Protein AF-A0A4R3L377-F1 (afdb_monomer)

Foldseek 3Di:
DWDDPVVVLVVVLVVPVPDDPDPDPAWDKDWFFWWQLLFFEAELNHTFDADGWTDGNSFIKGFVCRVCVVLVWDWDADPVVLEIEIELVCLLVDDPPDLLVVLLVLVVLLLVLVVLLVVLVVVLCVLQVHPPPPPPPPSPTDGDTFIKIQHQRFYHYNRHTDDFPDGWIDGPNTTIDGCVRCCVVQSWDWDDIRSYTYIYSSCRSHHNPPDPDSVSSSVVSVVSSVVSVVSSVVSVLSVVLSVVAVFHDDADDDPVSLLVRCCVGLQDLVPFGKHWDWDDDPPQEIEIEIEGAPVCLVVLLVAAPLSVLQSVLNSVSSCCSRPNVRHWYWYFYADNVDPPDTQKTWTDDPNDIDIDGDPSNHHHLDDDDQVVLQVQCCVPPCADPNWGWGWGWDDNNQAIEIEIETPPLCCQPPVDDLQRNLVSVLVSLVSVCVRPVQHWYFYWYDHPPDDIWTWIAGNSFIDTPVSLVVLQVVCQVPVQWDDDDPDIWGKHWDWDDPDSAEIEIEIETAADCPPPVHDPVVLVSVVVSVVVVVVVVCSRGVHWYWYWYAYPVRDTSDTDTDHPFEFAFKQKVVFADEAEAFAWIDIDGPRPPKWKWKAWAQDADDPVGIDTDDDIDTDHAWTKIWMWIDDPRGHIHPIDIGTYHYDYCVQAFVFWPAKDKDQWAWVVHDDRRRAETETEHEQPCQKMWMFTADPAAWKDKPNHTDDGRDIDIDGDDAAWDKIKMWGDHPRHHIRIHIYIYHYHDDDPWDKDWDPPWDFDPPFWTKTKTFIDTPPDQFQPQKKKWKAQPVRHTFDIDGAGRRRIDMDTGGPVSDDPVSVVRAMFMWMAHNVRDTDDAPPVGRGDD

pLDDT: mean 80.42, std 14.22, range [25.61, 97.69]

Structure (mmCIF, N/CA/C/O backbone):
data_AF-A0A4R3L377-F1
#
_entry.id   AF-A0A4R3L377-F1
#
loop_
_atom_site.group_PDB
_atom_site.id
_atom_site.type_symbol
_atom_site.label_atom_id
_atom_site.label_alt_id
_atom_site.label_comp_id
_atom_site.label_asym_id
_atom_site.label_entity_id
_atom_site.label_seq_id
_atom_site.pdbx_PDB_ins_code
_atom_site.Cartn_x
_atom_site.Cartn_y
_atom_site.Cartn_z
_atom_site.occupancy
_atom_site.B_iso_or_equiv
_atom_site.auth_seq_id
_atom_site.auth_comp_id
_atom_site.auth_asym_id
_atom_site.auth_atom_id
_atom_site.pdbx_PDB_model_num
ATOM 1 N N . MET A 1 1 ? 21.805 -15.409 21.775 1.00 34.31 1 MET A N 1
ATOM 2 C CA . MET A 1 1 ? 20.847 -16.115 22.653 1.00 34.31 1 MET A CA 1
ATOM 3 C C . MET A 1 1 ? 19.976 -15.086 23.378 1.00 34.31 1 MET A C 1
ATOM 5 O O . MET A 1 1 ? 20.041 -15.026 24.587 1.00 34.31 1 MET A O 1
ATOM 9 N N . LYS A 1 2 ? 19.281 -14.191 22.654 1.00 30.16 2 LYS A N 1
ATOM 10 C CA . LYS A 1 2 ? 18.578 -13.050 23.283 1.00 30.16 2 LYS A CA 1
ATOM 11 C C . LYS A 1 2 ? 17.230 -12.658 22.640 1.00 30.16 2 LYS A C 1
ATOM 13 O O . LYS A 1 2 ? 16.372 -12.173 23.355 1.00 30.16 2 LYS A O 1
ATOM 18 N N . ASN A 1 3 ? 16.984 -12.921 21.347 1.00 37.56 3 ASN A N 1
ATOM 19 C CA . ASN A 1 3 ? 15.858 -12.284 20.628 1.00 37.56 3 ASN A CA 1
ATOM 20 C C . ASN A 1 3 ? 14.903 -13.273 19.934 1.00 37.56 3 ASN A C 1
ATOM 22 O O . ASN A 1 3 ? 14.795 -13.251 18.716 1.00 37.56 3 ASN A O 1
ATOM 26 N N . LYS A 1 4 ? 14.243 -14.200 20.645 1.00 43.56 4 LYS A N 1
ATOM 27 C CA . LYS A 1 4 ? 13.316 -15.150 19.970 1.00 43.56 4 LYS A CA 1
ATOM 28 C C . LYS A 1 4 ? 11.894 -15.218 20.491 1.00 43.56 4 LYS A C 1
ATOM 30 O O . LYS A 1 4 ? 11.032 -15.732 19.792 1.00 43.56 4 LYS A O 1
ATOM 35 N N . PHE A 1 5 ? 11.632 -14.668 21.667 1.00 34.19 5 PHE A N 1
ATOM 36 C CA . PHE A 1 5 ? 10.281 -14.663 22.218 1.00 34.19 5 PHE A CA 1
ATOM 37 C C . PHE A 1 5 ? 9.438 -13.501 21.665 1.00 34.19 5 PHE A C 1
ATOM 39 O O . PHE A 1 5 ? 8.266 -13.673 21.353 1.00 34.19 5 PHE A O 1
ATOM 46 N N . VAL A 1 6 ? 10.076 -12.352 21.412 1.00 40.50 6 VAL A N 1
ATOM 47 C CA . VAL A 1 6 ? 9.438 -11.159 20.825 1.00 40.50 6 VAL A CA 1
ATOM 48 C C . VAL A 1 6 ? 9.024 -11.397 19.363 1.00 40.50 6 VAL A C 1
ATOM 50 O O . VAL A 1 6 ? 7.925 -11.022 18.965 1.00 40.50 6 VAL A O 1
ATOM 53 N N . LEU A 1 7 ? 9.844 -12.117 18.584 1.00 30.36 7 LEU A N 1
ATOM 54 C CA . LEU A 1 7 ? 9.544 -12.444 17.183 1.00 30.36 7 LEU A CA 1
ATOM 55 C C . LEU A 1 7 ? 8.398 -13.466 17.041 1.00 30.36 7 LEU A C 1
ATOM 57 O O . LEU A 1 7 ? 7.647 -13.415 16.072 1.00 30.36 7 LEU A O 1
ATOM 61 N N . PHE A 1 8 ? 8.234 -14.374 18.013 1.00 34.34 8 PHE A N 1
ATOM 62 C CA . PHE A 1 8 ? 7.133 -15.342 18.022 1.00 34.34 8 PHE A CA 1
ATOM 63 C C . PHE A 1 8 ? 5.783 -14.652 18.260 1.00 34.34 8 PHE A C 1
ATOM 65 O O . PHE A 1 8 ? 4.823 -14.980 17.576 1.00 34.34 8 PHE A O 1
ATOM 72 N N . ILE A 1 9 ? 5.729 -13.635 19.132 1.00 37.41 9 ILE A N 1
ATOM 73 C CA . ILE A 1 9 ? 4.530 -12.804 19.352 1.00 37.41 9 ILE A CA 1
ATOM 74 C C . ILE A 1 9 ? 4.201 -11.971 18.099 1.00 37.41 9 ILE A C 1
ATOM 76 O O . ILE A 1 9 ? 3.040 -11.894 17.714 1.00 37.41 9 ILE A O 1
ATOM 80 N N . MET A 1 10 ? 5.208 -11.438 17.395 1.00 34.41 10 MET A N 1
ATOM 81 C CA . MET A 1 10 ? 5.013 -10.686 16.143 1.00 34.41 10 MET A CA 1
ATOM 82 C C . MET A 1 10 ? 4.534 -11.549 14.964 1.00 34.41 10 MET A C 1
ATOM 84 O O . MET A 1 10 ? 3.689 -11.113 14.190 1.00 34.41 10 MET A O 1
ATOM 88 N N . ILE A 1 11 ? 5.041 -12.777 14.821 1.00 32.34 11 ILE A N 1
ATOM 89 C CA . ILE A 1 11 ? 4.587 -13.707 13.772 1.00 32.34 11 ILE A CA 1
ATOM 90 C C . ILE A 1 11 ? 3.177 -14.240 14.093 1.00 32.34 11 ILE A C 1
ATOM 92 O O . ILE A 1 11 ? 2.378 -14.429 13.179 1.00 32.34 11 ILE A O 1
ATOM 96 N N . PHE A 1 12 ? 2.827 -14.398 15.376 1.00 34.78 12 PHE A N 1
ATOM 97 C CA . PHE A 1 12 ? 1.461 -14.734 15.801 1.00 34.78 12 PHE A CA 1
ATOM 98 C C . PHE A 1 12 ? 0.473 -13.566 15.607 1.00 34.78 12 PHE A C 1
ATOM 100 O O . PHE A 1 12 ? -0.662 -13.800 15.202 1.00 34.78 12 PHE A O 1
ATOM 107 N N . LEU A 1 13 ? 0.913 -12.314 15.805 1.00 35.00 13 LEU A N 1
ATOM 108 C CA . LEU A 1 13 ? 0.140 -11.086 15.535 1.00 35.00 13 LEU A CA 1
ATOM 109 C C . LEU A 1 13 ? -0.246 -10.933 14.052 1.00 35.00 13 LEU A C 1
ATOM 111 O O . LEU A 1 13 ? -1.295 -10.373 13.748 1.00 35.00 13 LEU A O 1
ATOM 115 N N . ILE A 1 14 ? 0.567 -11.460 13.131 1.00 35.56 14 ILE A N 1
ATOM 116 C CA . ILE A 1 14 ? 0.280 -11.450 11.685 1.00 35.56 14 ILE A CA 1
ATOM 117 C C . ILE A 1 14 ? -0.669 -12.595 11.288 1.00 35.56 14 ILE A C 1
ATOM 119 O O . ILE A 1 14 ? -1.403 -12.470 10.314 1.00 35.56 14 ILE A O 1
ATOM 123 N N . LEU A 1 15 ? -0.690 -13.700 12.042 1.00 27.75 15 LEU A N 1
ATOM 124 C CA . LEU A 1 15 ? -1.516 -14.876 11.740 1.00 27.75 15 LEU A CA 1
ATOM 125 C C . LEU A 1 15 ? -2.922 -14.840 12.367 1.00 27.75 15 LEU A C 1
ATOM 127 O O . LEU A 1 15 ? -3.783 -15.589 11.916 1.00 27.75 15 LEU A O 1
ATOM 131 N N . PHE A 1 16 ? -3.178 -13.980 13.362 1.00 30.84 16 PHE A N 1
ATOM 132 C CA . PHE A 1 16 ? -4.489 -13.866 14.028 1.00 30.84 16 PHE A CA 1
ATOM 133 C C . PHE A 1 16 ? -5.204 -12.515 13.851 1.00 30.84 16 PHE A C 1
ATOM 135 O O . PHE A 1 16 ? -6.369 -12.409 14.224 1.00 30.84 16 PHE A O 1
ATOM 142 N N . SER A 1 17 ? -4.599 -11.521 13.187 1.00 29.53 17 SER A N 1
ATOM 143 C CA . SER A 1 17 ? -5.305 -10.284 12.792 1.00 29.53 17 SER A CA 1
ATOM 144 C C . SER A 1 17 ? -6.374 -10.502 11.706 1.00 29.53 17 SER A C 1
ATOM 146 O O . SER A 1 17 ? -7.085 -9.573 11.336 1.00 29.53 17 SER A O 1
ATOM 148 N N . SER A 1 18 ? -6.506 -11.736 11.205 1.00 27.94 18 SER A N 1
ATOM 149 C CA . SER A 1 18 ? -7.521 -12.167 10.235 1.00 27.94 18 SER A CA 1
ATOM 150 C C . SER A 1 18 ? -8.746 -12.834 10.873 1.00 27.94 18 SER A C 1
ATOM 152 O O . SER A 1 18 ? -9.586 -13.363 10.145 1.00 27.94 18 SER A O 1
ATOM 154 N N . ILE A 1 19 ? -8.860 -12.853 12.207 1.00 28.53 19 ILE A N 1
ATOM 155 C CA . ILE A 1 19 ? -10.053 -13.380 12.879 1.00 28.53 19 ILE A CA 1
ATOM 156 C C . ILE A 1 19 ? -10.951 -12.207 13.284 1.00 28.53 19 ILE A C 1
ATOM 158 O O . ILE A 1 19 ? -10.479 -11.292 13.957 1.00 28.53 19 ILE A O 1
ATOM 162 N N . PRO A 1 20 ? -12.236 -12.203 12.887 1.00 25.61 20 PRO A N 1
ATOM 163 C CA . PRO A 1 20 ? -13.165 -11.148 13.269 1.00 25.61 20 PRO A CA 1
ATOM 164 C C . PRO A 1 20 ? -13.212 -10.975 14.793 1.00 25.61 20 PRO A C 1
ATOM 166 O O . PRO A 1 20 ? -13.378 -11.948 15.536 1.00 25.61 20 PRO A O 1
ATOM 169 N N . ILE A 1 21 ? -13.112 -9.722 15.250 1.00 30.50 21 ILE A N 1
ATOM 170 C CA . ILE A 1 21 ? -13.462 -9.332 16.618 1.00 30.50 21 ILE A CA 1
ATOM 171 C C . ILE A 1 21 ? -14.961 -9.581 16.748 1.00 30.50 21 ILE A C 1
ATOM 173 O O . ILE A 1 21 ? -15.787 -8.849 16.208 1.00 30.50 21 ILE A O 1
ATOM 177 N N . HIS A 1 22 ? -15.325 -10.657 17.422 1.00 33.00 22 HIS A N 1
ATOM 178 C CA . HIS A 1 22 ? -16.712 -10.892 17.766 1.00 33.00 22 HIS A CA 1
ATOM 179 C C . HIS A 1 22 ? -17.037 -10.005 18.975 1.00 33.00 22 HIS A C 1
ATOM 181 O O . HIS A 1 22 ? -16.387 -10.110 20.016 1.00 33.00 22 HIS A O 1
ATOM 187 N N . SER A 1 23 ? -18.058 -9.152 18.869 1.00 32.84 23 SER A N 1
ATOM 188 C CA . SER A 1 23 ? -18.710 -8.613 20.063 1.00 32.84 23 SER A CA 1
ATOM 189 C C . SER A 1 23 ? -19.502 -9.759 20.692 1.00 32.84 23 SER A C 1
ATOM 191 O O . SER A 1 23 ? -20.538 -10.174 20.161 1.00 32.84 23 SER A O 1
ATOM 193 N N . TYR A 1 24 ? -18.992 -10.335 21.773 1.00 43.00 24 TYR A N 1
ATOM 194 C CA . TYR A 1 24 ? -19.659 -11.450 22.434 1.00 43.00 24 TYR A CA 1
ATOM 195 C C . TYR 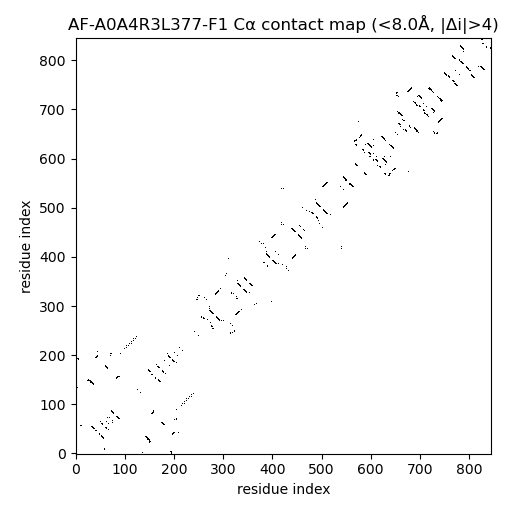A 1 24 ? -20.805 -10.947 23.311 1.00 43.00 24 TYR A C 1
ATOM 197 O O . TYR A 1 24 ? -20.729 -9.897 23.945 1.00 43.00 24 TYR A O 1
ATOM 205 N N . ALA A 1 25 ? -21.906 -11.694 23.330 1.00 35.88 25 ALA A N 1
ATOM 206 C CA . ALA A 1 25 ? -23.054 -11.354 24.156 1.00 35.88 25 ALA A CA 1
ATOM 207 C C . ALA A 1 25 ? -22.721 -11.540 25.650 1.00 35.88 25 ALA A C 1
ATOM 209 O O . ALA A 1 25 ? -22.010 -12.472 26.030 1.00 35.88 25 ALA A O 1
ATOM 210 N N . LYS A 1 26 ? -23.294 -10.678 26.501 1.00 40.53 26 LYS A N 1
ATOM 211 C CA . LYS A 1 26 ? -23.156 -10.659 27.970 1.00 40.53 26 LYS A CA 1
ATOM 212 C C . LYS A 1 26 ? -23.023 -12.045 28.615 1.00 40.53 26 LYS A C 1
ATOM 214 O O . LYS A 1 26 ? -23.984 -12.812 28.655 1.00 40.53 26 LYS A O 1
ATOM 219 N N . GLY A 1 27 ? -21.873 -12.316 29.242 1.00 51.69 27 GLY A N 1
ATOM 220 C CA . GLY A 1 27 ? -21.666 -13.507 30.074 1.00 51.69 27 GLY A CA 1
ATOM 221 C C . GLY A 1 27 ? -21.440 -14.814 29.313 1.00 51.69 27 GLY A C 1
ATOM 222 O O . GLY A 1 27 ? -21.687 -15.879 29.882 1.00 51.69 27 GLY A O 1
ATOM 223 N N . GLN A 1 28 ? -20.996 -14.757 28.057 1.00 58.72 28 GLN A N 1
ATOM 224 C CA . GLN A 1 28 ? -20.641 -15.953 27.302 1.00 58.72 28 GLN A CA 1
ATOM 225 C C . GLN A 1 28 ? -19.390 -16.632 27.876 1.00 58.72 28 GLN A C 1
ATOM 227 O O . GLN A 1 28 ? -18.379 -16.003 28.195 1.00 58.72 28 GLN A O 1
ATOM 232 N N . VAL A 1 29 ? -19.489 -17.954 28.017 1.00 70.31 29 VAL A N 1
ATOM 233 C CA . VAL A 1 29 ? -18.341 -18.841 28.212 1.00 70.31 29 VAL A CA 1
ATOM 234 C C . VAL A 1 29 ? -17.875 -19.267 26.831 1.00 70.31 29 VAL A C 1
ATOM 236 O O . VAL A 1 29 ? -18.676 -19.709 26.009 1.00 70.31 29 VAL A O 1
ATOM 239 N N . MET A 1 30 ? -16.585 -19.123 26.590 1.00 73.62 30 MET A N 1
ATOM 240 C CA . MET A 1 30 ? -15.953 -19.277 25.298 1.00 73.62 30 MET A CA 1
ATOM 241 C C . MET A 1 30 ? -14.773 -20.218 25.379 1.00 73.62 30 MET A C 1
ATOM 243 O O . MET A 1 30 ? -13.983 -20.146 26.314 1.00 73.62 30 MET A O 1
ATOM 247 N N . GLU A 1 31 ? -14.641 -21.062 24.367 1.00 83.81 31 GLU A N 1
ATOM 248 C CA . GLU A 1 31 ? -13.422 -21.818 24.117 1.00 83.81 31 GLU A CA 1
ATOM 249 C C . GLU A 1 31 ? -12.469 -20.938 23.301 1.00 83.81 31 GLU A C 1
ATOM 251 O O . GLU A 1 31 ? -12.797 -20.543 22.184 1.00 83.81 31 GLU A O 1
ATOM 256 N N . ILE A 1 32 ? -11.319 -20.590 23.879 1.00 83.69 32 ILE A N 1
ATOM 257 C CA . ILE A 1 32 ? -10.259 -19.832 23.209 1.00 83.69 32 ILE A CA 1
ATOM 258 C C . ILE A 1 32 ? -9.003 -20.684 23.087 1.00 83.69 32 ILE A C 1
ATOM 260 O O . ILE A 1 32 ? -8.664 -21.445 23.996 1.00 83.69 32 ILE A O 1
ATOM 264 N N . ASP A 1 33 ? -8.276 -20.508 21.990 1.00 82.38 33 ASP A N 1
ATOM 265 C CA . ASP A 1 33 ? -6.942 -21.077 21.846 1.00 82.38 33 ASP A CA 1
ATOM 266 C C . ASP A 1 33 ? -5.933 -20.131 22.495 1.00 82.38 33 ASP A C 1
ATOM 268 O O . ASP A 1 33 ? -5.616 -19.058 21.979 1.00 82.38 33 ASP A O 1
ATOM 272 N N . ALA A 1 34 ? -5.450 -20.528 23.669 1.00 83.94 34 ALA A N 1
ATOM 273 C CA . ALA A 1 34 ? -4.474 -19.774 24.432 1.00 83.94 34 ALA A CA 1
ATOM 274 C C . ALA A 1 34 ? -3.113 -20.468 24.386 1.00 83.94 34 ALA A C 1
ATOM 276 O O . ALA A 1 34 ? -2.986 -21.692 24.506 1.00 83.94 34 ALA A O 1
ATOM 277 N N . LEU A 1 35 ? -2.070 -19.662 24.222 1.00 82.50 35 LEU A N 1
ATOM 278 C CA . LEU A 1 35 ? -0.696 -20.130 24.203 1.00 82.50 35 LEU A CA 1
ATOM 279 C C . LEU A 1 35 ? -0.131 -20.112 25.625 1.00 82.50 35 LEU A C 1
ATOM 281 O O . LEU A 1 35 ? -0.106 -19.063 26.269 1.00 82.50 35 LEU A O 1
ATOM 285 N N . PHE A 1 36 ? 0.387 -21.253 26.085 1.00 85.19 36 PHE A N 1
ATOM 286 C CA . PHE A 1 36 ? 0.997 -21.410 27.408 1.00 85.19 36 PHE A CA 1
ATOM 287 C C . PHE A 1 36 ? 2.518 -21.605 27.304 1.00 85.19 36 PHE A C 1
ATOM 289 O O . PHE A 1 36 ? 3.001 -22.738 27.256 1.00 85.19 36 PHE A O 1
ATOM 296 N N . PRO A 1 37 ? 3.299 -20.513 27.262 1.00 74.25 37 PRO A N 1
ATOM 297 C CA . PRO A 1 37 ? 4.752 -20.557 27.077 1.00 74.25 37 PRO A CA 1
ATOM 298 C C . PRO A 1 37 ? 5.573 -20.813 28.359 1.00 74.25 37 PRO A C 1
ATOM 300 O O . PRO A 1 37 ? 6.787 -20.643 28.329 1.00 74.25 37 PRO A O 1
ATOM 303 N N . ASP A 1 38 ? 4.945 -21.180 29.485 1.00 83.75 38 ASP A N 1
ATOM 304 C CA . ASP A 1 38 ? 5.582 -21.287 30.816 1.00 83.75 38 ASP A CA 1
ATOM 305 C C . ASP A 1 38 ? 6.341 -20.010 31.235 1.00 83.75 38 ASP A C 1
ATOM 307 O O . ASP A 1 38 ? 7.494 -20.039 31.675 1.00 83.75 38 ASP A O 1
ATOM 311 N N . ILE A 1 39 ? 5.688 -18.852 31.075 1.00 86.81 39 ILE A N 1
ATOM 312 C CA . ILE A 1 39 ? 6.248 -17.570 31.513 1.00 86.81 39 ILE A CA 1
ATOM 313 C C . ILE A 1 39 ? 6.309 -17.514 33.044 1.00 86.81 39 ILE A C 1
ATOM 315 O O . ILE A 1 39 ? 5.340 -17.834 33.731 1.00 86.81 39 ILE A O 1
ATOM 319 N N . LYS A 1 40 ? 7.436 -17.035 33.576 1.00 92.00 40 LYS A N 1
ATOM 320 C CA . LYS A 1 40 ? 7.630 -16.679 34.984 1.00 92.00 40 LYS A CA 1
ATOM 321 C C . LYS A 1 40 ? 7.556 -15.169 35.168 1.00 92.00 40 LYS A C 1
ATOM 323 O O . LYS A 1 40 ? 8.241 -14.420 34.471 1.00 92.00 40 LYS A O 1
ATOM 328 N N . LEU A 1 41 ? 6.783 -14.719 36.149 1.00 93.12 41 LEU A N 1
ATOM 329 C CA . LEU A 1 41 ? 6.708 -13.307 36.505 1.00 93.12 41 LEU A CA 1
ATOM 330 C C . LEU A 1 41 ? 7.768 -12.946 37.553 1.00 93.12 41 LEU A C 1
ATOM 332 O O . LEU A 1 41 ? 7.993 -13.669 38.531 1.00 93.12 41 LEU A O 1
ATOM 336 N N . LYS A 1 42 ? 8.401 -11.792 37.360 1.00 93.69 42 LYS A N 1
ATOM 337 C CA . LYS A 1 42 ? 9.246 -11.124 38.347 1.00 93.69 42 LYS A CA 1
ATOM 338 C C . LYS A 1 42 ? 8.695 -9.739 38.642 1.00 93.69 42 LYS A C 1
ATOM 340 O O . LYS A 1 42 ? 8.104 -9.113 37.775 1.00 93.69 42 LYS A O 1
ATOM 345 N N . LEU A 1 43 ? 8.935 -9.252 39.848 1.00 92.00 43 LEU A N 1
ATOM 346 C CA . LEU A 1 43 ? 8.714 -7.872 40.247 1.00 92.00 43 LEU A CA 1
ATOM 347 C C . LEU A 1 43 ? 10.042 -7.315 40.745 1.00 92.00 43 LEU A C 1
ATOM 349 O O . LEU A 1 43 ? 10.626 -7.849 41.693 1.00 92.00 43 LEU A O 1
ATOM 353 N N . GLU A 1 44 ? 10.526 -6.262 40.092 1.00 88.44 44 GLU A N 1
ATOM 354 C CA . GLU A 1 44 ? 11.810 -5.630 40.416 1.00 88.44 44 GLU A CA 1
ATOM 355 C C . GLU A 1 44 ? 12.968 -6.644 40.525 1.00 88.44 44 GLU A C 1
ATOM 357 O O . GLU A 1 44 ? 13.771 -6.621 41.461 1.00 88.44 44 GLU A O 1
ATOM 362 N N . GLY A 1 45 ? 13.016 -7.596 39.590 1.00 86.25 45 GLY A N 1
ATOM 363 C CA . GLY A 1 45 ? 14.035 -8.644 39.507 1.00 86.25 45 GLY A CA 1
ATOM 364 C C . GLY A 1 45 ? 13.784 -9.889 40.367 1.00 86.25 45 GLY A C 1
ATOM 365 O O . GLY A 1 45 ? 14.479 -10.892 40.182 1.00 86.25 45 GLY A O 1
ATOM 366 N N . ASN A 1 46 ? 12.783 -9.882 41.252 1.00 90.19 46 ASN A N 1
ATOM 367 C CA . ASN A 1 46 ? 12.477 -11.002 42.150 1.00 90.19 46 ASN A CA 1
ATOM 368 C C . ASN A 1 46 ? 11.287 -11.815 41.641 1.00 90.19 46 ASN A C 1
ATOM 370 O O . ASN A 1 46 ? 10.270 -11.236 41.283 1.00 90.19 46 ASN A O 1
ATOM 374 N N . TYR A 1 47 ? 11.382 -13.147 41.637 1.00 92.75 47 TYR A N 1
ATOM 375 C CA . TYR A 1 47 ? 10.259 -14.001 41.231 1.00 92.75 47 TYR A CA 1
ATOM 376 C C . TYR A 1 47 ? 9.057 -13.815 42.152 1.00 92.75 47 TYR A C 1
ATOM 378 O O . TYR A 1 47 ? 9.203 -13.773 43.375 1.00 92.75 47 TYR A O 1
ATOM 386 N N . ILE A 1 48 ? 7.873 -13.748 41.551 1.00 93.69 48 ILE A N 1
ATOM 387 C CA . ILE A 1 48 ? 6.608 -13.698 42.281 1.00 93.69 48 ILE A CA 1
ATOM 388 C C . ILE A 1 48 ? 5.864 -15.017 42.104 1.00 93.69 48 ILE A C 1
ATOM 390 O O . ILE A 1 48 ? 5.992 -15.684 41.080 1.00 93.69 48 ILE A O 1
ATOM 394 N N . SER A 1 49 ? 5.095 -15.409 43.116 1.00 92.56 49 SER A N 1
ATOM 395 C CA . SER A 1 49 ? 4.191 -16.549 42.990 1.00 92.56 49 SER A CA 1
ATOM 396 C C . SER A 1 49 ? 2.989 -16.127 42.156 1.00 92.56 49 SER A C 1
ATOM 398 O O . SER A 1 49 ? 2.337 -15.142 42.495 1.00 92.56 49 SER A O 1
ATOM 400 N N . HIS A 1 50 ? 2.686 -16.873 41.099 1.00 93.62 50 HIS A N 1
ATOM 401 C CA . HIS A 1 50 ? 1.541 -16.607 40.237 1.00 93.62 50 HIS A CA 1
ATOM 402 C C . HIS A 1 50 ? 0.962 -17.909 39.676 1.00 93.62 50 HIS A C 1
ATOM 404 O O . HIS A 1 50 ? 1.679 -18.900 39.510 1.00 93.62 50 HIS A O 1
ATOM 410 N N . LYS A 1 51 ? -0.336 -17.899 39.373 1.00 93.25 51 LYS A N 1
ATOM 411 C CA . LYS A 1 51 ? -0.996 -18.934 38.569 1.00 93.25 51 LYS A CA 1
ATOM 412 C C . LYS A 1 51 ? -0.531 -18.869 37.113 1.00 93.25 51 LYS A C 1
ATOM 414 O O . LYS A 1 51 ? 0.111 -17.908 36.690 1.00 93.25 51 LYS A O 1
ATOM 419 N N . GLU A 1 52 ? -0.807 -19.928 36.359 1.00 90.62 52 GLU A N 1
ATOM 420 C CA . GLU A 1 52 ? -0.344 -20.076 34.978 1.00 90.62 52 GLU A CA 1
ATOM 421 C C . GLU A 1 52 ? -0.829 -18.904 34.107 1.00 90.62 52 GLU A C 1
ATOM 423 O O . GLU A 1 52 ? -2.022 -18.632 34.025 1.00 90.62 52 GLU A O 1
ATOM 428 N N . VAL A 1 53 ? 0.109 -18.192 33.483 1.00 92.44 53 VAL A N 1
ATOM 429 C CA . VAL A 1 53 ? -0.181 -17.078 32.571 1.00 92.44 53 VAL A CA 1
ATOM 430 C C . VAL A 1 53 ? -0.239 -17.589 31.138 1.00 92.44 53 VAL A C 1
ATOM 432 O O . VAL A 1 53 ? 0.394 -18.596 30.806 1.00 92.44 53 VAL A O 1
ATOM 435 N N . PHE A 1 54 ? -0.952 -16.879 30.273 1.00 90.25 54 PHE A N 1
ATOM 436 C CA . PHE A 1 54 ? -1.093 -17.276 28.878 1.00 90.25 54 PHE A CA 1
ATOM 437 C C . PHE A 1 54 ? -1.130 -16.077 27.946 1.00 90.25 54 PHE A C 1
ATOM 439 O O . PHE A 1 54 ? -1.401 -14.950 28.358 1.00 90.25 54 PHE A O 1
ATOM 446 N N . ILE A 1 55 ? -0.836 -16.335 26.677 1.00 82.69 55 ILE A N 1
ATOM 447 C CA . ILE A 1 55 ? -0.954 -15.352 25.611 1.00 82.69 55 ILE A CA 1
ATOM 448 C C . ILE A 1 55 ? -2.242 -15.640 24.851 1.00 82.69 55 ILE A C 1
ATOM 450 O O . ILE A 1 55 ? -2.463 -16.761 24.390 1.00 82.69 55 ILE A O 1
ATOM 454 N N . TYR A 1 56 ? -3.082 -14.620 24.734 1.00 84.25 56 TYR A N 1
ATOM 455 C CA . TYR A 1 56 ? -4.310 -14.649 23.954 1.00 84.25 56 TYR A CA 1
ATOM 456 C C . TYR A 1 56 ? -4.470 -13.299 23.263 1.00 84.25 56 TYR A C 1
ATOM 458 O O . TYR A 1 56 ? -4.259 -12.253 23.884 1.00 84.25 56 TYR A O 1
ATOM 466 N N . ASP A 1 57 ? -4.795 -13.344 21.971 1.00 77.69 57 ASP A N 1
ATOM 467 C CA . ASP A 1 57 ? -4.941 -12.159 21.123 1.00 77.69 57 ASP A CA 1
ATOM 468 C C . ASP A 1 57 ? -3.718 -11.218 21.193 1.00 77.69 57 ASP A C 1
ATOM 470 O O . ASP A 1 57 ? -3.811 -10.020 21.458 1.00 77.69 57 ASP A O 1
ATOM 474 N N . GLY A 1 58 ? -2.525 -11.811 21.070 1.00 69.06 58 GLY A N 1
ATOM 475 C CA . GLY A 1 58 ? -1.249 -11.090 21.065 1.00 69.06 58 GLY A CA 1
ATOM 476 C C . GLY A 1 58 ? -0.789 -10.527 22.417 1.00 69.06 58 GLY A C 1
ATOM 477 O O . GLY A 1 58 ? 0.323 -10.009 22.493 1.00 69.06 58 GLY A O 1
ATOM 478 N N . GLU A 1 59 ? -1.576 -10.657 23.489 1.00 81.25 59 GLU A N 1
ATOM 479 C CA . GLU A 1 59 ? -1.264 -10.062 24.793 1.00 81.25 59 GLU A CA 1
ATOM 480 C C . GLU A 1 59 ? -1.086 -11.097 25.898 1.00 81.25 59 GLU A C 1
ATOM 482 O O . GLU A 1 59 ? -1.674 -12.177 25.870 1.00 81.25 59 GLU A O 1
ATOM 487 N N . LEU A 1 60 ? -0.261 -10.753 26.890 1.00 88.94 60 LEU A N 1
ATOM 488 C CA . LEU A 1 60 ? -0.042 -11.581 28.069 1.00 88.94 60 LEU A CA 1
ATOM 489 C C . LEU A 1 60 ? -1.127 -11.321 29.115 1.00 88.94 60 LEU A C 1
ATOM 491 O O . LEU A 1 60 ? -1.209 -10.230 29.687 1.00 88.94 60 LEU A O 1
ATOM 495 N N . TRP A 1 61 ? -1.892 -12.362 29.412 1.00 93.38 61 TRP A N 1
ATOM 496 C CA . TRP A 1 61 ? -2.939 -12.359 30.419 1.00 93.38 61 TRP A CA 1
ATOM 497 C C . TRP A 1 61 ? -2.393 -12.870 31.744 1.00 93.38 61 TRP A C 1
ATOM 499 O O . TRP A 1 61 ? -1.831 -13.967 31.828 1.00 93.38 61 TRP A O 1
ATOM 509 N N . VAL A 1 62 ? -2.568 -12.066 32.790 1.00 94.69 62 VAL A N 1
ATOM 510 C CA . VAL A 1 62 ? -2.043 -12.342 34.129 1.00 94.69 62 VAL A CA 1
ATOM 511 C C . VAL A 1 62 ? -3.164 -12.400 35.171 1.00 94.69 62 VAL A C 1
ATOM 513 O O . VAL A 1 62 ? -4.093 -11.590 35.104 1.00 94.69 62 VAL A O 1
ATOM 516 N N . PRO A 1 63 ? -3.087 -13.310 36.162 1.00 95.44 63 PRO A N 1
ATOM 517 C CA . PRO A 1 63 ? -4.055 -13.365 37.249 1.00 95.44 63 PRO A CA 1
ATOM 518 C C . PRO A 1 63 ? -3.976 -12.083 38.083 1.00 95.44 63 PRO A C 1
ATOM 520 O O . PRO A 1 63 ? -2.969 -11.808 38.745 1.00 95.44 63 PRO A O 1
ATOM 523 N N . MET A 1 64 ? -5.051 -11.295 38.088 1.00 94.81 64 MET A N 1
ATOM 524 C CA . MET A 1 64 ? -5.056 -9.966 38.704 1.00 94.81 64 MET A CA 1
ATOM 525 C C . MET A 1 64 ? -4.798 -10.024 40.212 1.00 94.81 64 MET A C 1
ATOM 527 O O . MET A 1 64 ? -4.135 -9.153 40.769 1.00 94.81 64 MET A O 1
ATOM 531 N N . LYS A 1 65 ? -5.290 -11.063 40.894 1.00 94.25 65 LYS A N 1
ATOM 532 C CA . LYS A 1 65 ? -5.064 -11.253 42.334 1.00 94.25 65 LYS A CA 1
ATOM 533 C C . LYS A 1 65 ? -3.580 -11.427 42.663 1.00 94.25 65 LYS A C 1
ATOM 535 O O . LYS A 1 65 ? -3.093 -10.831 43.622 1.00 94.25 65 LYS A O 1
ATOM 540 N N . ASP A 1 66 ? -2.863 -12.208 41.861 1.00 95.00 66 ASP A N 1
ATOM 541 C CA . ASP A 1 66 ? -1.442 -12.487 42.075 1.00 95.00 66 ASP A CA 1
ATOM 542 C C . ASP A 1 66 ? -0.592 -11.251 41.765 1.00 95.00 66 ASP A C 1
ATOM 544 O O . ASP A 1 66 ? 0.287 -10.885 42.550 1.00 95.00 66 ASP A O 1
ATOM 548 N N . LEU A 1 67 ? -0.921 -10.548 40.675 1.00 94.81 67 LEU A N 1
ATOM 549 C CA . LEU A 1 67 ? -0.293 -9.276 40.321 1.00 94.81 67 LEU A CA 1
ATOM 550 C C . LEU A 1 67 ? -0.508 -8.213 41.412 1.00 94.81 67 LEU A C 1
ATOM 552 O O . LEU A 1 67 ? 0.449 -7.573 41.847 1.00 94.81 67 LEU A O 1
ATOM 556 N N . ALA A 1 68 ? -1.742 -8.042 41.893 1.00 94.25 68 ALA A N 1
ATOM 557 C CA . ALA A 1 68 ? -2.067 -7.072 42.938 1.00 94.25 68 ALA A CA 1
ATOM 558 C C . ALA A 1 68 ? -1.336 -7.380 44.254 1.00 94.25 68 ALA A C 1
ATOM 560 O O . ALA A 1 68 ? -0.743 -6.481 44.853 1.00 94.25 68 ALA A O 1
ATOM 561 N N . ASN A 1 69 ? -1.292 -8.655 44.659 1.00 94.00 69 ASN A N 1
ATOM 562 C CA . ASN A 1 69 ? -0.538 -9.096 45.833 1.00 94.00 69 ASN A CA 1
ATOM 563 C C . ASN A 1 69 ? 0.949 -8.733 45.719 1.00 94.00 69 ASN A C 1
ATOM 565 O O . ASN A 1 69 ? 1.527 -8.190 46.664 1.00 94.00 69 ASN A O 1
ATOM 569 N N . ALA A 1 70 ? 1.560 -8.989 44.559 1.00 93.38 70 ALA A N 1
ATOM 570 C CA . ALA A 1 70 ? 2.952 -8.635 44.301 1.00 93.38 70 ALA A CA 1
ATOM 571 C C . ALA A 1 70 ? 3.179 -7.114 44.386 1.00 93.38 70 ALA A C 1
ATOM 573 O O . ALA A 1 70 ? 4.111 -6.657 45.051 1.00 93.38 70 ALA A O 1
ATOM 574 N N . LEU A 1 71 ? 2.283 -6.326 43.787 1.00 94.12 71 LEU A N 1
ATOM 575 C CA . LEU A 1 71 ? 2.323 -4.860 43.792 1.00 94.12 71 LEU A CA 1
ATOM 576 C C . LEU A 1 71 ? 1.902 -4.223 45.128 1.00 94.12 71 LEU A C 1
ATOM 578 O O . LEU A 1 71 ? 1.981 -3.003 45.283 1.00 94.12 71 LEU A O 1
ATOM 582 N N . LYS A 1 72 ? 1.499 -5.027 46.121 1.00 93.25 72 LYS A N 1
ATOM 583 C CA . LYS A 1 72 ? 0.974 -4.567 47.418 1.00 93.25 72 LYS A CA 1
ATOM 584 C C . LYS A 1 72 ? -0.251 -3.654 47.259 1.00 93.25 72 LYS A C 1
ATOM 586 O O . LYS A 1 72 ? -0.321 -2.607 47.912 1.00 93.25 72 LYS A O 1
ATOM 591 N N . ILE A 1 73 ? -1.164 -4.063 46.379 1.00 94.50 73 ILE A N 1
ATOM 592 C CA . ILE A 1 73 ? -2.492 -3.489 46.126 1.00 94.50 73 ILE A CA 1
ATOM 593 C C . ILE A 1 73 ? -3.530 -4.489 46.649 1.00 94.50 73 ILE A C 1
ATOM 595 O O . ILE A 1 73 ? -3.404 -5.690 46.409 1.00 94.50 73 ILE A O 1
ATOM 599 N N . ASP A 1 74 ? -4.559 -4.014 47.350 1.00 94.25 74 ASP A N 1
ATOM 600 C CA . ASP A 1 74 ? -5.658 -4.887 47.768 1.00 94.25 74 ASP A CA 1
ATOM 601 C C . ASP A 1 74 ? -6.558 -5.196 46.562 1.00 94.25 74 ASP A C 1
ATOM 603 O O . ASP A 1 74 ? -6.923 -4.292 45.813 1.00 94.25 74 ASP A O 1
ATOM 607 N N . CYS A 1 75 ? -6.927 -6.464 46.376 1.00 94.88 75 CYS A N 1
ATOM 608 C CA . CYS A 1 75 ? -7.741 -6.926 45.251 1.00 94.88 75 CYS A CA 1
ATOM 609 C C . CYS A 1 75 ? -8.921 -7.765 45.749 1.00 94.88 75 CYS A C 1
ATOM 611 O O . CYS A 1 75 ? -8.742 -8.731 46.496 1.00 94.88 75 CYS A O 1
ATOM 613 N N . SER A 1 76 ? -10.133 -7.401 45.329 1.00 94.25 76 SER A N 1
ATOM 614 C CA . SER A 1 76 ? -11.355 -8.148 45.635 1.00 94.25 76 SER A CA 1
ATOM 615 C C . SER A 1 76 ? -12.270 -8.215 44.418 1.00 94.25 76 SER A C 1
ATOM 617 O O . SER A 1 76 ? -12.531 -7.205 43.772 1.00 94.25 76 SER A O 1
ATOM 619 N N . PHE A 1 77 ? -12.776 -9.407 44.110 1.00 93.12 77 PHE A N 1
ATOM 620 C CA . PHE A 1 77 ? -13.718 -9.628 43.016 1.00 93.12 77 PHE A CA 1
ATOM 621 C C . PHE A 1 77 ? -15.063 -10.090 43.575 1.00 93.12 77 PHE A C 1
ATOM 623 O O . PHE A 1 77 ? -15.123 -11.033 44.364 1.00 93.12 77 PHE A O 1
ATOM 630 N N . ASN A 1 78 ? -16.143 -9.418 43.178 1.00 89.62 78 ASN A N 1
ATOM 631 C CA . ASN A 1 78 ? -17.508 -9.827 43.478 1.00 89.62 78 ASN A CA 1
ATOM 632 C C . ASN A 1 78 ? -18.103 -10.532 42.247 1.00 89.62 78 ASN A C 1
ATOM 634 O O . ASN A 1 78 ? -18.502 -9.838 41.311 1.00 89.62 78 ASN A O 1
ATOM 638 N N . PRO A 1 79 ? -18.217 -11.872 42.238 1.00 82.62 79 PRO A N 1
ATOM 639 C CA . PRO A 1 79 ? -18.683 -12.614 41.067 1.00 82.62 79 PRO A CA 1
ATOM 640 C C . PRO A 1 79 ? -20.161 -12.362 40.740 1.00 82.62 79 PRO A C 1
ATOM 642 O O . PRO A 1 79 ? -20.526 -12.328 39.570 1.00 82.62 79 PRO A O 1
ATOM 645 N N . SER A 1 80 ? -21.016 -12.119 41.744 1.00 81.88 80 SER A N 1
ATOM 646 C CA . SER A 1 80 ? -22.445 -11.835 41.525 1.00 81.88 80 SER A CA 1
ATOM 647 C C . SER A 1 80 ? -22.680 -10.481 40.863 1.00 81.88 80 SER A C 1
ATOM 649 O O . SER A 1 80 ? -23.595 -10.342 40.059 1.00 81.88 80 SER A O 1
ATOM 651 N N . LYS A 1 81 ? -21.872 -9.477 41.223 1.00 83.94 81 LYS A N 1
ATOM 652 C CA . LYS A 1 81 ? -21.962 -8.123 40.659 1.00 83.94 81 LYS A CA 1
ATOM 653 C C . LYS A 1 81 ? -21.017 -7.894 39.482 1.00 83.94 81 LYS A C 1
ATOM 655 O O . LYS A 1 81 ? -21.149 -6.875 38.822 1.00 83.94 81 LYS A O 1
ATOM 660 N N . ARG A 1 82 ? -20.081 -8.819 39.249 1.00 85.19 82 ARG A N 1
ATOM 661 C CA . ARG A 1 82 ? -18.999 -8.726 38.258 1.00 85.19 82 ARG A CA 1
ATOM 662 C C . ARG A 1 82 ? -18.148 -7.466 38.424 1.00 85.19 82 ARG A C 1
ATOM 664 O O . ARG A 1 82 ? -17.770 -6.823 37.458 1.00 85.19 82 ARG A O 1
ATOM 671 N N . ILE A 1 83 ? -17.850 -7.129 39.678 1.00 91.19 83 ILE A N 1
ATOM 672 C CA . ILE A 1 83 ? -17.052 -5.951 40.036 1.00 91.19 83 ILE A CA 1
ATOM 673 C C . ILE A 1 83 ? -15.702 -6.408 40.579 1.00 91.19 83 ILE A C 1
ATOM 675 O O . ILE A 1 83 ? -15.651 -7.131 41.579 1.00 91.19 83 ILE A O 1
ATOM 679 N N . LEU A 1 84 ? -14.622 -5.952 39.953 1.00 94.25 84 LEU A N 1
ATOM 680 C CA . LEU A 1 84 ? -13.253 -6.073 40.440 1.00 94.25 84 LEU A CA 1
ATOM 681 C C . LEU A 1 84 ? -12.837 -4.751 41.098 1.00 94.25 84 LEU A C 1
ATOM 683 O O . LEU A 1 84 ? -12.713 -3.736 40.424 1.00 94.25 84 LEU A O 1
ATOM 687 N N . ASN A 1 85 ? -12.592 -4.763 42.407 1.00 95.19 85 ASN A N 1
ATOM 688 C CA . ASN A 1 85 ? -12.087 -3.606 43.143 1.00 95.19 85 ASN A CA 1
ATOM 689 C C . ASN A 1 85 ? -10.601 -3.773 43.459 1.00 95.19 85 ASN A C 1
ATOM 691 O O . ASN A 1 85 ? -10.201 -4.748 44.106 1.00 95.19 85 ASN A O 1
ATOM 695 N N . LEU A 1 86 ? -9.821 -2.775 43.062 1.00 96.00 86 LEU A N 1
ATOM 696 C CA . LEU A 1 86 ? -8.410 -2.595 43.366 1.00 96.00 86 LEU A CA 1
ATOM 697 C C . LEU A 1 86 ? -8.242 -1.382 44.290 1.00 96.00 86 LEU A C 1
ATOM 699 O O . LEU A 1 86 ? -8.881 -0.350 44.095 1.00 96.00 86 LEU A O 1
ATOM 703 N N . ASN A 1 87 ? -7.380 -1.486 45.299 1.00 94.06 87 ASN A N 1
ATOM 704 C CA . ASN A 1 87 ? -7.094 -0.380 46.213 1.00 94.06 87 ASN A CA 1
ATOM 705 C C . ASN A 1 87 ? -5.585 -0.261 46.453 1.00 94.06 87 ASN A C 1
ATOM 707 O O . ASN A 1 87 ? -4.952 -1.137 47.049 1.00 94.06 87 ASN A O 1
ATOM 711 N N . SER A 1 88 ? -5.004 0.832 45.965 1.00 91.94 88 SER A N 1
ATOM 712 C CA . SER A 1 88 ? -3.583 1.158 46.091 1.00 91.94 88 SER A CA 1
ATOM 713 C C . SER A 1 88 ? -3.214 1.724 47.466 1.00 91.94 88 SER A C 1
ATOM 715 O O . SER A 1 88 ? -2.032 1.911 47.766 1.00 91.94 88 SER A O 1
ATOM 717 N N . ARG A 1 89 ? -4.218 1.998 48.309 1.00 89.12 89 ARG A N 1
ATOM 718 C CA . ARG A 1 89 ? -4.135 2.718 49.588 1.00 89.12 89 ARG A CA 1
ATOM 719 C C . ARG A 1 89 ? -3.588 4.135 49.419 1.00 89.12 89 ARG A C 1
ATOM 721 O O . ARG A 1 89 ? -2.816 4.613 50.248 1.00 89.12 89 ARG A O 1
ATOM 728 N N . GLY A 1 90 ? -3.968 4.783 48.318 1.00 82.62 90 GLY A N 1
ATOM 729 C CA . GLY A 1 90 ? -3.568 6.149 47.981 1.00 82.62 90 GLY A CA 1
ATOM 730 C C . GLY A 1 90 ? -2.163 6.277 47.386 1.00 82.62 90 GLY A C 1
ATOM 731 O O . GLY A 1 90 ? -1.735 7.395 47.121 1.00 82.62 90 GLY A O 1
ATOM 732 N N . LYS A 1 91 ? -1.447 5.170 47.136 1.00 85.38 91 LYS A N 1
ATOM 733 C CA . LYS A 1 91 ? -0.131 5.201 46.469 1.00 85.38 91 LYS A CA 1
ATOM 734 C C . LYS A 1 91 ? -0.201 5.683 45.019 1.00 85.38 91 LYS A C 1
ATOM 736 O O . LYS A 1 91 ? 0.803 6.160 44.507 1.00 85.38 91 LYS A O 1
ATOM 741 N N . LEU A 1 92 ? -1.360 5.542 44.373 1.00 85.62 92 LEU A N 1
ATOM 742 C CA . LEU A 1 92 ? -1.609 6.000 43.003 1.00 85.62 92 LEU A CA 1
ATOM 743 C C . LEU A 1 92 ? -2.335 7.354 42.936 1.00 85.62 92 LEU A C 1
ATOM 745 O O . LEU A 1 92 ? -2.634 7.827 41.845 1.00 85.62 92 LEU A O 1
ATOM 749 N N . ASN A 1 93 ? -2.556 8.025 44.075 1.00 83.31 93 ASN A N 1
ATOM 750 C CA . ASN A 1 93 ? -3.057 9.403 44.112 1.00 83.31 93 ASN A CA 1
ATOM 751 C C . ASN A 1 93 ? -1.919 10.396 43.806 1.00 83.31 93 ASN A C 1
ATOM 753 O O . ASN A 1 93 ? -1.422 11.117 44.676 1.00 83.31 93 ASN A O 1
ATOM 757 N N . ILE A 1 94 ? -1.450 10.343 42.564 1.00 77.56 94 ILE A N 1
ATOM 758 C CA . ILE A 1 94 ? -0.268 11.033 42.062 1.00 77.56 94 ILE A CA 1
ATOM 759 C C . ILE A 1 94 ? -0.726 12.301 41.337 1.00 77.56 94 ILE A C 1
ATOM 761 O O . ILE A 1 94 ? -1.617 12.256 40.496 1.00 77.56 94 ILE A O 1
ATOM 765 N N . LYS A 1 95 ? -0.121 13.449 41.659 1.00 73.50 95 LYS A N 1
ATOM 766 C CA . LYS A 1 95 ? -0.374 14.700 40.925 1.00 73.50 95 LYS A CA 1
ATOM 767 C C . LYS A 1 95 ? 0.405 14.699 39.614 1.00 73.50 95 LYS A C 1
ATOM 769 O O . LYS A 1 95 ? 1.571 14.308 39.618 1.00 73.50 95 LYS A O 1
ATOM 774 N N . ASP A 1 96 ? -0.155 15.278 38.558 1.00 61.09 96 ASP A N 1
ATOM 775 C CA . ASP A 1 96 ? 0.518 15.402 37.252 1.00 61.09 96 ASP A CA 1
ATOM 776 C C . ASP A 1 96 ? 1.883 16.115 37.323 1.00 61.09 96 ASP A C 1
ATOM 778 O O . ASP A 1 96 ? 2.761 15.880 36.501 1.00 61.09 96 ASP A O 1
ATOM 782 N N . THR A 1 97 ? 2.099 16.966 38.334 1.00 67.06 97 THR A N 1
ATOM 783 C CA . THR A 1 97 ? 3.353 17.714 38.547 1.00 67.06 97 THR A CA 1
ATOM 784 C C . THR A 1 97 ? 4.421 16.952 39.343 1.00 67.06 97 THR A C 1
ATOM 786 O O . THR A 1 97 ? 5.420 17.547 39.745 1.00 67.06 97 THR A O 1
ATOM 789 N N . SER A 1 98 ? 4.183 15.690 39.689 1.00 75.56 98 SER A N 1
ATOM 790 C CA . SER A 1 98 ? 5.098 14.877 40.499 1.00 75.56 98 SER A CA 1
ATOM 791 C C . SER A 1 98 ? 6.174 14.188 39.641 1.00 75.56 98 SER A C 1
ATOM 793 O O . SER A 1 98 ? 6.133 14.231 38.412 1.00 75.56 98 SER A O 1
ATOM 795 N N . LEU A 1 99 ? 7.190 13.599 40.276 1.00 76.44 99 LEU A N 1
ATOM 796 C CA . LEU A 1 99 ? 8.332 12.989 39.575 1.00 76.44 99 LEU A CA 1
ATOM 797 C C . LEU A 1 99 ? 8.036 11.548 39.121 1.00 76.44 99 LEU A C 1
ATOM 799 O O . LEU A 1 99 ? 8.699 11.007 38.238 1.00 76.44 99 LEU A O 1
ATOM 803 N N . GLU A 1 100 ? 7.022 10.930 39.709 1.00 77.50 100 GLU A N 1
ATOM 804 C CA . GLU A 1 100 ? 6.596 9.555 39.504 1.00 77.50 100 GLU A CA 1
ATOM 805 C C . GLU A 1 100 ? 6.119 9.284 38.057 1.00 77.50 100 GLU A C 1
ATOM 807 O O . GLU A 1 100 ? 6.627 8.334 37.447 1.00 77.50 100 GLU A O 1
ATOM 812 N N . PRO A 1 101 ? 5.266 10.127 37.429 1.00 75.25 101 PRO A N 1
ATOM 813 C CA . PRO A 1 101 ? 4.913 9.989 36.014 1.00 75.25 101 PRO A CA 1
ATOM 814 C C . PRO A 1 101 ? 6.118 10.138 35.078 1.00 75.25 101 PRO A C 1
ATOM 816 O O . PRO A 1 101 ? 6.228 9.410 34.093 1.00 75.25 101 PRO A O 1
ATOM 819 N N . ILE A 1 102 ? 7.067 11.026 35.408 1.00 77.25 102 ILE A N 1
ATOM 820 C CA . ILE A 1 102 ? 8.295 11.228 34.621 1.00 77.25 102 ILE A CA 1
ATOM 821 C C . ILE A 1 102 ? 9.161 9.968 34.662 1.00 77.25 102 ILE A C 1
ATOM 823 O O . ILE A 1 102 ? 9.684 9.538 33.632 1.00 77.25 102 ILE A O 1
ATOM 827 N N . ALA A 1 103 ? 9.300 9.345 35.836 1.00 75.50 103 ALA A N 1
ATOM 828 C CA . ALA A 1 103 ? 10.009 8.081 35.957 1.00 75.50 103 ALA A CA 1
ATOM 829 C C . ALA A 1 103 ? 9.353 7.014 35.069 1.00 75.50 103 ALA A C 1
ATOM 831 O O . ALA A 1 103 ? 10.054 6.442 34.232 1.00 75.50 103 ALA A O 1
ATOM 832 N N . TYR A 1 104 ? 8.040 6.788 35.197 1.00 80.06 104 TYR A N 1
ATOM 833 C CA . TYR A 1 104 ? 7.278 5.846 34.362 1.00 80.06 104 TYR A CA 1
ATOM 834 C C . TYR A 1 104 ? 7.489 6.093 32.861 1.00 80.06 104 TYR A C 1
ATOM 836 O O . TYR A 1 104 ? 7.901 5.182 32.138 1.00 80.06 104 TYR A O 1
ATOM 844 N N . GLN A 1 105 ? 7.321 7.340 32.411 1.00 76.56 105 GLN A N 1
ATOM 845 C CA . GLN A 1 105 ? 7.504 7.729 31.014 1.00 76.56 105 GLN A CA 1
ATOM 846 C C . GLN A 1 105 ? 8.913 7.395 30.508 1.00 76.56 105 GLN A C 1
ATOM 848 O O . GLN A 1 105 ? 9.068 6.777 29.456 1.00 76.56 105 GLN A O 1
ATOM 853 N N . ARG A 1 106 ? 9.958 7.732 31.275 1.00 75.25 106 ARG A N 1
ATOM 854 C CA . ARG A 1 106 ? 11.348 7.424 30.898 1.00 75.25 106 ARG A CA 1
ATOM 855 C C . ARG A 1 106 ? 11.621 5.922 30.845 1.00 75.25 106 ARG A C 1
ATOM 857 O O . ARG A 1 106 ? 12.379 5.482 29.987 1.00 75.25 106 ARG A O 1
ATOM 864 N N . GLY A 1 107 ? 11.015 5.138 31.739 1.00 71.81 107 GLY A N 1
ATOM 865 C CA . GLY A 1 107 ? 11.102 3.675 31.707 1.00 71.81 107 GLY A CA 1
ATOM 866 C C . GLY A 1 107 ? 10.511 3.094 30.421 1.00 71.81 107 GLY A C 1
ATOM 867 O O . GLY A 1 107 ? 11.141 2.263 29.771 1.00 71.81 107 GLY A O 1
ATOM 868 N N . TYR A 1 108 ? 9.348 3.601 30.008 1.00 71.75 108 TYR A N 1
ATOM 869 C CA . TYR A 1 108 ? 8.705 3.204 28.756 1.00 71.75 108 TYR A CA 1
ATOM 870 C C . TYR A 1 108 ? 9.526 3.600 27.515 1.00 71.75 108 TYR A C 1
ATOM 872 O O . TYR A 1 108 ? 9.705 2.791 26.605 1.00 71.75 108 TYR A O 1
ATOM 880 N N . GLU A 1 109 ? 10.086 4.815 27.491 1.00 73.12 109 GLU A N 1
ATOM 881 C CA . GLU A 1 109 ? 10.951 5.292 26.399 1.00 73.12 109 GLU A CA 1
ATOM 882 C C . GLU A 1 109 ? 12.199 4.425 26.212 1.00 73.12 109 GLU A C 1
ATOM 884 O O . GLU A 1 109 ? 12.538 4.064 25.086 1.00 73.12 109 GLU A O 1
ATOM 889 N N . ILE A 1 110 ? 12.868 4.066 27.310 1.00 76.56 110 ILE A N 1
ATOM 890 C CA . ILE A 1 110 ? 14.019 3.157 27.290 1.00 76.56 110 ILE A CA 1
ATOM 891 C C . ILE A 1 110 ? 13.628 1.831 26.644 1.00 76.56 110 ILE A C 1
ATOM 893 O O . ILE A 1 110 ? 14.301 1.381 25.720 1.00 76.56 110 ILE A O 1
ATOM 897 N N . GLN A 1 111 ? 12.519 1.235 27.086 1.00 72.31 111 GLN A N 1
ATOM 898 C CA . GLN A 1 111 ? 12.066 -0.050 26.566 1.00 72.31 111 GLN A CA 1
ATOM 899 C C . GLN A 1 111 ? 11.744 0.027 25.066 1.00 72.31 111 GLN A C 1
ATOM 901 O O . GLN A 1 111 ? 12.070 -0.884 24.303 1.00 72.31 111 GLN A O 1
ATOM 906 N N . ALA A 1 112 ? 11.118 1.121 24.625 1.00 67.00 112 ALA A N 1
ATOM 907 C CA . ALA A 1 112 ? 10.845 1.358 23.214 1.00 67.00 112 ALA A CA 1
ATOM 908 C C . ALA A 1 112 ? 12.143 1.456 22.395 1.00 67.00 112 ALA A C 1
ATOM 910 O O . ALA A 1 112 ? 12.242 0.833 21.339 1.00 67.00 112 ALA A O 1
ATOM 911 N N . LYS A 1 113 ? 13.159 2.167 22.900 1.00 77.19 113 LYS A N 1
ATOM 912 C CA . LYS A 1 113 ? 14.462 2.292 22.230 1.00 77.19 113 LYS A CA 1
ATOM 913 C C . LYS A 1 113 ? 15.231 0.976 22.191 1.00 77.19 113 LYS A C 1
ATOM 915 O O . LYS A 1 113 ? 15.786 0.640 21.151 1.00 77.19 113 LYS A O 1
ATOM 920 N N . GLU A 1 114 ? 15.228 0.197 23.270 1.00 76.62 114 GLU A N 1
ATOM 921 C CA . GLU A 1 114 ? 15.846 -1.135 23.295 1.00 76.62 114 GLU A CA 1
ATOM 922 C C . GLU A 1 114 ? 15.201 -2.084 22.276 1.00 76.62 114 GLU A C 1
ATOM 924 O O . GLU A 1 114 ? 15.916 -2.771 21.541 1.00 76.62 114 GLU A O 1
ATOM 929 N N . ARG A 1 115 ? 13.862 -2.076 22.168 1.00 68.50 115 ARG A N 1
ATOM 930 C CA . ARG A 1 115 ? 13.140 -2.817 21.119 1.00 68.50 115 ARG A CA 1
ATOM 931 C C . ARG A 1 115 ? 13.534 -2.338 19.727 1.00 68.50 115 ARG A C 1
ATOM 933 O O . ARG A 1 115 ? 13.891 -3.157 18.883 1.00 68.50 115 ARG A O 1
ATOM 940 N N . ARG A 1 116 ? 13.556 -1.022 19.507 1.00 76.81 116 ARG A N 1
ATOM 941 C CA . ARG A 1 116 ? 13.882 -0.447 18.200 1.00 76.81 116 ARG A CA 1
ATOM 942 C C . ARG A 1 116 ? 15.309 -0.762 17.753 1.00 76.81 116 ARG A C 1
ATOM 944 O O . ARG A 1 116 ? 15.527 -1.050 16.583 1.00 76.81 116 ARG A O 1
ATOM 951 N N . ILE A 1 117 ? 16.271 -0.754 18.675 1.00 74.44 117 ILE A N 1
ATOM 952 C CA . ILE A 1 117 ? 17.661 -1.157 18.412 1.00 74.44 117 ILE A CA 1
ATOM 953 C C . ILE A 1 117 ? 17.727 -2.618 17.958 1.00 74.44 117 ILE A C 1
ATOM 955 O O . ILE A 1 117 ? 18.434 -2.935 17.003 1.00 74.44 117 ILE A O 1
ATOM 959 N N . VAL A 1 118 ? 16.979 -3.507 18.618 1.00 71.88 118 VAL A N 1
ATOM 960 C CA . VAL A 1 118 ? 16.892 -4.923 18.239 1.00 71.88 118 VAL A CA 1
ATOM 961 C C . VAL A 1 118 ? 16.280 -5.094 16.847 1.00 71.88 118 VAL A C 1
ATOM 963 O O . VAL A 1 118 ? 16.841 -5.820 16.029 1.00 71.88 118 VAL A O 1
ATOM 966 N N . GLU A 1 119 ? 15.173 -4.410 16.566 1.00 70.50 119 GLU A N 1
ATOM 967 C CA . GLU A 1 119 ? 14.510 -4.436 15.258 1.00 70.50 119 GLU A CA 1
ATOM 968 C C . GLU A 1 119 ? 15.425 -3.917 14.147 1.00 70.50 119 GLU A C 1
ATOM 970 O O . GLU A 1 119 ? 15.601 -4.590 13.135 1.00 70.50 119 GLU A O 1
ATOM 975 N N . LEU A 1 120 ? 16.059 -2.758 14.352 1.00 70.12 120 LEU A N 1
ATOM 976 C CA . LEU A 1 120 ? 16.995 -2.170 13.395 1.00 70.12 120 LEU A CA 1
ATOM 977 C C . LEU A 1 120 ? 18.177 -3.102 13.118 1.00 70.12 120 LEU A C 1
ATOM 979 O O . LEU A 1 120 ? 18.546 -3.284 11.960 1.00 70.12 120 LEU A O 1
ATOM 983 N N . ASP A 1 121 ? 18.758 -3.729 14.146 1.00 72.69 121 ASP A N 1
ATOM 984 C CA . ASP A 1 121 ? 19.847 -4.696 13.960 1.00 72.69 121 ASP A CA 1
ATOM 985 C C . ASP A 1 121 ? 19.385 -5.931 13.159 1.00 72.69 121 ASP A C 1
ATOM 987 O O . ASP A 1 121 ? 20.132 -6.450 12.327 1.00 72.69 121 ASP A O 1
ATOM 991 N N . GLU A 1 122 ? 18.146 -6.393 13.345 1.00 67.94 122 GLU A N 1
ATOM 992 C CA . GLU A 1 122 ? 17.567 -7.486 12.555 1.00 67.94 122 GLU A CA 1
ATOM 993 C C . GLU A 1 122 ? 17.258 -7.088 11.108 1.00 67.94 122 GLU A C 1
ATOM 995 O O . GLU A 1 122 ? 17.580 -7.850 10.192 1.00 67.94 122 GLU A O 1
ATOM 1000 N N . GLU A 1 123 ? 16.676 -5.907 10.889 1.00 68.69 123 GLU A N 1
ATOM 1001 C CA . GLU A 1 123 ? 16.461 -5.321 9.563 1.00 68.69 123 GLU A CA 1
ATOM 1002 C C . GLU A 1 123 ? 17.791 -5.258 8.802 1.00 68.69 123 GLU A C 1
ATOM 1004 O O . GLU A 1 123 ? 17.917 -5.803 7.705 1.00 68.69 123 GLU A O 1
ATOM 1009 N N . ILE A 1 124 ? 18.822 -4.694 9.431 1.00 68.00 124 ILE A N 1
ATOM 1010 C CA . ILE A 1 124 ? 20.175 -4.579 8.882 1.00 68.00 124 ILE A CA 1
ATOM 1011 C C . ILE A 1 124 ? 20.767 -5.953 8.537 1.00 68.00 124 ILE A C 1
ATOM 1013 O O . ILE A 1 124 ? 21.331 -6.130 7.458 1.00 68.00 124 ILE A O 1
ATOM 1017 N N . ARG A 1 125 ? 20.624 -6.963 9.405 1.00 66.00 125 ARG A N 1
ATOM 1018 C CA . ARG A 1 125 ? 21.124 -8.325 9.128 1.00 66.00 125 ARG A CA 1
ATOM 1019 C C . ARG A 1 125 ? 20.413 -8.997 7.956 1.00 66.00 125 ARG A C 1
ATOM 1021 O O . ARG A 1 125 ? 21.064 -9.746 7.227 1.00 66.00 125 ARG A O 1
ATOM 1028 N N . LYS A 1 126 ? 19.109 -8.742 7.780 1.00 64.56 126 LYS A N 1
ATOM 1029 C CA . LYS A 1 126 ? 18.343 -9.205 6.612 1.00 64.56 126 LYS A CA 1
ATOM 1030 C C . LYS A 1 126 ? 18.853 -8.539 5.333 1.00 64.56 126 LYS A C 1
ATOM 1032 O O . LYS A 1 126 ? 19.099 -9.249 4.362 1.00 64.56 126 LYS A O 1
ATOM 1037 N N . PHE A 1 127 ? 19.082 -7.223 5.356 1.00 59.53 127 PHE A N 1
ATOM 1038 C CA . PHE A 1 127 ? 19.677 -6.488 4.231 1.00 59.53 127 PHE A CA 1
ATOM 1039 C C . PHE A 1 127 ? 21.081 -6.998 3.870 1.00 59.53 127 PHE A C 1
ATOM 1041 O O . PHE A 1 127 ? 21.403 -7.139 2.696 1.00 59.53 127 PHE A O 1
ATOM 1048 N N . GLU A 1 128 ? 21.900 -7.358 4.860 1.00 59.69 128 GLU A N 1
ATOM 1049 C CA . GLU A 1 128 ? 23.253 -7.894 4.649 1.00 59.69 128 GLU A CA 1
ATOM 1050 C C . GLU A 1 128 ? 23.286 -9.340 4.099 1.00 59.69 128 GLU A C 1
ATOM 1052 O O . GLU A 1 128 ? 24.370 -9.899 3.924 1.00 59.69 128 GLU A O 1
ATOM 1057 N N . GLY A 1 129 ? 22.136 -9.995 3.876 1.00 53.16 129 GLY A N 1
ATOM 1058 C CA . GLY A 1 129 ? 22.068 -11.376 3.374 1.00 53.16 129 GLY A CA 1
ATOM 1059 C C . GLY A 1 129 ? 22.690 -12.421 4.314 1.00 53.16 129 GLY A C 1
ATOM 1060 O O . GLY A 1 129 ? 22.885 -13.581 3.937 1.00 53.16 129 GLY A O 1
ATOM 1061 N N . LYS A 1 130 ? 23.021 -12.038 5.553 1.00 59.78 130 LYS A N 1
ATOM 1062 C CA . LYS A 1 130 ? 23.543 -12.957 6.565 1.00 59.78 130 LYS A CA 1
ATOM 1063 C C . LYS A 1 130 ? 22.410 -13.870 7.007 1.00 59.78 130 LYS A C 1
ATOM 1065 O O . LYS A 1 130 ? 21.299 -13.409 7.263 1.00 59.78 130 LYS A O 1
ATOM 1070 N N . ARG A 1 131 ? 22.703 -15.169 7.163 1.00 44.12 131 ARG A N 1
ATOM 1071 C CA . ARG A 1 131 ? 21.776 -16.086 7.836 1.00 44.12 131 ARG A CA 1
ATOM 1072 C C . ARG A 1 131 ? 21.423 -15.479 9.188 1.00 44.12 131 ARG A C 1
ATOM 1074 O O . ARG A 1 131 ? 22.256 -15.426 10.095 1.00 44.12 131 ARG A O 1
ATOM 1081 N N . VAL A 1 132 ? 20.171 -15.060 9.326 1.00 44.06 132 VAL A N 1
ATOM 1082 C CA . VAL A 1 132 ? 19.532 -15.002 10.631 1.00 44.06 132 VAL A CA 1
ATOM 1083 C C . VAL A 1 132 ? 19.726 -16.402 11.191 1.00 44.06 132 VAL A C 1
ATOM 1085 O O . VAL A 1 132 ? 19.390 -17.377 10.520 1.00 44.06 132 VAL A O 1
ATOM 1088 N N . ASN A 1 133 ? 20.375 -16.525 12.349 1.00 39.78 133 ASN A N 1
ATOM 1089 C CA . ASN A 1 133 ? 20.439 -17.809 13.028 1.00 39.78 133 ASN A CA 1
ATOM 1090 C C . ASN A 1 133 ? 18.993 -18.221 13.300 1.00 39.78 133 ASN A C 1
ATOM 1092 O O . ASN A 1 133 ? 18.430 -17.821 14.324 1.00 39.78 133 ASN A O 1
ATOM 1096 N N . ASP A 1 134 ? 18.420 -19.022 12.402 1.00 42.62 134 ASP A N 1
ATOM 1097 C CA . ASP A 1 134 ? 17.254 -19.834 12.674 1.00 42.62 134 ASP A CA 1
ATOM 1098 C C . ASP A 1 134 ? 17.682 -20.809 13.759 1.00 42.62 134 ASP A C 1
ATOM 1100 O O . ASP A 1 134 ? 18.248 -21.877 13.559 1.00 42.62 134 ASP A O 1
ATOM 1104 N N . SER A 1 135 ? 17.566 -20.309 14.970 1.00 38.06 135 SER A N 1
ATOM 1105 C CA . SER A 1 135 ? 17.727 -21.076 16.177 1.00 38.06 135 SER A CA 1
ATOM 1106 C C . SER A 1 135 ? 16.356 -21.100 16.823 1.00 38.06 135 SER A C 1
ATOM 1108 O O . SER A 1 135 ? 16.208 -20.757 17.993 1.00 38.06 135 SER A O 1
ATOM 1110 N N . SER A 1 136 ? 15.351 -21.467 16.026 1.00 33.97 136 SER A N 1
ATOM 1111 C CA . SER A 1 136 ? 14.096 -22.053 16.473 1.00 33.97 136 SER A CA 1
ATOM 1112 C C . SER A 1 136 ? 14.381 -23.264 17.372 1.00 33.97 136 SER A C 1
ATOM 1114 O O . SER A 1 136 ? 14.160 -24.421 17.038 1.00 33.97 136 SER A O 1
ATOM 1116 N N . LYS A 1 137 ? 14.819 -23.005 18.607 1.00 34.31 137 LYS A N 1
ATOM 1117 C CA . LYS A 1 137 ? 14.245 -23.772 19.698 1.00 34.31 137 LYS A CA 1
ATOM 1118 C C . LYS A 1 137 ? 12.807 -23.295 19.753 1.00 34.31 137 LYS A C 1
ATOM 1120 O O . LYS A 1 137 ? 12.557 -22.180 20.209 1.00 34.31 137 LYS A O 1
ATOM 1125 N N . LYS A 1 138 ? 11.906 -24.113 19.200 1.00 35.84 138 LYS A N 1
ATOM 1126 C CA . LYS A 1 138 ? 10.502 -24.114 19.596 1.00 35.84 138 LYS A CA 1
ATOM 1127 C C . LYS A 1 138 ? 10.504 -23.929 21.111 1.00 35.84 138 LYS A C 1
ATOM 1129 O O . LYS A 1 138 ? 11.075 -24.752 21.825 1.00 35.84 138 LYS A O 1
ATOM 1134 N N . VAL A 1 139 ? 9.958 -22.819 21.597 1.00 41.59 139 VAL A N 1
ATOM 1135 C CA . VAL A 1 139 ? 9.347 -22.896 22.917 1.00 41.59 139 VAL A CA 1
ATOM 1136 C C . VAL A 1 139 ? 8.296 -23.977 22.714 1.00 41.59 139 VAL A C 1
ATOM 1138 O O . VAL A 1 139 ? 7.474 -23.838 21.806 1.00 41.59 139 VAL A O 1
ATOM 1141 N N . ASP A 1 140 ? 8.392 -25.088 23.441 1.00 44.47 140 ASP A N 1
ATOM 1142 C CA . ASP A 1 140 ? 7.329 -26.094 23.500 1.00 44.47 140 ASP A CA 1
ATOM 1143 C C . ASP A 1 140 ? 6.138 -25.449 24.226 1.00 44.47 140 ASP A C 1
ATOM 1145 O O . ASP A 1 140 ? 5.797 -25.774 25.358 1.00 44.47 140 ASP A O 1
ATOM 1149 N N . ALA A 1 141 ? 5.572 -24.417 23.607 1.00 53.78 141 ALA A N 1
ATOM 1150 C CA . ALA A 1 141 ? 4.429 -23.695 24.094 1.00 53.78 141 ALA A CA 1
ATOM 1151 C C . ALA A 1 141 ? 3.221 -24.510 23.662 1.00 53.78 141 ALA A C 1
ATOM 1153 O O . ALA A 1 141 ? 2.924 -24.660 22.475 1.00 53.78 141 ALA A O 1
ATOM 1154 N N . LEU A 1 142 ? 2.565 -25.098 24.651 1.00 66.69 142 LEU A N 1
ATOM 1155 C CA . LEU A 1 142 ? 1.343 -25.845 24.434 1.00 66.69 142 LEU A CA 1
ATOM 1156 C C . LEU A 1 142 ? 0.253 -24.833 24.091 1.00 66.69 142 LEU A C 1
ATOM 1158 O O . LEU A 1 142 ? -0.095 -23.987 24.916 1.00 66.69 142 LEU A O 1
ATOM 1162 N N . VAL A 1 143 ? -0.280 -24.919 22.875 1.00 77.50 143 VAL A N 1
ATOM 1163 C CA . VAL A 1 143 ? -1.575 -24.310 22.574 1.00 77.50 143 VAL A CA 1
ATOM 1164 C C . VAL A 1 143 ? -2.614 -25.179 23.261 1.00 77.50 143 VAL A C 1
ATOM 1166 O O . VAL A 1 143 ? -2.684 -26.386 23.016 1.00 77.50 143 VAL A O 1
ATOM 1169 N N . ARG A 1 144 ? -3.373 -24.582 24.176 1.00 85.25 144 ARG A N 1
ATOM 1170 C CA . ARG A 1 144 ? -4.481 -25.251 24.847 1.00 85.25 144 ARG A CA 1
ATOM 1171 C C . ARG A 1 144 ? -5.753 -24.506 24.501 1.00 85.25 144 ARG A C 1
ATOM 1173 O O . ARG A 1 144 ? -5.818 -23.288 24.647 1.00 85.25 144 ARG A O 1
ATOM 1180 N N . ASN A 1 145 ? -6.762 -25.264 24.104 1.00 86.19 145 ASN A N 1
ATOM 1181 C CA . ASN A 1 145 ? -8.114 -24.755 24.062 1.00 86.19 145 ASN A CA 1
ATOM 1182 C C . ASN A 1 145 ? -8.634 -24.676 25.507 1.00 86.19 145 ASN A C 1
ATOM 1184 O O . ASN A 1 145 ? -8.665 -25.688 26.215 1.00 86.19 145 ASN A O 1
ATOM 1188 N N . ILE A 1 146 ? -8.947 -23.472 25.979 1.00 86.44 146 ILE A N 1
ATOM 1189 C CA . ILE A 1 146 ? -9.395 -23.211 27.350 1.00 86.44 146 ILE A CA 1
ATOM 1190 C C . ILE A 1 146 ? -10.764 -22.545 27.352 1.00 86.44 146 ILE A C 1
ATOM 1192 O O . ILE A 1 146 ? -11.073 -21.732 26.487 1.00 86.44 146 ILE A O 1
ATOM 1196 N N . LYS A 1 147 ? -11.573 -22.854 28.370 1.00 87.50 147 LYS A N 1
ATOM 1197 C CA . LYS A 1 147 ? -12.848 -22.173 28.605 1.00 87.50 147 LYS A CA 1
ATOM 1198 C C . LYS A 1 147 ? -12.637 -20.937 29.462 1.00 87.50 147 LYS A C 1
ATOM 1200 O O . LYS A 1 147 ? -12.238 -21.055 30.619 1.00 87.50 147 LYS A O 1
ATOM 1205 N N . VAL A 1 148 ? -12.951 -19.776 28.911 1.00 87.19 148 VAL A N 1
ATOM 1206 C CA . VAL A 1 148 ? -12.914 -18.486 29.604 1.00 87.19 148 VAL A CA 1
ATOM 1207 C C . VAL A 1 148 ? -14.287 -17.832 29.571 1.00 87.19 148 VAL A C 1
ATOM 1209 O O . VAL A 1 148 ? -15.080 -18.101 28.676 1.00 87.19 148 VAL A O 1
ATOM 1212 N N . SER A 1 149 ? -14.595 -16.974 30.540 1.00 80.56 149 SER A N 1
ATOM 1213 C CA . SER A 1 149 ? -15.810 -16.155 30.497 1.00 80.56 149 SER A CA 1
ATOM 1214 C C . SER A 1 149 ? -15.465 -14.688 30.291 1.00 80.56 149 SER A C 1
ATOM 1216 O O . SER A 1 149 ? -14.791 -14.089 31.130 1.00 80.56 149 SER A O 1
ATOM 1218 N N . PHE A 1 150 ? -15.980 -14.118 29.204 1.00 73.50 150 PHE A N 1
ATOM 1219 C CA . PHE A 1 150 ? -16.019 -12.676 28.972 1.00 73.50 150 PHE A CA 1
ATOM 1220 C C . PHE A 1 150 ? -17.327 -12.166 29.579 1.00 73.50 150 PHE A C 1
ATOM 1222 O O . PHE A 1 150 ? -18.421 -12.618 29.227 1.00 73.50 150 PHE A O 1
ATOM 1229 N N . SER A 1 151 ? -17.212 -11.353 30.625 1.00 60.03 151 SER A N 1
ATOM 1230 C CA . SER A 1 151 ? -18.299 -11.164 31.586 1.00 60.03 151 SER A CA 1
ATOM 1231 C C . SER A 1 151 ? -18.618 -9.697 31.889 1.00 60.03 151 SER A C 1
ATOM 1233 O O . SER A 1 151 ? -19.356 -9.462 32.839 1.00 60.03 151 SER A O 1
ATOM 1235 N N . ASP A 1 152 ? -18.153 -8.725 31.103 1.00 71.56 152 ASP A N 1
ATOM 1236 C CA . ASP A 1 152 ? -18.345 -7.289 31.372 1.00 71.56 152 ASP A CA 1
ATOM 1237 C C . ASP A 1 152 ? -17.898 -6.942 32.808 1.00 71.56 152 ASP A C 1
ATOM 1239 O O . ASP A 1 152 ? -18.686 -6.486 33.643 1.00 71.56 152 ASP A O 1
ATOM 1243 N N . ILE A 1 153 ? -16.653 -7.286 33.156 1.00 84.94 153 ILE A N 1
ATOM 1244 C CA . ILE A 1 153 ? -16.138 -7.042 34.506 1.00 84.94 153 ILE A CA 1
ATOM 1245 C C . ILE A 1 153 ? -15.867 -5.548 34.668 1.00 84.94 153 ILE A C 1
ATOM 1247 O O . ILE A 1 153 ? -14.925 -5.012 34.089 1.00 84.94 153 ILE A O 1
ATOM 1251 N N . ASP A 1 154 ? -16.651 -4.897 35.523 1.00 89.50 154 ASP A N 1
ATOM 1252 C CA . ASP A 1 154 ? -16.418 -3.514 35.912 1.00 89.50 154 ASP A CA 1
ATOM 1253 C C . ASP A 1 154 ? -15.216 -3.443 36.858 1.00 89.50 154 ASP A C 1
ATOM 1255 O O . ASP A 1 154 ? -15.222 -4.034 37.943 1.00 89.50 154 ASP A O 1
ATOM 1259 N N . VAL A 1 155 ? -14.184 -2.700 36.459 1.00 92.50 155 VAL A N 1
ATOM 1260 C CA . VAL A 1 155 ? -12.966 -2.527 37.254 1.00 92.50 155 VAL A CA 1
ATOM 1261 C C . VAL A 1 155 ? -12.974 -1.163 37.932 1.00 92.50 155 VAL A C 1
ATOM 1263 O O . VAL A 1 155 ? -13.160 -0.133 37.288 1.00 92.50 155 VAL A O 1
ATOM 1266 N N . PHE A 1 156 ? -12.748 -1.158 39.241 1.00 93.31 156 PHE A N 1
ATOM 1267 C CA . PHE A 1 156 ? -12.586 0.048 40.043 1.00 93.31 156 PHE A CA 1
ATOM 1268 C C . PHE A 1 156 ? -11.191 0.081 40.654 1.00 93.31 156 PHE A C 1
ATOM 1270 O O . PHE A 1 156 ? -10.728 -0.924 41.197 1.00 93.31 156 PHE A O 1
ATOM 1277 N N . LEU A 1 157 ? -10.544 1.241 40.613 1.00 92.56 157 LEU A N 1
ATOM 1278 C CA . LEU A 1 157 ? -9.282 1.512 41.286 1.00 92.56 157 LEU A CA 1
ATOM 1279 C C . LEU A 1 157 ? -9.464 2.688 42.244 1.00 92.56 157 LEU A C 1
ATOM 1281 O O . LEU A 1 157 ? -9.902 3.758 41.841 1.00 92.56 157 LEU A O 1
ATOM 1285 N N . ASP A 1 158 ? -9.143 2.477 43.521 1.00 91.25 158 ASP A N 1
ATOM 1286 C CA . ASP A 1 158 ? -9.259 3.493 44.580 1.00 91.25 158 ASP A CA 1
ATOM 1287 C C . ASP A 1 158 ? -10.660 4.138 44.680 1.00 91.25 158 ASP A C 1
ATOM 1289 O O . ASP A 1 158 ? -10.817 5.256 45.162 1.00 91.25 158 ASP A O 1
ATOM 1293 N N . GLY A 1 159 ? -11.696 3.392 44.279 1.00 87.75 159 GLY A N 1
ATOM 1294 C CA . GLY A 1 159 ? -13.095 3.829 44.293 1.00 87.75 159 GLY A CA 1
ATOM 1295 C C . GLY A 1 159 ? -13.593 4.432 42.977 1.00 87.75 159 GLY A C 1
ATOM 1296 O O . GLY A 1 159 ? -14.801 4.598 42.830 1.00 87.75 159 GLY A O 1
ATOM 1297 N N . GLU A 1 160 ? -12.710 4.680 42.010 1.00 89.19 160 GLU A N 1
ATOM 1298 C CA . GLU A 1 160 ? -13.049 5.229 40.694 1.00 89.19 160 GLU A CA 1
ATOM 1299 C C . GLU A 1 160 ? -13.126 4.125 39.635 1.00 89.19 160 GLU A C 1
ATOM 1301 O O . GLU A 1 160 ? -12.296 3.214 39.611 1.00 89.19 160 GLU A O 1
ATOM 1306 N N . LYS A 1 161 ? -14.125 4.190 38.746 1.00 89.06 161 LYS A N 1
ATOM 1307 C CA . LYS A 1 161 ? -14.267 3.221 37.649 1.00 89.06 161 LYS A CA 1
ATOM 1308 C C . LYS A 1 161 ? -13.208 3.494 36.582 1.00 89.06 161 LYS A C 1
ATOM 1310 O O . LYS A 1 161 ? -13.106 4.617 36.094 1.00 89.06 161 LYS A O 1
ATOM 1315 N N . ILE A 1 162 ? -12.465 2.462 36.190 1.00 86.69 162 ILE A N 1
ATOM 1316 C CA . ILE A 1 162 ? -11.459 2.535 35.125 1.00 86.69 162 ILE A CA 1
ATOM 1317 C C . ILE A 1 162 ? -11.916 1.741 33.901 1.00 86.69 162 ILE A C 1
ATOM 1319 O O . ILE A 1 162 ? -12.590 0.718 34.025 1.00 86.69 162 ILE A O 1
ATOM 1323 N N . TYR A 1 163 ? -11.529 2.213 32.719 1.00 83.62 163 TYR A N 1
ATOM 1324 C CA . TYR A 1 163 ? -11.801 1.551 31.445 1.00 83.62 163 TYR A CA 1
ATOM 1325 C C . TYR A 1 163 ? -10.489 1.000 30.892 1.00 83.62 163 TYR A C 1
ATOM 1327 O O . TYR A 1 163 ? -9.503 1.729 30.801 1.00 83.62 163 TYR A O 1
ATOM 1335 N N . LEU A 1 164 ? -10.472 -0.293 30.577 1.00 79.69 164 LEU A N 1
ATOM 1336 C CA . LEU A 1 164 ? -9.316 -0.983 30.010 1.00 79.69 164 LEU A CA 1
ATOM 1337 C C . LEU A 1 164 ? -9.552 -1.214 28.519 1.00 79.69 164 LEU A C 1
ATOM 1339 O O . LEU A 1 164 ? -10.673 -1.523 28.124 1.00 79.69 164 LEU A O 1
ATOM 1343 N N . GLU A 1 165 ? -8.495 -1.112 27.711 1.00 72.56 165 GLU A N 1
ATOM 1344 C CA . GLU A 1 165 ? -8.564 -1.367 26.262 1.00 72.56 165 GLU A CA 1
ATOM 1345 C C . GLU A 1 165 ? -8.988 -2.807 25.935 1.00 72.56 165 GLU A C 1
ATOM 1347 O O . GLU A 1 165 ? -9.657 -3.041 24.932 1.00 72.56 165 GLU A O 1
ATOM 1352 N N . LYS A 1 166 ? -8.641 -3.768 26.804 1.00 81.25 166 LYS A N 1
ATOM 1353 C CA . LYS A 1 166 ? -9.142 -5.146 26.752 1.00 81.25 166 LYS A CA 1
ATOM 1354 C C . LYS A 1 166 ? -9.882 -5.499 28.030 1.00 81.25 166 LYS A C 1
ATOM 1356 O O . LYS A 1 166 ? -9.376 -5.285 29.135 1.00 81.25 166 LYS A O 1
ATOM 1361 N N . GLU A 1 167 ? -11.068 -6.077 27.870 1.00 84.00 167 GLU A N 1
ATOM 1362 C CA . GLU A 1 167 ? -11.897 -6.491 28.996 1.00 84.00 167 GLU A CA 1
ATOM 1363 C C . GLU A 1 167 ? -11.246 -7.629 29.796 1.00 84.00 167 GLU A C 1
ATOM 1365 O O . GLU A 1 167 ? -10.726 -8.577 29.203 1.00 84.00 167 GLU A O 1
ATOM 1370 N N . PRO A 1 168 ? -11.297 -7.597 31.140 1.00 91.62 168 PRO A N 1
ATOM 1371 C CA . PRO A 1 168 ? -10.879 -8.730 31.951 1.00 91.62 168 PRO A CA 1
ATOM 1372 C C . PRO A 1 168 ? -11.717 -9.977 31.653 1.00 91.62 168 PRO A C 1
ATOM 1374 O O . PRO A 1 168 ? -12.932 -9.899 31.457 1.00 91.62 168 PRO A O 1
ATOM 1377 N N . LEU A 1 169 ? -11.083 -11.143 31.720 1.00 91.12 169 LEU A N 1
ATOM 1378 C CA . LEU A 1 169 ? -11.747 -12.436 31.552 1.00 91.12 169 LEU A CA 1
ATOM 1379 C C . LEU A 1 169 ? -11.677 -13.257 32.837 1.00 91.12 169 LEU A C 1
ATOM 1381 O O . LEU A 1 169 ? -10.808 -13.043 33.682 1.00 91.12 169 LEU A O 1
ATOM 1385 N N . ILE A 1 170 ? -12.571 -14.234 32.973 1.00 89.62 170 ILE A N 1
ATOM 1386 C CA . ILE A 1 170 ? -12.528 -15.221 34.058 1.00 89.62 170 ILE A CA 1
ATOM 1387 C C . ILE A 1 170 ? -11.975 -16.536 33.520 1.00 89.62 170 ILE A C 1
ATOM 1389 O O . ILE A 1 170 ? -12.514 -17.086 32.559 1.00 89.62 170 ILE A O 1
ATOM 1393 N N . TYR A 1 171 ? -10.941 -17.062 34.171 1.00 90.56 171 TYR A N 1
ATOM 1394 C CA . TYR A 1 171 ? -10.359 -18.371 33.888 1.00 90.56 171 TYR A CA 1
ATOM 1395 C C . TYR A 1 171 ? -10.015 -19.072 35.205 1.00 90.56 171 TYR A C 1
ATOM 1397 O O . TYR A 1 171 ? -9.364 -18.482 36.066 1.00 90.56 171 TYR A O 1
ATOM 1405 N N . ASN A 1 172 ? -10.465 -20.321 35.376 1.00 87.25 172 ASN A N 1
ATOM 1406 C CA . ASN A 1 172 ? -10.286 -21.112 36.606 1.00 87.25 172 ASN A CA 1
ATOM 1407 C C . ASN A 1 172 ? -10.667 -20.352 37.896 1.00 87.25 172 ASN A C 1
ATOM 1409 O O . ASN A 1 172 ? -9.917 -20.356 38.871 1.00 87.25 172 ASN A O 1
ATOM 1413 N N . ASP A 1 173 ? -11.827 -19.687 37.881 1.00 84.06 173 ASP A N 1
ATOM 1414 C CA . ASP A 1 173 ? -12.372 -18.880 38.987 1.00 84.06 173 ASP A CA 1
ATOM 1415 C C . ASP A 1 173 ? -11.538 -17.647 39.396 1.00 84.06 173 ASP A C 1
ATOM 1417 O O . ASP A 1 173 ? -11.841 -17.003 40.405 1.00 84.06 173 ASP A O 1
ATOM 1421 N N . ASP A 1 174 ? -10.532 -17.255 38.606 1.00 89.81 174 ASP A N 1
ATOM 1422 C CA . ASP A 1 174 ? -9.808 -15.995 38.783 1.00 89.81 174 ASP A CA 1
ATOM 1423 C C . ASP A 1 174 ? -10.061 -15.019 37.642 1.00 89.81 174 ASP A C 1
ATOM 1425 O O . ASP A 1 174 ? -10.287 -15.400 36.493 1.00 89.81 174 ASP A O 1
ATOM 1429 N N . VAL A 1 175 ? -9.937 -13.733 37.966 1.00 94.00 175 VAL A N 1
ATOM 1430 C CA . VAL A 1 175 ? -9.950 -12.654 36.982 1.00 94.00 175 VAL A CA 1
ATOM 1431 C C . VAL A 1 175 ? -8.547 -12.477 36.410 1.00 94.00 175 VAL A C 1
ATOM 1433 O O . VAL A 1 175 ? -7.601 -12.182 37.148 1.00 94.00 175 VAL A O 1
ATOM 1436 N N . TYR A 1 176 ? -8.425 -12.632 35.098 1.00 95.19 176 TYR A N 1
ATOM 1437 C CA . TYR A 1 176 ? -7.224 -12.341 34.332 1.00 95.19 176 TYR A CA 1
ATOM 1438 C C . TYR A 1 176 ? -7.383 -11.007 33.616 1.00 95.19 176 TYR A C 1
ATOM 1440 O O . TYR A 1 176 ? -8.446 -10.687 33.086 1.00 95.19 176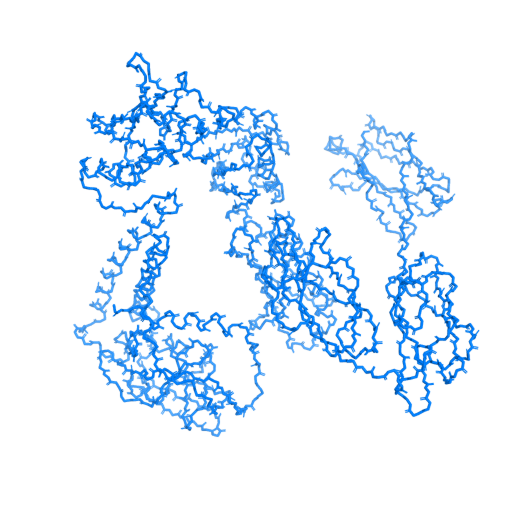 TYR A O 1
ATOM 1448 N N . VAL A 1 177 ? -6.298 -10.245 33.585 1.00 93.62 177 VAL A N 1
ATOM 1449 C CA . VAL A 1 177 ? -6.215 -8.966 32.878 1.00 93.62 177 VAL A CA 1
ATOM 1450 C C . VAL A 1 177 ? -5.045 -8.996 31.911 1.00 93.62 177 VAL A C 1
ATOM 1452 O O . VAL A 1 177 ? -4.026 -9.635 32.189 1.00 93.62 177 VAL A O 1
ATOM 1455 N N . SER A 1 178 ? -5.162 -8.274 30.800 1.00 92.69 178 SER A N 1
ATOM 1456 C CA . SER A 1 178 ? -3.992 -7.949 29.992 1.00 92.69 178 SER A CA 1
ATOM 1457 C C . SER A 1 178 ? -3.022 -7.113 30.821 1.00 92.69 178 SER A C 1
ATOM 1459 O O . SER A 1 178 ? -3.388 -6.073 31.379 1.00 92.69 178 SER A O 1
ATOM 1461 N N . ILE A 1 179 ? -1.767 -7.562 30.886 1.00 88.50 179 ILE A N 1
ATOM 1462 C CA . ILE A 1 179 ? -0.718 -6.810 31.573 1.00 88.50 179 ILE A CA 1
ATOM 1463 C C . ILE A 1 179 ? -0.463 -5.463 30.892 1.00 88.50 179 ILE A C 1
ATOM 1465 O O . ILE A 1 179 ? -0.122 -4.505 31.575 1.00 88.50 179 ILE A O 1
ATOM 1469 N N . ILE A 1 180 ? -0.650 -5.367 29.572 1.00 81.19 180 ILE A N 1
ATOM 1470 C CA . ILE A 1 180 ? -0.448 -4.132 28.807 1.00 81.19 180 ILE A CA 1
ATOM 1471 C C . ILE A 1 180 ? -1.578 -3.150 29.117 1.00 81.19 180 ILE A C 1
ATOM 1473 O O . ILE A 1 180 ? -1.293 -2.024 29.516 1.00 81.19 180 ILE A O 1
ATOM 1477 N N . ALA A 1 181 ? -2.837 -3.593 29.057 1.00 81.75 181 ALA A N 1
ATOM 1478 C CA . ALA A 1 181 ? -3.992 -2.731 29.309 1.00 81.75 181 ALA A CA 1
ATOM 1479 C C . ALA A 1 181 ? -4.011 -2.144 30.735 1.00 81.75 181 ALA A C 1
ATOM 1481 O O . ALA A 1 181 ? -4.396 -0.995 30.932 1.00 81.75 181 ALA A O 1
ATOM 1482 N N . ILE A 1 182 ? -3.570 -2.907 31.743 1.00 87.94 182 ILE A N 1
ATOM 1483 C CA . ILE A 1 182 ? -3.549 -2.448 33.144 1.00 87.94 182 ILE A CA 1
ATOM 1484 C C . ILE A 1 182 ? -2.297 -1.617 33.493 1.00 87.94 182 ILE A C 1
ATOM 1486 O O . ILE A 1 182 ? -2.266 -0.934 34.519 1.00 87.94 182 ILE A O 1
ATOM 1490 N N . SER A 1 183 ? -1.254 -1.658 32.653 1.00 87.25 183 SER A N 1
ATOM 1491 C CA . SER A 1 183 ? 0.051 -1.047 32.942 1.00 87.25 183 SER A CA 1
ATOM 1492 C C . SER A 1 183 ? 0.023 0.475 33.132 1.00 87.25 183 SER A C 1
ATOM 1494 O O . SER A 1 183 ? 0.590 0.931 34.129 1.00 87.25 183 SER A O 1
ATOM 1496 N N . PRO A 1 184 ? -0.634 1.270 32.257 1.00 82.00 184 PRO A N 1
ATOM 1497 C CA . PRO A 1 184 ? -0.714 2.724 32.421 1.00 82.00 184 PRO A CA 1
ATOM 1498 C C . PRO A 1 184 ? -1.417 3.124 33.713 1.00 82.00 184 PRO A C 1
ATOM 1500 O O . PRO A 1 184 ? -0.993 4.047 34.401 1.00 82.00 184 PRO A O 1
ATOM 1503 N N . VAL A 1 185 ? -2.461 2.379 34.075 1.00 85.50 185 VAL A N 1
ATOM 1504 C CA . VAL A 1 185 ? -3.277 2.657 35.256 1.00 85.50 185 VAL A CA 1
ATOM 1505 C C . VAL A 1 185 ? -2.502 2.385 36.549 1.00 85.50 185 VAL A C 1
ATOM 1507 O O . VAL A 1 185 ? -2.635 3.117 37.527 1.00 85.50 185 VAL A O 1
ATOM 1510 N N . LEU A 1 186 ? -1.664 1.345 36.560 1.00 88.75 186 LEU A N 1
ATOM 1511 C CA . LEU A 1 186 ? -0.854 0.978 37.724 1.00 88.75 186 LEU A CA 1
ATOM 1512 C C . LEU A 1 186 ? 0.557 1.581 37.708 1.00 88.75 186 LEU A C 1
ATOM 1514 O O . LEU A 1 186 ? 1.325 1.327 38.635 1.00 88.75 186 LEU A O 1
ATOM 1518 N N . TYR A 1 187 ? 0.910 2.361 36.681 1.00 84.81 187 TYR A N 1
ATOM 1519 C CA . TYR A 1 187 ? 2.264 2.868 36.443 1.00 84.81 187 TYR A CA 1
ATOM 1520 C C . TYR A 1 187 ? 3.335 1.766 36.515 1.00 84.81 187 TYR A C 1
ATOM 1522 O O . TYR A 1 187 ? 4.405 1.946 37.106 1.00 84.81 187 TYR A O 1
ATOM 1530 N N . ILE A 1 188 ? 3.056 0.604 35.923 1.00 87.56 188 ILE A N 1
ATOM 1531 C CA . ILE A 1 188 ? 4.005 -0.513 35.839 1.00 87.56 188 ILE A CA 1
ATOM 1532 C C . ILE A 1 188 ? 4.523 -0.669 34.408 1.00 87.56 188 ILE A C 1
ATOM 1534 O O . ILE A 1 188 ? 3.817 -0.373 33.447 1.00 87.56 188 ILE A O 1
ATOM 1538 N N . THR A 1 189 ? 5.756 -1.143 34.255 1.00 83.38 189 THR A N 1
ATOM 1539 C CA . THR A 1 189 ? 6.378 -1.385 32.948 1.00 83.38 189 THR A CA 1
ATOM 1540 C C . THR A 1 189 ? 6.790 -2.857 32.857 1.00 83.38 189 THR A C 1
ATOM 1542 O O . THR A 1 189 ? 7.735 -3.264 33.535 1.00 83.38 189 THR A O 1
ATOM 1545 N N . PRO A 1 190 ? 6.084 -3.690 32.073 1.00 84.00 190 PRO A N 1
ATOM 1546 C CA . PRO A 1 190 ? 6.444 -5.090 31.897 1.00 84.00 190 PRO A CA 1
ATOM 1547 C C . PRO A 1 190 ? 7.586 -5.235 30.885 1.00 84.00 190 PRO A C 1
ATOM 1549 O O . PRO A 1 190 ? 7.451 -4.891 29.714 1.00 84.00 190 PRO A O 1
ATOM 1552 N N . GLU A 1 191 ? 8.707 -5.791 31.325 1.00 80.75 191 GLU A N 1
ATOM 1553 C CA . GLU A 1 191 ? 9.908 -6.088 30.546 1.00 80.75 191 GLU A CA 1
ATOM 1554 C C . GLU A 1 191 ? 9.966 -7.584 30.232 1.00 80.75 191 GLU A C 1
ATOM 1556 O O . GLU A 1 191 ? 10.138 -8.424 31.119 1.00 80.75 191 GLU A O 1
ATOM 1561 N N . ILE A 1 192 ? 9.822 -7.934 28.956 1.00 73.31 192 ILE A N 1
ATOM 1562 C CA . ILE A 1 192 ? 9.808 -9.329 28.511 1.00 73.31 192 ILE A CA 1
ATOM 1563 C C . ILE A 1 192 ? 11.220 -9.749 28.103 1.00 73.31 192 ILE A C 1
ATOM 1565 O O . ILE A 1 192 ? 11.838 -9.129 27.239 1.00 73.31 192 ILE A O 1
ATOM 1569 N N . ASN A 1 193 ? 11.710 -10.836 28.691 1.00 68.62 193 ASN A N 1
ATOM 1570 C CA . ASN A 1 193 ? 12.964 -11.478 28.327 1.00 68.62 193 ASN A CA 1
ATOM 1571 C C . ASN A 1 193 ? 12.782 -13.001 28.317 1.00 68.62 193 ASN A C 1
ATOM 1573 O O . ASN A 1 193 ? 12.718 -13.638 29.368 1.00 68.62 193 ASN A O 1
ATOM 1577 N N . GLU A 1 194 ? 12.703 -13.581 27.118 1.00 70.25 194 GLU A N 1
ATOM 1578 C CA . GLU A 1 194 ? 12.396 -15.003 26.920 1.00 70.25 194 GLU A CA 1
ATOM 1579 C C . GLU A 1 194 ? 11.102 -15.405 27.654 1.00 70.25 194 GLU A C 1
ATOM 1581 O O . GLU A 1 194 ? 10.075 -14.754 27.480 1.00 70.25 194 GLU A O 1
ATOM 1586 N N . ASN A 1 195 ? 11.150 -16.433 28.502 1.00 79.62 195 ASN A N 1
ATOM 1587 C CA . ASN A 1 195 ? 10.016 -16.881 29.311 1.00 79.62 195 ASN A CA 1
ATOM 1588 C C . ASN A 1 195 ? 9.927 -16.133 30.654 1.00 79.62 195 ASN A C 1
ATOM 1590 O O . ASN A 1 195 ? 9.356 -16.647 31.610 1.00 79.62 195 ASN A O 1
ATOM 1594 N N . ILE A 1 196 ? 10.533 -14.954 30.791 1.00 84.75 196 ILE A N 1
ATOM 1595 C CA . ILE A 1 196 ? 10.489 -14.162 32.022 1.00 84.75 196 ILE A CA 1
ATOM 1596 C C . ILE A 1 196 ? 9.902 -12.794 31.712 1.00 84.75 196 ILE A C 1
ATOM 1598 O O . ILE A 1 196 ? 10.367 -12.101 30.812 1.00 84.75 196 ILE A O 1
ATOM 1602 N N . VAL A 1 197 ? 8.917 -12.377 32.501 1.00 87.88 197 VAL A N 1
ATOM 1603 C CA . VAL A 1 197 ? 8.365 -11.021 32.445 1.00 87.88 197 VAL A CA 1
ATOM 1604 C C . VAL A 1 197 ? 8.674 -10.331 33.756 1.00 87.88 197 VAL A C 1
ATOM 1606 O O . VAL A 1 197 ? 8.127 -10.682 34.800 1.00 87.88 197 VAL A O 1
ATOM 1609 N N . ASN A 1 198 ? 9.606 -9.387 33.708 1.00 90.06 198 ASN A N 1
ATOM 1610 C CA . ASN A 1 198 ? 9.976 -8.558 34.838 1.00 90.06 198 ASN A CA 1
ATOM 1611 C C . ASN A 1 198 ? 9.117 -7.298 34.862 1.00 90.06 198 ASN A C 1
ATOM 1613 O O . ASN A 1 198 ? 9.109 -6.529 33.917 1.00 90.06 198 ASN A O 1
ATOM 1617 N N . ILE A 1 199 ? 8.393 -7.079 35.944 1.00 91.44 199 ILE A N 1
ATOM 1618 C CA . ILE A 1 199 ? 7.513 -5.935 36.119 1.00 91.44 199 ILE A CA 1
ATOM 1619 C C . ILE A 1 199 ? 8.297 -4.884 36.898 1.00 91.44 199 ILE A C 1
ATOM 1621 O O . ILE A 1 199 ? 8.695 -5.114 38.043 1.00 91.44 199 ILE A O 1
ATOM 1625 N N . ASP A 1 200 ? 8.549 -3.745 36.266 1.00 88.25 200 ASP A N 1
ATOM 1626 C CA . ASP A 1 200 ? 9.079 -2.550 36.914 1.00 88.25 200 ASP A CA 1
ATOM 1627 C C . ASP A 1 200 ? 7.901 -1.763 37.497 1.00 88.25 200 ASP A C 1
ATOM 1629 O O . ASP A 1 200 ? 7.016 -1.328 36.764 1.00 88.25 200 ASP A O 1
ATOM 1633 N N . ALA A 1 201 ? 7.858 -1.594 38.817 1.00 88.25 201 ALA A N 1
ATOM 1634 C CA . ALA A 1 201 ? 6.822 -0.820 39.500 1.00 88.25 201 ALA A CA 1
ATOM 1635 C C . ALA A 1 201 ? 7.164 0.675 39.576 1.00 88.25 201 ALA A C 1
ATOM 1637 O O . ALA A 1 201 ? 6.509 1.429 40.301 1.00 88.25 201 ALA A O 1
ATOM 1638 N N . ASN A 1 202 ? 8.223 1.095 38.875 1.00 84.25 202 ASN A N 1
ATOM 1639 C CA . ASN A 1 202 ? 8.663 2.476 38.713 1.00 84.25 202 ASN A CA 1
ATOM 1640 C C . ASN A 1 202 ? 8.945 3.203 40.033 1.00 84.25 202 ASN A C 1
ATOM 1642 O O . ASN A 1 202 ? 8.889 4.426 40.100 1.00 84.25 202 ASN A O 1
ATOM 1646 N N . ALA A 1 203 ? 9.279 2.443 41.082 1.00 83.19 203 ALA A N 1
ATOM 1647 C CA . ALA A 1 203 ? 9.418 2.918 42.458 1.00 83.19 203 ALA A CA 1
ATOM 1648 C C . ALA A 1 203 ? 8.141 3.542 43.076 1.00 83.19 203 ALA A C 1
ATOM 1650 O O . ALA A 1 203 ? 8.231 4.136 44.150 1.00 83.19 203 ALA A O 1
ATOM 1651 N N . ILE A 1 204 ? 6.970 3.373 42.446 1.00 83.19 204 ILE A N 1
ATOM 1652 C CA . ILE A 1 204 ? 5.686 3.952 42.875 1.00 83.19 204 ILE A CA 1
ATOM 1653 C C . ILE A 1 204 ? 4.975 3.009 43.851 1.00 83.19 204 ILE A C 1
ATOM 1655 O O . ILE A 1 204 ? 4.821 3.297 45.038 1.00 83.19 204 ILE A O 1
ATOM 1659 N N . LEU A 1 205 ? 4.566 1.834 43.367 1.00 85.19 205 LEU A N 1
ATOM 1660 C CA . LEU A 1 205 ? 3.798 0.868 44.163 1.00 85.19 205 LEU A CA 1
ATOM 1661 C C . LEU A 1 205 ? 4.686 0.072 45.129 1.00 85.19 205 LEU A C 1
ATOM 1663 O O . LEU A 1 205 ? 4.286 -0.251 46.262 1.00 85.19 205 LEU A O 1
ATOM 1667 N N . VAL A 1 206 ? 5.911 -0.215 44.679 1.00 86.06 206 VAL A N 1
ATOM 1668 C CA . VAL A 1 206 ? 6.939 -0.988 45.381 1.00 86.06 206 VAL A CA 1
ATOM 1669 C C . VAL A 1 206 ? 8.292 -0.302 45.203 1.00 86.06 206 VAL A C 1
ATOM 1671 O O . VAL A 1 206 ? 8.580 0.254 44.151 1.00 86.06 206 VAL A O 1
ATOM 1674 N N . LYS A 1 207 ? 9.134 -0.323 46.243 1.00 80.69 207 LYS A N 1
ATOM 1675 C CA . LYS A 1 207 ? 10.474 0.279 46.190 1.00 80.69 207 LYS A CA 1
ATOM 1676 C C . LYS A 1 207 ? 11.364 -0.472 45.201 1.00 80.69 207 LYS A C 1
ATOM 1678 O O . LYS A 1 207 ? 11.479 -1.693 45.300 1.00 80.69 207 LYS A O 1
ATOM 1683 N N . LYS A 1 208 ? 12.070 0.270 44.347 1.00 80.00 208 LYS A N 1
ATOM 1684 C CA . LYS A 1 208 ? 13.064 -0.296 43.435 1.00 80.00 208 LYS A CA 1
ATOM 1685 C C . LYS A 1 208 ? 14.379 -0.591 44.178 1.00 80.00 208 LYS A C 1
ATOM 1687 O O . LYS A 1 208 ? 14.908 0.304 44.844 1.00 80.00 208 LYS A O 1
ATOM 1692 N N . PRO A 1 209 ? 14.929 -1.815 44.098 1.00 70.12 209 PRO A N 1
ATOM 1693 C CA . PRO A 1 209 ? 16.236 -2.134 44.668 1.00 70.12 209 PRO A CA 1
ATOM 1694 C C . PRO A 1 209 ? 17.320 -1.185 44.136 1.00 70.12 209 PRO A C 1
ATOM 1696 O O . PRO A 1 209 ? 17.295 -0.815 42.967 1.00 70.12 209 PRO A O 1
ATOM 1699 N N . TYR A 1 210 ? 18.279 -0.801 44.984 1.00 69.81 210 TYR A N 1
ATOM 1700 C CA . TYR A 1 210 ? 19.433 0.064 44.658 1.00 69.81 210 TYR A CA 1
ATOM 1701 C C . TYR A 1 210 ? 19.144 1.549 44.361 1.00 69.81 210 TYR A C 1
ATOM 1703 O O . TYR A 1 210 ? 20.072 2.358 44.426 1.00 69.81 210 TYR A O 1
ATOM 1711 N N . TYR A 1 211 ? 17.887 1.951 44.149 1.00 75.88 211 TYR A N 1
ATOM 1712 C CA . TYR A 1 211 ? 17.499 3.356 43.980 1.00 75.88 211 TYR A CA 1
ATOM 1713 C C . TYR A 1 211 ? 16.753 3.837 45.226 1.00 75.88 211 TYR A C 1
ATOM 1715 O O . TYR A 1 211 ? 15.593 3.508 45.457 1.00 75.88 211 TYR A O 1
ATOM 1723 N N . ASN A 1 212 ? 17.447 4.598 46.075 1.00 67.94 212 ASN A N 1
ATOM 1724 C CA . ASN A 1 212 ? 16.911 5.048 47.363 1.00 67.94 212 ASN A CA 1
ATOM 1725 C C . ASN A 1 212 ? 16.038 6.317 47.280 1.00 67.94 212 ASN A C 1
ATOM 1727 O O . ASN A 1 212 ? 15.524 6.742 48.313 1.00 67.94 212 ASN A O 1
ATOM 1731 N N . SER A 1 213 ? 15.868 6.903 46.089 1.00 77.62 213 SER A N 1
ATOM 1732 C CA . SER A 1 213 ? 14.945 8.011 45.815 1.00 77.62 213 SER A CA 1
ATOM 1733 C C . SER A 1 213 ? 14.511 8.023 44.339 1.00 77.62 213 SER A C 1
ATOM 1735 O O . SER A 1 213 ? 15.211 7.468 43.482 1.00 77.62 213 SER A O 1
ATOM 1737 N N . ILE A 1 214 ? 13.365 8.647 44.042 1.00 78.56 214 ILE A N 1
ATOM 1738 C CA . ILE A 1 214 ? 12.801 8.743 42.684 1.00 78.56 214 ILE A CA 1
ATOM 1739 C C . ILE A 1 214 ? 13.704 9.572 41.752 1.00 78.56 214 ILE A C 1
ATOM 1741 O O . ILE A 1 214 ? 13.879 9.230 40.586 1.00 78.56 214 ILE A O 1
ATOM 1745 N N . GLU A 1 215 ? 14.396 10.584 42.283 1.00 81.62 215 GLU A N 1
ATOM 1746 C CA . GLU A 1 215 ? 15.325 11.443 41.537 1.00 81.62 215 GLU A CA 1
ATOM 1747 C C . GLU A 1 215 ? 16.525 10.654 41.003 1.00 81.62 215 GLU A C 1
ATOM 1749 O O . GLU A 1 215 ? 16.960 10.855 39.868 1.00 81.62 215 GLU A O 1
ATOM 1754 N N . LYS A 1 216 ? 17.058 9.717 41.801 1.00 81.69 216 LYS A N 1
ATOM 1755 C CA . LYS A 1 216 ? 18.168 8.863 41.356 1.00 81.69 216 LYS A CA 1
ATOM 1756 C C . LYS A 1 216 ? 17.746 7.900 40.255 1.00 81.69 216 LYS A C 1
ATOM 1758 O O . LYS A 1 216 ? 18.547 7.629 39.361 1.00 81.69 216 LYS A O 1
ATOM 1763 N N . LEU A 1 217 ? 16.514 7.392 40.314 1.00 82.44 217 LEU A N 1
ATOM 1764 C CA . LEU A 1 217 ? 15.961 6.547 39.257 1.00 82.44 217 LEU A CA 1
ATOM 1765 C C . LEU A 1 217 ? 15.822 7.334 37.948 1.00 82.44 217 LEU A C 1
ATOM 1767 O O . LEU A 1 217 ? 16.254 6.851 36.903 1.00 82.44 217 LEU A O 1
ATOM 1771 N N . ILE A 1 218 ? 15.299 8.562 38.010 1.00 83.25 218 ILE A N 1
ATOM 1772 C CA . ILE A 1 218 ? 15.171 9.443 36.841 1.00 83.25 218 ILE A CA 1
ATOM 1773 C C . ILE A 1 218 ? 16.542 9.749 36.238 1.00 83.25 218 ILE A C 1
ATOM 1775 O O . ILE A 1 218 ? 16.743 9.518 35.050 1.00 83.25 218 ILE A O 1
ATOM 1779 N N . SER A 1 219 ? 17.515 10.179 37.048 1.00 81.94 219 SER A N 1
ATOM 1780 C CA . SER A 1 219 ? 18.859 10.510 36.555 1.00 81.94 219 SER A CA 1
ATOM 1781 C C . SER A 1 219 ? 19.552 9.319 35.879 1.00 81.94 219 SER A C 1
ATOM 1783 O O . SER A 1 219 ? 20.179 9.463 34.826 1.00 81.94 219 SER A O 1
ATOM 1785 N N . PHE A 1 220 ? 19.408 8.116 36.444 1.00 84.12 220 PHE A N 1
ATOM 1786 C CA . PHE A 1 220 ? 19.897 6.893 35.811 1.00 84.12 220 PHE A CA 1
ATOM 1787 C C . PHE A 1 220 ? 19.213 6.641 34.462 1.00 84.12 220 PHE A C 1
ATOM 1789 O O . PHE A 1 220 ? 19.896 6.410 33.461 1.00 84.12 220 PHE A O 1
ATOM 1796 N N . ARG A 1 221 ? 17.878 6.727 34.424 1.00 85.69 221 ARG A N 1
ATOM 1797 C CA . ARG A 1 221 ? 17.097 6.514 33.203 1.00 85.69 221 ARG A CA 1
ATOM 1798 C C . ARG A 1 221 ? 17.452 7.526 32.119 1.00 85.69 221 ARG A C 1
ATOM 1800 O O . ARG A 1 221 ? 17.625 7.131 30.976 1.00 85.69 221 ARG A O 1
ATOM 1807 N N . GLU A 1 222 ? 17.665 8.794 32.455 1.00 83.31 222 GLU A N 1
ATOM 1808 C CA . GLU A 1 222 ? 18.097 9.814 31.492 1.00 83.31 222 GLU A CA 1
ATOM 1809 C C . GLU A 1 222 ? 19.465 9.510 30.868 1.00 83.31 222 GLU A C 1
ATOM 1811 O O . GLU A 1 222 ? 19.641 9.651 29.656 1.00 83.31 222 GLU A O 1
ATOM 1816 N N . ASN A 1 223 ? 20.438 9.063 31.666 1.00 80.62 223 ASN A N 1
ATOM 1817 C CA . ASN A 1 223 ? 21.758 8.684 31.155 1.00 80.62 223 ASN A CA 1
ATOM 1818 C C . ASN A 1 223 ? 21.691 7.455 30.241 1.00 80.62 223 ASN A C 1
ATOM 1820 O O . ASN A 1 223 ? 22.374 7.397 29.214 1.00 80.62 223 ASN A O 1
ATOM 1824 N N . MET A 1 224 ? 20.850 6.485 30.596 1.00 82.38 224 MET A N 1
ATOM 1825 C CA . MET A 1 224 ? 20.615 5.308 29.767 1.00 82.38 224 MET A CA 1
ATOM 1826 C C . MET A 1 224 ? 19.914 5.687 28.459 1.00 82.38 224 MET A C 1
ATOM 1828 O O . MET A 1 224 ? 20.363 5.273 27.394 1.00 82.38 224 MET A O 1
ATOM 1832 N N . ASN A 1 225 ? 18.913 6.570 28.520 1.00 79.38 225 ASN A N 1
ATOM 1833 C CA . ASN A 1 225 ? 18.202 7.097 27.354 1.00 79.38 225 ASN A CA 1
ATOM 1834 C C . ASN A 1 225 ? 19.176 7.734 26.346 1.00 79.38 225 ASN A C 1
ATOM 1836 O O . ASN A 1 225 ? 19.193 7.355 25.179 1.00 79.38 225 ASN A O 1
ATOM 1840 N N . LYS A 1 226 ? 20.088 8.596 26.824 1.00 79.94 226 LYS A N 1
ATOM 1841 C CA . LYS A 1 226 ? 21.153 9.205 26.000 1.00 79.94 226 LYS A CA 1
ATOM 1842 C C . LYS A 1 226 ? 22.100 8.180 25.372 1.00 79.94 226 LYS A C 1
ATOM 1844 O O . LYS A 1 226 ? 22.638 8.416 24.293 1.00 79.94 226 LYS A O 1
ATOM 1849 N N . THR A 1 227 ? 22.369 7.077 26.067 1.00 82.62 227 THR A N 1
ATOM 1850 C CA . THR A 1 227 ? 23.236 6.008 25.551 1.00 82.62 227 THR A CA 1
ATOM 1851 C C . THR A 1 227 ? 22.542 5.253 24.421 1.00 82.62 227 THR A C 1
ATOM 1853 O O . THR A 1 227 ? 23.157 5.018 23.383 1.00 82.62 227 THR A O 1
ATOM 1856 N N . LEU A 1 228 ? 21.258 4.932 24.600 1.00 78.19 228 LEU A N 1
ATOM 1857 C CA . LEU A 1 228 ? 20.437 4.281 23.582 1.00 78.19 228 LEU A CA 1
ATOM 1858 C C . LEU A 1 228 ? 20.239 5.181 22.355 1.00 78.19 228 LEU A C 1
ATOM 1860 O O . LEU A 1 228 ? 20.336 4.686 21.239 1.00 78.19 228 LEU A O 1
ATOM 1864 N N . ASP A 1 229 ? 20.075 6.496 22.535 1.00 75.31 229 ASP A N 1
ATOM 1865 C CA . ASP A 1 229 ? 19.987 7.453 21.419 1.00 75.31 229 ASP A CA 1
ATOM 1866 C C . ASP A 1 229 ? 21.218 7.413 20.510 1.00 75.31 229 ASP A C 1
ATOM 1868 O O . ASP A 1 229 ? 21.099 7.415 19.287 1.00 75.31 229 ASP A O 1
ATOM 1872 N N . ARG A 1 230 ? 22.416 7.325 21.099 1.00 77.50 230 ARG A N 1
ATOM 1873 C CA . ARG A 1 230 ? 23.661 7.207 20.327 1.00 77.50 230 ARG A CA 1
ATOM 1874 C C . ARG A 1 230 ? 23.719 5.899 19.543 1.00 77.50 230 ARG A C 1
ATOM 1876 O O . ARG A 1 230 ? 24.072 5.917 18.371 1.00 77.50 230 ARG A O 1
ATOM 1883 N N . GLN A 1 231 ? 23.355 4.782 20.175 1.00 81.19 231 GLN A N 1
ATOM 1884 C CA . GLN A 1 231 ? 23.330 3.472 19.514 1.00 81.19 231 GLN A CA 1
ATOM 1885 C C . GLN A 1 231 ? 22.321 3.430 18.363 1.00 81.19 231 GLN A C 1
ATOM 1887 O O . GLN A 1 231 ? 22.608 2.875 17.305 1.00 81.19 231 GLN A O 1
ATOM 1892 N N . LEU A 1 232 ? 21.148 4.030 18.563 1.00 74.81 232 LEU A N 1
ATOM 1893 C CA . LEU A 1 232 ? 20.099 4.100 17.556 1.00 74.81 232 LEU A CA 1
ATOM 1894 C C . LEU A 1 232 ? 20.553 4.934 16.352 1.00 74.81 232 LEU A C 1
ATOM 1896 O O . LEU A 1 232 ? 20.466 4.449 15.231 1.00 74.81 232 LEU A O 1
ATOM 1900 N N . ALA A 1 233 ? 21.161 6.102 16.582 1.00 72.75 233 ALA A N 1
ATOM 1901 C CA . ALA A 1 233 ? 21.727 6.927 15.513 1.00 72.75 233 ALA A CA 1
ATOM 1902 C C . ALA A 1 233 ? 22.829 6.200 14.711 1.00 72.75 233 ALA A C 1
ATOM 1904 O O . ALA A 1 233 ? 22.899 6.326 13.488 1.00 72.75 233 ALA A O 1
ATOM 1905 N N . GLU A 1 234 ? 23.683 5.408 15.371 1.00 76.50 234 GLU A N 1
ATOM 1906 C CA . GLU A 1 234 ? 24.697 4.585 14.695 1.00 76.50 234 GLU A CA 1
ATOM 1907 C C . GLU A 1 234 ? 24.069 3.495 13.810 1.00 76.50 234 GLU A C 1
ATOM 1909 O O . GLU A 1 234 ? 24.502 3.294 12.671 1.00 76.50 234 GLU A O 1
ATOM 1914 N N . LEU A 1 235 ? 23.040 2.800 14.307 1.00 74.19 235 LEU A N 1
ATOM 1915 C CA . LEU A 1 235 ? 22.328 1.769 13.547 1.00 74.19 235 LEU A CA 1
ATOM 1916 C C . LEU A 1 235 ? 21.501 2.358 12.404 1.00 74.19 235 LEU A C 1
ATOM 1918 O O . LEU A 1 235 ? 21.484 1.787 11.318 1.00 74.19 235 LEU A O 1
ATOM 1922 N N . GLU A 1 236 ? 20.864 3.506 12.603 1.00 75.38 236 GLU A N 1
ATOM 1923 C CA . GLU A 1 236 ? 20.146 4.220 11.547 1.00 75.38 236 GLU A CA 1
ATOM 1924 C C . GLU A 1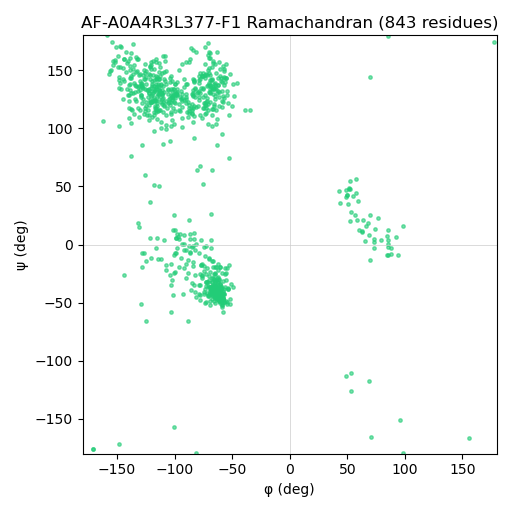 236 ? 21.098 4.677 10.448 1.00 75.38 236 GLU A C 1
ATOM 1926 O O . GLU A 1 236 ? 20.823 4.430 9.278 1.00 75.38 236 GLU A O 1
ATOM 1931 N N . LYS A 1 237 ? 22.273 5.217 10.800 1.00 70.50 237 LYS A N 1
ATOM 1932 C CA . LYS A 1 237 ? 23.327 5.520 9.821 1.00 70.50 237 LYS A CA 1
ATOM 1933 C C . LYS A 1 237 ? 23.770 4.263 9.069 1.00 70.50 237 LYS A C 1
ATOM 1935 O O . LYS A 1 237 ? 23.921 4.298 7.851 1.00 70.50 237 LYS A O 1
ATOM 1940 N N . LYS A 1 238 ? 23.947 3.134 9.765 1.00 68.81 238 LYS A N 1
ATOM 1941 C CA . LYS A 1 238 ? 24.289 1.847 9.138 1.00 68.81 238 LYS A CA 1
ATOM 1942 C C . LYS A 1 238 ? 23.200 1.375 8.168 1.00 68.81 238 LYS A C 1
ATOM 1944 O O . LYS A 1 238 ? 23.524 0.926 7.072 1.00 68.81 238 LYS A O 1
ATOM 1949 N N . LYS A 1 239 ? 21.928 1.476 8.559 1.00 68.06 239 LYS A N 1
ATOM 1950 C CA . LYS A 1 239 ? 20.778 1.138 7.712 1.00 68.06 239 LYS A CA 1
ATOM 1951 C C . LYS A 1 239 ? 20.705 2.059 6.498 1.00 68.06 239 LYS A C 1
ATOM 1953 O O . LYS A 1 239 ? 20.551 1.557 5.395 1.00 68.06 239 LYS A O 1
ATOM 1958 N N . GLN A 1 240 ? 20.879 3.363 6.692 1.00 64.69 240 GLN A N 1
ATOM 1959 C CA . GLN A 1 240 ? 20.891 4.352 5.619 1.00 64.69 240 GLN A CA 1
ATOM 1960 C C . GLN A 1 240 ? 21.980 4.034 4.589 1.00 64.69 240 GLN A C 1
ATOM 1962 O O . GLN A 1 240 ? 21.682 3.960 3.407 1.00 64.69 240 GLN A O 1
ATOM 1967 N N . ILE A 1 241 ? 23.203 3.711 5.027 1.00 61.09 241 ILE A N 1
ATOM 1968 C CA . ILE A 1 241 ? 24.290 3.287 4.127 1.00 61.09 241 ILE A CA 1
ATOM 1969 C C . ILE A 1 241 ? 23.910 2.022 3.340 1.00 61.09 241 ILE A C 1
ATOM 1971 O O . ILE A 1 241 ? 24.168 1.953 2.145 1.00 61.09 241 ILE A O 1
ATOM 1975 N N . LEU A 1 242 ? 23.283 1.031 3.985 1.00 58.72 242 LEU A N 1
ATOM 1976 C CA . LEU A 1 242 ? 22.829 -0.201 3.320 1.00 58.72 242 LEU A CA 1
ATOM 1977 C C . LEU A 1 242 ? 21.645 0.018 2.364 1.00 58.72 242 LEU A C 1
ATOM 1979 O O . LEU A 1 242 ? 21.463 -0.769 1.438 1.00 58.72 242 LEU A O 1
ATOM 1983 N N . MET A 1 243 ? 20.821 1.038 2.611 1.00 55.88 243 MET A N 1
ATOM 1984 C CA . MET A 1 243 ? 19.681 1.400 1.765 1.00 55.88 243 MET A CA 1
ATOM 1985 C C . MET A 1 243 ? 20.108 2.254 0.572 1.00 55.88 243 MET A C 1
ATOM 1987 O O . MET A 1 243 ? 19.639 2.016 -0.537 1.00 55.88 243 MET A O 1
ATOM 1991 N N . ASP A 1 244 ? 21.021 3.198 0.787 1.00 52.94 244 ASP A N 1
ATOM 1992 C CA . ASP A 1 244 ? 21.542 4.084 -0.255 1.00 52.94 244 ASP A CA 1
ATOM 1993 C C . ASP A 1 244 ? 22.525 3.359 -1.179 1.00 52.94 244 ASP A C 1
ATOM 1995 O O . ASP A 1 244 ? 22.759 3.784 -2.310 1.00 52.94 244 ASP A O 1
ATOM 1999 N N . VAL A 1 245 ? 23.129 2.264 -0.706 1.00 54.97 245 VAL A N 1
ATOM 2000 C CA . VAL A 1 245 ? 24.257 1.635 -1.382 1.00 54.97 245 VAL A CA 1
ATOM 2001 C C . VAL A 1 245 ? 24.213 0.116 -1.220 1.00 54.97 245 VAL A C 1
ATOM 2003 O O . VAL A 1 245 ? 24.243 -0.413 -0.111 1.00 54.97 245 VAL A O 1
ATOM 2006 N N . LYS A 1 246 ? 24.249 -0.624 -2.337 1.00 57.25 246 LYS A N 1
ATOM 2007 C CA . LYS A 1 246 ? 24.356 -2.101 -2.373 1.00 57.25 246 LYS A CA 1
ATOM 2008 C C . LYS A 1 246 ? 25.721 -2.636 -1.888 1.00 57.25 246 LYS A C 1
ATOM 2010 O O . LYS A 1 246 ? 26.146 -3.706 -2.322 1.00 57.25 246 LYS A O 1
ATOM 2015 N N . ILE A 1 247 ? 26.444 -1.915 -1.028 1.00 64.50 247 ILE A N 1
ATOM 2016 C CA . ILE A 1 247 ? 27.807 -2.267 -0.614 1.00 64.50 247 ILE A CA 1
ATOM 2017 C C . ILE A 1 247 ? 27.821 -2.635 0.888 1.00 64.50 247 ILE A C 1
ATOM 2019 O O . ILE A 1 247 ? 27.267 -1.904 1.710 1.00 64.50 247 ILE A O 1
ATOM 2023 N N . PRO A 1 248 ? 28.445 -3.762 1.291 1.00 66.94 248 PRO A N 1
ATOM 2024 C CA . PRO A 1 248 ? 28.451 -4.219 2.684 1.00 66.94 248 PRO A CA 1
ATOM 2025 C C . PRO A 1 248 ? 29.184 -3.272 3.644 1.00 66.94 248 PRO A C 1
ATOM 2027 O O . PRO A 1 248 ? 30.318 -2.890 3.381 1.00 66.94 248 PRO A O 1
ATOM 2030 N N . TYR A 1 249 ? 28.620 -2.970 4.815 1.00 72.25 249 TYR A N 1
ATOM 2031 C CA . TYR A 1 249 ? 29.323 -2.185 5.840 1.00 72.25 249 TYR A CA 1
ATOM 2032 C C . TYR A 1 249 ? 30.540 -2.939 6.424 1.00 72.25 249 TYR A C 1
ATOM 2034 O O . TYR A 1 249 ? 30.416 -4.071 6.902 1.00 72.25 249 TYR A O 1
ATOM 2042 N N . GLU A 1 250 ? 31.708 -2.289 6.462 1.00 74.06 250 GLU A N 1
ATOM 2043 C CA . GLU A 1 250 ? 32.922 -2.748 7.154 1.00 74.06 250 GLU A CA 1
ATOM 2044 C C . GLU A 1 250 ? 33.578 -1.551 7.857 1.00 74.06 250 GLU A C 1
ATOM 2046 O O . GLU A 1 250 ? 33.559 -0.434 7.341 1.00 74.06 250 GLU A O 1
ATOM 2051 N N . LYS A 1 251 ? 34.159 -1.764 9.043 1.00 76.81 251 LYS A N 1
ATOM 2052 C CA . LYS A 1 251 ? 34.879 -0.702 9.753 1.00 76.81 251 LYS A CA 1
ATOM 2053 C C . LYS A 1 251 ? 36.168 -0.368 8.994 1.00 76.81 251 LYS A C 1
ATOM 2055 O O . LYS A 1 251 ? 37.008 -1.248 8.817 1.00 76.81 251 LYS A O 1
ATOM 2060 N N . VAL A 1 252 ? 36.343 0.893 8.601 1.00 83.94 252 VAL A N 1
ATOM 2061 C CA . VAL A 1 252 ? 37.536 1.383 7.895 1.00 83.94 252 VAL A CA 1
ATOM 2062 C C . VAL A 1 252 ? 38.232 2.444 8.746 1.00 83.94 252 VAL A C 1
ATOM 2064 O O . VAL A 1 252 ? 37.701 3.527 8.953 1.00 83.94 252 VAL A O 1
ATOM 2067 N N . GLU A 1 253 ? 39.427 2.142 9.261 1.00 86.56 253 GLU A N 1
ATOM 2068 C CA . GLU A 1 253 ? 40.152 3.056 10.165 1.00 86.56 253 GLU A CA 1
ATOM 2069 C C . GLU A 1 253 ? 41.248 3.863 9.454 1.00 86.56 253 GLU A C 1
ATOM 2071 O O . GLU A 1 253 ? 41.663 4.925 9.917 1.00 86.56 253 GLU A O 1
ATOM 2076 N N . ASN A 1 254 ? 41.753 3.367 8.325 1.00 91.94 254 ASN A N 1
ATOM 2077 C CA . ASN A 1 254 ? 42.848 3.981 7.580 1.00 91.94 254 ASN A CA 1
ATOM 2078 C C . ASN A 1 254 ? 42.748 3.677 6.073 1.00 91.94 254 ASN A C 1
ATOM 2080 O O . ASN A 1 254 ? 41.978 2.826 5.627 1.00 91.94 254 ASN A O 1
ATOM 2084 N N . LEU A 1 255 ? 43.578 4.353 5.274 1.00 92.06 255 LEU A N 1
ATOM 2085 C CA . LEU A 1 255 ? 43.561 4.231 3.813 1.00 92.06 255 LEU A CA 1
ATOM 2086 C C . LEU A 1 255 ? 43.905 2.817 3.308 1.00 92.06 255 LEU A C 1
ATOM 2088 O O . LEU A 1 255 ? 43.452 2.411 2.238 1.00 92.06 255 LEU A O 1
ATOM 2092 N N . HIS A 1 256 ? 44.712 2.056 4.054 1.00 92.25 256 HIS A N 1
ATOM 2093 C CA . HIS A 1 256 ? 45.040 0.681 3.681 1.00 92.25 256 HIS A CA 1
ATOM 2094 C C . HIS A 1 256 ? 43.817 -0.232 3.818 1.00 92.25 256 HIS A C 1
ATOM 2096 O O . HIS A 1 256 ? 43.564 -1.043 2.921 1.00 92.25 256 HIS A O 1
ATOM 2102 N N . ASP A 1 257 ? 43.049 -0.067 4.895 1.00 93.38 257 ASP A N 1
ATOM 2103 C CA . ASP A 1 257 ? 41.785 -0.776 5.095 1.00 93.38 257 ASP A CA 1
ATOM 2104 C C . ASP A 1 257 ? 40.770 -0.384 4.022 1.00 93.38 257 ASP A C 1
ATOM 2106 O O . ASP A 1 257 ? 40.143 -1.266 3.440 1.00 93.38 257 ASP A O 1
ATOM 2110 N N . MET A 1 258 ? 40.713 0.901 3.649 1.00 93.81 258 MET A N 1
ATOM 2111 C CA . MET A 1 258 ? 39.851 1.366 2.560 1.00 93.81 258 MET A CA 1
ATOM 2112 C C . MET A 1 258 ? 40.213 0.697 1.231 1.00 93.81 258 MET A C 1
ATOM 2114 O O . MET A 1 258 ? 39.355 0.167 0.532 1.00 93.81 258 MET A O 1
ATOM 2118 N N . ARG A 1 259 ? 41.505 0.639 0.885 1.00 95.06 259 ARG A N 1
ATOM 2119 C CA . ARG A 1 259 ? 41.958 -0.047 -0.334 1.00 95.06 259 ARG A CA 1
ATOM 2120 C C . ARG A 1 259 ? 41.581 -1.529 -0.326 1.00 95.06 259 ARG A C 1
ATOM 2122 O O . ARG A 1 259 ? 41.170 -2.063 -1.356 1.00 95.06 259 ARG A O 1
ATOM 2129 N N . ARG A 1 260 ? 41.747 -2.209 0.813 1.00 93.81 260 ARG A N 1
ATOM 2130 C CA . ARG A 1 260 ? 41.383 -3.625 0.967 1.00 93.81 260 ARG A CA 1
ATOM 2131 C C . ARG A 1 260 ? 39.878 -3.824 0.806 1.00 93.81 260 ARG A C 1
ATOM 2133 O O . ARG A 1 260 ? 39.474 -4.759 0.125 1.00 93.81 260 ARG A O 1
ATOM 2140 N N . TYR A 1 261 ? 39.087 -2.940 1.403 1.00 93.25 261 TYR A N 1
ATOM 2141 C CA . TYR A 1 261 ? 37.637 -2.928 1.302 1.00 93.25 261 TYR A CA 1
ATOM 2142 C C . TYR A 1 261 ? 37.176 -2.783 -0.154 1.00 93.25 261 TYR A C 1
ATOM 2144 O O . TYR A 1 261 ? 36.447 -3.644 -0.644 1.00 93.25 261 TYR A O 1
ATOM 2152 N N . LEU A 1 262 ? 37.682 -1.771 -0.872 1.00 93.12 262 LEU A N 1
ATOM 2153 C CA . LEU A 1 262 ? 37.336 -1.530 -2.278 1.00 93.12 262 LEU A CA 1
ATOM 2154 C C . LEU A 1 262 ? 37.658 -2.746 -3.151 1.00 93.12 262 LEU A C 1
ATOM 2156 O O . LEU A 1 262 ? 36.797 -3.219 -3.871 1.00 93.12 262 LEU A O 1
ATOM 2160 N N . ASN A 1 263 ? 38.850 -3.336 -3.042 1.00 94.44 263 ASN A N 1
ATOM 2161 C CA . ASN A 1 263 ? 39.182 -4.514 -3.858 1.00 94.44 263 ASN A CA 1
ATOM 2162 C C . ASN A 1 263 ? 38.394 -5.775 -3.467 1.00 94.44 263 ASN A C 1
ATOM 2164 O O . ASN A 1 263 ? 38.259 -6.686 -4.280 1.00 94.44 263 ASN A O 1
ATOM 2168 N N . ARG A 1 264 ? 37.903 -5.866 -2.226 1.00 91.31 264 ARG A N 1
ATOM 2169 C CA . ARG A 1 264 ? 37.110 -7.010 -1.762 1.00 91.31 264 ARG A CA 1
ATOM 2170 C C . ARG A 1 264 ? 35.667 -6.933 -2.254 1.00 91.31 264 ARG A C 1
ATOM 2172 O O . ARG A 1 264 ? 35.154 -7.938 -2.732 1.00 91.31 264 ARG A O 1
ATOM 2179 N N . HIS A 1 265 ? 35.026 -5.776 -2.099 1.00 88.94 265 HIS A N 1
ATOM 2180 C CA . HIS A 1 265 ? 33.588 -5.612 -2.353 1.00 88.94 265 HIS A CA 1
ATOM 2181 C C . HIS A 1 265 ? 33.288 -4.969 -3.708 1.00 88.94 265 HIS A C 1
ATOM 2183 O O . HIS A 1 265 ? 32.237 -5.222 -4.279 1.00 88.94 265 HIS A O 1
ATOM 2189 N N . LEU A 1 266 ? 34.236 -4.207 -4.251 1.00 90.25 266 LEU A N 1
ATOM 2190 C CA . LEU A 1 266 ? 34.188 -3.555 -5.561 1.00 90.25 266 LEU A CA 1
ATOM 2191 C C . LEU A 1 266 ? 35.359 -4.037 -6.439 1.00 90.25 266 LEU A C 1
ATOM 2193 O O . LEU A 1 266 ? 35.948 -3.276 -7.187 1.00 90.25 266 LEU A O 1
ATOM 2197 N N . GLY A 1 267 ? 35.748 -5.312 -6.348 1.00 91.75 267 GLY A N 1
ATOM 2198 C CA . GLY A 1 267 ? 36.793 -5.896 -7.210 1.00 91.75 267 GLY A CA 1
ATOM 2199 C C . GLY A 1 267 ? 36.326 -6.218 -8.637 1.00 91.75 267 GLY A C 1
ATOM 2200 O O . GLY A 1 267 ? 37.065 -6.830 -9.409 1.00 91.75 267 GLY A O 1
ATOM 2201 N N . TYR A 1 268 ? 35.083 -5.873 -8.978 1.00 93.31 268 TYR A N 1
ATOM 2202 C CA . TYR A 1 268 ? 34.448 -6.204 -10.248 1.00 93.31 268 TYR A CA 1
ATOM 2203 C C . TYR A 1 268 ? 33.542 -5.068 -10.731 1.00 93.31 268 TYR A C 1
ATOM 2205 O O . TYR A 1 268 ? 32.794 -4.497 -9.942 1.00 93.31 268 TYR A O 1
ATOM 2213 N N . ILE A 1 269 ? 33.555 -4.808 -12.040 1.00 90.94 269 ILE A N 1
ATOM 2214 C CA . ILE A 1 269 ? 32.518 -4.037 -12.740 1.00 90.94 269 ILE A CA 1
ATOM 2215 C C . ILE A 1 269 ? 31.647 -5.047 -13.486 1.00 90.94 269 ILE A C 1
ATOM 2217 O O . ILE A 1 269 ? 32.078 -5.592 -14.506 1.00 90.94 269 ILE A O 1
ATOM 2221 N N . LYS A 1 270 ? 30.456 -5.363 -12.961 1.00 87.31 270 LYS A N 1
ATOM 2222 C CA . LYS A 1 270 ? 29.674 -6.540 -13.392 1.00 87.31 270 LYS A CA 1
ATOM 2223 C C . LYS A 1 270 ? 30.558 -7.801 -13.413 1.00 87.31 270 LYS A C 1
ATOM 2225 O O . LYS A 1 270 ? 31.053 -8.216 -12.372 1.00 87.31 270 LYS A O 1
ATOM 2230 N N . ASP A 1 271 ? 30.820 -8.374 -14.588 1.00 89.56 271 ASP A N 1
ATOM 2231 C CA . ASP A 1 271 ? 31.636 -9.584 -14.753 1.00 89.56 271 ASP A CA 1
ATOM 2232 C C . ASP A 1 271 ? 33.131 -9.301 -15.000 1.00 89.56 271 ASP A C 1
ATOM 2234 O O . ASP A 1 271 ? 33.934 -10.241 -15.124 1.00 89.56 271 ASP A O 1
ATOM 2238 N N . LEU A 1 272 ? 33.519 -8.026 -15.137 1.00 95.12 272 LEU A N 1
ATOM 2239 C CA . LEU A 1 272 ? 34.889 -7.594 -15.407 1.00 95.12 272 LEU A CA 1
ATOM 2240 C C . LEU A 1 272 ? 35.683 -7.481 -14.095 1.00 95.12 272 LEU A C 1
ATOM 2242 O O . LEU A 1 272 ? 35.417 -6.565 -13.323 1.00 95.12 272 LEU A O 1
ATOM 2246 N N . PRO A 1 273 ? 36.691 -8.337 -13.846 1.00 96.56 273 PRO A N 1
ATOM 2247 C CA . PRO A 1 273 ? 37.566 -8.179 -12.687 1.00 96.56 273 PRO A CA 1
ATOM 2248 C C . PRO A 1 273 ? 38.468 -6.952 -12.847 1.00 96.56 273 PRO A C 1
ATOM 2250 O O . PRO A 1 273 ? 39.102 -6.774 -13.896 1.00 96.56 273 PRO A O 1
ATOM 2253 N N . VAL A 1 274 ? 38.563 -6.155 -11.786 1.00 97.19 274 VAL A N 1
ATOM 2254 C CA . VAL A 1 274 ? 39.343 -4.916 -11.724 1.00 97.19 274 VAL A CA 1
ATOM 2255 C C . VAL A 1 274 ? 40.146 -4.824 -10.424 1.00 97.19 274 VAL A C 1
ATOM 2257 O O . VAL A 1 274 ? 39.786 -5.401 -9.401 1.00 97.19 274 VAL A O 1
ATOM 2260 N N . SER A 1 275 ? 41.240 -4.070 -10.469 1.00 96.81 275 SER A N 1
ATOM 2261 C CA . SER A 1 275 ? 42.070 -3.724 -9.312 1.00 96.81 275 SER A CA 1
ATOM 2262 C C . SER A 1 275 ? 41.906 -2.239 -9.018 1.00 96.81 275 SER A C 1
ATOM 2264 O O . SER A 1 275 ? 42.063 -1.432 -9.932 1.00 96.81 275 SER A O 1
ATOM 2266 N N . VAL A 1 276 ? 41.635 -1.867 -7.766 1.00 97.06 276 VAL A N 1
ATOM 2267 C CA . VAL A 1 276 ? 41.491 -0.464 -7.344 1.00 97.06 276 VAL A CA 1
ATOM 2268 C C . VAL A 1 276 ? 42.676 -0.043 -6.485 1.00 97.06 276 VAL A C 1
ATOM 2270 O O . VAL A 1 276 ? 42.906 -0.565 -5.390 1.00 97.06 276 VAL A O 1
ATOM 2273 N N . HIS A 1 277 ? 43.414 0.956 -6.942 1.00 96.44 277 HIS A N 1
ATOM 2274 C CA . HIS A 1 277 ? 44.465 1.610 -6.180 1.00 96.44 277 HIS A CA 1
ATOM 2275 C C . HIS A 1 277 ? 43.988 2.986 -5.730 1.00 96.44 277 HIS A C 1
ATOM 2277 O O . HIS A 1 277 ? 43.426 3.738 -6.515 1.00 96.44 277 HIS A O 1
ATOM 2283 N N . ILE A 1 278 ? 44.221 3.316 -4.460 1.00 96.31 278 ILE A N 1
ATOM 2284 C CA . ILE A 1 278 ? 43.856 4.607 -3.876 1.00 96.31 278 ILE A CA 1
ATOM 2285 C C . ILE A 1 278 ? 45.066 5.224 -3.179 1.00 96.31 278 ILE A C 1
ATOM 2287 O O . ILE A 1 278 ? 45.802 4.538 -2.461 1.00 96.31 278 ILE A O 1
ATOM 2291 N N . ILE A 1 279 ? 45.274 6.519 -3.402 1.00 94.00 279 ILE A N 1
ATOM 2292 C CA . ILE A 1 279 ? 46.349 7.318 -2.811 1.00 94.00 279 ILE A CA 1
ATOM 2293 C C . ILE A 1 279 ? 45.736 8.601 -2.251 1.00 94.00 279 ILE A C 1
ATOM 2295 O O . ILE A 1 279 ? 44.971 9.275 -2.934 1.00 94.00 279 ILE A O 1
ATOM 2299 N N . LYS A 1 280 ? 46.074 8.963 -1.011 1.00 92.38 280 LYS A N 1
ATOM 2300 C CA . LYS A 1 280 ? 45.602 10.208 -0.395 1.00 92.38 280 LYS A CA 1
ATOM 2301 C C . LYS A 1 280 ? 46.437 11.399 -0.873 1.00 92.38 280 LYS A C 1
ATOM 2303 O O . LYS A 1 280 ? 47.664 11.351 -0.836 1.00 92.38 280 LYS A O 1
ATOM 2308 N N . GLY A 1 281 ? 45.756 12.450 -1.312 1.00 88.06 281 GLY A N 1
ATOM 2309 C CA . GLY A 1 281 ? 46.298 13.769 -1.630 1.00 88.06 281 GLY A CA 1
ATOM 2310 C C . GLY A 1 281 ? 46.056 14.785 -0.505 1.00 88.06 281 GLY A C 1
ATOM 2311 O O . GLY A 1 281 ? 45.879 14.424 0.659 1.00 88.06 281 GLY A O 1
ATOM 2312 N N . SER A 1 282 ? 46.065 16.075 -0.844 1.00 85.12 282 SER A N 1
ATOM 2313 C CA . SER A 1 282 ? 45.782 17.178 0.087 1.00 85.12 282 SER A CA 1
ATOM 2314 C C . SER A 1 282 ? 44.280 17.485 0.174 1.00 85.12 282 SER A C 1
ATOM 2316 O O . SER A 1 282 ? 43.539 17.201 -0.756 1.00 85.12 282 SER A O 1
ATOM 2318 N N . ASN A 1 283 ? 43.817 18.097 1.270 1.00 84.12 283 ASN A N 1
ATOM 2319 C CA . ASN A 1 283 ? 42.443 18.618 1.419 1.00 84.12 283 ASN A CA 1
ATOM 2320 C C . ASN A 1 283 ? 41.326 17.609 1.072 1.00 84.12 283 ASN A C 1
ATOM 2322 O O . ASN A 1 283 ? 40.432 17.924 0.283 1.00 84.12 283 ASN A O 1
ATOM 2326 N N . SER A 1 284 ? 41.420 16.395 1.625 1.00 90.06 284 SER A N 1
ATOM 2327 C CA . SER A 1 284 ? 40.494 15.274 1.376 1.00 90.06 284 SER A CA 1
ATOM 2328 C C . SER A 1 284 ? 40.380 14.850 -0.096 1.00 90.06 284 SER A C 1
ATOM 2330 O O . SER A 1 284 ? 39.421 14.186 -0.476 1.00 90.06 284 SER A O 1
ATOM 2332 N N . TRP A 1 285 ? 41.368 15.182 -0.936 1.00 92.56 285 TRP A N 1
ATOM 2333 C CA . TRP A 1 285 ? 41.488 14.607 -2.275 1.00 92.56 285 TRP A CA 1
ATOM 2334 C C . TRP A 1 285 ? 42.089 13.205 -2.235 1.00 92.56 285 TRP A C 1
ATOM 2336 O O . TRP A 1 285 ? 43.077 12.960 -1.543 1.00 92.56 285 TRP A O 1
ATOM 2346 N N . TYR A 1 286 ? 41.541 12.305 -3.043 1.00 96.44 286 TYR A N 1
ATOM 2347 C CA . TYR A 1 286 ? 42.002 10.934 -3.212 1.00 96.44 286 TYR A CA 1
ATOM 2348 C C . TYR A 1 286 ? 42.180 10.622 -4.696 1.00 96.44 286 TYR A C 1
ATOM 2350 O O . TYR A 1 286 ? 41.276 10.830 -5.502 1.00 96.44 286 TYR A O 1
ATOM 2358 N N . TYR A 1 287 ? 43.355 10.110 -5.051 1.00 96.56 287 TYR A N 1
ATOM 2359 C CA . TYR A 1 287 ? 43.668 9.667 -6.401 1.00 96.56 287 TYR A CA 1
ATOM 2360 C C . TYR A 1 287 ? 43.344 8.182 -6.552 1.00 96.56 287 TYR A C 1
ATOM 2362 O O . TYR A 1 287 ? 43.851 7.371 -5.773 1.00 96.56 287 TYR A O 1
ATOM 2370 N N . ILE A 1 288 ? 42.512 7.835 -7.534 1.00 97.19 288 ILE A N 1
ATOM 2371 C CA . ILE A 1 288 ? 42.005 6.479 -7.765 1.00 97.19 288 ILE A CA 1
ATOM 2372 C C . ILE A 1 288 ? 42.485 5.969 -9.123 1.00 97.19 288 ILE A C 1
ATOM 2374 O O . ILE A 1 288 ? 42.242 6.588 -10.155 1.00 97.19 288 ILE A O 1
ATOM 2378 N N . ASP A 1 289 ? 43.145 4.819 -9.132 1.00 96.69 289 ASP A N 1
ATOM 2379 C CA . ASP A 1 289 ? 43.613 4.162 -10.349 1.00 96.69 289 ASP A CA 1
ATOM 2380 C C . ASP A 1 289 ? 42.997 2.769 -10.456 1.00 96.69 289 ASP A C 1
ATOM 2382 O O . ASP A 1 289 ? 43.122 1.962 -9.532 1.00 96.69 289 ASP A O 1
ATOM 2386 N N . ILE A 1 290 ? 42.292 2.510 -11.555 1.00 97.69 290 ILE A N 1
ATOM 2387 C CA . ILE A 1 290 ? 41.512 1.291 -11.764 1.00 97.69 290 ILE A CA 1
ATOM 2388 C C . ILE A 1 290 ? 42.075 0.549 -12.973 1.00 97.69 290 ILE A C 1
ATOM 2390 O O . ILE A 1 290 ? 42.159 1.092 -14.077 1.00 97.69 290 ILE A O 1
ATOM 2394 N N . GLU A 1 291 ? 42.450 -0.712 -12.774 1.00 95.75 291 GLU A N 1
ATOM 2395 C CA . GLU A 1 291 ? 43.144 -1.513 -13.785 1.00 95.75 291 GLU A CA 1
ATOM 2396 C C . GLU A 1 291 ? 42.451 -2.850 -14.044 1.00 95.75 291 GLU A C 1
ATOM 2398 O O . GLU A 1 291 ? 41.957 -3.492 -13.121 1.00 95.75 291 GLU A O 1
ATOM 2403 N N . PHE A 1 292 ? 42.488 -3.327 -15.290 1.00 95.94 292 PHE A N 1
ATOM 2404 C CA . PHE A 1 292 ? 42.081 -4.686 -15.649 1.00 95.94 292 PHE A CA 1
ATOM 2405 C C . PHE A 1 292 ? 43.012 -5.295 -16.700 1.00 95.94 292 PHE A C 1
ATOM 2407 O O . PHE A 1 292 ? 43.710 -4.598 -17.433 1.00 95.94 292 PHE A O 1
ATOM 2414 N N . SER A 1 293 ? 43.037 -6.627 -16.782 1.00 92.94 293 SER A N 1
ATOM 2415 C CA . SER A 1 293 ? 43.909 -7.349 -17.719 1.00 92.94 293 SER A CA 1
ATOM 2416 C C . SER A 1 293 ? 43.407 -7.282 -19.165 1.00 92.94 293 SER A C 1
ATOM 2418 O O . SER A 1 293 ? 42.208 -7.410 -19.420 1.00 92.94 293 SER A O 1
ATOM 2420 N N . ARG A 1 294 ? 44.341 -7.220 -20.131 1.00 90.06 294 ARG A N 1
ATOM 2421 C CA . ARG A 1 294 ? 44.067 -7.297 -21.585 1.00 90.06 294 ARG A CA 1
ATOM 2422 C C . ARG A 1 294 ? 43.159 -8.469 -21.963 1.00 90.06 294 ARG A C 1
ATOM 2424 O O . ARG A 1 294 ? 42.320 -8.328 -22.846 1.00 90.06 294 ARG A O 1
ATOM 2431 N N . GLY A 1 295 ? 43.303 -9.614 -21.290 1.00 90.75 295 GLY A N 1
ATOM 2432 C CA . GLY A 1 295 ? 42.489 -10.808 -21.553 1.00 90.75 295 GLY A CA 1
ATOM 2433 C C . GLY A 1 295 ? 40.989 -10.607 -21.304 1.00 90.75 295 GLY A C 1
ATOM 2434 O O . GLY A 1 295 ? 40.171 -11.302 -21.901 1.00 90.75 295 GLY A O 1
ATOM 2435 N N . ASN A 1 296 ? 40.610 -9.618 -20.488 1.00 93.12 296 ASN A N 1
ATOM 2436 C CA . ASN A 1 296 ? 39.221 -9.342 -20.122 1.00 93.12 296 ASN A CA 1
ATOM 2437 C C . ASN A 1 296 ? 38.571 -8.226 -20.952 1.00 93.12 296 ASN A C 1
ATOM 2439 O O . ASN A 1 296 ? 37.455 -7.812 -20.648 1.00 93.12 296 ASN A O 1
ATOM 2443 N N . TYR A 1 297 ? 39.220 -7.748 -22.017 1.00 90.19 297 TYR A N 1
ATOM 2444 C CA . TYR A 1 297 ? 38.682 -6.660 -22.842 1.00 90.19 297 TYR A CA 1
ATOM 2445 C C . TYR A 1 297 ? 37.300 -6.958 -23.451 1.00 90.19 297 TYR A C 1
ATOM 2447 O O . TYR A 1 297 ? 36.476 -6.060 -23.594 1.00 90.19 297 TYR A O 1
ATOM 2455 N N . HIS A 1 298 ? 37.006 -8.222 -23.760 1.00 89.06 298 HIS A N 1
ATOM 2456 C CA . HIS A 1 298 ? 35.678 -8.628 -24.224 1.00 89.06 298 HIS A CA 1
ATOM 2457 C C . HIS A 1 298 ? 34.579 -8.330 -23.189 1.00 89.06 298 HIS A C 1
ATOM 2459 O O . HIS A 1 298 ? 33.481 -7.950 -23.572 1.00 89.06 298 HIS A O 1
ATOM 2465 N N . LYS A 1 299 ? 34.882 -8.436 -21.887 1.00 92.25 299 LYS A N 1
ATOM 2466 C CA . LYS A 1 299 ? 33.945 -8.093 -20.810 1.00 92.25 299 LYS A CA 1
ATOM 2467 C C . LYS A 1 299 ? 33.770 -6.588 -20.670 1.00 92.25 299 LYS A C 1
ATOM 2469 O O . LYS A 1 299 ? 32.655 -6.139 -20.468 1.00 92.25 299 LYS A O 1
ATOM 2474 N N . TRP A 1 300 ? 34.849 -5.819 -20.844 1.00 92.75 300 TRP A N 1
ATOM 2475 C CA . TRP A 1 300 ? 34.787 -4.354 -20.895 1.00 92.75 300 TRP A CA 1
ATOM 2476 C C . TRP A 1 300 ? 33.840 -3.862 -21.999 1.00 92.75 300 TRP A C 1
ATOM 2478 O O . TRP A 1 300 ? 33.028 -2.982 -21.755 1.00 92.75 300 TRP A O 1
ATOM 2488 N N . LYS A 1 301 ? 33.874 -4.478 -23.188 1.00 88.31 301 LYS A N 1
ATOM 2489 C CA . LYS A 1 301 ? 32.956 -4.145 -24.293 1.00 88.31 301 LYS A CA 1
ATOM 2490 C C . LYS A 1 301 ? 31.479 -4.436 -24.017 1.00 88.31 301 LYS A C 1
ATOM 2492 O O . LYS A 1 301 ? 30.634 -3.897 -24.721 1.00 88.31 301 LYS A O 1
ATOM 2497 N N . ASN A 1 302 ? 31.177 -5.288 -23.041 1.00 88.50 302 ASN A N 1
ATOM 2498 C CA . ASN A 1 302 ? 29.801 -5.585 -22.644 1.00 88.50 302 ASN A CA 1
ATOM 2499 C C . ASN A 1 302 ? 29.263 -4.586 -21.611 1.00 88.50 302 ASN A C 1
ATOM 2501 O O . ASN A 1 302 ? 28.093 -4.672 -21.247 1.00 88.50 302 ASN A O 1
ATOM 2505 N N . LEU A 1 303 ? 30.109 -3.682 -21.109 1.00 86.06 303 LEU A N 1
ATOM 2506 C CA . LEU A 1 303 ? 29.705 -2.648 -20.168 1.00 86.06 303 LEU A CA 1
ATOM 2507 C C . LEU A 1 303 ? 29.110 -1.453 -20.917 1.00 86.06 303 LEU A C 1
ATOM 2509 O O . LEU A 1 303 ? 29.607 -1.042 -21.972 1.00 86.06 303 LEU A O 1
ATOM 2513 N N . SER A 1 304 ? 28.070 -0.863 -20.339 1.00 83.56 304 SER A N 1
ATOM 2514 C CA . SER A 1 304 ? 27.591 0.455 -20.743 1.00 83.56 304 SER A CA 1
ATOM 2515 C C . SER A 1 304 ? 28.388 1.554 -20.038 1.00 83.56 304 SER A C 1
ATOM 2517 O O . SER A 1 304 ? 29.110 1.321 -19.062 1.00 83.56 304 SER A O 1
ATOM 2519 N N . ARG A 1 305 ? 28.241 2.794 -20.511 1.00 81.56 305 ARG A N 1
ATOM 2520 C CA . ARG A 1 305 ? 28.697 3.976 -19.773 1.00 81.56 305 ARG A CA 1
ATOM 2521 C C . ARG A 1 305 ? 28.160 3.982 -18.334 1.00 81.56 305 ARG A C 1
ATOM 2523 O O . ARG A 1 305 ? 28.942 4.199 -17.409 1.00 81.56 305 ARG A O 1
ATOM 2530 N N . ARG A 1 306 ? 26.859 3.714 -18.164 1.00 73.69 306 ARG A N 1
ATOM 2531 C CA . ARG A 1 306 ? 26.165 3.700 -16.869 1.00 73.69 306 ARG A CA 1
ATOM 2532 C C . ARG A 1 306 ? 26.817 2.713 -15.906 1.00 73.69 306 ARG A C 1
ATOM 2534 O O . ARG A 1 306 ? 27.064 3.088 -14.772 1.00 73.69 306 ARG A O 1
ATOM 2541 N N . ASP A 1 307 ? 27.193 1.518 -16.364 1.00 82.25 307 ASP A N 1
ATOM 2542 C CA . ASP A 1 307 ? 27.891 0.519 -15.535 1.00 82.25 307 ASP A CA 1
ATOM 2543 C C . ASP A 1 307 ? 29.225 1.027 -14.974 1.00 82.25 307 ASP A C 1
ATOM 2545 O O . ASP A 1 307 ? 29.611 0.707 -13.850 1.00 82.25 307 ASP A O 1
ATOM 2549 N N . VAL A 1 308 ? 29.947 1.819 -15.767 1.00 87.88 308 VAL A N 1
ATOM 2550 C CA . VAL A 1 308 ? 31.264 2.338 -15.398 1.00 87.88 308 VAL A CA 1
ATOM 2551 C C . VAL A 1 308 ? 31.151 3.559 -14.493 1.00 87.88 308 VAL A C 1
ATOM 2553 O O . VAL A 1 308 ? 31.852 3.634 -13.484 1.00 87.88 308 VAL A O 1
ATOM 2556 N N . GLU A 1 309 ? 30.265 4.501 -14.822 1.00 79.62 309 GLU A N 1
ATOM 2557 C CA . GLU A 1 309 ? 29.958 5.638 -13.942 1.00 79.62 309 GLU A CA 1
ATOM 2558 C C . GLU A 1 309 ? 29.420 5.141 -12.603 1.00 79.62 309 GLU A C 1
ATOM 2560 O O . GLU A 1 309 ? 29.804 5.657 -11.555 1.00 79.62 309 GLU A O 1
ATOM 2565 N N . SER A 1 310 ? 28.618 4.077 -12.651 1.00 73.25 310 SER A N 1
ATOM 2566 C CA . SER A 1 310 ? 28.056 3.412 -11.493 1.00 73.25 310 SER A CA 1
ATOM 2567 C C . SER A 1 310 ? 29.095 2.901 -10.531 1.00 73.25 310 SER A C 1
ATOM 2569 O O . SER A 1 310 ? 29.197 3.323 -9.381 1.00 73.25 310 SER A O 1
ATOM 2571 N N . TYR A 1 311 ? 29.956 2.059 -11.054 1.00 88.69 311 TYR A N 1
ATOM 2572 C CA . TYR A 1 311 ? 31.032 1.501 -10.281 1.00 88.69 311 TYR A CA 1
ATOM 2573 C C . TYR A 1 311 ? 31.939 2.569 -9.634 1.00 88.69 311 TYR A C 1
ATOM 2575 O O . TYR A 1 311 ? 32.391 2.406 -8.501 1.00 88.69 311 TYR A O 1
ATOM 2583 N N . VAL A 1 312 ? 32.194 3.692 -10.315 1.00 88.00 312 VAL A N 1
ATOM 2584 C CA . VAL A 1 312 ? 32.988 4.794 -9.745 1.00 88.00 312 VAL A CA 1
ATOM 2585 C C . VAL A 1 312 ? 32.212 5.570 -8.672 1.00 88.00 312 VAL A C 1
ATOM 2587 O O . VAL A 1 312 ? 32.810 5.972 -7.670 1.00 88.00 312 VAL A O 1
ATOM 2590 N N . TRP A 1 313 ? 30.897 5.743 -8.831 1.00 79.62 313 TRP A N 1
ATOM 2591 C CA . TRP A 1 313 ? 30.029 6.287 -7.783 1.00 79.62 313 TRP A CA 1
ATOM 2592 C C . TRP A 1 313 ? 30.015 5.404 -6.539 1.00 79.62 313 TRP A C 1
ATOM 2594 O O . TRP A 1 313 ? 30.193 5.918 -5.440 1.00 79.62 313 TRP A O 1
ATOM 2604 N N . ASP A 1 314 ? 29.918 4.088 -6.697 1.00 80.50 314 ASP A N 1
ATOM 2605 C CA . ASP A 1 314 ? 29.969 3.135 -5.587 1.00 80.50 314 ASP A CA 1
ATOM 2606 C C . ASP A 1 314 ? 31.280 3.277 -4.786 1.00 80.50 314 ASP A C 1
ATOM 2608 O O . ASP A 1 314 ? 31.272 3.278 -3.553 1.00 80.50 314 ASP A O 1
ATOM 2612 N N . ILE A 1 315 ? 32.412 3.496 -5.470 1.00 89.06 315 ILE A N 1
ATOM 2613 C CA . ILE A 1 315 ? 33.698 3.793 -4.818 1.00 89.06 315 ILE A CA 1
ATOM 2614 C C . ILE A 1 315 ? 33.649 5.125 -4.057 1.00 89.06 315 ILE A C 1
ATOM 2616 O O . ILE A 1 315 ? 34.135 5.203 -2.925 1.00 89.06 315 ILE A O 1
ATOM 2620 N N . PHE A 1 316 ? 33.095 6.176 -4.669 1.00 85.56 316 PHE A N 1
ATOM 2621 C CA . PHE A 1 316 ? 32.973 7.491 -4.042 1.00 85.56 316 PHE A CA 1
ATOM 2622 C C . PHE A 1 316 ? 32.116 7.436 -2.778 1.00 85.56 316 PHE A C 1
ATOM 2624 O O . PHE A 1 316 ? 32.551 7.921 -1.736 1.00 85.56 316 PHE A O 1
ATOM 2631 N N . VAL A 1 317 ? 30.947 6.794 -2.847 1.00 74.56 317 VAL A N 1
ATOM 2632 C CA . VAL A 1 317 ? 30.036 6.682 -1.706 1.00 74.56 317 VAL A CA 1
ATOM 2633 C C . VAL A 1 317 ? 30.628 5.805 -0.608 1.00 74.56 317 VAL A C 1
ATOM 2635 O O . VAL A 1 317 ? 30.528 6.152 0.569 1.00 74.56 317 VAL A O 1
ATOM 2638 N N . ALA A 1 318 ? 31.309 4.709 -0.957 1.00 84.25 318 ALA A N 1
ATOM 2639 C CA . ALA A 1 318 ? 32.030 3.906 0.025 1.00 84.25 318 ALA A CA 1
ATOM 2640 C C . ALA A 1 318 ? 33.081 4.746 0.772 1.00 84.25 318 ALA A C 1
ATOM 2642 O O . ALA A 1 318 ? 33.212 4.643 1.992 1.00 84.25 318 ALA A O 1
ATOM 2643 N N . LEU A 1 319 ? 33.811 5.606 0.057 1.00 87.31 319 LEU A N 1
ATOM 2644 C CA . LEU A 1 319 ? 34.829 6.474 0.641 1.00 87.31 319 LEU A CA 1
ATOM 2645 C C . LEU A 1 319 ? 34.221 7.549 1.557 1.00 87.31 319 LEU A C 1
ATOM 2647 O O . LEU A 1 319 ? 34.699 7.710 2.682 1.00 87.31 319 LEU A O 1
ATOM 2651 N N . THR A 1 320 ? 33.163 8.235 1.110 1.00 81.69 320 THR A N 1
ATOM 2652 C CA . THR A 1 320 ? 32.497 9.297 1.887 1.00 81.69 320 THR A CA 1
ATOM 2653 C C . THR A 1 320 ? 31.718 8.763 3.083 1.00 81.69 320 THR A C 1
ATOM 2655 O O . THR A 1 320 ? 31.672 9.397 4.133 1.00 81.69 320 THR A O 1
ATOM 2658 N N . SER A 1 321 ? 31.154 7.563 2.974 1.00 74.81 321 SER A N 1
ATOM 2659 C CA . SER A 1 321 ? 30.329 6.984 4.038 1.00 74.81 321 SER A CA 1
ATOM 2660 C C . SER A 1 321 ? 31.140 6.255 5.109 1.00 74.81 321 SER A C 1
ATOM 2662 O O . SER A 1 321 ? 30.738 6.245 6.275 1.00 74.81 321 SER A O 1
ATOM 2664 N N . LEU A 1 322 ? 32.260 5.618 4.734 1.00 82.69 322 LEU A N 1
ATOM 2665 C CA . LEU A 1 322 ? 33.008 4.722 5.627 1.00 82.69 322 LEU A CA 1
ATOM 2666 C C . LEU A 1 322 ? 34.336 5.289 6.125 1.00 82.69 322 LEU A C 1
ATOM 2668 O O . LEU A 1 322 ? 34.830 4.801 7.141 1.00 82.69 322 LEU A O 1
ATOM 2672 N N . TYR A 1 323 ? 34.929 6.269 5.434 1.00 88.94 323 TYR A N 1
ATOM 2673 C CA . TYR A 1 323 ? 36.289 6.719 5.742 1.00 88.94 323 TYR A CA 1
ATOM 2674 C C . TYR A 1 323 ? 36.439 8.236 5.912 1.00 88.94 323 TYR A C 1
ATOM 2676 O O . TYR A 1 323 ? 37.014 8.667 6.910 1.00 88.94 323 TYR A O 1
ATOM 2684 N N . ASP A 1 324 ? 35.958 9.045 4.967 1.00 88.75 324 ASP A N 1
ATOM 2685 C CA . ASP A 1 324 ? 36.169 10.501 4.962 1.00 88.75 324 ASP A CA 1
ATOM 2686 C C . ASP A 1 324 ? 34.970 11.219 4.328 1.00 88.75 324 ASP A C 1
ATOM 2688 O O . ASP A 1 324 ? 34.848 11.255 3.108 1.00 88.75 324 ASP A O 1
ATOM 2692 N N . GLU A 1 325 ? 34.094 11.795 5.156 1.00 82.06 325 GLU A N 1
ATOM 2693 C CA . GLU A 1 325 ? 32.824 12.420 4.737 1.00 82.06 325 GLU A CA 1
ATOM 2694 C C . GLU A 1 325 ? 32.979 13.576 3.740 1.00 82.06 325 GLU A C 1
ATOM 2696 O O . GLU A 1 325 ? 32.078 13.833 2.941 1.00 82.06 325 GLU A O 1
ATOM 2701 N N . ASP A 1 326 ? 34.145 14.224 3.735 1.00 84.81 326 ASP A N 1
ATOM 2702 C CA . ASP A 1 326 ? 34.472 15.340 2.850 1.00 84.81 326 ASP A CA 1
ATOM 2703 C C . ASP A 1 326 ? 35.317 14.910 1.639 1.00 84.81 326 ASP A C 1
ATOM 2705 O O . ASP A 1 326 ? 35.886 15.757 0.933 1.00 84.81 326 ASP A O 1
ATOM 2709 N N . ALA A 1 327 ? 35.431 13.600 1.389 1.00 88.19 327 ALA A N 1
ATOM 2710 C CA . ALA A 1 327 ? 36.264 13.072 0.322 1.00 88.19 327 ALA A CA 1
ATOM 2711 C C . ALA A 1 327 ? 35.901 13.646 -1.055 1.00 88.19 327 ALA A C 1
ATOM 2713 O O . ALA A 1 327 ? 34.741 13.798 -1.438 1.00 88.19 327 ALA A O 1
ATOM 2714 N N . LYS A 1 328 ? 36.945 13.919 -1.837 1.00 91.50 328 LYS A N 1
ATOM 2715 C CA . LYS A 1 328 ? 36.899 14.267 -3.259 1.00 91.50 328 LYS A CA 1
ATOM 2716 C C . LYS A 1 328 ? 37.796 13.294 -3.996 1.00 91.50 328 LYS A C 1
ATOM 2718 O O . LYS A 1 328 ? 38.890 12.994 -3.525 1.00 91.50 328 LYS A O 1
ATOM 2723 N N . ILE A 1 329 ? 37.366 12.806 -5.149 1.00 93.44 329 ILE A N 1
ATOM 2724 C CA . ILE A 1 329 ? 38.122 11.817 -5.912 1.00 93.44 329 ILE A CA 1
ATOM 2725 C C . ILE A 1 329 ? 38.574 12.383 -7.249 1.00 93.44 329 ILE A C 1
ATOM 2727 O O . ILE A 1 329 ? 37.872 13.154 -7.893 1.00 93.44 329 ILE A O 1
ATOM 2731 N N . GLN A 1 330 ? 39.757 11.979 -7.681 1.00 95.62 330 GLN A N 1
ATOM 2732 C CA . GLN A 1 330 ? 40.233 12.142 -9.047 1.00 95.62 330 GLN A CA 1
ATOM 2733 C C . GLN A 1 330 ? 40.826 10.813 -9.481 1.00 95.62 330 GLN A C 1
ATOM 2735 O O . GLN A 1 330 ? 41.553 10.193 -8.716 1.00 95.62 330 GLN A O 1
ATOM 2740 N N . GLY A 1 331 ? 40.552 10.349 -10.690 1.00 95.56 331 GLY A N 1
ATOM 2741 C CA . GLY A 1 331 ? 41.032 9.037 -11.070 1.00 95.56 331 GLY A CA 1
ATOM 2742 C C . GLY A 1 331 ? 40.862 8.671 -12.523 1.00 95.56 331 GLY A C 1
ATOM 2743 O O . GLY A 1 331 ? 40.465 9.483 -13.359 1.00 95.56 331 GLY A O 1
ATOM 2744 N N . GLN A 1 332 ? 41.236 7.432 -12.812 1.00 96.44 332 GLN A N 1
ATOM 2745 C CA . GLN A 1 332 ? 41.264 6.897 -14.161 1.00 96.44 332 GLN A CA 1
ATOM 2746 C C . GLN A 1 332 ? 40.976 5.396 -14.188 1.00 96.44 332 GLN A C 1
ATOM 2748 O O . GLN A 1 332 ? 41.277 4.675 -13.237 1.00 96.44 332 GLN A O 1
ATOM 2753 N N . ILE A 1 333 ? 40.441 4.932 -15.317 1.00 96.81 333 ILE A N 1
ATOM 2754 C CA . ILE A 1 333 ? 40.388 3.516 -15.684 1.00 96.81 333 ILE A CA 1
ATOM 2755 C C . ILE A 1 333 ? 41.358 3.299 -16.842 1.00 96.81 333 ILE A C 1
ATOM 2757 O O . ILE A 1 333 ? 41.166 3.841 -17.939 1.00 96.81 333 ILE A O 1
ATOM 2761 N N . ARG A 1 334 ? 42.421 2.528 -16.595 1.00 93.12 334 ARG A N 1
ATOM 2762 C CA . ARG A 1 334 ? 43.522 2.361 -17.550 1.00 93.12 334 ARG A CA 1
ATOM 2763 C C . ARG A 1 334 ? 43.091 1.580 -18.783 1.00 93.12 334 ARG A C 1
ATOM 2765 O O . ARG A 1 334 ? 42.384 0.576 -18.702 1.00 93.12 334 ARG A O 1
ATOM 2772 N N . ASN A 1 335 ? 43.601 2.006 -19.934 1.00 90.19 335 ASN A N 1
ATOM 2773 C CA . ASN A 1 335 ? 43.539 1.205 -21.146 1.00 90.19 335 ASN A CA 1
ATOM 2774 C C . ASN A 1 335 ? 44.570 0.068 -21.036 1.00 90.19 335 ASN A C 1
ATOM 2776 O O . ASN A 1 335 ? 45.766 0.334 -20.890 1.00 90.19 335 ASN A O 1
ATOM 2780 N N . PRO A 1 336 ? 44.167 -1.208 -21.132 1.00 87.62 336 PRO A N 1
ATOM 2781 C CA . PRO A 1 336 ? 45.098 -2.307 -20.943 1.00 87.62 336 PRO A CA 1
ATOM 2782 C C . PRO A 1 336 ? 46.072 -2.447 -22.126 1.00 87.62 336 PRO A C 1
ATOM 2784 O O . PRO A 1 336 ? 47.134 -3.051 -21.972 1.00 87.62 336 PRO A O 1
ATOM 2787 N N . TYR A 1 337 ? 45.761 -1.902 -23.308 1.00 84.50 337 TYR A N 1
ATOM 2788 C CA . TYR A 1 337 ? 46.577 -2.026 -24.522 1.00 84.50 337 TYR A CA 1
ATOM 2789 C C . TYR A 1 337 ? 47.651 -0.945 -24.667 1.00 84.50 337 TYR A C 1
ATOM 2791 O O . TYR A 1 337 ? 48.666 -1.191 -25.322 1.00 84.50 337 TYR A O 1
ATOM 2799 N N . THR A 1 338 ? 47.469 0.224 -24.056 1.00 81.00 338 THR A N 1
ATOM 2800 C CA . THR A 1 338 ? 48.394 1.357 -24.181 1.00 81.00 338 THR A CA 1
ATOM 2801 C C . THR A 1 338 ? 48.431 2.184 -22.905 1.00 81.00 338 THR A C 1
ATOM 2803 O O . THR A 1 338 ? 47.416 2.391 -22.260 1.00 81.00 338 THR A O 1
ATOM 2806 N N . THR A 1 339 ? 49.606 2.709 -22.569 1.00 76.12 339 THR A N 1
ATOM 2807 C CA . THR A 1 339 ? 49.787 3.662 -21.464 1.00 76.12 339 THR A CA 1
ATOM 2808 C C . THR A 1 339 ? 49.639 5.116 -21.911 1.00 76.12 339 THR A C 1
ATOM 2810 O O . THR A 1 339 ? 49.717 6.021 -21.089 1.00 76.12 339 THR A O 1
ATOM 2813 N N . ARG A 1 340 ? 49.467 5.363 -23.219 1.00 75.06 340 ARG A N 1
ATOM 2814 C CA . ARG A 1 340 ? 49.385 6.723 -23.777 1.00 75.06 340 ARG A CA 1
ATOM 2815 C C . ARG A 1 340 ? 48.039 7.397 -23.523 1.00 75.06 340 ARG A C 1
ATOM 2817 O O . ARG A 1 340 ? 47.980 8.619 -23.560 1.00 75.06 340 ARG A O 1
ATOM 2824 N N . GLN A 1 341 ? 46.975 6.616 -23.349 1.00 82.62 341 GLN A N 1
ATOM 2825 C CA . GLN A 1 341 ? 45.607 7.105 -23.179 1.00 82.62 341 GLN A CA 1
ATOM 2826 C C . GLN A 1 341 ? 44.840 6.145 -22.272 1.00 82.62 341 GLN A C 1
ATOM 2828 O O . GLN A 1 341 ? 44.924 4.935 -22.465 1.00 82.62 341 GLN A O 1
ATOM 2833 N N . ASN A 1 342 ? 44.095 6.680 -21.309 1.00 90.94 342 ASN A N 1
ATOM 2834 C CA . ASN A 1 342 ? 43.190 5.910 -20.456 1.00 90.94 342 ASN A CA 1
ATOM 2835 C C . ASN A 1 342 ? 41.825 5.763 -21.126 1.00 90.94 342 ASN A C 1
ATOM 2837 O O . ASN A 1 342 ? 41.496 6.564 -21.990 1.00 90.94 342 ASN A O 1
ATOM 2841 N N . TYR A 1 343 ? 41.018 4.780 -20.723 1.00 91.19 343 TYR A N 1
ATOM 2842 C CA . TYR A 1 343 ? 39.650 4.674 -21.242 1.00 91.19 343 TYR A CA 1
ATOM 2843 C C . TYR A 1 343 ? 38.694 5.665 -20.586 1.00 91.19 343 TYR A C 1
ATOM 2845 O O . TYR A 1 343 ? 37.780 6.167 -21.243 1.00 91.19 343 TYR A O 1
ATOM 2853 N N . VAL A 1 344 ? 38.899 5.941 -19.298 1.00 93.62 344 VAL A N 1
ATOM 2854 C CA . VAL A 1 344 ? 38.069 6.865 -18.523 1.00 93.62 344 VAL A CA 1
ATOM 2855 C C . VAL A 1 344 ? 38.963 7.691 -17.617 1.00 93.62 344 VAL A C 1
ATOM 2857 O O . VAL A 1 344 ? 39.867 7.155 -16.984 1.00 93.62 344 VAL A O 1
ATOM 2860 N N . GLU A 1 345 ? 38.687 8.981 -17.542 1.00 93.25 345 GLU A N 1
ATOM 2861 C CA . GLU A 1 345 ? 39.216 9.914 -16.551 1.00 93.25 345 GLU A CA 1
ATOM 2862 C C . GLU A 1 345 ? 38.021 10.492 -15.786 1.00 93.25 345 GLU A C 1
ATOM 2864 O O . GLU A 1 345 ? 36.977 10.753 -16.384 1.00 93.25 345 GLU A O 1
ATOM 2869 N N . PHE A 1 346 ? 38.141 10.686 -14.476 1.00 90.75 346 PHE A N 1
ATOM 2870 C CA . PHE A 1 346 ? 37.063 11.242 -13.660 1.00 90.75 346 PHE A CA 1
ATOM 2871 C C . PHE A 1 346 ? 37.583 12.136 -12.537 1.00 90.75 346 PHE A C 1
ATOM 2873 O O . PHE A 1 346 ? 38.703 11.959 -12.054 1.00 90.75 346 PHE A O 1
ATOM 2880 N N . ASN A 1 347 ? 36.783 13.112 -12.113 1.00 86.50 347 ASN A N 1
ATOM 2881 C CA . ASN A 1 347 ? 37.099 13.962 -10.969 1.00 86.50 347 ASN A CA 1
ATOM 2882 C C . ASN A 1 347 ? 35.849 14.489 -10.254 1.00 86.50 347 ASN A C 1
ATOM 2884 O O . ASN A 1 347 ? 34.771 14.568 -10.833 1.00 86.50 347 ASN A O 1
ATOM 2888 N N . THR A 1 348 ? 35.991 14.864 -8.985 1.00 81.56 348 THR A N 1
ATOM 2889 C CA . THR A 1 348 ? 34.913 15.493 -8.223 1.00 81.56 348 THR A CA 1
ATOM 2890 C C . THR A 1 348 ? 34.832 16.989 -8.525 1.00 81.56 348 THR A C 1
ATOM 2892 O O . THR A 1 348 ? 35.802 17.724 -8.345 1.00 81.56 348 THR A O 1
ATOM 2895 N N . TYR A 1 349 ? 33.649 17.467 -8.899 1.00 67.44 349 TYR A N 1
ATOM 2896 C CA . TYR A 1 349 ? 33.322 18.877 -9.087 1.00 67.44 349 TYR A CA 1
ATOM 2897 C C . TYR A 1 349 ? 31.980 19.187 -8.416 1.00 67.44 349 TYR A C 1
ATOM 2899 O O . TYR A 1 349 ? 30.990 18.512 -8.673 1.00 67.44 349 TYR A O 1
ATOM 2907 N N . MET A 1 350 ? 31.947 20.182 -7.521 1.00 54.25 350 MET A N 1
ATOM 2908 C CA . MET A 1 350 ? 30.737 20.577 -6.770 1.00 54.25 350 MET A CA 1
ATOM 2909 C C . MET A 1 350 ? 29.984 19.400 -6.109 1.00 54.25 350 MET A C 1
ATOM 2911 O O . MET A 1 350 ? 28.761 19.375 -6.097 1.00 54.25 350 MET A O 1
ATOM 2915 N N . ARG A 1 351 ? 30.729 18.440 -5.535 1.00 54.94 351 ARG A N 1
ATOM 2916 C CA . ARG A 1 351 ? 30.229 17.186 -4.922 1.00 54.94 351 ARG A CA 1
ATOM 2917 C C . ARG A 1 351 ? 29.643 16.142 -5.891 1.00 54.94 351 ARG A C 1
ATOM 2919 O O . ARG A 1 351 ? 29.193 15.106 -5.424 1.00 54.94 351 ARG A O 1
ATOM 2926 N N . ASN A 1 352 ? 29.770 16.344 -7.202 1.00 57.72 352 ASN A N 1
ATOM 2927 C CA . ASN A 1 352 ? 29.450 15.347 -8.229 1.00 57.72 352 ASN A CA 1
ATOM 2928 C C . ASN A 1 352 ? 30.714 14.800 -8.887 1.00 57.72 352 ASN A C 1
ATOM 2930 O O . ASN A 1 352 ? 31.770 15.424 -8.803 1.00 57.72 352 ASN A O 1
ATOM 2934 N N . ILE A 1 353 ? 30.616 13.659 -9.569 1.00 72.31 353 ILE A N 1
ATOM 2935 C CA . ILE A 1 353 ? 31.725 13.088 -10.343 1.00 72.31 353 ILE A CA 1
ATOM 2936 C C . ILE A 1 353 ? 31.529 13.426 -11.821 1.00 72.31 353 ILE A C 1
ATOM 2938 O O . ILE A 1 353 ? 30.514 13.085 -12.425 1.00 72.31 353 ILE A O 1
ATOM 2942 N N . VAL A 1 354 ? 32.510 14.099 -12.412 1.00 75.44 354 VAL A N 1
ATOM 2943 C CA . VAL A 1 354 ? 32.556 14.401 -13.843 1.00 75.44 354 VAL A CA 1
ATOM 2944 C C . VAL A 1 354 ? 33.436 13.367 -14.527 1.00 75.44 354 VAL A C 1
ATOM 2946 O O . VAL A 1 354 ? 34.557 13.117 -14.089 1.00 75.44 354 VAL A O 1
ATOM 2949 N N . PHE A 1 355 ? 32.936 12.791 -15.620 1.00 82.12 355 PHE A N 1
ATOM 2950 C CA . PHE A 1 355 ? 33.609 11.740 -16.381 1.00 82.12 355 PHE A CA 1
ATOM 2951 C C . PHE A 1 355 ? 34.005 12.209 -17.779 1.00 82.12 355 PHE A C 1
ATOM 2953 O O . PHE A 1 355 ? 33.240 12.879 -18.479 1.00 82.12 355 PHE A O 1
ATOM 2960 N N . LYS A 1 356 ? 35.174 11.761 -18.225 1.00 83.38 356 LYS A N 1
ATOM 2961 C CA . LYS A 1 356 ? 35.687 11.911 -19.583 1.00 83.38 356 LYS A CA 1
ATOM 2962 C C . LYS A 1 356 ? 36.062 10.534 -20.122 1.00 83.38 356 LYS A C 1
ATOM 2964 O O . LYS A 1 356 ? 36.980 9.890 -19.625 1.00 83.38 356 LYS A O 1
ATOM 2969 N N . PHE A 1 357 ? 35.349 10.097 -21.155 1.00 82.19 357 PHE A N 1
ATOM 2970 C CA . PHE A 1 357 ? 35.585 8.824 -21.834 1.00 82.19 357 PHE A CA 1
ATOM 2971 C C . PHE A 1 357 ? 36.427 9.051 -23.088 1.00 82.19 357 PHE A C 1
ATOM 2973 O O . PHE A 1 357 ? 36.153 9.977 -23.851 1.00 82.19 357 PHE A O 1
ATOM 2980 N N . ILE A 1 358 ? 37.448 8.223 -23.300 1.00 84.50 358 ILE A N 1
ATOM 2981 C CA . ILE A 1 358 ? 38.423 8.382 -24.387 1.00 84.50 358 ILE A CA 1
ATOM 2982 C C . ILE A 1 358 ? 38.563 7.034 -25.090 1.00 84.50 358 ILE A C 1
ATOM 2984 O O . ILE A 1 358 ? 39.075 6.083 -24.501 1.00 84.50 358 ILE A O 1
ATOM 2988 N N . ASP A 1 359 ? 38.057 6.938 -26.324 1.00 79.44 359 ASP A N 1
ATOM 2989 C CA . ASP A 1 359 ? 38.089 5.726 -27.162 1.00 79.44 359 ASP A CA 1
ATOM 2990 C C . ASP A 1 359 ? 37.726 4.434 -26.402 1.00 79.44 359 ASP A C 1
ATOM 2992 O O . ASP A 1 359 ? 38.277 3.355 -26.636 1.00 79.44 359 ASP A O 1
ATOM 2996 N N . SER A 1 360 ? 36.791 4.547 -25.452 1.00 79.56 360 SER A N 1
ATOM 2997 C CA . SER A 1 360 ? 36.480 3.477 -24.502 1.00 79.56 360 SER A CA 1
ATOM 2998 C C . SER A 1 360 ? 35.731 2.312 -25.142 1.00 79.56 360 SER A C 1
ATOM 3000 O O . SER A 1 360 ? 35.815 1.190 -24.649 1.00 79.56 360 SER A O 1
ATOM 3002 N N . GLY A 1 361 ? 35.011 2.549 -26.243 1.00 74.81 361 GLY A N 1
ATOM 3003 C CA . GLY A 1 361 ? 34.206 1.529 -26.921 1.00 74.81 361 GLY A CA 1
ATOM 3004 C C . GLY A 1 361 ? 33.015 1.012 -26.103 1.00 74.81 361 GLY A C 1
ATOM 3005 O O . GLY A 1 361 ? 32.490 -0.043 -26.448 1.00 74.81 361 GLY A O 1
ATOM 3006 N N . LEU A 1 362 ? 32.628 1.723 -25.035 1.00 79.81 362 LEU A N 1
ATOM 3007 C CA . LEU A 1 362 ? 31.424 1.456 -24.235 1.00 79.81 362 LEU A CA 1
ATOM 3008 C C . LEU A 1 362 ? 30.161 1.878 -24.997 1.00 79.81 362 LEU A C 1
ATOM 3010 O O . LEU A 1 362 ? 30.222 2.787 -25.828 1.00 79.81 362 LEU A O 1
ATOM 3014 N N . ASP A 1 363 ? 29.013 1.273 -24.677 1.00 66.00 363 ASP A N 1
ATOM 3015 C CA . ASP A 1 363 ? 27.722 1.778 -25.159 1.00 66.00 363 ASP A CA 1
ATOM 3016 C C . ASP A 1 363 ? 27.415 3.136 -24.504 1.00 66.00 363 ASP A C 1
ATOM 3018 O O . ASP A 1 363 ? 27.302 3.252 -23.280 1.00 66.00 363 ASP A O 1
ATOM 3022 N N . MET A 1 364 ? 27.334 4.177 -25.335 1.00 59.31 364 MET A N 1
ATOM 3023 C CA . MET A 1 364 ? 27.232 5.582 -24.926 1.00 59.31 364 MET A CA 1
ATOM 3024 C C . MET A 1 364 ? 25.794 6.115 -24.894 1.00 59.31 364 MET A C 1
ATOM 3026 O O . MET A 1 364 ? 25.608 7.309 -24.665 1.00 59.31 364 MET A O 1
ATOM 3030 N N . LYS A 1 365 ? 24.780 5.274 -25.136 1.00 56.03 365 LYS A N 1
ATOM 3031 C CA . LYS A 1 365 ? 23.380 5.711 -25.284 1.00 56.03 365 LYS A CA 1
ATOM 3032 C C . LYS A 1 365 ? 22.676 6.134 -23.979 1.00 56.03 365 LYS A C 1
ATOM 3034 O O . LYS A 1 365 ? 21.612 6.730 -24.064 1.00 56.03 365 LYS A O 1
ATOM 3039 N N . GLU A 1 366 ? 23.263 5.895 -22.801 1.00 56.59 366 GLU A N 1
ATOM 3040 C CA . GLU A 1 366 ? 22.639 6.105 -21.473 1.00 56.59 366 GLU A CA 1
ATOM 3041 C C . GLU A 1 366 ? 23.359 7.153 -20.587 1.00 56.59 366 GLU A C 1
ATOM 3043 O O . GLU A 1 366 ? 23.712 6.867 -19.443 1.00 56.59 366 GLU A O 1
ATOM 3048 N N . LYS A 1 367 ? 23.642 8.371 -21.069 1.00 62.59 367 LYS A N 1
ATOM 3049 C CA . LYS A 1 367 ? 24.122 9.452 -20.179 1.00 62.59 367 LYS A CA 1
ATOM 3050 C C . LYS A 1 367 ? 22.940 10.299 -19.712 1.00 62.59 367 LYS A C 1
ATOM 3052 O O . LYS A 1 367 ? 22.333 10.961 -20.546 1.00 62.59 367 LYS A O 1
ATOM 3057 N N . ILE A 1 368 ? 22.684 10.351 -18.402 1.00 67.94 368 ILE A N 1
ATOM 3058 C CA . ILE A 1 368 ? 21.797 11.370 -17.824 1.00 67.94 368 ILE A CA 1
ATOM 3059 C C . ILE A 1 368 ? 22.545 12.702 -17.851 1.00 67.94 368 ILE A C 1
ATOM 3061 O O . ILE A 1 368 ? 23.577 12.869 -17.196 1.00 67.94 368 ILE A O 1
ATOM 3065 N N . ASP A 1 369 ? 22.062 13.635 -18.659 1.00 74.69 369 ASP A N 1
ATOM 3066 C CA . ASP A 1 369 ? 22.641 14.967 -18.775 1.00 74.69 369 ASP A CA 1
ATOM 3067 C C . ASP A 1 369 ? 21.780 15.976 -17.990 1.00 74.69 369 ASP A C 1
ATOM 3069 O O . ASP A 1 369 ? 20.669 16.286 -18.426 1.00 74.69 369 ASP A O 1
ATOM 3073 N N . PRO A 1 370 ? 22.248 16.478 -16.827 1.00 79.19 370 PRO A N 1
ATOM 3074 C CA . PRO A 1 370 ? 21.467 17.404 -16.012 1.00 79.19 370 PRO A CA 1
ATOM 3075 C C . PRO A 1 370 ? 21.221 18.740 -16.722 1.00 79.19 370 PRO A C 1
ATOM 3077 O O . PRO A 1 370 ? 20.154 19.315 -16.550 1.00 79.19 370 PRO A O 1
ATOM 3080 N N . VAL A 1 371 ? 22.145 19.199 -17.575 1.00 78.50 371 VAL A N 1
ATOM 3081 C CA . VAL A 1 371 ? 21.957 20.441 -18.344 1.00 78.50 371 VAL A CA 1
ATOM 3082 C C . VAL A 1 371 ? 20.855 20.246 -19.378 1.00 78.50 371 VAL A C 1
ATOM 3084 O O . VAL A 1 371 ? 19.972 21.086 -19.507 1.00 78.50 371 VAL A O 1
ATOM 3087 N N . PHE A 1 372 ? 20.847 19.096 -20.059 1.00 74.19 372 PHE A N 1
ATOM 3088 C CA . PHE A 1 372 ? 19.746 18.739 -20.953 1.00 74.19 372 PHE A CA 1
ATOM 3089 C C . PHE A 1 372 ? 18.411 18.642 -20.209 1.00 74.19 372 PHE A C 1
ATOM 3091 O O . PHE A 1 372 ? 17.405 19.096 -20.736 1.00 74.19 372 PHE A O 1
ATOM 3098 N N . ILE A 1 373 ? 18.387 18.072 -19.000 1.00 84.50 373 ILE A N 1
ATOM 3099 C CA . ILE A 1 373 ? 17.173 17.994 -18.174 1.00 84.50 373 ILE A CA 1
ATOM 3100 C C . ILE A 1 373 ? 16.668 19.390 -17.809 1.00 84.50 373 ILE A C 1
ATOM 3102 O O . ILE A 1 373 ? 15.476 19.649 -17.950 1.00 84.50 373 ILE A O 1
ATOM 3106 N N . GLU A 1 374 ? 17.549 20.296 -17.378 1.00 86.88 374 GLU A N 1
ATOM 3107 C CA . GLU A 1 374 ? 17.172 21.685 -17.110 1.00 86.88 374 GLU A CA 1
ATOM 3108 C C . GLU A 1 374 ? 16.606 22.358 -18.354 1.00 86.88 374 GLU A C 1
ATOM 3110 O O . GLU A 1 374 ? 15.526 22.935 -18.285 1.00 86.88 374 GLU A O 1
ATOM 3115 N N . ASP A 1 375 ? 17.305 22.276 -19.487 1.00 72.94 375 ASP A N 1
ATOM 3116 C CA . ASP A 1 375 ? 16.869 22.888 -20.742 1.00 72.94 375 ASP A CA 1
ATOM 3117 C C . ASP A 1 375 ? 15.540 22.293 -21.225 1.00 72.94 375 ASP A C 1
ATOM 3119 O O . ASP A 1 375 ? 14.662 23.023 -21.689 1.00 72.94 375 ASP A O 1
ATOM 3123 N N . LEU A 1 376 ? 15.363 20.979 -21.076 1.00 81.69 376 LEU A N 1
ATOM 3124 C CA . LEU A 1 376 ? 14.140 20.264 -21.422 1.00 81.69 376 LEU A CA 1
ATOM 3125 C C . LEU A 1 376 ? 12.972 20.719 -20.543 1.00 81.69 376 LEU A C 1
ATOM 3127 O O . LEU A 1 376 ? 11.931 21.102 -21.072 1.00 81.69 376 LEU A O 1
ATOM 3131 N N . LEU A 1 377 ? 13.145 20.744 -19.219 1.00 92.69 377 LEU A N 1
ATOM 3132 C CA . LEU A 1 377 ? 12.105 21.196 -18.294 1.00 92.69 377 LEU A CA 1
ATOM 3133 C C . LEU A 1 377 ? 11.826 22.695 -18.440 1.00 92.69 377 LEU A C 1
ATOM 3135 O O . LEU A 1 377 ? 10.669 23.091 -18.409 1.00 92.69 377 LEU A O 1
ATOM 3139 N N . LYS A 1 378 ? 12.834 23.538 -18.682 1.00 89.69 378 LYS A N 1
ATOM 3140 C CA . LYS A 1 378 ? 12.646 24.967 -19.000 1.00 89.69 378 LYS A CA 1
ATOM 3141 C C . LYS A 1 378 ? 11.846 25.154 -20.287 1.00 89.69 378 LYS A C 1
ATOM 3143 O O . LYS A 1 378 ? 11.002 26.044 -20.366 1.00 89.69 378 LYS A O 1
ATOM 3148 N N . LYS A 1 379 ? 12.099 24.330 -21.303 1.00 82.31 379 LYS A N 1
ATOM 3149 C CA . LYS A 1 379 ? 11.426 24.422 -22.600 1.00 82.31 379 LYS A CA 1
ATOM 3150 C C . LYS A 1 379 ? 9.985 23.920 -22.546 1.00 82.31 379 LYS A C 1
ATOM 3152 O O . LYS A 1 379 ? 9.092 24.614 -23.023 1.00 82.31 379 LYS A O 1
ATOM 3157 N N . GLU A 1 380 ? 9.771 22.732 -21.992 1.00 84.12 380 GLU A N 1
ATOM 3158 C CA . GLU A 1 380 ? 8.475 22.041 -22.012 1.00 84.12 380 GLU A CA 1
ATOM 3159 C C . GLU A 1 380 ? 7.604 22.405 -20.796 1.00 84.12 380 GLU A C 1
ATOM 3161 O O . GLU A 1 380 ? 6.381 22.444 -20.894 1.00 84.12 380 GLU A O 1
ATOM 3166 N N . LEU A 1 381 ? 8.224 22.746 -19.661 1.00 94.62 381 LEU A N 1
ATOM 3167 C CA . LEU A 1 381 ? 7.557 23.029 -18.384 1.00 94.62 381 LEU A CA 1
ATOM 3168 C C . LEU A 1 381 ? 8.037 24.334 -17.716 1.00 94.62 381 LEU A C 1
ATOM 3170 O O . LEU A 1 381 ? 7.797 24.560 -16.530 1.00 94.62 381 LEU A O 1
ATOM 3174 N N . GLY A 1 382 ? 8.678 25.248 -18.454 1.00 87.38 382 GLY A N 1
ATOM 3175 C CA . GLY A 1 382 ? 9.088 26.562 -17.927 1.00 87.38 382 GLY A CA 1
ATOM 3176 C C . GLY A 1 382 ? 7.909 27.477 -17.597 1.00 87.38 382 GLY A C 1
ATOM 3177 O O . GLY A 1 382 ? 8.061 28.476 -16.893 1.00 87.38 382 GLY A O 1
ATOM 3178 N N . ARG A 1 383 ? 6.711 27.130 -18.081 1.00 92.00 383 ARG A N 1
ATOM 3179 C CA . ARG A 1 383 ? 5.454 27.761 -17.691 1.00 92.00 383 ARG A CA 1
ATOM 3180 C C . ARG A 1 383 ? 4.362 26.711 -17.537 1.00 92.00 383 ARG A C 1
ATOM 3182 O O . ARG A 1 383 ? 4.019 26.038 -18.502 1.00 92.00 383 ARG A O 1
ATOM 3189 N N . TYR A 1 384 ? 3.743 26.646 -16.364 1.00 89.81 384 TYR A N 1
ATOM 3190 C CA . TYR A 1 384 ? 2.618 25.750 -16.094 1.00 89.81 384 TYR A CA 1
ATOM 3191 C C . TYR A 1 384 ? 1.557 26.478 -15.273 1.00 89.81 384 TYR A C 1
ATOM 3193 O O . TYR A 1 384 ? 1.883 27.248 -14.378 1.00 89.81 384 TYR A O 1
ATOM 3201 N N . ASN A 1 385 ? 0.277 26.294 -15.609 1.00 86.94 385 ASN A N 1
ATOM 3202 C CA . ASN A 1 385 ? -0.856 26.965 -14.954 1.00 86.94 385 ASN A CA 1
ATOM 3203 C C . ASN A 1 385 ? -0.628 28.474 -14.676 1.00 86.94 385 ASN A C 1
ATOM 3205 O O . ASN A 1 385 ? -0.898 28.988 -13.592 1.00 86.94 385 ASN A O 1
ATOM 3209 N N . ARG A 1 386 ? -0.121 29.189 -15.694 1.00 85.75 386 ARG A N 1
ATOM 3210 C CA . ARG A 1 386 ? 0.209 30.631 -15.682 1.00 85.75 386 ARG A CA 1
ATOM 3211 C C . ARG A 1 386 ? 1.353 31.053 -14.747 1.00 85.75 386 ARG A C 1
ATOM 3213 O O . ARG A 1 386 ? 1.650 32.244 -14.733 1.00 85.75 386 ARG A O 1
ATOM 3220 N N . GLU A 1 387 ? 2.006 30.120 -14.068 1.00 86.50 387 GLU A N 1
ATOM 3221 C CA . GLU A 1 387 ? 3.206 30.344 -13.261 1.00 86.50 387 GLU A CA 1
ATOM 3222 C C . GLU A 1 387 ? 4.465 30.018 -14.069 1.00 86.50 387 GLU A C 1
ATOM 3224 O O . GLU A 1 387 ? 4.409 29.177 -14.971 1.00 86.50 387 GLU A O 1
ATOM 3229 N N . TYR A 1 388 ? 5.578 30.689 -13.768 1.00 91.25 388 TYR A N 1
ATOM 3230 C CA . TYR A 1 388 ? 6.870 30.414 -14.397 1.00 91.25 388 TYR A CA 1
ATOM 3231 C C . TYR A 1 388 ? 7.760 29.620 -13.450 1.00 91.25 388 TYR A C 1
ATOM 3233 O O . TYR A 1 388 ? 7.745 29.843 -12.239 1.00 91.25 388 TYR A O 1
ATOM 3241 N N . PHE A 1 389 ? 8.553 28.720 -14.020 1.00 93.88 389 PHE A N 1
ATOM 3242 C CA . PHE A 1 389 ? 9.436 27.837 -13.274 1.00 93.88 389 PHE A CA 1
ATOM 3243 C C . PHE A 1 389 ? 10.847 27.901 -13.830 1.00 93.88 389 PHE A C 1
ATOM 3245 O O . PHE A 1 389 ? 11.049 27.882 -15.045 1.00 93.88 389 PHE A O 1
ATOM 3252 N N . ASP A 1 390 ? 11.807 27.944 -12.916 1.00 93.81 390 ASP A N 1
ATOM 3253 C CA . ASP A 1 390 ? 13.197 27.626 -13.199 1.00 93.81 390 ASP A CA 1
ATOM 3254 C C . ASP A 1 390 ? 13.563 26.281 -12.561 1.00 93.81 390 ASP A C 1
ATOM 3256 O O . ASP A 1 390 ? 12.913 25.817 -11.619 1.00 93.81 390 ASP A O 1
ATOM 3260 N N . TYR A 1 391 ? 14.605 25.653 -13.085 1.00 95.81 391 TYR A N 1
ATOM 3261 C CA . TYR A 1 391 ? 15.036 24.319 -12.699 1.00 95.81 391 TYR A CA 1
ATOM 3262 C C . TYR A 1 391 ? 16.548 24.295 -12.523 1.00 95.81 391 TYR A C 1
ATOM 3264 O O . TYR A 1 391 ? 17.287 24.855 -13.334 1.00 95.81 391 TYR A O 1
ATOM 3272 N N . SER A 1 392 ? 16.988 23.607 -11.475 1.00 91.12 392 SER A N 1
ATOM 3273 C CA . SER A 1 392 ? 18.385 23.254 -11.245 1.00 91.12 392 SER A CA 1
ATOM 3274 C C . SER A 1 392 ? 18.453 21.747 -11.080 1.00 91.12 392 SER A C 1
ATOM 3276 O O . SER A 1 392 ? 17.808 21.181 -10.193 1.00 91.12 392 SER A O 1
ATOM 3278 N N . ALA A 1 393 ? 19.201 21.094 -11.957 1.00 86.75 393 ALA A N 1
ATOM 3279 C CA . ALA A 1 393 ? 19.373 19.658 -11.948 1.00 86.75 393 ALA A CA 1
ATOM 3280 C C . ALA A 1 393 ? 20.817 19.324 -11.606 1.00 86.75 393 ALA A C 1
ATOM 3282 O O . ALA A 1 393 ? 21.778 19.865 -12.155 1.00 86.75 393 ALA A O 1
ATOM 3283 N N . ARG A 1 394 ? 20.992 18.346 -10.730 1.00 82.56 394 ARG A N 1
ATOM 3284 C CA . ARG A 1 394 ? 22.302 17.758 -10.474 1.00 82.56 394 ARG A CA 1
ATOM 3285 C C . ARG A 1 394 ? 22.149 16.259 -10.287 1.00 82.56 394 ARG A C 1
ATOM 3287 O O . ARG A 1 394 ? 21.086 15.771 -9.929 1.00 82.56 394 ARG A O 1
ATOM 3294 N N . ILE A 1 395 ? 23.225 15.528 -10.522 1.00 76.94 395 ILE A N 1
ATOM 3295 C CA . ILE A 1 395 ? 23.227 14.074 -10.369 1.00 76.94 395 ILE A CA 1
ATOM 3296 C C . ILE A 1 395 ? 23.874 13.721 -9.039 1.00 76.94 395 ILE A C 1
ATOM 3298 O O . ILE A 1 395 ? 25.030 14.076 -8.829 1.00 76.94 395 ILE A O 1
ATOM 3302 N N . SER A 1 396 ? 23.153 13.011 -8.174 1.00 59.75 396 SER A N 1
ATOM 3303 C CA . SER A 1 396 ? 23.690 12.417 -6.948 1.00 59.75 396 SER A CA 1
ATOM 3304 C C . SER A 1 396 ? 23.668 10.898 -7.107 1.00 59.75 396 SER A C 1
ATOM 3306 O O . SER A 1 396 ? 22.619 10.267 -7.011 1.00 59.75 396 SER A O 1
ATOM 3308 N N . GLY A 1 397 ? 24.812 10.290 -7.431 1.00 65.56 397 GLY A N 1
ATOM 3309 C CA . GLY A 1 397 ? 24.839 8.874 -7.815 1.00 65.56 397 GLY A CA 1
ATOM 3310 C C . GLY A 1 397 ? 24.159 8.628 -9.168 1.00 65.56 397 GLY A C 1
ATOM 3311 O O . GLY A 1 397 ? 24.624 9.128 -10.192 1.00 65.56 397 GLY A O 1
ATOM 3312 N N . TYR A 1 398 ? 23.072 7.847 -9.166 1.00 63.19 398 TYR A N 1
ATOM 3313 C CA . TYR A 1 398 ? 22.193 7.610 -10.331 1.00 63.19 398 TYR A CA 1
ATOM 3314 C C . TYR A 1 398 ? 20.915 8.432 -10.293 1.00 63.19 398 TYR A C 1
ATOM 3316 O O . TYR A 1 398 ? 20.155 8.415 -11.263 1.00 63.19 398 TYR A O 1
ATOM 3324 N N . ASP A 1 399 ? 20.674 9.098 -9.168 1.00 75.44 399 ASP A N 1
ATOM 3325 C CA . ASP A 1 399 ? 19.434 9.795 -8.915 1.00 75.44 399 ASP A CA 1
ATOM 3326 C C . ASP A 1 399 ? 19.583 11.243 -9.373 1.00 75.44 399 ASP A C 1
ATOM 3328 O O . ASP A 1 399 ? 20.639 11.882 -9.240 1.00 75.44 399 ASP A O 1
ATOM 3332 N N . LEU A 1 400 ? 18.501 11.761 -9.937 1.00 85.50 400 LEU A N 1
ATOM 3333 C CA . LEU A 1 400 ? 18.381 13.169 -10.251 1.00 85.50 400 LEU A CA 1
ATOM 3334 C C . LEU A 1 400 ? 17.987 13.916 -8.981 1.00 85.50 400 LEU A C 1
ATOM 3336 O O . LEU A 1 400 ? 16.899 13.713 -8.457 1.00 85.50 400 LEU A O 1
ATOM 3340 N N . GLU A 1 401 ? 18.834 14.827 -8.531 1.00 90.06 401 GLU A N 1
ATOM 3341 C CA . GLU A 1 401 ? 18.455 15.845 -7.560 1.00 90.06 401 GLU A CA 1
ATOM 3342 C C . GLU A 1 401 ? 17.914 17.049 -8.336 1.00 90.06 401 GLU A C 1
ATOM 3344 O O . GLU A 1 401 ? 18.669 17.730 -9.041 1.00 90.06 401 GLU A O 1
ATOM 3349 N N . LEU A 1 402 ? 16.608 17.284 -8.236 1.00 95.50 402 LEU A N 1
ATOM 3350 C CA . LEU A 1 402 ? 15.908 18.322 -8.985 1.00 95.50 402 LEU A CA 1
ATOM 3351 C C . LEU A 1 402 ? 15.367 19.392 -8.042 1.00 95.50 402 LEU A C 1
ATOM 3353 O O . LEU A 1 402 ? 14.451 19.148 -7.261 1.00 95.50 402 LEU A O 1
ATOM 3357 N N . GLU A 1 403 ? 15.887 20.605 -8.159 1.00 96.19 403 GLU A N 1
ATOM 3358 C CA . GLU A 1 403 ? 15.306 21.768 -7.502 1.00 96.19 403 GLU A CA 1
ATOM 3359 C C . GLU A 1 403 ? 14.422 22.532 -8.486 1.00 96.19 403 GLU A C 1
ATOM 3361 O O . GLU A 1 403 ? 14.842 22.873 -9.594 1.00 96.19 403 GLU A O 1
ATOM 3366 N N . VAL A 1 404 ? 13.191 22.805 -8.062 1.00 96.44 404 VAL A N 1
ATOM 3367 C CA . VAL A 1 404 ? 12.188 23.541 -8.831 1.00 96.44 404 VAL A CA 1
ATOM 3368 C C . VAL A 1 404 ? 11.960 24.891 -8.168 1.00 96.44 404 VAL A C 1
ATOM 3370 O O . VAL A 1 404 ? 11.686 24.959 -6.970 1.00 96.44 404 VAL A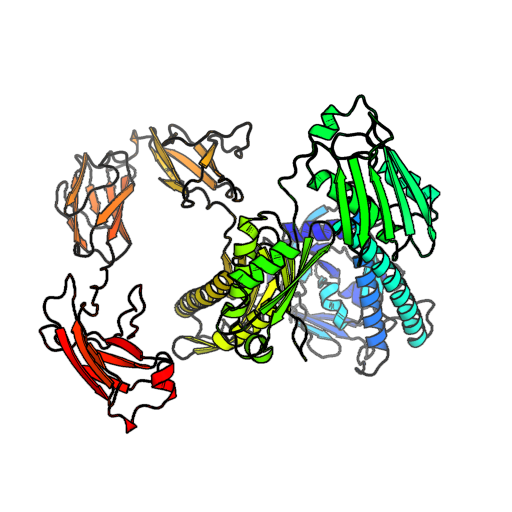 O 1
ATOM 3373 N N . TYR A 1 405 ? 12.039 25.959 -8.951 1.00 93.50 405 TYR A N 1
ATOM 3374 C CA . TYR A 1 405 ? 11.952 27.338 -8.488 1.00 93.50 405 TYR A CA 1
ATOM 3375 C C . TYR A 1 405 ? 10.738 28.031 -9.116 1.00 93.50 405 TYR A C 1
ATOM 3377 O O . TYR A 1 405 ? 10.826 28.508 -10.250 1.00 93.50 405 TYR A O 1
ATOM 3385 N N . PRO A 1 406 ? 9.599 28.117 -8.407 1.00 91.38 406 PRO A N 1
ATOM 3386 C CA . PRO A 1 406 ? 8.484 28.949 -8.837 1.00 91.38 406 PRO A CA 1
ATOM 3387 C C . PRO A 1 406 ? 8.883 30.429 -8.771 1.00 91.38 406 PRO A C 1
ATOM 3389 O O . PRO A 1 406 ? 9.452 30.881 -7.773 1.00 91.38 406 PRO A O 1
ATOM 3392 N N . TYR A 1 407 ? 8.549 31.207 -9.800 1.00 85.38 407 TYR A N 1
ATOM 3393 C CA . TYR A 1 407 ? 8.824 32.649 -9.817 1.00 85.38 407 TYR A CA 1
ATOM 3394 C C . TYR A 1 407 ? 7.953 33.405 -8.801 1.00 85.38 407 TYR A C 1
ATOM 3396 O O . TYR A 1 407 ? 8.462 34.194 -8.003 1.00 85.38 407 TYR A O 1
ATOM 3404 N N . ASP A 1 408 ? 6.644 33.147 -8.788 1.00 79.38 408 ASP A N 1
ATOM 3405 C CA . ASP A 1 408 ? 5.700 33.613 -7.775 1.00 79.38 408 ASP A CA 1
ATOM 3406 C C . ASP A 1 408 ? 5.322 32.469 -6.825 1.00 79.38 408 ASP A C 1
ATOM 3408 O O . ASP A 1 408 ? 4.324 31.754 -6.970 1.00 79.38 408 ASP A O 1
ATOM 3412 N N . ASN A 1 409 ? 6.135 32.350 -5.777 1.00 68.25 409 ASN A N 1
ATOM 3413 C CA . ASN A 1 409 ? 5.972 31.369 -4.708 1.00 68.25 409 ASN A CA 1
ATOM 3414 C C . ASN A 1 409 ? 4.570 31.348 -4.088 1.00 68.25 409 ASN A C 1
ATOM 3416 O O . ASN A 1 409 ? 4.100 30.273 -3.720 1.00 68.25 409 ASN A O 1
ATOM 3420 N N . ARG A 1 410 ? 3.875 32.491 -3.979 1.00 73.25 410 ARG A N 1
ATOM 3421 C CA . ARG A 1 410 ? 2.525 32.532 -3.383 1.00 73.25 410 ARG A CA 1
ATOM 3422 C C . ARG A 1 410 ? 1.481 31.919 -4.300 1.00 73.25 410 ARG A C 1
ATOM 3424 O O . ARG A 1 410 ? 0.500 31.353 -3.829 1.00 73.25 410 ARG A O 1
ATOM 3431 N N . THR A 1 411 ? 1.663 32.031 -5.610 1.00 77.88 411 THR A N 1
ATOM 3432 C CA . THR A 1 411 ? 0.722 31.443 -6.561 1.00 77.88 411 THR A CA 1
ATOM 3433 C C . THR A 1 411 ? 0.819 29.918 -6.538 1.00 77.88 411 THR A C 1
ATOM 3435 O O . THR A 1 411 ? -0.218 29.266 -6.414 1.00 77.88 411 THR A O 1
ATOM 3438 N N . PHE A 1 412 ? 2.031 29.354 -6.527 1.00 81.31 412 PHE A N 1
ATOM 3439 C CA . PHE A 1 412 ? 2.214 27.907 -6.386 1.00 81.31 412 PHE A CA 1
ATOM 3440 C C . PHE A 1 412 ? 1.765 27.387 -5.012 1.00 81.31 412 PHE A C 1
ATOM 3442 O O . PHE A 1 412 ? 1.020 26.418 -4.938 1.00 81.31 412 PHE A O 1
ATOM 3449 N N . THR A 1 413 ? 2.189 28.020 -3.914 1.00 75.69 413 THR A N 1
ATOM 3450 C CA . THR A 1 413 ? 1.929 27.486 -2.563 1.00 75.69 413 THR A CA 1
ATOM 3451 C C . THR A 1 413 ? 0.504 27.732 -2.074 1.00 75.69 413 THR A C 1
ATOM 3453 O O . THR A 1 413 ? -0.107 26.807 -1.542 1.00 75.69 413 THR A O 1
ATOM 3456 N N . ASP A 1 414 ? -0.051 28.930 -2.283 1.00 77.50 414 ASP A N 1
ATOM 3457 C CA . ASP A 1 414 ? -1.308 29.342 -1.646 1.00 77.50 414 ASP A CA 1
ATOM 3458 C C . ASP A 1 414 ? -2.523 29.310 -2.590 1.00 77.50 414 ASP A C 1
ATOM 3460 O O . ASP A 1 414 ? -3.656 29.202 -2.123 1.00 77.50 414 ASP A O 1
ATOM 3464 N N . LYS A 1 415 ? -2.327 29.451 -3.911 1.00 83.06 415 LYS A N 1
ATOM 3465 C CA . LYS A 1 415 ? -3.451 29.537 -4.869 1.00 83.06 415 LYS A CA 1
ATOM 3466 C C . LYS A 1 415 ? -3.703 28.251 -5.638 1.00 83.06 415 LYS A C 1
ATOM 3468 O O . LYS A 1 415 ? -4.834 28.019 -6.065 1.00 83.06 415 LYS A O 1
ATOM 3473 N N . TRP A 1 416 ? -2.670 27.457 -5.900 1.00 87.12 416 TRP A N 1
ATOM 3474 C CA . TRP A 1 416 ? -2.848 26.208 -6.626 1.00 87.12 416 TRP A CA 1
ATOM 3475 C C . TRP A 1 416 ? -3.552 25.177 -5.758 1.00 87.12 416 TRP A C 1
ATOM 3477 O O . TRP A 1 416 ? -3.206 24.984 -4.596 1.00 87.12 416 TRP A O 1
ATOM 3487 N N . SER A 1 417 ? -4.516 24.484 -6.362 1.00 87.75 417 SER A N 1
ATOM 3488 C CA . SER A 1 417 ? -5.120 23.315 -5.736 1.00 87.75 417 SER A CA 1
ATOM 3489 C C . SER A 1 417 ? -4.101 22.182 -5.616 1.00 87.75 417 SER A C 1
ATOM 3491 O O . SE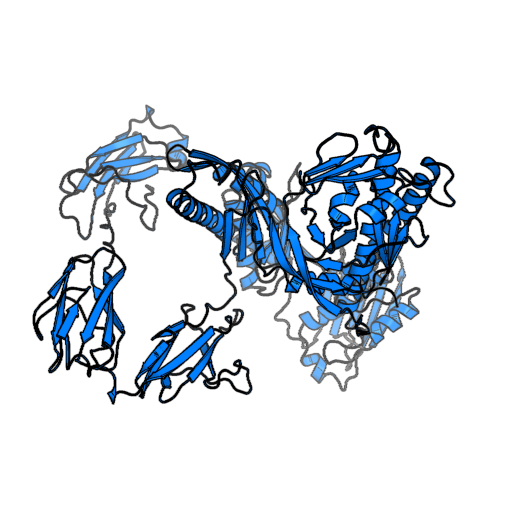R A 1 417 ? -3.160 22.093 -6.414 1.00 87.75 417 SER A O 1
ATOM 3493 N N . ILE A 1 418 ? -4.353 21.259 -4.691 1.00 88.69 418 ILE A N 1
ATOM 3494 C CA . ILE A 1 418 ? -3.566 20.033 -4.549 1.00 88.69 418 ILE A CA 1
ATOM 3495 C C . ILE A 1 418 ? -3.469 19.235 -5.866 1.00 88.69 418 ILE A C 1
ATOM 3497 O O . ILE A 1 418 ? -2.386 18.779 -6.225 1.00 88.69 418 ILE A O 1
ATOM 3501 N N . TYR A 1 419 ? -4.544 19.177 -6.668 1.00 79.44 419 TYR A N 1
ATOM 3502 C CA . TYR A 1 419 ? -4.536 18.545 -7.999 1.00 79.44 419 TYR A CA 1
ATOM 3503 C C . TYR A 1 419 ? -3.539 19.206 -8.940 1.00 79.44 419 TYR A C 1
ATOM 3505 O O . TYR A 1 419 ? -2.823 18.525 -9.667 1.00 79.44 419 TYR A O 1
ATOM 3513 N N . THR A 1 420 ? -3.483 20.537 -8.936 1.00 86.00 420 THR A N 1
ATOM 3514 C CA . THR A 1 420 ? -2.585 21.296 -9.807 1.00 86.00 420 THR A CA 1
ATOM 3515 C C . THR A 1 420 ? -1.127 21.070 -9.417 1.00 86.00 420 THR A C 1
ATOM 3517 O O . THR A 1 420 ? -0.304 20.833 -10.298 1.00 86.00 420 THR A O 1
ATOM 3520 N N . LYS A 1 421 ? -0.823 21.092 -8.111 1.00 91.50 421 LYS A N 1
ATOM 3521 C CA . LYS A 1 421 ? 0.521 20.825 -7.575 1.00 91.50 421 LYS A CA 1
ATOM 3522 C C . LYS A 1 421 ? 0.987 19.410 -7.926 1.00 91.50 421 LYS A C 1
ATOM 3524 O O . LYS A 1 421 ? 2.072 19.241 -8.471 1.00 91.50 421 LYS A O 1
ATOM 3529 N N . ILE A 1 422 ? 0.143 18.405 -7.691 1.00 90.25 422 ILE A N 1
ATOM 3530 C CA . ILE A 1 422 ? 0.465 17.005 -7.995 1.00 90.25 422 ILE A CA 1
ATOM 3531 C C . ILE A 1 422 ? 0.576 16.757 -9.503 1.00 90.25 422 ILE A C 1
ATOM 3533 O O . ILE A 1 422 ? 1.507 16.083 -9.938 1.00 90.25 422 ILE A O 1
ATOM 3537 N N . SER A 1 423 ? -0.320 17.327 -10.314 1.00 85.19 423 SER A N 1
ATOM 3538 C CA . SER A 1 423 ? -0.257 17.188 -11.778 1.00 85.19 423 SER A CA 1
ATOM 3539 C C . SER A 1 423 ? 1.025 17.790 -12.342 1.00 85.19 423 SER A C 1
ATOM 3541 O O . SER A 1 423 ? 1.655 17.176 -13.190 1.00 85.19 423 SER A O 1
ATOM 3543 N N . PHE A 1 424 ? 1.461 18.940 -11.822 1.00 94.62 424 PHE A N 1
ATOM 3544 C CA . PHE A 1 424 ? 2.738 19.541 -12.200 1.00 94.62 424 PHE A CA 1
ATOM 3545 C C . PHE A 1 424 ? 3.929 18.607 -11.917 1.00 94.62 424 PHE A C 1
ATOM 3547 O O . PHE A 1 424 ? 4.772 18.407 -12.786 1.00 94.62 424 PHE A O 1
ATOM 3554 N N . LEU A 1 425 ? 3.977 17.969 -10.741 1.00 95.12 425 LEU A N 1
ATOM 3555 C CA . LEU A 1 425 ? 5.038 17.003 -10.419 1.00 95.12 425 LEU A CA 1
ATOM 3556 C C . LEU A 1 425 ? 4.952 15.722 -11.268 1.00 95.12 425 LEU A C 1
ATOM 3558 O O . LEU A 1 425 ? 5.980 15.166 -11.657 1.00 95.12 425 LEU A O 1
ATOM 3562 N N . LYS A 1 426 ? 3.739 15.259 -11.594 1.00 88.69 426 LYS A N 1
ATOM 3563 C CA . LYS A 1 426 ? 3.526 14.144 -12.533 1.00 88.69 426 LYS A CA 1
ATOM 3564 C C . LYS A 1 426 ? 3.982 14.498 -13.952 1.00 88.69 426 LYS A C 1
ATOM 3566 O O . LYS A 1 426 ? 4.527 13.632 -14.629 1.00 88.69 426 LYS A O 1
ATOM 3571 N N . GLU A 1 427 ? 3.830 15.751 -14.372 1.00 92.81 427 GLU A N 1
ATOM 3572 C CA . GLU A 1 427 ? 4.285 16.231 -15.680 1.00 92.81 427 GLU A CA 1
ATOM 3573 C C . GLU A 1 427 ? 5.817 16.234 -15.784 1.00 92.81 427 GLU A C 1
ATOM 3575 O O . GLU A 1 427 ? 6.362 15.806 -16.798 1.00 92.81 427 GLU A O 1
ATOM 3580 N N . ILE A 1 428 ? 6.527 16.598 -14.705 1.00 94.44 428 ILE A N 1
ATOM 3581 C CA . ILE A 1 428 ? 7.991 16.432 -14.626 1.00 94.44 428 ILE A CA 1
ATOM 3582 C C . ILE A 1 428 ? 8.370 14.970 -14.903 1.00 94.44 428 ILE A C 1
ATOM 3584 O O . ILE A 1 428 ? 9.234 14.699 -15.735 1.00 94.44 428 ILE A O 1
ATOM 3588 N N . ASN A 1 429 ? 7.712 14.016 -14.236 1.00 90.56 429 ASN A N 1
ATOM 3589 C CA . ASN A 1 429 ? 7.951 12.591 -14.472 1.00 90.56 429 ASN A CA 1
ATOM 3590 C C . ASN A 1 429 ? 7.645 12.186 -15.923 1.00 90.56 429 ASN A C 1
ATOM 3592 O O . ASN A 1 429 ? 8.430 11.464 -16.529 1.00 90.56 429 ASN A O 1
ATOM 3596 N N . TYR A 1 430 ? 6.517 12.638 -16.474 1.00 85.44 430 TYR A N 1
ATOM 3597 C CA . TYR A 1 430 ? 6.100 12.328 -17.841 1.00 85.44 430 TYR A CA 1
ATOM 3598 C C . TYR A 1 430 ? 7.143 12.785 -18.870 1.00 85.44 430 TYR A C 1
ATOM 3600 O O . TYR A 1 430 ? 7.636 11.966 -19.641 1.00 85.44 430 TYR A O 1
ATOM 3608 N N . ILE A 1 431 ? 7.567 14.051 -18.799 1.00 88.00 431 ILE A N 1
ATOM 3609 C CA . ILE A 1 431 ? 8.564 14.635 -19.707 1.00 88.00 431 ILE A CA 1
ATOM 3610 C C . ILE A 1 431 ? 9.903 13.897 -19.611 1.00 88.00 431 ILE A C 1
ATOM 3612 O O . ILE A 1 431 ? 10.534 13.611 -20.627 1.00 88.00 431 ILE A O 1
ATOM 3616 N N . LEU A 1 432 ? 10.366 13.589 -18.395 1.00 86.19 432 LEU A N 1
ATOM 3617 C CA . LEU A 1 432 ? 11.680 12.973 -18.218 1.00 86.19 432 LEU A CA 1
ATOM 3618 C C . LEU A 1 432 ? 11.697 11.484 -18.567 1.00 86.19 432 LEU A C 1
ATOM 3620 O O . LEU A 1 432 ? 12.734 10.994 -19.011 1.00 86.19 432 LEU A O 1
ATOM 3624 N N . ARG A 1 433 ? 10.579 10.767 -18.420 1.00 78.19 433 ARG A N 1
ATOM 3625 C CA . ARG A 1 433 ? 10.496 9.323 -18.695 1.00 78.19 433 ARG A CA 1
ATOM 3626 C C . ARG A 1 433 ? 10.699 8.949 -20.154 1.00 78.19 433 ARG A C 1
ATOM 3628 O O . ARG A 1 433 ? 11.235 7.873 -20.409 1.00 78.19 433 ARG A O 1
ATOM 3635 N N . ASP A 1 434 ? 10.332 9.822 -21.085 1.00 70.94 434 ASP A N 1
ATOM 3636 C CA . ASP A 1 434 ? 10.550 9.593 -22.519 1.00 70.94 434 ASP A CA 1
ATOM 3637 C C . ASP A 1 434 ? 12.041 9.489 -22.871 1.00 70.94 434 ASP A C 1
ATOM 3639 O O . ASP A 1 434 ? 12.426 8.793 -23.812 1.00 70.94 434 ASP A O 1
ATOM 3643 N N . TYR A 1 435 ? 12.889 10.152 -22.085 1.00 69.69 435 TYR A N 1
ATOM 3644 C CA . TYR A 1 435 ? 14.338 10.166 -22.266 1.00 69.69 435 TYR A CA 1
ATOM 3645 C C . TYR A 1 435 ? 15.051 9.245 -21.268 1.00 69.69 435 TYR A C 1
ATOM 3647 O O . TYR A 1 435 ? 16.053 8.616 -21.610 1.00 69.69 435 TYR A O 1
ATOM 3655 N N . TYR A 1 436 ? 14.525 9.145 -20.045 1.00 75.50 436 TYR A N 1
ATOM 3656 C CA . TYR A 1 436 ? 15.114 8.422 -18.921 1.00 75.50 436 TYR A CA 1
ATOM 3657 C C . TYR A 1 436 ? 14.036 7.627 -18.147 1.00 75.50 436 TYR A C 1
ATOM 3659 O O . TYR A 1 436 ? 13.624 8.021 -17.054 1.00 75.50 436 TYR A O 1
ATOM 3667 N N . PRO A 1 437 ? 13.561 6.485 -18.678 1.00 63.31 437 PRO A N 1
ATOM 3668 C CA . PRO A 1 437 ? 12.385 5.772 -18.154 1.00 63.31 437 PRO A CA 1
ATOM 3669 C C . PRO A 1 437 ? 12.563 5.183 -16.744 1.00 63.31 437 PRO A C 1
ATOM 3671 O O . PRO A 1 437 ? 11.586 5.020 -16.010 1.00 63.31 437 PRO A O 1
ATOM 3674 N N . GLU A 1 438 ? 13.804 4.889 -16.351 1.00 70.25 438 GLU A N 1
ATOM 3675 C CA . GLU A 1 438 ? 14.166 4.341 -15.033 1.00 70.25 438 GLU A CA 1
ATOM 3676 C C . GLU A 1 438 ? 14.737 5.400 -14.076 1.00 70.25 438 GLU A C 1
ATOM 3678 O O . GLU A 1 438 ? 15.337 5.054 -13.058 1.00 70.25 438 GLU A O 1
ATOM 3683 N N . LEU A 1 439 ? 14.621 6.689 -14.411 1.00 79.19 439 LEU A N 1
ATOM 3684 C CA . LEU A 1 439 ? 15.214 7.753 -13.608 1.00 79.19 439 LEU A CA 1
ATOM 3685 C C . LEU A 1 439 ? 14.465 7.924 -12.288 1.00 79.19 439 LEU A C 1
ATOM 3687 O O . LEU A 1 439 ? 13.274 8.242 -12.271 1.00 79.19 439 LEU A O 1
ATOM 3691 N N . ARG A 1 440 ? 15.190 7.759 -11.182 1.00 85.19 440 ARG A N 1
ATOM 3692 C CA . ARG A 1 440 ? 14.732 8.156 -9.854 1.00 85.19 440 ARG A CA 1
ATOM 3693 C C . ARG A 1 440 ? 15.028 9.637 -9.645 1.00 85.19 440 ARG A C 1
ATOM 3695 O O . ARG A 1 440 ? 16.127 10.099 -9.953 1.00 85.19 440 ARG A O 1
ATOM 3702 N N . ILE A 1 441 ? 14.043 10.379 -9.148 1.00 92.81 441 ILE A N 1
ATOM 3703 C CA . ILE A 1 441 ? 14.130 11.832 -8.974 1.00 92.81 441 ILE A CA 1
ATOM 3704 C C . ILE A 1 441 ? 13.872 12.172 -7.512 1.00 92.81 441 ILE A C 1
ATOM 3706 O O . ILE A 1 441 ? 12.759 11.988 -7.022 1.00 92.81 441 ILE A O 1
ATOM 3710 N N . ASN A 1 442 ? 14.884 12.713 -6.848 1.00 91.00 442 ASN A N 1
ATOM 3711 C CA . ASN A 1 442 ? 14.780 13.347 -5.543 1.00 91.00 442 ASN A CA 1
ATOM 3712 C C . ASN A 1 442 ? 14.579 14.846 -5.771 1.00 91.00 442 ASN A C 1
ATOM 3714 O O . ASN A 1 442 ? 15.460 15.560 -6.245 1.00 91.00 442 ASN A O 1
ATOM 3718 N N . GLY A 1 443 ? 13.375 15.313 -5.495 1.00 93.44 443 GLY A N 1
ATOM 3719 C CA . GLY A 1 443 ? 12.906 16.627 -5.874 1.00 93.44 443 GLY A CA 1
ATOM 3720 C C . GLY A 1 443 ? 12.646 17.552 -4.696 1.00 93.44 443 GLY A C 1
ATOM 3721 O O . GLY A 1 443 ? 12.208 17.128 -3.624 1.00 93.44 443 GLY A O 1
ATOM 3722 N N . LEU A 1 444 ? 12.859 18.844 -4.919 1.00 95.25 444 LEU A N 1
ATOM 3723 C CA . LEU A 1 444 ? 12.550 19.889 -3.957 1.00 95.25 444 LEU A CA 1
ATOM 3724 C C . LEU A 1 444 ? 11.954 21.102 -4.666 1.00 95.25 444 LEU A C 1
ATOM 3726 O O . LEU A 1 444 ? 12.625 21.747 -5.470 1.00 95.25 444 LEU A O 1
ATOM 3730 N N . VAL A 1 445 ? 10.706 21.444 -4.354 1.00 94.69 445 VAL A N 1
ATOM 3731 C CA . VAL A 1 445 ? 10.113 22.712 -4.790 1.00 94.69 445 VAL A CA 1
ATOM 3732 C C . VAL A 1 445 ? 10.445 23.779 -3.757 1.00 94.69 445 VAL A C 1
ATOM 3734 O O . VAL A 1 445 ? 9.983 23.727 -2.613 1.00 94.69 445 VAL A O 1
ATOM 3737 N N . LYS A 1 446 ? 11.264 24.743 -4.170 1.00 91.19 446 LYS A N 1
ATOM 3738 C CA . LYS A 1 446 ? 11.775 25.813 -3.320 1.00 91.19 446 LYS A CA 1
ATOM 3739 C C . LYS A 1 446 ? 10.678 26.813 -3.007 1.00 91.19 446 LYS A C 1
ATOM 3741 O O . LYS A 1 446 ? 10.170 27.463 -3.913 1.00 91.19 446 LYS A O 1
ATOM 3746 N N . CYS A 1 447 ? 10.337 26.948 -1.727 1.00 81.38 447 CYS A N 1
ATOM 3747 C CA . CYS A 1 447 ? 9.246 27.803 -1.273 1.00 81.38 447 CYS A CA 1
ATOM 3748 C C . CYS A 1 447 ? 9.787 28.940 -0.399 1.00 81.38 447 CYS A C 1
ATOM 3750 O O . CYS A 1 447 ? 10.289 28.738 0.702 1.00 81.38 447 CYS A O 1
ATOM 3752 N N . VAL A 1 448 ? 9.674 30.185 -0.863 1.00 71.62 448 VAL A N 1
ATOM 3753 C CA . VAL A 1 448 ? 10.157 31.339 -0.085 1.00 71.62 448 VAL A CA 1
ATOM 3754 C C . VAL A 1 448 ? 9.237 31.606 1.116 1.00 71.62 448 VAL A C 1
ATOM 3756 O O . VAL A 1 448 ? 8.052 31.887 0.943 1.00 71.62 448 VAL A O 1
ATOM 3759 N N . ASN A 1 449 ? 9.805 31.601 2.330 1.00 67.25 449 ASN A N 1
ATOM 3760 C CA . ASN A 1 449 ? 9.123 31.808 3.624 1.00 67.25 449 ASN A CA 1
ATOM 3761 C C . ASN A 1 449 ? 8.142 30.697 4.053 1.00 67.25 449 ASN A C 1
ATOM 3763 O O . ASN A 1 449 ? 7.306 30.933 4.928 1.00 67.25 449 ASN A O 1
ATOM 3767 N N . ARG A 1 450 ? 8.247 29.498 3.473 1.00 69.12 450 ARG A N 1
ATOM 3768 C CA . ARG A 1 450 ? 7.596 28.269 3.950 1.00 69.12 450 ARG A CA 1
ATOM 3769 C C . ARG A 1 450 ? 8.588 27.110 3.887 1.00 69.12 450 ARG A C 1
ATOM 3771 O O . ARG A 1 450 ? 9.685 27.273 3.360 1.00 69.12 450 ARG A O 1
ATOM 3778 N N . ASP A 1 451 ? 8.197 25.965 4.429 1.00 77.88 451 ASP A N 1
ATOM 3779 C CA . ASP A 1 451 ? 8.948 24.734 4.222 1.00 77.88 451 ASP A CA 1
ATOM 3780 C C . ASP A 1 451 ? 8.906 24.344 2.739 1.00 77.88 451 ASP A C 1
ATOM 3782 O O . ASP A 1 451 ? 7.869 24.456 2.078 1.00 77.88 451 ASP A O 1
ATOM 3786 N N . ASP A 1 452 ? 10.055 23.920 2.218 1.00 87.88 452 ASP A N 1
ATOM 3787 C CA . ASP A 1 452 ? 10.163 23.394 0.862 1.00 87.88 452 ASP A CA 1
ATOM 3788 C C . ASP A 1 452 ? 9.308 22.122 0.719 1.00 87.88 452 ASP A C 1
ATOM 3790 O O . ASP A 1 452 ? 9.260 21.286 1.626 1.00 87.88 452 ASP A O 1
ATOM 3794 N N . ILE A 1 453 ? 8.679 21.944 -0.445 1.00 91.69 453 ILE A N 1
ATOM 3795 C CA . ILE A 1 453 ? 7.893 20.739 -0.739 1.00 91.69 453 ILE A CA 1
ATOM 3796 C C . ILE A 1 453 ? 8.835 19.692 -1.315 1.00 91.69 453 ILE A C 1
ATOM 3798 O O . ILE A 1 453 ? 9.390 19.870 -2.404 1.00 91.69 453 ILE A O 1
ATOM 3802 N N . ARG A 1 454 ? 9.019 18.592 -0.589 1.00 94.62 454 ARG A N 1
ATOM 3803 C CA . ARG A 1 454 ? 9.832 17.472 -1.051 1.00 94.62 454 ARG A CA 1
ATOM 3804 C C . ARG A 1 454 ? 8.995 16.577 -1.934 1.00 94.62 454 ARG A C 1
ATOM 3806 O O . ARG A 1 454 ? 7.827 16.324 -1.644 1.00 94.62 454 ARG A O 1
ATOM 3813 N N . PHE A 1 455 ? 9.612 16.043 -2.975 1.00 95.06 455 PHE A N 1
ATOM 3814 C CA . PHE A 1 455 ? 9.013 14.963 -3.732 1.00 95.06 455 PHE A CA 1
ATOM 3815 C C . PHE A 1 455 ? 10.028 13.895 -4.108 1.00 95.06 455 PHE A C 1
ATOM 3817 O O . PHE A 1 455 ? 11.209 14.167 -4.275 1.00 95.06 455 PHE A O 1
ATOM 3824 N N . LEU A 1 456 ? 9.557 12.664 -4.234 1.00 91.06 456 LEU A N 1
ATOM 3825 C CA . LEU A 1 456 ? 10.314 11.547 -4.771 1.00 91.06 456 LEU A CA 1
ATOM 3826 C C . LEU A 1 456 ? 9.515 10.973 -5.934 1.00 91.06 456 LEU A C 1
ATOM 3828 O O . LEU A 1 456 ? 8.311 10.752 -5.811 1.00 91.06 456 LEU A O 1
ATOM 3832 N N . ILE A 1 457 ? 10.188 10.731 -7.052 1.00 90.69 457 ILE A N 1
ATOM 3833 C CA . ILE A 1 457 ? 9.639 9.962 -8.161 1.00 90.69 457 ILE A CA 1
ATOM 3834 C C . ILE A 1 457 ? 10.487 8.710 -8.327 1.00 90.69 457 ILE A C 1
ATOM 3836 O O . ILE A 1 457 ? 11.676 8.791 -8.628 1.00 90.69 457 ILE A O 1
ATOM 3840 N N . GLU A 1 458 ? 9.872 7.548 -8.138 1.00 81.50 458 GLU A N 1
ATOM 3841 C CA . GLU A 1 458 ? 10.529 6.247 -8.257 1.00 81.50 458 GLU A CA 1
ATOM 3842 C C . GLU A 1 458 ? 9.579 5.259 -8.927 1.00 81.50 458 GLU A C 1
ATOM 3844 O O . GLU A 1 458 ? 8.415 5.160 -8.551 1.00 81.50 458 GLU A O 1
ATOM 3849 N N . ASN A 1 459 ? 10.036 4.568 -9.976 1.00 72.56 459 ASN A N 1
ATOM 3850 C CA . ASN A 1 459 ? 9.187 3.712 -10.817 1.00 72.56 459 ASN A CA 1
ATOM 3851 C C . ASN A 1 459 ? 7.930 4.423 -11.363 1.00 72.56 459 ASN A C 1
ATOM 3853 O O . ASN A 1 459 ? 6.994 3.778 -11.830 1.00 72.56 459 ASN A O 1
ATOM 3857 N N . GLY A 1 460 ? 7.927 5.764 -11.394 1.00 74.75 460 GLY A N 1
ATOM 3858 C CA . GLY A 1 460 ? 6.792 6.588 -11.839 1.00 74.75 460 GLY A CA 1
ATOM 3859 C C . GLY A 1 460 ? 5.804 6.906 -10.733 1.00 74.75 460 GLY A C 1
ATOM 3860 O O . GLY A 1 460 ? 4.848 7.640 -10.963 1.00 74.75 460 GLY A O 1
ATOM 3861 N N . LYS A 1 461 ? 6.079 6.342 -9.557 1.00 81.31 461 LYS A N 1
ATOM 3862 C CA . LYS A 1 461 ? 5.530 6.597 -8.234 1.00 81.31 461 LYS A CA 1
ATOM 3863 C C . LYS A 1 461 ? 5.828 8.002 -7.750 1.00 81.31 461 LYS A C 1
ATOM 3865 O O . LYS A 1 461 ? 6.983 8.225 -7.416 1.00 81.31 461 LYS A O 1
ATOM 3870 N N . LEU A 1 462 ? 4.862 8.922 -7.681 1.00 88.19 462 LEU A N 1
ATOM 3871 C CA . LEU A 1 462 ? 5.067 10.204 -6.999 1.00 88.19 462 LEU A CA 1
ATOM 3872 C C . LEU A 1 462 ? 4.852 10.052 -5.489 1.00 88.19 462 LEU A C 1
ATOM 3874 O O . LEU A 1 462 ? 3.853 9.489 -5.045 1.00 88.19 462 LEU A O 1
ATOM 3878 N N . ARG A 1 463 ? 5.760 10.634 -4.708 1.00 86.56 463 ARG A N 1
ATOM 3879 C CA . ARG A 1 463 ? 5.675 10.779 -3.254 1.00 86.56 463 ARG A CA 1
ATOM 3880 C C . ARG A 1 463 ? 5.954 12.198 -2.840 1.00 86.56 463 ARG A C 1
ATOM 3882 O O . ARG A 1 463 ? 6.854 12.809 -3.398 1.00 86.56 463 ARG A O 1
ATOM 3889 N N . SER A 1 464 ? 5.217 12.703 -1.857 1.00 92.06 464 SER A N 1
ATOM 3890 C CA . SER A 1 464 ? 5.485 14.010 -1.260 1.00 92.06 464 SER A CA 1
ATOM 3891 C C . SER A 1 464 ? 4.776 14.128 0.093 1.00 92.06 464 SER A C 1
ATOM 3893 O O . SER A 1 464 ? 3.558 14.298 0.108 1.00 92.06 464 SER A O 1
ATOM 3895 N N . PRO A 1 465 ? 5.504 14.057 1.224 1.00 88.88 465 PRO A N 1
ATOM 3896 C CA . PRO A 1 465 ? 4.901 14.135 2.556 1.00 88.88 465 PRO A CA 1
ATOM 3897 C C . PRO A 1 465 ? 4.090 15.417 2.785 1.00 88.88 465 PRO A C 1
ATOM 3899 O O . PRO A 1 465 ? 3.026 15.387 3.399 1.00 88.88 465 PRO A O 1
ATOM 3902 N N . GLU A 1 466 ? 4.562 16.553 2.265 1.00 90.88 466 GLU A N 1
ATOM 3903 C CA . GLU A 1 466 ? 3.880 17.839 2.429 1.00 90.88 466 GLU A CA 1
ATOM 3904 C C . GLU A 1 466 ? 2.560 17.877 1.646 1.00 90.88 466 GLU A C 1
ATOM 3906 O O . GLU A 1 466 ? 1.544 18.353 2.153 1.00 90.88 466 GLU A O 1
ATOM 3911 N N . LEU A 1 467 ? 2.544 17.325 0.429 1.00 92.69 467 LEU A N 1
ATOM 3912 C CA . LEU A 1 467 ? 1.327 17.249 -0.381 1.00 92.69 467 LEU A CA 1
ATOM 3913 C C . LEU A 1 467 ? 0.372 16.149 0.110 1.00 92.69 467 LEU A C 1
ATOM 3915 O O . LEU A 1 467 ? -0.841 16.269 -0.065 1.00 92.69 467 LEU A O 1
ATOM 3919 N N . GLU A 1 468 ? 0.874 15.091 0.751 1.00 91.81 468 GLU A N 1
ATOM 3920 C CA . GLU A 1 468 ? 0.050 14.092 1.447 1.00 91.81 468 GLU A CA 1
ATOM 3921 C C . GLU A 1 468 ? -0.701 14.737 2.619 1.00 91.81 468 GLU A C 1
ATOM 3923 O O . GLU A 1 468 ? -1.911 14.550 2.757 1.00 91.81 468 GLU A O 1
ATOM 3928 N N . GLN A 1 469 ? -0.020 15.574 3.408 1.00 90.81 469 GLN A N 1
ATOM 3929 C CA . GLN A 1 469 ? -0.661 16.358 4.463 1.00 90.81 469 GLN A CA 1
ATOM 3930 C C . GLN A 1 469 ? -1.691 17.347 3.892 1.00 90.81 469 GLN A C 1
ATOM 3932 O O . GLN A 1 469 ? -2.812 17.428 4.396 1.00 90.81 469 GLN A O 1
ATOM 3937 N N . GLU A 1 470 ? -1.361 18.059 2.812 1.00 92.88 470 GLU A N 1
ATOM 3938 C CA . GLU A 1 470 ? -2.313 18.951 2.137 1.00 92.88 470 GLU A CA 1
ATOM 3939 C C . GLU A 1 470 ? -3.523 18.175 1.573 1.00 92.88 470 GLU A C 1
ATOM 3941 O O . GLU A 1 470 ? -4.652 18.671 1.588 1.00 92.88 470 GLU A O 1
ATOM 3946 N N . THR A 1 471 ? -3.324 16.922 1.146 1.00 93.31 471 THR A N 1
ATOM 3947 C CA . THR A 1 471 ? -4.414 16.017 0.751 1.00 93.31 471 THR A CA 1
ATOM 3948 C C . THR A 1 471 ? -5.325 15.707 1.939 1.00 93.31 471 THR A C 1
ATOM 3950 O O . THR A 1 471 ? -6.544 15.782 1.790 1.00 93.31 471 THR A O 1
ATOM 3953 N N . GLU A 1 472 ? -4.784 15.418 3.130 1.00 93.31 472 GLU A N 1
ATOM 3954 C CA . GLU A 1 472 ? -5.612 15.246 4.335 1.00 93.31 472 GLU A CA 1
ATOM 3955 C C . GLU A 1 472 ? -6.454 16.493 4.626 1.00 93.31 472 GLU A C 1
ATOM 3957 O O . GLU A 1 472 ? -7.646 16.386 4.923 1.00 93.31 472 GLU A O 1
ATOM 3962 N N . GLU A 1 473 ? -5.856 17.682 4.557 1.00 94.31 473 GLU A N 1
ATOM 3963 C CA . GLU A 1 473 ? -6.553 18.950 4.796 1.00 94.31 473 GLU A CA 1
ATOM 3964 C C . GLU A 1 473 ? -7.671 19.172 3.772 1.00 94.3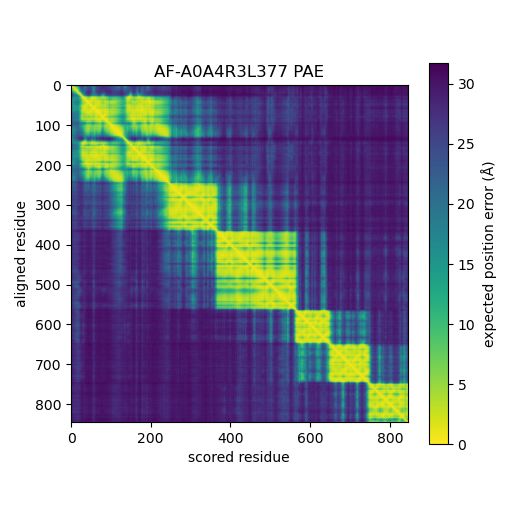1 473 GLU A C 1
ATOM 3966 O O . GLU A 1 473 ? -8.795 19.519 4.143 1.00 94.31 473 GLU A O 1
ATOM 3971 N N . PHE A 1 474 ? -7.402 18.895 2.495 1.00 92.69 474 PHE A N 1
ATOM 3972 C CA . PHE A 1 474 ? -8.403 18.927 1.433 1.00 92.69 474 PHE A CA 1
ATOM 3973 C C . PHE A 1 474 ? -9.577 17.980 1.718 1.00 92.69 474 PHE A C 1
ATOM 3975 O O . PHE A 1 474 ? -10.733 18.406 1.638 1.00 92.69 474 PHE A O 1
ATOM 3982 N N . LEU A 1 475 ? -9.306 16.726 2.098 1.00 93.44 475 LEU A N 1
ATOM 3983 C CA . LEU A 1 475 ? -10.352 15.753 2.420 1.00 93.44 475 LEU A CA 1
ATOM 3984 C C . LEU A 1 475 ? -11.190 16.202 3.618 1.00 93.44 475 LEU A C 1
ATOM 3986 O O . LEU A 1 475 ? -12.417 16.151 3.569 1.00 93.44 475 LEU A O 1
ATOM 3990 N N . ASN A 1 476 ? -10.544 16.698 4.673 1.00 94.25 476 ASN A N 1
ATOM 3991 C CA . ASN A 1 476 ? -11.231 17.222 5.851 1.00 94.25 476 ASN A CA 1
ATOM 3992 C C . ASN A 1 476 ? -12.104 18.443 5.520 1.00 94.25 476 ASN A C 1
ATOM 3994 O O . ASN A 1 476 ? -13.213 18.559 6.033 1.00 94.25 476 ASN A O 1
ATOM 3998 N N . ASN A 1 477 ? -11.656 19.322 4.625 1.00 92.19 477 ASN A N 1
ATOM 3999 C CA . ASN A 1 477 ? -12.419 20.505 4.229 1.00 92.19 477 ASN A CA 1
ATOM 4000 C C . ASN A 1 477 ? -13.596 20.174 3.298 1.00 92.19 477 ASN A C 1
ATOM 4002 O O . ASN A 1 477 ? -14.676 20.745 3.447 1.00 92.19 477 ASN A O 1
ATOM 4006 N N . LYS A 1 478 ? -13.402 19.265 2.333 1.00 91.12 478 LYS A N 1
ATOM 4007 C CA . LYS A 1 478 ? -14.414 18.928 1.317 1.00 91.12 478 LYS A CA 1
ATOM 4008 C C . LYS A 1 478 ? -15.397 17.853 1.785 1.00 91.12 478 LYS A C 1
ATOM 4010 O O . LYS A 1 478 ? -16.589 17.961 1.512 1.00 91.12 478 LYS A O 1
ATOM 4015 N N . TYR A 1 479 ? -14.908 16.843 2.499 1.00 93.12 479 TYR A N 1
ATOM 4016 C CA . TYR A 1 479 ? -15.659 15.646 2.891 1.00 93.12 479 TYR A CA 1
ATOM 4017 C C . TYR A 1 479 ? -15.845 15.510 4.409 1.00 93.12 479 TYR A C 1
ATOM 4019 O O . TYR A 1 479 ? -16.391 14.509 4.872 1.00 93.12 479 TYR A O 1
ATOM 4027 N N . GLY A 1 480 ? -15.434 16.505 5.203 1.00 93.56 480 GLY A N 1
ATOM 4028 C CA . GLY A 1 480 ? -15.529 16.493 6.671 1.00 93.56 480 GLY A CA 1
ATOM 4029 C C . GLY A 1 480 ? -16.944 16.554 7.247 1.00 93.56 480 GLY A C 1
ATOM 4030 O O . GLY A 1 480 ? -17.108 16.627 8.463 1.00 93.56 480 GLY A O 1
ATOM 4031 N N . LEU A 1 481 ? -17.982 16.537 6.410 1.00 95.12 481 LEU A N 1
ATOM 4032 C CA . LEU A 1 481 ? -19.370 16.476 6.850 1.00 95.12 481 LEU A CA 1
ATOM 4033 C C . LEU A 1 481 ? -20.181 15.548 5.945 1.00 95.12 481 LEU A C 1
ATOM 4035 O O . LEU A 1 481 ? -20.529 15.900 4.819 1.00 95.12 481 LEU A O 1
ATOM 4039 N N . PHE A 1 482 ? -20.558 14.391 6.473 1.00 93.81 482 PHE A N 1
ATOM 4040 C CA . PHE A 1 482 ? -21.485 13.483 5.814 1.00 93.81 482 PHE A CA 1
ATOM 4041 C C . PHE A 1 482 ? -22.928 13.886 6.103 1.00 93.81 482 PHE A C 1
ATOM 4043 O O . PHE A 1 482 ? -23.308 14.100 7.257 1.00 93.81 482 PHE A O 1
ATOM 4050 N N . THR A 1 483 ? -23.748 13.985 5.057 1.00 87.12 483 THR A N 1
ATOM 4051 C CA . THR A 1 483 ? -25.163 14.349 5.177 1.00 87.12 483 THR A CA 1
ATOM 4052 C C . THR A 1 483 ? -26.038 13.289 4.525 1.00 87.12 483 THR A C 1
ATOM 4054 O O . THR A 1 483 ? -25.929 13.041 3.328 1.00 87.12 483 THR A O 1
ATOM 4057 N N . ALA A 1 484 ? -26.954 12.708 5.299 1.00 83.50 484 ALA A N 1
ATOM 4058 C CA . ALA A 1 484 ? -27.935 11.751 4.801 1.00 83.50 484 ALA A CA 1
ATOM 4059 C C . ALA A 1 484 ? -29.307 12.027 5.430 1.00 83.50 484 ALA A C 1
ATOM 4061 O O . ALA A 1 484 ? -29.492 11.930 6.643 1.00 83.50 484 ALA A O 1
ATOM 4062 N N . LYS A 1 485 ? -30.299 12.382 4.602 1.00 81.12 485 LYS A N 1
ATOM 4063 C CA . LYS A 1 485 ? -31.625 12.845 5.055 1.00 81.12 485 LYS A CA 1
ATOM 4064 C C . LYS A 1 485 ? -31.500 14.010 6.059 1.00 81.12 485 LYS A C 1
ATOM 4066 O O . LYS A 1 485 ? -31.119 15.107 5.669 1.00 81.12 485 LYS A O 1
ATOM 4071 N N . THR A 1 486 ? -31.828 13.784 7.334 1.00 78.00 486 THR A N 1
ATOM 4072 C CA . THR A 1 486 ? -31.736 14.770 8.428 1.00 78.00 486 THR A CA 1
ATOM 4073 C C . THR A 1 486 ? -30.472 14.618 9.278 1.00 78.00 486 THR A C 1
ATOM 4075 O O . THR A 1 486 ? -30.231 15.446 10.156 1.00 78.00 486 THR A O 1
ATOM 4078 N N . LEU A 1 487 ? -29.675 13.566 9.060 1.00 83.81 487 LEU A N 1
ATOM 4079 C CA . LEU A 1 487 ? -28.429 13.320 9.780 1.00 83.81 487 LEU A CA 1
ATOM 4080 C C . LEU A 1 487 ? -27.290 14.125 9.160 1.00 83.81 487 LEU A C 1
ATOM 4082 O O . LEU A 1 487 ? -27.105 14.125 7.943 1.00 83.81 487 LEU A O 1
ATOM 4086 N N . LYS A 1 488 ? -26.516 14.773 10.028 1.00 91.56 488 LYS A N 1
ATOM 4087 C CA . LYS A 1 488 ? -25.261 15.450 9.706 1.00 91.56 488 LYS A CA 1
ATOM 4088 C C . LYS A 1 488 ? -24.195 14.897 10.639 1.00 91.56 488 LYS A C 1
ATOM 4090 O O . LYS A 1 488 ? -24.342 15.029 11.852 1.00 91.56 488 LYS A O 1
ATOM 4095 N N . ILE A 1 489 ? -23.181 14.255 10.077 1.00 93.31 489 ILE A N 1
ATOM 4096 C CA . ILE A 1 489 ? -22.130 13.557 10.815 1.00 93.31 489 ILE A CA 1
ATOM 4097 C C . ILE A 1 489 ? -20.793 14.207 10.457 1.00 93.31 489 ILE A C 1
ATOM 4099 O O . ILE A 1 489 ? -20.347 14.067 9.315 1.00 93.31 489 ILE A O 1
ATOM 4103 N N . PRO A 1 490 ? -20.163 14.944 11.386 1.00 96.19 490 PRO A N 1
ATOM 4104 C CA . PRO A 1 490 ? -18.797 15.414 11.205 1.00 96.19 490 PRO A CA 1
ATOM 4105 C C . PRO A 1 490 ? -17.843 14.231 11.009 1.00 96.19 490 PRO A C 1
ATOM 4107 O O . PRO A 1 490 ? -17.977 13.199 11.667 1.00 96.19 490 PRO A O 1
ATOM 4110 N N . MET A 1 491 ? -16.886 14.380 10.100 1.00 94.19 491 MET A N 1
ATOM 4111 C CA . MET A 1 491 ? -15.898 13.363 9.758 1.00 94.19 491 MET A CA 1
ATOM 4112 C C . MET A 1 491 ? -14.491 13.948 9.764 1.00 94.19 491 MET A C 1
ATOM 4114 O O . MET A 1 491 ? -14.284 15.102 9.389 1.00 94.19 491 MET A O 1
ATOM 4118 N N . LYS A 1 492 ? -13.515 13.130 10.158 1.00 93.69 492 LYS A N 1
ATOM 4119 C CA . LYS A 1 492 ? -12.095 13.469 10.113 1.00 93.69 492 LYS A CA 1
ATOM 4120 C C . LYS A 1 492 ? -11.299 12.378 9.408 1.00 93.69 492 LYS A C 1
ATOM 4122 O O . LYS A 1 492 ? -11.379 11.219 9.792 1.00 93.69 492 LYS A O 1
ATOM 4127 N N . TYR A 1 493 ? -10.498 12.761 8.426 1.00 94.19 493 TYR A N 1
ATOM 4128 C CA . TYR A 1 493 ? -9.694 11.876 7.590 1.00 94.19 493 TYR A CA 1
ATOM 4129 C C . TYR A 1 493 ? -8.224 11.933 7.995 1.00 94.19 493 TYR A C 1
ATOM 4131 O O . TYR A 1 493 ? -7.692 13.009 8.298 1.00 94.19 493 TYR A O 1
ATOM 4139 N N . LYS A 1 494 ? -7.581 10.767 7.987 1.00 85.88 494 LYS A N 1
ATOM 4140 C CA . LYS A 1 494 ? -6.150 10.568 8.215 1.00 85.88 494 LYS A CA 1
ATOM 4141 C C . LYS A 1 494 ? -5.584 9.626 7.161 1.00 85.88 494 LYS A C 1
ATOM 4143 O O . LYS A 1 494 ? -6.082 8.515 7.011 1.00 85.88 494 LYS A O 1
ATOM 4148 N N . LEU A 1 495 ? -4.573 10.073 6.433 1.00 86.88 495 LEU A N 1
ATOM 4149 C CA . LEU A 1 495 ? -3.929 9.350 5.349 1.00 86.88 495 LEU A CA 1
ATOM 4150 C C . LEU A 1 495 ? -2.566 8.850 5.834 1.00 86.88 495 LEU A C 1
ATOM 4152 O O . LEU A 1 495 ? -1.707 9.615 6.257 1.00 86.88 495 LEU A O 1
ATOM 4156 N N . HIS A 1 496 ? -2.364 7.542 5.772 1.00 73.44 496 HIS A N 1
ATOM 4157 C CA . HIS A 1 496 ? -1.131 6.897 6.193 1.00 73.44 496 HIS A CA 1
ATOM 4158 C C . HIS A 1 496 ? -0.523 6.145 5.026 1.00 73.44 496 HIS A C 1
ATOM 4160 O O . HIS A 1 496 ? -1.141 5.241 4.465 1.00 73.44 496 HIS A O 1
ATOM 4166 N N . GLN A 1 497 ? 0.709 6.480 4.676 1.00 66.38 497 GLN A N 1
ATOM 4167 C CA . GLN A 1 497 ? 1.470 5.675 3.738 1.00 66.38 497 GLN A CA 1
ATOM 4168 C C . GLN A 1 497 ? 1.836 4.330 4.374 1.00 66.38 497 GLN A C 1
ATOM 4170 O O . GLN A 1 497 ? 2.364 4.288 5.485 1.00 66.38 497 GLN A O 1
ATOM 4175 N N . ILE A 1 498 ? 1.573 3.237 3.655 1.00 62.31 498 ILE A N 1
ATOM 4176 C CA . ILE A 1 498 ? 2.022 1.894 4.044 1.00 62.31 498 ILE A CA 1
ATOM 4177 C C . ILE A 1 498 ? 3.249 1.485 3.220 1.00 62.31 498 ILE A C 1
ATOM 4179 O O . ILE A 1 498 ? 4.209 0.945 3.765 1.00 62.31 498 ILE A O 1
ATOM 4183 N N . SER A 1 499 ? 3.230 1.739 1.909 1.00 61.97 499 SER A N 1
ATOM 4184 C CA . SER A 1 499 ? 4.303 1.365 0.976 1.00 61.97 499 SER A CA 1
ATOM 4185 C C . SER A 1 499 ? 4.406 2.378 -0.172 1.00 61.97 499 SER A C 1
ATOM 4187 O O . SER A 1 499 ? 3.750 3.419 -0.119 1.00 61.97 499 SER A O 1
ATOM 4189 N N . LEU A 1 500 ? 5.222 2.102 -1.201 1.00 60.28 500 LEU A N 1
ATOM 4190 C CA . LEU A 1 500 ? 5.241 2.877 -2.452 1.00 60.28 500 LEU A CA 1
ATOM 4191 C C . LEU A 1 500 ? 3.985 2.679 -3.318 1.00 60.28 500 LEU A C 1
ATOM 4193 O O . LEU A 1 500 ? 3.742 3.530 -4.170 1.00 60.28 500 LEU A O 1
ATOM 4197 N N . ASP A 1 501 ? 3.156 1.678 -3.022 1.00 59.81 501 ASP A N 1
ATOM 4198 C CA . ASP A 1 501 ? 1.937 1.356 -3.774 1.00 59.81 501 ASP A CA 1
ATOM 4199 C C . ASP A 1 501 ? 0.659 1.415 -2.921 1.00 59.81 501 ASP A C 1
ATOM 4201 O O . ASP A 1 501 ? -0.436 1.478 -3.471 1.00 59.81 501 ASP A O 1
ATOM 4205 N N . ASP A 1 502 ? 0.782 1.508 -1.588 1.00 63.56 502 ASP A N 1
ATOM 4206 C CA . ASP A 1 502 ? -0.346 1.439 -0.655 1.00 63.56 502 ASP A CA 1
ATOM 4207 C C . ASP A 1 502 ? -0.512 2.663 0.267 1.00 63.56 502 ASP A C 1
ATOM 4209 O O . ASP A 1 502 ? 0.430 3.096 0.946 1.00 63.56 502 ASP A O 1
ATOM 4213 N N . TYR A 1 503 ? -1.754 3.147 0.374 1.00 78.50 503 TYR A N 1
ATOM 4214 C CA . TYR A 1 503 ? -2.227 4.067 1.410 1.00 78.50 503 TYR A CA 1
ATOM 4215 C C . TYR A 1 503 ? -3.310 3.436 2.283 1.00 78.50 503 TYR A C 1
ATOM 4217 O O . TYR A 1 503 ? -4.218 2.765 1.800 1.00 78.50 503 TYR A O 1
ATOM 4225 N N . LYS A 1 504 ? -3.277 3.747 3.576 1.00 71.81 504 LYS A N 1
ATOM 4226 C CA . LYS A 1 504 ? -4.380 3.535 4.509 1.00 71.81 504 LYS A CA 1
ATOM 4227 C C . LYS A 1 504 ? -5.084 4.857 4.787 1.00 71.81 504 LYS A C 1
ATOM 4229 O O . LYS A 1 504 ? -4.457 5.794 5.269 1.00 71.81 504 LYS A O 1
ATOM 4234 N N . LEU A 1 505 ? -6.383 4.919 4.526 1.00 86.38 505 LEU A N 1
ATOM 4235 C CA . LEU A 1 505 ? -7.224 6.076 4.818 1.00 86.38 505 LEU A CA 1
ATOM 4236 C C . LEU A 1 505 ? -8.133 5.765 6.011 1.00 86.38 505 LEU A C 1
ATOM 4238 O O . LEU A 1 505 ? -9.037 4.940 5.925 1.00 86.38 505 LEU A O 1
ATOM 4242 N N . ILE A 1 506 ? -7.899 6.424 7.139 1.00 77.38 506 ILE A N 1
ATOM 4243 C CA . ILE A 1 506 ? -8.717 6.281 8.342 1.00 77.38 506 ILE A CA 1
ATOM 4244 C C . ILE A 1 506 ? -9.727 7.425 8.400 1.00 77.38 506 ILE A C 1
ATOM 4246 O O . ILE A 1 506 ? -9.353 8.593 8.283 1.00 77.38 506 ILE A O 1
ATOM 4250 N N . VAL A 1 507 ? -11.000 7.092 8.602 1.00 93.75 507 VAL A N 1
ATOM 4251 C CA . VAL A 1 507 ? -12.105 8.046 8.728 1.00 93.75 507 VAL A CA 1
ATOM 4252 C C . VAL A 1 507 ? -12.687 7.943 10.132 1.00 93.75 507 VAL A C 1
ATOM 4254 O O . VAL A 1 507 ? -13.142 6.881 10.531 1.00 93.75 507 VAL A O 1
ATOM 4257 N N . TYR A 1 508 ? -12.700 9.035 10.884 1.00 88.38 508 TYR A N 1
ATOM 4258 C CA . TYR A 1 508 ? -13.336 9.122 12.197 1.00 88.38 508 TYR A CA 1
ATOM 4259 C C . TYR A 1 508 ? -14.653 9.878 12.071 1.00 88.38 508 TYR A C 1
ATOM 4261 O O . TYR A 1 508 ? -14.657 11.034 11.654 1.00 88.38 508 TYR A O 1
ATOM 4269 N N . MET A 1 509 ? -15.759 9.240 12.430 1.00 94.06 509 MET A N 1
ATOM 4270 C CA . MET A 1 509 ? -17.110 9.788 12.369 1.00 94.06 509 MET A CA 1
ATOM 4271 C C . MET A 1 509 ? -17.553 10.215 13.767 1.00 94.06 509 MET A C 1
ATOM 4273 O O . MET A 1 509 ? -17.599 9.394 14.679 1.00 94.06 509 MET A O 1
ATOM 4277 N N . ASP A 1 510 ? -17.955 11.473 13.941 1.00 92.81 510 ASP A N 1
ATOM 4278 C CA . ASP A 1 510 ? -18.546 11.958 15.194 1.00 92.81 510 ASP A CA 1
ATOM 4279 C C . ASP A 1 510 ? -20.033 11.567 15.279 1.00 92.81 510 ASP A C 1
ATOM 4281 O O . ASP A 1 510 ? -20.952 12.385 15.195 1.00 92.81 510 ASP A O 1
ATOM 4285 N N . PHE A 1 511 ? -20.276 10.259 15.334 1.00 89.38 511 PHE A N 1
ATOM 4286 C CA . PHE A 1 511 ? -21.600 9.655 15.416 1.00 89.38 511 PHE A CA 1
ATOM 4287 C C . PHE A 1 511 ? -21.520 8.284 16.089 1.00 89.38 511 PHE A C 1
ATOM 4289 O O . PHE A 1 511 ? -20.472 7.654 16.073 1.00 89.38 511 PHE A O 1
ATOM 4296 N N . ASP A 1 512 ? -22.613 7.835 16.699 1.00 87.25 512 ASP A N 1
ATOM 4297 C CA . ASP A 1 512 ? -22.729 6.499 17.296 1.00 87.25 512 ASP A CA 1
ATOM 4298 C C . ASP A 1 512 ? -23.616 5.644 16.402 1.00 87.25 512 ASP A C 1
ATOM 4300 O O . ASP A 1 512 ? -24.792 5.970 16.223 1.00 87.25 512 ASP A O 1
ATOM 4304 N N . ILE A 1 513 ? -23.079 4.565 15.836 1.00 83.00 513 ILE A N 1
ATOM 4305 C CA . ILE A 1 513 ? -23.844 3.720 14.906 1.00 83.00 513 ILE A CA 1
ATOM 4306 C C . ILE A 1 513 ? -25.005 2.979 15.577 1.00 83.00 513 ILE A C 1
ATOM 4308 O O . ILE A 1 513 ? -25.888 2.487 14.880 1.00 83.00 513 ILE A O 1
ATOM 4312 N N . ASN A 1 514 ? -25.037 2.919 16.912 1.00 83.94 514 ASN A N 1
ATOM 4313 C CA . ASN A 1 514 ? -26.147 2.336 17.664 1.00 83.94 514 ASN A CA 1
ATOM 4314 C C . ASN A 1 514 ? -27.323 3.311 17.842 1.00 83.94 514 ASN A C 1
ATOM 4316 O O . ASN A 1 514 ? -28.366 2.940 18.387 1.00 83.94 514 ASN A O 1
ATOM 4320 N N . ASP A 1 515 ? -27.188 4.564 17.399 1.00 84.75 515 ASP A N 1
ATOM 4321 C CA . ASP A 1 515 ? -28.296 5.512 17.360 1.00 84.75 515 ASP A CA 1
ATOM 4322 C C . ASP A 1 515 ? -29.401 4.988 16.429 1.00 84.75 515 ASP A C 1
ATOM 4324 O O . ASP A 1 515 ? -29.156 4.635 15.279 1.00 84.75 515 ASP A O 1
ATOM 4328 N N . SER A 1 516 ? -30.648 4.994 16.906 1.00 82.56 516 SER A N 1
ATOM 4329 C CA . SER A 1 516 ? -31.836 4.523 16.169 1.00 82.56 516 SER A CA 1
ATOM 4330 C C . SER A 1 516 ? -32.041 5.142 14.775 1.00 82.56 516 SER A C 1
ATOM 4332 O O . SER A 1 516 ? -32.807 4.615 13.967 1.00 82.56 516 SER A O 1
ATOM 4334 N N . ARG A 1 517 ? -31.389 6.274 14.483 1.00 83.38 517 ARG A N 1
ATOM 4335 C CA . ARG A 1 517 ? -31.414 6.928 13.170 1.00 83.38 517 ARG A CA 1
ATOM 4336 C C . ARG A 1 517 ? -30.510 6.226 12.144 1.00 83.38 517 ARG A C 1
ATOM 4338 O O . ARG A 1 517 ? -30.699 6.442 10.945 1.00 83.38 517 ARG A O 1
ATOM 4345 N N . TRP A 1 518 ? -29.564 5.396 12.586 1.00 84.19 518 TRP A N 1
ATOM 4346 C CA . TRP A 1 518 ? -28.701 4.574 11.739 1.00 84.19 518 TRP A CA 1
ATOM 4347 C C . TRP A 1 518 ? -29.447 3.333 11.236 1.00 84.19 518 TRP A C 1
ATOM 4349 O O . TRP A 1 518 ? -30.099 2.624 11.997 1.00 84.19 518 TRP A O 1
ATOM 4359 N N . ASN A 1 519 ? -29.390 3.068 9.931 1.00 82.75 519 ASN A N 1
ATOM 4360 C CA . ASN A 1 519 ? -30.045 1.916 9.308 1.00 82.75 519 ASN A CA 1
ATOM 4361 C C . ASN A 1 519 ? -29.324 1.508 8.017 1.00 82.75 519 ASN A C 1
ATOM 4363 O O . ASN A 1 519 ? -28.441 2.216 7.539 1.00 82.75 519 ASN A O 1
ATOM 4367 N N . LYS A 1 520 ? -29.748 0.390 7.417 1.00 80.06 520 LYS A N 1
ATOM 4368 C CA . LYS A 1 520 ? -29.148 -0.158 6.191 1.00 80.06 520 LYS A CA 1
ATOM 4369 C C . LYS A 1 520 ? -29.071 0.854 5.037 1.00 80.06 520 LYS A C 1
ATOM 4371 O O . LYS A 1 520 ? -28.069 0.909 4.338 1.00 80.06 520 LYS A O 1
ATOM 4376 N N . THR A 1 521 ? -30.086 1.701 4.865 1.00 83.00 521 THR A N 1
ATOM 4377 C CA . THR A 1 521 ? -30.070 2.748 3.831 1.00 83.00 521 THR A CA 1
ATOM 4378 C C . THR A 1 521 ? -28.997 3.805 4.107 1.00 83.00 521 THR A C 1
ATOM 4380 O O . THR A 1 521 ? -28.390 4.311 3.171 1.00 83.00 521 THR A O 1
ATOM 4383 N N . MET A 1 522 ? -28.745 4.153 5.374 1.00 81.12 522 MET A N 1
ATOM 4384 C CA . MET A 1 522 ? -27.651 5.067 5.732 1.00 81.12 522 MET A CA 1
ATOM 4385 C C . MET A 1 522 ? -26.283 4.433 5.464 1.00 81.12 522 MET A C 1
ATOM 4387 O O . MET A 1 522 ? -25.392 5.129 4.988 1.00 81.12 522 MET A O 1
ATOM 4391 N N . ASP A 1 523 ? -26.135 3.126 5.698 1.00 79.38 523 ASP A N 1
ATOM 4392 C CA . ASP A 1 523 ? -24.900 2.392 5.398 1.00 79.38 523 ASP A CA 1
ATOM 4393 C C . ASP A 1 523 ? -24.592 2.329 3.887 1.00 79.38 523 ASP A C 1
ATOM 4395 O O . ASP A 1 523 ? -23.439 2.486 3.472 1.00 79.38 523 ASP A O 1
ATOM 4399 N N . GLU A 1 524 ? -25.615 2.161 3.043 1.00 80.38 524 GLU A N 1
ATOM 4400 C CA . GLU A 1 524 ? -25.479 2.211 1.579 1.00 80.38 524 GLU A CA 1
ATOM 4401 C C . GLU A 1 524 ? -25.066 3.614 1.095 1.00 80.38 524 GLU A C 1
ATOM 4403 O O . GLU A 1 524 ? -24.140 3.743 0.292 1.00 80.38 524 GLU A O 1
ATOM 4408 N N . ILE A 1 525 ? -25.686 4.673 1.635 1.00 84.25 525 ILE A N 1
ATOM 4409 C CA . ILE A 1 525 ? -25.334 6.070 1.322 1.00 84.25 525 ILE A CA 1
ATOM 4410 C C . ILE A 1 525 ? -23.917 6.405 1.811 1.00 84.25 525 ILE A C 1
ATOM 4412 O O . ILE A 1 525 ? -23.164 7.052 1.085 1.00 84.25 525 ILE A O 1
ATOM 4416 N N . LEU A 1 526 ? -23.529 5.939 3.007 1.00 87.31 526 LEU A N 1
ATOM 4417 C CA . LEU A 1 526 ? -22.157 6.059 3.509 1.00 87.31 526 LEU A CA 1
ATOM 4418 C C . LEU A 1 526 ? -21.178 5.354 2.564 1.00 87.31 526 LEU A C 1
ATOM 4420 O O . LEU A 1 526 ? -20.130 5.905 2.253 1.00 87.31 526 LEU A O 1
ATOM 4424 N N . GLY A 1 527 ? -21.527 4.158 2.081 1.00 77.62 527 GLY A N 1
ATOM 4425 C CA . GLY A 1 527 ? -20.711 3.415 1.124 1.00 77.62 527 GLY A CA 1
ATOM 4426 C C . GLY A 1 527 ? -20.437 4.209 -0.153 1.00 77.62 527 GLY A C 1
ATOM 4427 O O . GLY A 1 527 ? -19.281 4.337 -0.540 1.00 77.62 527 GLY A O 1
ATOM 4428 N N . ALA A 1 528 ? -21.472 4.786 -0.769 1.00 76.94 528 ALA A N 1
ATOM 4429 C CA . ALA A 1 528 ? -21.317 5.627 -1.960 1.00 76.94 528 ALA A CA 1
ATOM 4430 C C . ALA A 1 528 ? -20.479 6.886 -1.677 1.00 76.94 528 ALA A C 1
ATOM 4432 O O . ALA A 1 528 ? -19.562 7.199 -2.427 1.00 76.94 528 ALA A O 1
ATOM 4433 N N . PHE A 1 529 ? -20.730 7.556 -0.552 1.00 86.75 529 PHE A N 1
ATOM 4434 C CA . PHE A 1 529 ? -19.967 8.737 -0.149 1.00 86.75 529 PHE A CA 1
ATOM 4435 C C . PHE A 1 529 ? -18.476 8.431 0.068 1.00 86.75 529 PHE A C 1
ATOM 4437 O O . PHE A 1 529 ? -17.613 9.177 -0.385 1.00 86.75 529 PHE A O 1
ATOM 4444 N N . LEU A 1 530 ? -18.148 7.314 0.725 1.00 85.75 530 LEU A N 1
ATOM 4445 C CA . LEU A 1 530 ? -16.760 6.892 0.919 1.00 85.75 530 LEU A CA 1
ATOM 4446 C C . LEU A 1 530 ? -16.089 6.484 -0.403 1.00 85.75 530 LEU A C 1
ATOM 4448 O O . LEU A 1 530 ? -14.883 6.668 -0.536 1.00 85.75 530 LEU A O 1
ATOM 4452 N N . GLN A 1 531 ? -16.837 5.983 -1.391 1.00 76.94 531 GLN A N 1
ATOM 4453 C CA . GLN A 1 531 ? -16.301 5.726 -2.735 1.00 76.94 531 GLN A CA 1
ATOM 4454 C C . GLN A 1 531 ? -15.890 7.017 -3.456 1.00 76.94 531 GLN A C 1
ATOM 4456 O O . GLN A 1 531 ? -14.848 7.029 -4.115 1.00 76.94 531 GLN A O 1
ATOM 4461 N N . ASP A 1 532 ? -16.633 8.113 -3.283 1.00 76.44 532 ASP A N 1
ATOM 4462 C CA . ASP A 1 532 ? -16.232 9.424 -3.810 1.00 76.44 532 ASP A CA 1
ATOM 4463 C C . ASP A 1 532 ? -14.916 9.885 -3.162 1.00 76.44 532 ASP A C 1
ATOM 4465 O O . ASP A 1 532 ? -13.983 10.278 -3.860 1.00 76.44 532 ASP A O 1
ATOM 4469 N N . VAL A 1 533 ? -14.788 9.742 -1.836 1.00 83.31 533 VAL A N 1
ATOM 4470 C CA . VAL A 1 533 ? -13.548 10.058 -1.102 1.00 83.31 533 VAL A CA 1
ATOM 4471 C C . VAL A 1 533 ? -12.365 9.227 -1.611 1.00 83.31 533 VAL A C 1
ATOM 4473 O O . VAL A 1 533 ? -11.285 9.766 -1.850 1.00 83.31 533 VAL A O 1
ATOM 4476 N N . ILE A 1 534 ? -12.553 7.916 -1.783 1.00 78.56 534 ILE A N 1
ATOM 4477 C CA . ILE A 1 534 ? -11.508 7.012 -2.282 1.00 78.56 534 ILE A CA 1
ATOM 4478 C C . ILE A 1 534 ? -11.090 7.412 -3.703 1.00 78.56 534 ILE A C 1
ATOM 4480 O O . ILE A 1 534 ? -9.895 7.477 -3.996 1.00 78.56 534 ILE A O 1
ATOM 4484 N N . SER A 1 535 ? -12.054 7.742 -4.564 1.00 72.88 535 SER A N 1
ATOM 4485 C CA . SER A 1 535 ? -11.798 8.164 -5.946 1.00 72.88 535 SER A CA 1
ATOM 4486 C C . SER A 1 535 ? -10.931 9.422 -6.017 1.00 72.88 535 SER A C 1
ATOM 4488 O O . SER A 1 535 ? -10.070 9.521 -6.889 1.00 72.88 535 SER A O 1
ATOM 4490 N N . GLU A 1 536 ? -11.090 10.352 -5.073 1.00 82.38 536 GLU A N 1
ATOM 4491 C CA . GLU A 1 536 ? -10.269 11.567 -5.003 1.00 82.38 536 GLU A CA 1
ATOM 4492 C C . GLU A 1 536 ? -8.812 11.270 -4.672 1.00 82.38 536 GLU A C 1
ATOM 4494 O O . GLU A 1 536 ? -7.899 11.799 -5.307 1.00 82.38 536 GLU A O 1
ATOM 4499 N N . V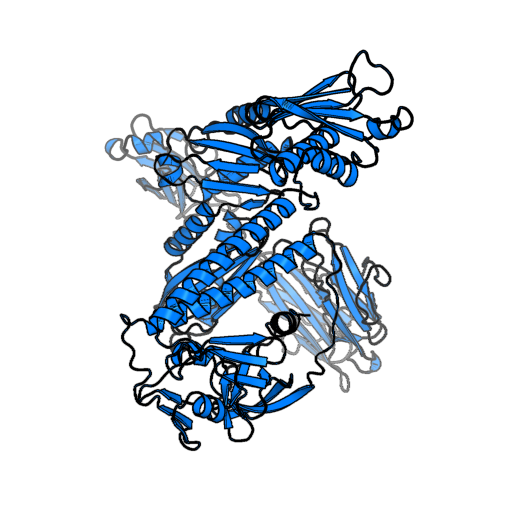AL A 1 537 ? -8.578 10.390 -3.698 1.00 81.62 537 VAL A N 1
ATOM 4500 C CA . VAL A 1 537 ? -7.216 10.006 -3.317 1.00 81.62 537 VAL A CA 1
ATOM 4501 C C . VAL A 1 537 ? -6.552 9.200 -4.437 1.00 81.62 537 VAL A C 1
ATOM 4503 O O . VAL A 1 537 ? -5.375 9.428 -4.718 1.00 81.62 537 VAL A O 1
ATOM 4506 N N . ILE A 1 538 ? -7.297 8.336 -5.139 1.00 74.44 538 ILE A N 1
ATOM 4507 C CA . ILE A 1 538 ? -6.803 7.632 -6.335 1.00 74.44 538 ILE A CA 1
ATOM 4508 C C . ILE A 1 538 ? -6.448 8.628 -7.442 1.00 74.44 538 ILE A C 1
ATOM 4510 O O . ILE A 1 538 ? -5.374 8.523 -8.027 1.00 74.44 538 ILE A O 1
ATOM 4514 N N . ALA A 1 539 ? -7.305 9.610 -7.724 1.00 71.62 539 ALA A N 1
ATOM 4515 C CA . ALA A 1 539 ? -7.052 10.598 -8.772 1.00 71.62 539 ALA A CA 1
ATOM 4516 C C . ALA A 1 539 ? -5.781 11.419 -8.496 1.00 71.62 539 ALA A C 1
ATOM 4518 O O . ALA A 1 539 ? -4.982 11.676 -9.402 1.00 71.62 539 ALA A O 1
ATOM 4519 N N . LEU A 1 540 ? -5.563 11.797 -7.234 1.00 80.31 540 LEU A N 1
ATOM 4520 C CA . LEU A 1 540 ? -4.363 12.514 -6.821 1.00 80.31 540 LEU A CA 1
ATOM 4521 C C . LEU A 1 540 ? -3.129 11.611 -6.907 1.00 80.31 540 LEU A C 1
ATOM 4523 O O . LEU A 1 540 ? -2.168 11.962 -7.589 1.00 80.31 540 LEU A O 1
ATOM 4527 N N . TRP A 1 541 ? -3.154 10.423 -6.307 1.00 82.38 541 TRP A N 1
ATOM 4528 C CA . TRP A 1 541 ? -1.922 9.680 -6.036 1.00 82.38 541 TRP A CA 1
ATOM 4529 C C . TRP A 1 541 ? -1.674 8.448 -6.911 1.00 82.38 541 TRP A C 1
ATOM 4531 O O . TRP A 1 541 ? -0.522 8.053 -7.032 1.00 82.38 541 TRP A O 1
ATOM 4541 N N . ASP A 1 542 ? -2.687 7.909 -7.595 1.00 73.69 542 ASP A N 1
ATOM 4542 C CA . ASP A 1 542 ? -2.604 6.684 -8.418 1.00 73.69 542 ASP A CA 1
ATOM 4543 C C . ASP A 1 542 ? -2.115 5.453 -7.620 1.00 73.69 542 ASP A C 1
ATOM 4545 O O . ASP A 1 542 ? -1.079 4.850 -7.914 1.00 73.69 542 ASP A O 1
ATOM 4549 N N . MET A 1 543 ? -2.834 5.138 -6.539 1.00 70.25 543 MET A N 1
ATOM 4550 C CA . MET A 1 543 ? -2.376 4.302 -5.422 1.00 70.25 543 MET A CA 1
ATOM 4551 C C . MET A 1 543 ? -3.451 3.325 -4.933 1.00 70.25 543 MET A C 1
ATOM 4553 O O . MET A 1 543 ? -4.644 3.621 -5.028 1.00 70.25 543 MET A O 1
ATOM 4557 N N . ASN A 1 544 ? -3.039 2.202 -4.336 1.00 66.31 544 ASN A N 1
ATOM 4558 C CA . ASN A 1 544 ? -3.944 1.303 -3.619 1.00 66.31 544 ASN A CA 1
ATOM 4559 C C . ASN A 1 544 ? -4.442 1.971 -2.333 1.00 66.31 544 ASN A C 1
ATOM 4561 O O . ASN A 1 544 ? -3.673 2.637 -1.635 1.00 66.31 544 ASN A O 1
ATOM 4565 N N . ILE A 1 545 ? -5.714 1.763 -1.990 1.00 74.56 545 ILE A N 1
ATOM 4566 C CA . ILE A 1 545 ? -6.344 2.383 -0.822 1.00 74.56 545 ILE A CA 1
ATOM 4567 C C . ILE A 1 545 ? -7.010 1.337 0.064 1.00 74.56 545 ILE A C 1
ATOM 4569 O O . ILE A 1 545 ? -7.894 0.595 -0.364 1.00 74.56 545 ILE A O 1
ATOM 4573 N N . PHE A 1 546 ? -6.619 1.355 1.334 1.00 69.69 546 PHE A N 1
ATOM 4574 C CA . PHE A 1 546 ? -7.225 0.619 2.435 1.00 69.69 546 PHE A CA 1
ATOM 4575 C C . PHE A 1 546 ? -7.973 1.612 3.326 1.00 69.69 546 PHE A C 1
ATOM 4577 O O . PHE A 1 546 ? -7.359 2.317 4.127 1.00 69.69 546 PHE A O 1
ATOM 4584 N N . LEU A 1 547 ? -9.290 1.715 3.174 1.00 87.56 547 LEU A N 1
ATOM 4585 C CA . LEU A 1 547 ? -10.116 2.621 3.966 1.00 87.56 547 LEU A CA 1
ATOM 4586 C C . LEU A 1 547 ? -10.718 1.903 5.174 1.00 87.56 547 LEU A C 1
ATOM 4588 O O . LEU A 1 547 ? -11.329 0.849 5.021 1.00 87.56 547 LEU A O 1
ATOM 4592 N N . GLN A 1 548 ? -10.619 2.518 6.354 1.00 76.88 548 GLN A N 1
ATOM 4593 C CA . GLN A 1 548 ? -11.326 2.094 7.566 1.00 76.88 548 GLN A CA 1
ATOM 4594 C C . GLN A 1 548 ? -12.070 3.282 8.179 1.00 76.88 548 GLN A C 1
ATOM 4596 O O . GLN A 1 548 ? -11.457 4.297 8.508 1.00 76.88 548 GLN A O 1
ATOM 4601 N N . ALA A 1 549 ? -13.389 3.162 8.323 1.00 84.75 549 ALA A N 1
ATOM 4602 C CA . ALA A 1 549 ? -14.241 4.170 8.941 1.00 84.75 549 ALA A CA 1
ATOM 4603 C C . ALA A 1 549 ? -14.669 3.727 10.340 1.00 84.75 549 ALA A C 1
ATOM 4605 O O . ALA A 1 549 ? -15.185 2.623 10.505 1.00 84.75 549 ALA A O 1
ATOM 4606 N N . TYR A 1 550 ? -14.488 4.603 11.321 1.00 78.06 550 TYR A N 1
ATOM 4607 C CA . TYR A 1 550 ? -14.774 4.380 12.732 1.00 78.06 550 TYR A CA 1
ATOM 4608 C C . TYR A 1 550 ? -15.828 5.356 13.236 1.00 78.06 550 TYR A C 1
ATOM 4610 O O . TYR A 1 550 ? -15.851 6.513 12.821 1.00 78.06 550 TYR A O 1
ATOM 4618 N N . ASP A 1 551 ? -16.671 4.906 14.154 1.00 87.62 551 ASP A N 1
ATOM 4619 C CA . ASP A 1 551 ? -17.625 5.756 14.862 1.00 87.62 551 ASP A CA 1
ATOM 4620 C C . ASP A 1 551 ? -16.957 6.497 16.044 1.00 87.62 551 ASP A C 1
ATOM 4622 O O . ASP A 1 551 ? -15.761 6.338 16.311 1.00 87.62 551 ASP A O 1
ATOM 4626 N N . LYS A 1 552 ? -17.719 7.310 16.788 1.00 88.62 552 LYS A N 1
ATOM 4627 C CA . LYS A 1 552 ? -17.189 8.081 17.929 1.00 88.62 552 LYS A CA 1
ATOM 4628 C C . LYS A 1 552 ? -16.746 7.196 19.104 1.00 88.62 552 LYS A C 1
ATOM 4630 O O . LYS A 1 552 ? -16.015 7.661 19.974 1.00 88.62 552 LYS A O 1
ATOM 4635 N N . GLY A 1 553 ? -17.227 5.953 19.147 1.00 77.00 553 GLY A N 1
ATOM 4636 C CA . GLY A 1 553 ? -16.851 4.914 20.102 1.00 77.00 553 GLY A CA 1
ATOM 4637 C C . GLY A 1 553 ? -15.701 4.030 19.612 1.00 77.00 553 GLY A C 1
ATOM 4638 O O . GLY A 1 553 ? -15.398 3.043 20.271 1.00 77.00 553 GLY A O 1
ATOM 4639 N N . GLN A 1 554 ? -15.066 4.380 18.485 1.00 74.00 554 GLN A N 1
ATOM 4640 C CA . GLN A 1 554 ? -14.002 3.618 17.823 1.00 74.00 554 GLN A CA 1
ATOM 4641 C C . GLN A 1 554 ? -14.427 2.237 17.298 1.00 74.00 554 GLN A C 1
ATOM 4643 O O . GLN A 1 554 ? -13.578 1.391 17.015 1.00 74.00 554 GLN A O 1
ATOM 4648 N N . ASN A 1 555 ? -15.723 2.009 17.083 1.00 71.44 555 ASN A N 1
ATOM 4649 C CA . ASN A 1 555 ? -16.201 0.802 16.417 1.00 71.44 555 ASN A CA 1
ATOM 4650 C C . ASN A 1 555 ? -15.969 0.915 14.910 1.00 71.44 555 ASN A C 1
ATOM 4652 O O . ASN A 1 555 ? -16.285 1.944 14.309 1.00 71.44 555 ASN A O 1
ATOM 4656 N N . LEU A 1 556 ? -15.448 -0.147 14.287 1.00 73.75 556 LEU A N 1
ATOM 4657 C CA . LEU A 1 556 ? -15.311 -0.218 12.833 1.00 73.75 556 LEU A CA 1
ATOM 4658 C C . LEU A 1 556 ? -16.704 -0.262 12.191 1.00 73.75 556 LEU A C 1
ATOM 4660 O O . LEU A 1 556 ? -17.465 -1.207 12.383 1.00 73.75 556 LEU A O 1
ATOM 4664 N N . VAL A 1 557 ? -17.019 0.768 11.413 1.00 78.25 557 VAL A N 1
ATOM 4665 C CA . VAL A 1 557 ? -18.292 0.929 10.700 1.00 78.25 557 VAL A CA 1
ATOM 4666 C C . VAL A 1 557 ? -18.197 0.374 9.286 1.00 78.25 557 VAL A C 1
ATOM 4668 O O . VAL A 1 557 ? -19.122 -0.275 8.804 1.00 78.25 557 VAL A O 1
ATOM 4671 N N . LYS A 1 558 ? -17.083 0.654 8.600 1.00 78.88 558 LYS A N 1
ATOM 4672 C CA . LYS A 1 558 ? -16.875 0.276 7.201 1.00 78.88 558 LYS A CA 1
ATOM 4673 C C . LYS A 1 558 ? -15.404 -0.005 6.941 1.00 78.88 558 LYS A C 1
ATOM 4675 O O . LYS A 1 558 ? -14.542 0.741 7.399 1.00 78.88 558 LYS A O 1
ATOM 4680 N N . GLU A 1 559 ? -15.138 -1.019 6.132 1.00 68.38 559 GLU A N 1
ATOM 4681 C CA . GLU A 1 559 ? -13.824 -1.282 5.559 1.00 68.38 559 GLU A CA 1
ATOM 4682 C C . GLU A 1 559 ? -13.958 -1.420 4.043 1.00 68.38 559 GLU A C 1
ATOM 4684 O O . GLU A 1 559 ? -14.892 -2.057 3.549 1.00 68.38 559 GLU A O 1
ATOM 4689 N N . VAL A 1 560 ? -13.055 -0.781 3.301 1.00 69.12 560 VAL A N 1
ATOM 4690 C CA . VAL A 1 560 ? -13.019 -0.838 1.837 1.00 69.12 560 VAL A CA 1
ATOM 4691 C C . VAL A 1 560 ? -11.577 -1.017 1.392 1.00 69.12 560 VAL A C 1
ATOM 4693 O O . VAL A 1 560 ? -10.699 -0.265 1.804 1.00 69.12 560 VAL A O 1
ATOM 4696 N N . VAL A 1 561 ? -11.338 -1.993 0.520 1.00 60.00 561 VAL A N 1
ATOM 4697 C CA . VAL A 1 561 ? -10.027 -2.235 -0.086 1.00 60.00 561 VAL A CA 1
ATOM 4698 C C . VAL A 1 561 ? -10.145 -2.054 -1.591 1.00 60.00 561 VAL A C 1
ATOM 4700 O O . VAL A 1 561 ? -10.953 -2.725 -2.234 1.00 60.00 561 VAL A O 1
ATOM 4703 N N . ILE A 1 562 ? -9.334 -1.158 -2.150 1.00 62.22 562 ILE A N 1
ATOM 4704 C CA . ILE A 1 562 ? -9.188 -0.968 -3.594 1.00 62.22 562 ILE A CA 1
ATOM 4705 C C . ILE A 1 562 ? -7.706 -1.133 -3.945 1.00 62.22 562 ILE A C 1
ATOM 4707 O O . ILE A 1 562 ? -6.887 -0.302 -3.563 1.00 62.22 562 ILE A O 1
ATOM 4711 N N . SER A 1 563 ? -7.363 -2.208 -4.661 1.00 54.69 563 SER A N 1
ATOM 4712 C CA . SER A 1 563 ? -6.016 -2.468 -5.194 1.00 54.69 563 SER A CA 1
ATOM 4713 C C . SER A 1 563 ? -6.039 -2.386 -6.723 1.00 54.69 563 SER A C 1
ATOM 4715 O O . SER A 1 563 ? -6.925 -2.944 -7.374 1.00 54.69 563 SER A O 1
ATOM 4717 N N . GLN A 1 564 ? -5.080 -1.652 -7.285 1.00 53.81 564 GLN A N 1
ATOM 4718 C CA . GLN A 1 564 ? -4.864 -1.430 -8.713 1.00 53.81 564 GLN A CA 1
ATOM 4719 C C . GLN A 1 564 ? -3.755 -2.325 -9.305 1.00 53.81 564 GLN A C 1
ATOM 4721 O O . GLN A 1 564 ? -3.579 -2.339 -10.522 1.00 53.81 564 GLN A O 1
ATOM 4726 N N . ASP A 1 565 ? -3.016 -3.083 -8.487 1.00 58.84 565 ASP A N 1
ATOM 4727 C CA . ASP A 1 565 ? -1.818 -3.839 -8.889 1.00 58.84 565 ASP A CA 1
ATOM 4728 C C . ASP A 1 565 ? -1.989 -5.368 -8.918 1.00 58.84 565 ASP A C 1
ATOM 4730 O O . ASP A 1 565 ? -1.025 -6.076 -9.206 1.00 58.84 565 ASP A O 1
ATOM 4734 N N . ILE A 1 566 ? -3.188 -5.899 -8.663 1.00 51.72 566 ILE A N 1
ATOM 4735 C CA . ILE A 1 566 ? -3.475 -7.340 -8.709 1.00 51.72 566 ILE A CA 1
ATOM 4736 C C . ILE A 1 566 ? -4.450 -7.690 -9.837 1.00 51.72 566 ILE A C 1
ATOM 4738 O O . ILE A 1 566 ? -5.438 -6.993 -10.081 1.00 51.72 566 ILE A O 1
ATOM 4742 N N . VAL A 1 567 ? -4.188 -8.792 -10.542 1.00 56.00 567 VAL A N 1
ATOM 4743 C CA . VAL A 1 567 ? -5.154 -9.356 -11.492 1.00 56.00 567 VAL A CA 1
ATOM 4744 C C . VAL A 1 567 ? -6.412 -9.760 -10.720 1.00 56.00 567 VAL A C 1
ATOM 4746 O O . VAL A 1 567 ? -6.336 -10.423 -9.686 1.00 56.00 567 VAL A O 1
ATOM 4749 N N . GLN A 1 568 ? -7.587 -9.374 -11.217 1.00 56.25 568 GLN A N 1
ATOM 4750 C CA . GLN A 1 568 ? -8.850 -9.742 -10.590 1.00 56.25 568 GLN A CA 1
ATOM 4751 C C . GLN A 1 568 ? -8.991 -11.264 -10.541 1.00 56.25 568 GLN A C 1
ATOM 4753 O O . GLN A 1 568 ? -8.583 -11.969 -11.471 1.00 56.25 568 GLN A O 1
ATOM 4758 N N . MET A 1 569 ? -9.584 -11.758 -9.453 1.00 52.81 569 MET A N 1
ATOM 4759 C CA . MET A 1 569 ? -9.769 -13.188 -9.223 1.00 52.81 569 MET A CA 1
ATOM 4760 C C . MET A 1 569 ? -10.435 -13.880 -10.414 1.00 52.81 569 MET A C 1
ATOM 4762 O O . MET A 1 569 ? -11.277 -13.306 -11.113 1.00 52.81 569 MET A O 1
ATOM 4766 N N . VAL A 1 570 ? -10.053 -15.135 -10.632 1.00 63.12 570 VAL A N 1
ATOM 4767 C CA . VAL A 1 570 ? -10.704 -15.981 -11.629 1.00 63.12 570 VAL A CA 1
ATOM 4768 C C . VAL A 1 570 ? -12.115 -16.296 -11.144 1.00 63.12 570 VAL A C 1
ATOM 4770 O O . VAL A 1 570 ? -12.314 -16.597 -9.968 1.00 63.12 570 VAL A O 1
ATOM 4773 N N . ASN A 1 571 ? -13.078 -16.240 -12.052 1.00 66.38 571 ASN A N 1
ATOM 4774 C CA . ASN A 1 571 ? -14.468 -16.637 -11.874 1.00 66.38 571 ASN A CA 1
ATOM 4775 C C . ASN A 1 571 ? -14.752 -17.858 -12.759 1.00 66.38 571 ASN A C 1
ATOM 4777 O O . ASN A 1 571 ? -14.059 -18.070 -13.757 1.00 66.38 571 ASN A O 1
ATOM 4781 N N . ALA A 1 572 ? -15.766 -18.643 -12.399 1.00 62.38 572 ALA A N 1
ATOM 4782 C CA . ALA A 1 572 ? -16.198 -19.813 -13.154 1.00 62.38 572 ALA A CA 1
ATOM 4783 C C . ALA A 1 572 ? -17.689 -19.731 -13.484 1.00 62.38 572 ALA A C 1
ATOM 4785 O O . ALA A 1 572 ? -18.486 -19.288 -12.658 1.00 62.38 572 ALA A O 1
ATOM 4786 N N . GLU A 1 573 ? -18.045 -20.186 -14.682 1.00 68.25 573 GLU A N 1
ATOM 4787 C CA . GLU A 1 573 ? -19.416 -20.267 -15.175 1.00 68.25 573 GLU A CA 1
ATOM 4788 C C . GLU A 1 573 ? -19.676 -21.679 -15.746 1.00 68.25 573 GLU A C 1
ATOM 4790 O O . GLU A 1 573 ? -19.027 -22.052 -16.730 1.00 68.25 573 GLU A O 1
ATOM 4795 N N . PRO A 1 574 ? -20.585 -22.481 -15.157 1.00 61.84 574 PRO A N 1
ATOM 4796 C CA . PRO A 1 574 ? -21.379 -22.178 -13.962 1.00 61.84 574 PRO A CA 1
ATOM 4797 C C . PRO A 1 574 ? -20.521 -22.054 -12.690 1.00 61.84 574 PRO A C 1
ATOM 4799 O O . PRO A 1 574 ? -19.432 -22.632 -12.634 1.00 61.84 574 PRO A O 1
ATOM 4802 N N . PRO A 1 575 ? -20.992 -21.331 -11.655 1.00 54.59 575 PRO A N 1
ATOM 4803 C CA . PRO A 1 575 ? -20.328 -21.310 -10.354 1.00 54.59 575 PRO A CA 1
ATOM 4804 C C . PRO A 1 575 ? -20.335 -22.706 -9.709 1.00 54.59 575 PRO A C 1
ATOM 4806 O O . PRO A 1 575 ? -21.081 -23.588 -10.134 1.00 54.59 575 PRO A O 1
ATOM 4809 N N . SER A 1 576 ? -19.515 -22.900 -8.671 1.00 66.81 576 SER A N 1
ATOM 4810 C CA . SER A 1 576 ? -19.444 -24.146 -7.890 1.00 66.81 576 SER A CA 1
ATOM 4811 C C . SER A 1 576 ? -20.823 -24.693 -7.523 1.00 66.81 576 SER A C 1
ATOM 4813 O O . SER A 1 576 ? -21.703 -23.937 -7.103 1.00 66.81 576 SER A O 1
ATOM 4815 N N . GLY A 1 577 ? -20.990 -26.009 -7.606 1.00 56.25 577 GLY A N 1
ATOM 4816 C CA . GLY A 1 577 ? -22.248 -26.670 -7.284 1.00 56.25 577 GLY A CA 1
ATOM 4817 C C . GLY A 1 577 ? -22.409 -28.015 -7.978 1.00 56.25 577 GLY A C 1
ATOM 4818 O O . GLY A 1 577 ? -21.460 -28.580 -8.519 1.00 56.25 577 GLY A O 1
ATOM 4819 N N . GLU A 1 578 ? -23.630 -28.539 -7.953 1.00 67.38 578 GLU A N 1
ATOM 4820 C CA . GLU A 1 578 ? -23.953 -29.772 -8.665 1.00 67.38 578 GLU A CA 1
ATOM 4821 C C . GLU A 1 578 ? -24.065 -29.531 -10.172 1.00 67.38 578 GLU A C 1
ATOM 4823 O O . GLU A 1 578 ? -24.731 -28.589 -10.611 1.00 67.38 578 GLU A O 1
ATOM 4828 N N . ILE A 1 579 ? -23.452 -30.409 -10.963 1.00 73.88 579 ILE A N 1
ATOM 4829 C CA . ILE A 1 579 ? -23.514 -30.373 -12.425 1.00 73.88 579 ILE A CA 1
ATOM 4830 C C . ILE A 1 579 ? -23.729 -31.773 -12.993 1.00 73.88 579 ILE A C 1
ATOM 4832 O O . ILE A 1 579 ? -23.332 -32.773 -12.405 1.00 73.88 579 ILE A O 1
ATOM 4836 N N . VAL A 1 580 ? -24.370 -31.850 -14.154 1.00 75.38 580 VAL A N 1
ATOM 4837 C CA . VAL A 1 580 ? -24.620 -33.127 -14.833 1.00 75.38 580 VAL A CA 1
ATOM 4838 C C . VAL A 1 580 ? -23.336 -33.616 -15.497 1.00 75.38 580 VAL A C 1
ATOM 4840 O O . VAL A 1 580 ? -22.579 -32.797 -16.027 1.00 75.38 580 VAL A O 1
ATOM 4843 N N . GLU A 1 581 ? -23.116 -34.929 -15.522 1.00 81.12 581 GLU A N 1
ATOM 4844 C CA . GLU A 1 581 ? -21.996 -35.547 -16.240 1.00 81.12 581 GLU A CA 1
ATOM 4845 C C . GLU A 1 581 ? -21.871 -35.009 -17.683 1.00 81.12 581 GLU A C 1
ATOM 4847 O O . GLU A 1 581 ? -22.837 -34.958 -18.456 1.00 81.12 581 GLU A O 1
ATOM 4852 N N . GLY A 1 582 ? -20.668 -34.558 -18.044 1.00 75.94 582 GLY A N 1
ATOM 4853 C CA . GLY A 1 582 ? -20.356 -33.967 -19.345 1.00 75.94 582 GLY A CA 1
ATOM 4854 C C . GLY A 1 582 ? -20.664 -32.470 -19.470 1.00 75.94 582 GLY A C 1
ATOM 4855 O O . GLY A 1 582 ? -20.557 -31.928 -20.573 1.00 75.94 582 GLY A O 1
ATOM 4856 N N . SER A 1 583 ? -21.046 -31.787 -18.383 1.00 77.75 583 SER A N 1
ATOM 4857 C CA . SER A 1 583 ? -21.203 -30.322 -18.361 1.00 77.75 583 SER A CA 1
ATOM 4858 C C . SER A 1 583 ? -19.855 -29.614 -18.520 1.00 77.75 583 SER A C 1
ATOM 4860 O O . SER A 1 583 ? -18.815 -30.148 -18.143 1.00 77.75 583 SER A O 1
ATOM 4862 N N . THR A 1 584 ? -19.861 -28.393 -19.058 1.00 81.06 584 THR A N 1
ATOM 4863 C CA . THR A 1 584 ? -18.640 -27.595 -19.245 1.00 81.06 584 THR A CA 1
ATOM 4864 C C . THR A 1 584 ? -18.562 -26.413 -18.287 1.00 81.06 584 THR A C 1
ATOM 4866 O O . THR A 1 584 ? -19.556 -25.714 -18.108 1.00 81.06 584 THR A O 1
ATOM 4869 N N . VAL A 1 585 ? -17.368 -26.130 -17.765 1.00 81.38 585 VAL A N 1
ATOM 4870 C CA . VAL A 1 585 ? -17.041 -24.971 -16.926 1.00 81.38 585 VAL A CA 1
ATOM 4871 C C . VAL A 1 585 ? -16.130 -24.014 -17.689 1.00 81.38 585 VAL A C 1
ATOM 4873 O O . VAL A 1 585 ? -15.065 -24.398 -18.172 1.00 81.38 585 VAL A O 1
ATOM 4876 N N . THR A 1 586 ? -16.533 -22.751 -17.782 1.00 82.25 586 THR A N 1
ATOM 4877 C CA . THR A 1 586 ? -15.756 -21.671 -18.399 1.00 82.25 586 THR A CA 1
ATOM 4878 C C . THR A 1 586 ? -15.108 -20.822 -17.311 1.00 82.25 586 THR A C 1
ATOM 4880 O O . THR A 1 586 ? -15.801 -20.341 -16.421 1.00 82.25 586 THR A O 1
ATOM 4883 N N . LEU A 1 587 ? -13.795 -20.603 -17.387 1.00 81.88 587 LEU A N 1
ATOM 4884 C CA . LEU A 1 587 ? -13.064 -19.703 -16.490 1.00 81.88 587 LEU A CA 1
ATOM 4885 C C . LEU A 1 587 ? -12.858 -18.327 -17.139 1.00 81.88 587 LEU A C 1
ATOM 4887 O O . LEU A 1 587 ? -12.547 -18.243 -18.328 1.00 81.88 587 LEU A O 1
ATOM 4891 N N . TYR A 1 588 ? -12.991 -17.248 -16.366 1.00 73.38 588 TYR A N 1
ATOM 4892 C CA . TYR A 1 588 ? -12.743 -15.879 -16.837 1.00 73.38 588 TYR A CA 1
ATOM 4893 C C . TYR A 1 588 ? -12.236 -14.952 -15.720 1.00 73.38 588 TYR A C 1
ATOM 4895 O O . TYR A 1 588 ? -12.383 -15.237 -14.538 1.00 73.38 588 TYR A O 1
ATOM 4903 N N . THR A 1 589 ? -11.642 -13.817 -16.086 1.00 73.00 589 THR A N 1
ATOM 4904 C CA . THR A 1 589 ? -11.291 -12.713 -15.174 1.00 73.00 589 THR A CA 1
ATOM 4905 C C . THR A 1 589 ? -11.671 -11.397 -15.843 1.00 73.00 589 THR A C 1
ATOM 4907 O O . THR A 1 589 ? -11.583 -11.294 -17.068 1.00 73.00 589 THR A O 1
ATOM 4910 N N . ASN A 1 590 ? -12.092 -10.387 -15.073 1.00 63.38 590 ASN A N 1
ATOM 4911 C CA . ASN A 1 590 ? -12.420 -9.085 -15.665 1.00 63.38 590 ASN A CA 1
ATOM 4912 C C . ASN A 1 590 ? -11.178 -8.218 -15.908 1.00 63.38 590 ASN A C 1
ATOM 4914 O O . ASN A 1 590 ? -11.320 -7.107 -16.409 1.00 63.38 590 ASN A O 1
ATOM 4918 N N . THR A 1 591 ? -9.967 -8.696 -15.588 1.00 68.62 591 THR A N 1
ATOM 4919 C CA . THR A 1 591 ? -8.724 -8.031 -15.997 1.00 68.62 591 THR A CA 1
ATOM 4920 C C . THR A 1 591 ? -8.459 -8.303 -17.483 1.00 68.62 591 THR A C 1
ATOM 4922 O O . THR A 1 591 ? -8.080 -9.423 -17.840 1.00 68.62 591 THR A O 1
ATOM 4925 N N . PRO A 1 592 ? -8.595 -7.302 -18.377 1.00 65.44 592 PRO A N 1
ATOM 4926 C CA . PRO A 1 592 ? -8.476 -7.535 -19.812 1.00 65.44 592 PRO A CA 1
ATOM 4927 C C . PRO A 1 592 ? -7.063 -7.990 -20.187 1.00 65.44 592 PRO A C 1
ATOM 4929 O O . PRO A 1 592 ? -6.078 -7.390 -19.749 1.00 65.44 592 PRO A O 1
ATOM 4932 N N . GLY A 1 593 ? -6.953 -9.035 -21.010 1.00 74.19 593 GLY A N 1
ATOM 4933 C CA . GLY A 1 593 ? -5.667 -9.564 -21.482 1.00 74.19 593 GLY A CA 1
ATOM 4934 C C . GLY A 1 593 ? -4.863 -10.358 -20.443 1.00 74.19 593 GLY A C 1
ATOM 4935 O O . GLY A 1 593 ? -3.679 -10.601 -20.664 1.00 74.19 593 GLY A O 1
ATOM 4936 N N . ALA A 1 594 ? -5.464 -10.742 -19.313 1.00 82.75 594 ALA A N 1
ATOM 4937 C CA . ALA A 1 594 ? -4.846 -11.663 -18.363 1.00 82.75 594 ALA A CA 1
ATOM 4938 C C . ALA A 1 594 ? -4.933 -13.127 -18.844 1.00 82.75 594 ALA A C 1
ATOM 4940 O O . ALA A 1 594 ? -5.885 -13.530 -19.509 1.00 82.75 594 ALA A O 1
ATOM 4941 N N . THR A 1 595 ? -3.925 -13.926 -18.495 1.00 95.12 595 THR A N 1
ATOM 4942 C CA . THR A 1 595 ? -3.811 -15.358 -18.811 1.00 95.12 595 THR A CA 1
ATOM 4943 C C . THR A 1 595 ? -4.196 -16.194 -17.593 1.00 95.12 595 THR A C 1
ATOM 4945 O O . THR A 1 595 ? -3.647 -15.969 -16.520 1.00 95.12 595 THR A O 1
ATOM 4948 N N . ILE A 1 596 ? -5.100 -17.167 -17.740 1.00 94.69 596 ILE A N 1
ATOM 4949 C CA . ILE A 1 596 ? -5.586 -18.013 -16.634 1.00 94.69 596 ILE A CA 1
ATOM 4950 C C . ILE A 1 596 ? -4.870 -19.371 -16.626 1.00 94.69 596 ILE A C 1
ATOM 4952 O O . ILE A 1 596 ? -4.710 -20.008 -17.668 1.00 94.69 596 ILE A O 1
ATOM 4956 N N . TYR A 1 597 ? -4.494 -19.839 -15.438 1.00 95.69 597 TYR A N 1
ATOM 4957 C CA . TYR A 1 597 ? -3.930 -21.162 -15.177 1.00 95.69 597 TYR A CA 1
ATOM 4958 C C . TYR A 1 597 ? -4.743 -21.899 -14.111 1.00 95.69 597 TYR A C 1
ATOM 4960 O O . TYR A 1 597 ? -5.208 -21.273 -13.159 1.00 95.69 597 TYR A O 1
ATOM 4968 N N . TYR A 1 598 ? -4.888 -23.221 -14.233 1.00 96.31 598 TYR A N 1
ATOM 4969 C CA . TYR A 1 598 ? -5.714 -24.015 -13.318 1.00 96.31 598 TYR A CA 1
ATOM 4970 C C . TYR A 1 598 ? -5.207 -25.448 -13.082 1.00 96.31 598 TYR A C 1
ATOM 4972 O O . TYR A 1 598 ? -4.293 -25.916 -13.757 1.00 96.31 598 TYR A O 1
ATOM 4980 N N . THR A 1 599 ? -5.812 -26.139 -12.118 1.00 95.06 599 THR A N 1
ATOM 4981 C CA . THR A 1 599 ? -5.685 -27.578 -11.815 1.00 95.06 599 THR A CA 1
ATOM 4982 C C . THR A 1 599 ? -7.083 -28.174 -11.616 1.00 95.06 599 THR A C 1
ATOM 4984 O O . THR A 1 599 ? -8.022 -27.425 -11.358 1.00 95.06 599 THR A O 1
ATOM 4987 N N . LEU A 1 600 ? -7.238 -29.497 -11.751 1.00 92.81 600 LEU A N 1
ATOM 4988 C CA . LEU A 1 600 ? -8.530 -30.208 -11.619 1.00 92.81 600 LEU A CA 1
ATOM 4989 C C . LEU A 1 600 ? -8.594 -31.160 -10.413 1.00 92.81 600 LEU A C 1
ATOM 4991 O O . LEU A 1 600 ? -9.664 -31.634 -10.044 1.00 92.81 600 LEU A O 1
ATOM 4995 N N . ASP A 1 601 ? -7.450 -31.438 -9.793 1.00 84.31 601 ASP A N 1
ATOM 4996 C CA . ASP A 1 601 ? -7.282 -32.388 -8.688 1.00 84.31 601 ASP A CA 1
ATOM 4997 C C . ASP A 1 601 ? -7.343 -31.715 -7.302 1.00 84.31 601 ASP A C 1
ATOM 4999 O O . ASP A 1 601 ? -7.005 -32.320 -6.286 1.00 84.31 601 ASP A O 1
ATOM 5003 N N . GLY A 1 602 ? -7.714 -30.431 -7.247 1.00 79.38 602 GLY A N 1
ATOM 5004 C CA . GLY A 1 602 ? -7.723 -29.631 -6.022 1.00 79.38 602 GLY A CA 1
ATOM 5005 C C . GLY A 1 602 ? -6.343 -29.223 -5.488 1.00 79.38 602 GLY A C 1
ATOM 5006 O O . GLY A 1 602 ? -6.271 -28.540 -4.455 1.00 79.38 602 GLY A O 1
ATOM 5007 N N . SER A 1 603 ? -5.244 -29.571 -6.167 1.00 86.12 603 SER A N 1
ATOM 5008 C CA . SER A 1 603 ? -3.905 -29.072 -5.829 1.00 86.12 603 SER A CA 1
ATOM 5009 C C . SER A 1 603 ? -3.764 -27.590 -6.194 1.00 86.12 603 SER A C 1
ATOM 5011 O O . SER A 1 603 ? -4.424 -27.094 -7.103 1.00 86.12 603 SER A O 1
ATOM 5013 N N . THR A 1 604 ? -2.939 -26.826 -5.474 1.00 81.94 604 THR A N 1
ATOM 5014 C CA . THR A 1 604 ? -2.717 -25.409 -5.812 1.00 81.94 604 THR A CA 1
ATOM 5015 C C . THR A 1 604 ? -1.934 -25.302 -7.131 1.00 81.94 604 THR A C 1
ATOM 5017 O O . THR A 1 604 ? -0.900 -25.967 -7.254 1.00 81.94 604 THR A O 1
ATOM 5020 N N . PRO A 1 605 ? -2.366 -24.480 -8.109 1.00 87.44 605 PRO A N 1
ATOM 5021 C CA . PRO A 1 605 ? -1.641 -24.314 -9.364 1.00 87.44 605 PRO A CA 1
ATOM 5022 C C . PRO A 1 605 ? -0.250 -23.709 -9.140 1.00 87.44 605 PRO A C 1
ATOM 5024 O O . PRO A 1 605 ? -0.092 -22.684 -8.483 1.00 87.44 605 PRO A O 1
ATOM 5027 N N . SER A 1 606 ? 0.765 -24.333 -9.721 1.00 81.00 606 SER A N 1
ATOM 5028 C CA . SER A 1 606 ? 2.169 -23.926 -9.689 1.00 81.00 606 SER A CA 1
ATOM 5029 C C . SER A 1 606 ? 2.814 -24.209 -11.052 1.00 81.00 606 SER A C 1
ATOM 5031 O O . SER A 1 606 ? 2.241 -24.948 -11.856 1.00 81.00 606 SER A O 1
ATOM 5033 N N . PRO A 1 607 ? 4.008 -23.672 -11.361 1.00 81.75 607 PRO A N 1
ATOM 5034 C CA . PRO A 1 607 ? 4.657 -23.915 -12.650 1.00 81.75 607 PRO A CA 1
ATOM 5035 C C . PRO A 1 607 ? 4.856 -25.394 -13.029 1.00 81.75 607 PRO A C 1
ATOM 5037 O O . PRO A 1 607 ? 5.030 -25.672 -14.211 1.00 81.75 607 PRO A O 1
ATOM 5040 N N . SER A 1 608 ? 4.828 -26.331 -12.071 1.00 84.44 608 SER A N 1
ATOM 5041 C CA . SER A 1 608 ? 5.013 -27.768 -12.318 1.00 84.44 608 SER A CA 1
ATOM 5042 C C . SER A 1 608 ? 3.721 -28.562 -12.556 1.00 84.44 608 SER A C 1
ATOM 5044 O O . SER A 1 608 ? 3.802 -29.645 -13.126 1.00 84.44 608 SER A O 1
ATOM 5046 N N . ASN A 1 609 ? 2.552 -28.063 -12.134 1.00 85.31 609 ASN A N 1
ATOM 5047 C CA . ASN A 1 609 ? 1.264 -28.779 -12.217 1.00 85.31 609 ASN A CA 1
ATOM 5048 C C . ASN A 1 609 ? 0.130 -27.972 -12.878 1.00 85.31 609 ASN A C 1
ATOM 5050 O O . ASN A 1 609 ? -0.945 -28.521 -13.106 1.00 85.31 609 ASN A O 1
ATOM 5054 N N . ARG A 1 610 ? 0.333 -26.681 -13.177 1.00 93.06 610 ARG A N 1
ATOM 5055 C CA . ARG A 1 610 ? -0.704 -25.820 -13.762 1.00 93.06 610 ARG A CA 1
ATOM 5056 C C . ARG A 1 610 ? -0.972 -26.135 -15.236 1.00 93.06 610 ARG A C 1
ATOM 5058 O O . ARG A 1 610 ? -0.050 -26.351 -16.019 1.00 93.06 610 ARG A O 1
ATOM 5065 N N . ILE A 1 611 ? -2.236 -26.038 -15.625 1.00 95.12 611 ILE A N 1
ATOM 5066 C CA . ILE A 1 611 ? -2.730 -26.158 -16.997 1.00 95.12 611 ILE A CA 1
ATOM 5067 C C . ILE A 1 611 ? -3.103 -24.759 -17.494 1.00 95.12 611 ILE A C 1
ATOM 5069 O O . ILE A 1 611 ? -3.762 -24.001 -16.784 1.00 95.12 611 ILE A O 1
ATOM 5073 N N . LEU A 1 612 ? -2.673 -24.395 -18.705 1.00 95.81 612 LEU A N 1
ATOM 5074 C CA . LEU A 1 612 ? -3.083 -23.144 -19.349 1.00 95.81 612 LEU A CA 1
ATOM 5075 C C . LEU A 1 612 ? -4.548 -23.242 -19.792 1.00 95.81 612 LEU A C 1
ATOM 5077 O O . LEU A 1 612 ? -4.920 -24.155 -20.532 1.00 95.81 612 LEU A O 1
ATOM 5081 N N . TYR A 1 613 ? -5.372 -22.283 -19.380 1.00 95.88 613 TYR A N 1
ATOM 5082 C CA . TYR A 1 613 ? -6.764 -22.215 -19.803 1.00 95.88 613 TYR A CA 1
ATOM 5083 C C . TYR A 1 613 ? -6.877 -21.701 -21.244 1.00 95.88 613 TYR A C 1
ATOM 5085 O O . TYR A 1 613 ? -6.487 -20.575 -21.545 1.00 95.88 613 TYR A O 1
ATOM 5093 N N . THR A 1 614 ? -7.407 -22.541 -22.136 1.00 90.06 614 THR A N 1
ATOM 5094 C CA . THR A 1 614 ? -7.565 -22.244 -23.575 1.00 90.06 614 THR A CA 1
ATOM 5095 C C . THR A 1 614 ? -8.995 -22.442 -24.087 1.00 90.06 614 THR A C 1
ATOM 5097 O O . THR A 1 614 ? -9.294 -22.071 -25.220 1.00 90.06 614 THR A O 1
ATOM 5100 N N . GLY A 1 615 ? -9.894 -22.982 -23.260 1.00 83.56 615 GLY A N 1
ATOM 5101 C CA . GLY A 1 615 ? -11.296 -23.232 -23.589 1.00 83.56 615 GLY A CA 1
ATOM 5102 C C . GLY A 1 615 ? -12.038 -23.929 -22.439 1.00 83.56 615 GLY A C 1
ATOM 5103 O O . GLY A 1 615 ? -11.396 -24.287 -21.449 1.00 83.56 615 GLY A O 1
ATOM 5104 N N . PRO A 1 616 ? -13.366 -24.115 -22.552 1.00 86.50 616 PRO A N 1
ATOM 5105 C CA . PRO A 1 616 ? -14.187 -24.699 -21.489 1.00 86.50 616 PRO A CA 1
ATOM 5106 C C . PRO A 1 616 ? -13.726 -26.099 -21.048 1.00 86.50 616 PRO A C 1
ATOM 5108 O O . PRO A 1 616 ? -13.298 -26.914 -21.864 1.00 86.50 616 PRO A O 1
ATOM 5111 N N . ILE A 1 617 ? -13.856 -26.382 -19.751 1.00 90.69 617 ILE A N 1
ATOM 5112 C CA . ILE A 1 617 ? -13.433 -27.621 -19.087 1.00 90.69 617 ILE A CA 1
ATOM 5113 C C . ILE A 1 617 ? -14.635 -28.561 -18.974 1.00 90.69 617 ILE A C 1
ATOM 5115 O O . ILE A 1 617 ? -15.622 -28.198 -18.346 1.00 90.69 617 ILE A O 1
ATOM 5119 N N . VAL A 1 618 ? -14.565 -29.763 -19.546 1.00 87.81 618 VAL A N 1
ATOM 5120 C CA . VAL A 1 618 ? -15.620 -30.785 -19.400 1.00 87.81 618 VAL A CA 1
ATOM 5121 C C . VAL A 1 618 ? -15.477 -31.488 -18.048 1.00 87.81 618 VAL A C 1
ATOM 5123 O O . VAL A 1 618 ? -14.383 -31.941 -17.718 1.00 87.81 618 VAL A O 1
ATOM 5126 N N . ILE A 1 619 ? -16.571 -31.617 -17.296 1.00 87.62 619 ILE A N 1
ATOM 5127 C CA . ILE A 1 619 ? -16.607 -32.280 -15.991 1.00 87.62 619 ILE A CA 1
ATOM 5128 C C . ILE A 1 619 ? -17.433 -33.566 -16.083 1.00 87.62 619 ILE A C 1
ATOM 5130 O O . ILE A 1 619 ? -18.635 -33.521 -16.339 1.00 87.62 619 ILE A O 1
ATOM 5134 N N . ASN A 1 620 ? -16.778 -34.710 -15.880 1.00 83.25 620 ASN A N 1
ATOM 5135 C CA . ASN A 1 620 ? -17.406 -36.040 -15.940 1.00 83.25 620 ASN A CA 1
ATOM 5136 C C . ASN A 1 620 ? -17.468 -36.741 -14.572 1.00 83.25 620 ASN A C 1
ATOM 5138 O O . ASN A 1 620 ? -18.160 -37.736 -14.422 1.00 83.25 620 ASN A O 1
ATOM 5142 N N . GLU A 1 621 ? -16.755 -36.227 -13.575 1.00 86.25 621 GLU A N 1
ATOM 5143 C CA . GLU A 1 621 ? -16.742 -36.731 -12.200 1.00 86.25 621 GLU A CA 1
ATOM 5144 C C . GLU A 1 621 ? -16.550 -35.567 -11.217 1.00 86.25 621 GLU A C 1
ATOM 5146 O O . GLU A 1 621 ? -16.251 -34.444 -11.642 1.00 86.25 621 GLU A O 1
ATOM 5151 N N . ASP A 1 622 ? -16.724 -35.812 -9.916 1.00 88.75 622 ASP A N 1
ATOM 5152 C CA . ASP A 1 622 ? -16.498 -34.808 -8.870 1.00 88.75 622 ASP A CA 1
ATOM 5153 C C . ASP A 1 622 ? -15.125 -34.147 -9.039 1.00 88.75 622 ASP A C 1
ATOM 5155 O O . ASP A 1 622 ? -14.085 -34.804 -9.001 1.00 88.75 622 ASP A O 1
ATOM 5159 N N . THR A 1 623 ? -15.119 -32.831 -9.244 1.00 90.06 623 THR A N 1
ATOM 5160 C CA . THR A 1 623 ? -13.920 -32.097 -9.661 1.00 90.06 623 THR A CA 1
ATOM 5161 C C . THR A 1 623 ? -13.720 -30.859 -8.801 1.00 90.06 623 THR A C 1
ATOM 5163 O O . THR A 1 623 ? -14.650 -30.083 -8.569 1.00 90.06 623 THR A O 1
ATOM 5166 N N . ILE A 1 624 ? -12.477 -30.632 -8.366 1.00 90.06 624 ILE A N 1
ATOM 5167 C CA . ILE A 1 624 ? -12.075 -29.415 -7.656 1.00 90.06 624 ILE A CA 1
ATOM 5168 C C . ILE A 1 624 ? -11.131 -28.624 -8.554 1.00 90.06 624 ILE A C 1
ATOM 5170 O O . ILE A 1 624 ? -9.953 -28.957 -8.699 1.00 90.06 624 ILE A O 1
ATOM 5174 N N . ILE A 1 625 ? -11.639 -27.534 -9.119 1.00 90.94 625 ILE A N 1
ATOM 5175 C CA . ILE A 1 625 ? -10.849 -26.627 -9.942 1.00 90.94 625 ILE A CA 1
ATOM 5176 C C . ILE A 1 625 ? -10.212 -25.573 -9.043 1.00 90.94 625 ILE A C 1
ATOM 5178 O O . ILE A 1 625 ? -10.917 -24.831 -8.364 1.00 90.94 625 ILE A O 1
ATOM 5182 N N . LYS A 1 626 ? -8.886 -25.445 -9.063 1.00 84.81 626 LYS A N 1
ATOM 5183 C CA . LYS A 1 626 ? -8.209 -24.263 -8.508 1.00 84.81 626 LYS A CA 1
ATOM 5184 C C . LYS A 1 626 ? -7.594 -23.462 -9.635 1.00 84.81 626 LYS A C 1
ATOM 5186 O O . LYS A 1 626 ? -6.942 -24.046 -10.491 1.00 84.81 626 LYS A O 1
ATOM 5191 N N . ALA A 1 627 ? -7.790 -22.147 -9.654 1.00 79.12 627 ALA A N 1
ATOM 5192 C CA . ALA A 1 627 ? -7.353 -21.300 -10.760 1.00 79.12 627 ALA A CA 1
ATOM 5193 C C . ALA A 1 627 ? -6.822 -19.942 -10.300 1.00 79.12 627 ALA A C 1
ATOM 5195 O O . ALA A 1 627 ? -7.294 -19.384 -9.316 1.00 79.12 627 ALA A O 1
ATOM 5196 N N . TYR A 1 628 ? -5.867 -19.394 -11.045 1.00 85.50 628 TYR A N 1
ATOM 5197 C CA . TYR A 1 628 ? -5.368 -18.033 -10.869 1.00 85.50 628 TYR A CA 1
ATOM 5198 C C . TYR A 1 628 ? -5.037 -17.409 -12.228 1.00 85.50 628 TYR A C 1
ATOM 5200 O O . TYR A 1 628 ? -4.867 -18.118 -13.222 1.00 85.50 628 TYR A O 1
ATOM 5208 N N . ALA A 1 629 ? -4.967 -16.085 -12.283 1.00 80.50 629 ALA A N 1
ATOM 5209 C CA . ALA A 1 629 ? -4.689 -15.338 -13.498 1.00 80.50 629 ALA A CA 1
ATOM 5210 C C . ALA A 1 629 ? -3.438 -14.471 -13.351 1.00 80.50 629 ALA A C 1
ATOM 5212 O O . ALA A 1 629 ? -3.163 -13.929 -12.284 1.00 80.50 629 ALA A O 1
ATOM 5213 N N . VAL A 1 630 ? -2.699 -14.324 -14.449 1.00 86.25 630 VAL A N 1
ATOM 5214 C CA . VAL A 1 630 ? -1.463 -13.540 -14.526 1.00 86.25 630 VAL A CA 1
ATOM 5215 C C . VAL A 1 630 ? -1.551 -12.522 -15.649 1.00 86.25 630 VAL A C 1
ATOM 5217 O O . VAL A 1 630 ? -2.144 -12.779 -16.699 1.00 86.25 630 VAL A O 1
ATOM 5220 N N . LYS A 1 631 ? -0.911 -11.373 -15.471 1.00 84.81 631 LYS A N 1
ATOM 5221 C CA . LYS A 1 631 ? -0.717 -10.391 -16.536 1.00 84.81 631 LYS A CA 1
ATOM 5222 C C . LYS A 1 631 ? 0.620 -9.709 -16.309 1.00 84.81 631 LYS A C 1
ATOM 5224 O O . LYS A 1 631 ? 0.926 -9.323 -15.188 1.00 84.81 631 LYS A O 1
ATOM 5229 N N . ALA A 1 632 ? 1.418 -9.575 -17.366 1.00 74.38 632 ALA A N 1
ATOM 5230 C CA . ALA A 1 632 ? 2.703 -8.893 -17.271 1.00 74.38 632 ALA A CA 1
ATOM 5231 C C . ALA A 1 632 ? 2.510 -7.481 -16.690 1.00 74.38 632 ALA A C 1
ATOM 5233 O O . ALA A 1 632 ? 1.657 -6.731 -17.166 1.00 74.38 632 ALA A O 1
ATOM 5234 N N . GLY A 1 633 ? 3.281 -7.152 -15.653 1.00 61.72 633 GLY A N 1
ATOM 5235 C CA . GLY A 1 633 ? 3.189 -5.870 -14.951 1.00 61.72 633 GLY A CA 1
ATOM 5236 C C . GLY A 1 633 ? 2.137 -5.796 -13.837 1.00 61.72 633 GLY A C 1
ATOM 5237 O O . GLY A 1 633 ? 2.038 -4.747 -13.215 1.00 61.72 633 GLY A O 1
ATOM 5238 N N . LEU A 1 634 ? 1.388 -6.870 -13.558 1.00 67.69 634 LEU A N 1
ATOM 5239 C CA . LEU A 1 634 ? 0.484 -6.983 -12.403 1.00 67.69 634 LEU A CA 1
ATOM 5240 C C . LEU A 1 634 ? 0.895 -8.167 -11.514 1.00 67.69 634 LEU A C 1
ATOM 5242 O O . LEU A 1 634 ? 1.476 -9.139 -12.000 1.00 67.69 634 LEU A O 1
ATOM 5246 N N . LYS A 1 635 ? 0.564 -8.112 -10.221 1.00 71.00 635 LYS A N 1
ATOM 5247 C CA . LYS A 1 635 ? 0.630 -9.268 -9.319 1.00 71.00 635 LYS A CA 1
ATOM 5248 C C . LYS A 1 635 ? -0.427 -10.298 -9.720 1.00 71.00 635 LYS A C 1
ATOM 5250 O O . LYS A 1 635 ? -1.543 -9.945 -10.110 1.00 71.00 635 LYS A O 1
ATOM 5255 N N . ASP A 1 636 ? -0.063 -11.570 -9.603 1.00 78.56 636 ASP A N 1
ATOM 5256 C CA . ASP A 1 636 ? -0.950 -12.703 -9.866 1.00 78.56 636 ASP A CA 1
ATOM 5257 C C . ASP A 1 636 ? -2.223 -12.611 -9.014 1.00 78.56 636 ASP A C 1
ATOM 5259 O O . ASP A 1 636 ? -2.180 -12.190 -7.856 1.00 78.56 636 ASP A O 1
ATOM 5263 N N . SER A 1 637 ? -3.360 -13.023 -9.575 1.00 67.44 637 SER A N 1
ATOM 5264 C CA . SER A 1 637 ? -4.606 -13.073 -8.814 1.00 67.44 637 SER A CA 1
ATOM 5265 C C . SER A 1 637 ? -4.482 -14.047 -7.637 1.00 67.44 637 SER A C 1
ATOM 5267 O O . SER A 1 637 ? -3.725 -15.022 -7.716 1.00 67.44 637 SER A O 1
ATOM 5269 N N . PRO A 1 638 ? -5.301 -13.895 -6.584 1.00 62.38 638 PRO A N 1
ATOM 5270 C CA . PRO A 1 638 ? -5.499 -14.968 -5.619 1.00 62.38 638 PRO A CA 1
ATOM 5271 C C . PRO A 1 638 ? -5.968 -16.249 -6.325 1.00 62.38 638 PRO A C 1
ATOM 5273 O O . PRO A 1 638 ? -6.566 -16.194 -7.407 1.00 62.38 638 PRO A O 1
ATOM 5276 N N . VAL A 1 639 ? -5.707 -17.403 -5.707 1.00 77.19 639 VAL A N 1
ATOM 5277 C CA . VAL A 1 639 ? -6.182 -18.695 -6.216 1.00 77.19 639 VAL A CA 1
ATOM 5278 C C . VAL A 1 639 ? -7.661 -18.855 -5.863 1.00 77.19 639 VAL A C 1
ATOM 5280 O O . VAL A 1 639 ? -8.011 -19.034 -4.697 1.00 77.19 639 VAL A O 1
ATOM 5283 N N . SER A 1 640 ? -8.524 -18.830 -6.874 1.00 66.69 640 SER A N 1
ATOM 5284 C CA . SER A 1 640 ? -9.944 -19.163 -6.758 1.00 66.69 640 SER A CA 1
ATOM 5285 C C . SER A 1 640 ? -10.129 -20.680 -6.707 1.00 66.69 640 SER A C 1
ATOM 5287 O O . SER A 1 640 ? -9.421 -21.413 -7.396 1.00 66.69 640 SER A O 1
ATOM 5289 N N . THR A 1 641 ? -11.082 -21.161 -5.904 1.00 75.38 641 THR A N 1
ATOM 5290 C CA . THR A 1 641 ? -11.429 -22.590 -5.803 1.00 75.38 641 THR A CA 1
ATOM 5291 C C . THR A 1 641 ? -12.885 -22.800 -6.203 1.00 75.38 641 THR A C 1
ATOM 5293 O O . THR A 1 641 ? -13.772 -22.150 -5.651 1.00 75.38 641 THR A O 1
ATOM 5296 N N . PHE A 1 642 ? -13.125 -23.735 -7.120 1.00 75.56 642 PHE A N 1
ATOM 5297 C CA . PHE A 1 642 ? -14.445 -24.142 -7.583 1.00 75.56 642 PHE A CA 1
ATOM 5298 C C . PHE A 1 642 ? -14.650 -25.636 -7.345 1.00 75.56 642 PHE A C 1
ATOM 5300 O O . PHE A 1 642 ? -13.786 -26.439 -7.688 1.00 75.56 642 PHE A O 1
ATOM 5307 N N . ILE A 1 643 ? -15.773 -26.007 -6.734 1.00 80.06 643 ILE A N 1
ATOM 5308 C CA . ILE A 1 643 ? -16.082 -27.393 -6.359 1.00 80.06 643 ILE A CA 1
ATOM 5309 C C . ILE A 1 643 ? -17.316 -27.825 -7.139 1.00 80.06 643 ILE A C 1
ATOM 5311 O O . ILE A 1 643 ? -18.356 -27.169 -7.045 1.00 80.06 643 ILE A O 1
ATOM 5315 N N . TYR A 1 644 ? -17.193 -28.920 -7.882 1.00 82.69 644 TYR A N 1
ATOM 5316 C CA . TYR A 1 644 ? -18.276 -29.496 -8.662 1.00 82.69 644 TYR A CA 1
ATOM 5317 C C . TYR A 1 644 ? -18.556 -30.922 -8.220 1.00 82.69 644 TYR A C 1
ATOM 5319 O O . TYR A 1 644 ? -17.643 -31.745 -8.178 1.00 82.69 644 TYR A O 1
ATOM 5327 N N . THR A 1 645 ? -19.821 -31.199 -7.922 1.00 81.88 645 THR A N 1
ATOM 5328 C CA . THR A 1 645 ? -20.312 -32.551 -7.645 1.00 81.88 645 THR A CA 1
ATOM 5329 C C . THR A 1 645 ? -21.095 -33.032 -8.853 1.00 81.88 645 THR A C 1
ATOM 5331 O O . THR A 1 645 ? -22.036 -32.362 -9.283 1.00 81.88 645 THR A O 1
ATOM 5334 N N . VAL A 1 646 ? -20.694 -34.160 -9.428 1.00 83.06 646 VAL A N 1
ATOM 5335 C CA . VAL A 1 646 ? -21.350 -34.718 -10.602 1.00 83.06 646 VAL A CA 1
ATOM 5336 C C . VAL A 1 646 ? -22.550 -35.546 -10.185 1.00 83.06 646 VAL A C 1
ATOM 5338 O O . VAL A 1 646 ? -22.473 -36.433 -9.338 1.00 83.06 646 VAL A O 1
ATOM 5341 N N . VAL A 1 647 ? -23.682 -35.233 -10.800 1.00 76.56 647 VAL A N 1
ATOM 5342 C CA . VAL A 1 647 ? -24.945 -35.939 -10.618 1.00 76.56 647 VAL A CA 1
ATOM 5343 C C . VAL A 1 647 ? -25.312 -36.682 -11.896 1.00 76.56 647 VAL A C 1
ATOM 5345 O O . VAL A 1 647 ? -25.166 -36.162 -13.005 1.00 76.56 647 VAL A O 1
ATOM 5348 N N . ASP A 1 648 ? -25.787 -37.913 -11.720 1.00 66.75 648 ASP A N 1
ATOM 5349 C CA . ASP A 1 648 ? -26.225 -38.791 -12.804 1.00 66.75 648 ASP A CA 1
ATOM 5350 C C . ASP A 1 648 ? -27.468 -38.203 -13.510 1.00 66.75 648 ASP A C 1
ATOM 5352 O O . ASP A 1 648 ? -28.464 -37.858 -12.858 1.00 66.75 648 ASP A O 1
ATOM 5356 N N . ASP A 1 649 ? -27.405 -38.077 -14.845 1.00 63.06 649 ASP A N 1
ATOM 5357 C CA . ASP A 1 649 ? -28.449 -37.488 -15.710 1.00 63.06 649 ASP A CA 1
ATOM 5358 C C . ASP A 1 649 ? -29.780 -38.271 -15.596 1.00 63.06 649 ASP A C 1
ATOM 5360 O O . ASP A 1 649 ? -30.844 -37.726 -15.897 1.00 63.06 649 ASP A O 1
ATOM 5364 N N . GLU A 1 650 ? -29.767 -39.524 -15.108 1.00 66.25 650 GLU A N 1
ATOM 5365 C CA . GLU A 1 650 ? -30.976 -40.351 -14.949 1.00 66.25 650 GLU A CA 1
ATOM 5366 C C . GLU A 1 650 ? -31.962 -39.830 -13.879 1.00 66.25 650 GLU A C 1
ATOM 5368 O O . GLU A 1 650 ? -33.179 -39.991 -14.033 1.00 66.25 650 GLU A O 1
ATOM 5373 N N . ASN A 1 651 ? -31.474 -39.140 -12.838 1.00 72.06 651 ASN A N 1
ATOM 5374 C CA . ASN A 1 651 ? -32.285 -38.686 -11.693 1.00 72.06 651 ASN A CA 1
ATOM 5375 C C . ASN A 1 651 ? -32.724 -37.209 -11.767 1.00 72.06 651 ASN A C 1
ATOM 5377 O O . ASN A 1 651 ? -33.334 -36.685 -10.829 1.00 72.06 651 ASN A O 1
ATOM 5381 N N . ILE A 1 652 ? -32.442 -36.522 -12.877 1.00 74.25 652 ILE A N 1
ATOM 5382 C CA . ILE A 1 652 ? -32.758 -35.101 -13.086 1.00 74.25 652 ILE A CA 1
ATOM 5383 C C . ILE A 1 652 ? -33.770 -34.974 -14.223 1.00 74.25 652 ILE A C 1
ATOM 5385 O O . ILE A 1 652 ? -33.718 -35.715 -15.207 1.00 74.25 652 ILE A O 1
ATOM 5389 N N . ALA A 1 653 ? -34.717 -34.038 -14.104 1.00 84.44 653 ALA A N 1
ATOM 5390 C CA . ALA A 1 653 ? -35.670 -33.736 -15.172 1.00 84.44 653 ALA A CA 1
ATOM 5391 C C . ALA A 1 653 ? -34.919 -33.540 -16.501 1.00 84.44 653 ALA A C 1
ATOM 5393 O O . ALA A 1 653 ? -33.866 -32.915 -16.507 1.00 84.44 653 ALA A O 1
ATOM 5394 N N . SER A 1 654 ? -35.416 -34.060 -17.625 1.00 86.44 654 SER A N 1
ATOM 5395 C CA . SER A 1 654 ? -34.661 -34.145 -18.893 1.00 86.44 654 SER A CA 1
ATOM 5396 C C . SER A 1 654 ? -34.301 -32.789 -19.516 1.00 86.44 654 SER A C 1
ATOM 5398 O O . SER A 1 654 ? -33.352 -32.685 -20.298 1.00 86.44 654 SER A O 1
ATOM 5400 N N . GLY A 1 655 ? -35.018 -31.743 -19.109 1.00 88.31 655 GLY A N 1
ATOM 5401 C CA . GLY A 1 655 ? -34.791 -30.356 -19.493 1.00 88.31 655 GLY A CA 1
ATOM 5402 C C . GLY A 1 655 ? -35.686 -29.855 -20.602 1.00 88.31 655 GLY A C 1
ATOM 5403 O O . GLY A 1 655 ? -36.554 -30.564 -21.099 1.00 88.31 655 GLY A O 1
ATOM 5404 N N . LEU A 1 656 ? -35.476 -28.592 -20.961 1.00 93.88 656 LEU A N 1
ATOM 5405 C CA . LEU A 1 656 ? -36.178 -27.979 -22.078 1.00 93.88 656 LEU A CA 1
ATOM 5406 C C . LEU A 1 656 ? -35.691 -28.612 -23.394 1.00 93.88 656 LEU A C 1
ATOM 5408 O O . LEU A 1 656 ? -34.492 -28.793 -23.606 1.00 93.88 656 LEU A O 1
ATOM 5412 N N . ASP A 1 657 ? -36.619 -28.903 -24.301 1.00 93.06 657 ASP A N 1
ATOM 5413 C CA . ASP A 1 657 ? -36.330 -29.258 -25.692 1.00 93.06 657 ASP A CA 1
ATOM 5414 C C . ASP A 1 657 ? -35.883 -28.029 -26.494 1.00 93.06 657 ASP A C 1
ATOM 5416 O O . ASP A 1 657 ? -35.112 -28.150 -27.445 1.00 93.06 657 ASP A O 1
ATOM 5420 N N . ASN A 1 658 ? -36.416 -26.850 -26.152 1.00 94.81 658 ASN A N 1
ATOM 5421 C CA . ASN A 1 658 ? -36.095 -25.584 -26.801 1.00 94.81 658 ASN A CA 1
ATOM 5422 C C . ASN A 1 658 ? -36.343 -24.399 -25.857 1.00 94.81 658 ASN A C 1
ATOM 5424 O O . ASN A 1 658 ? -37.265 -24.427 -25.042 1.00 94.81 658 ASN A O 1
ATOM 5428 N N . LEU A 1 659 ? -35.579 -23.324 -26.028 1.00 95.81 659 LEU A N 1
ATOM 5429 C CA . LEU A 1 659 ? -35.825 -22.037 -25.391 1.00 95.81 659 LEU A CA 1
ATOM 5430 C C . LEU A 1 659 ? -35.614 -20.937 -26.422 1.00 95.81 659 LEU A C 1
ATOM 5432 O O . LEU A 1 659 ? -34.515 -20.751 -26.936 1.00 95.81 659 LEU A O 1
ATOM 5436 N N . THR A 1 660 ? -36.679 -20.214 -26.748 1.00 94.62 660 THR A N 1
ATOM 5437 C CA . THR A 1 660 ? -36.620 -19.099 -27.700 1.00 94.62 660 THR A CA 1
ATOM 5438 C C . THR A 1 660 ? -36.908 -17.788 -26.987 1.00 94.62 660 THR A C 1
ATOM 5440 O O . THR A 1 660 ? -37.771 -17.731 -26.113 1.00 94.62 660 THR A O 1
ATOM 5443 N N . VAL A 1 661 ? -36.205 -16.728 -27.381 1.00 93.62 661 VAL A N 1
ATOM 5444 C CA . VAL A 1 661 ? -36.466 -15.357 -26.932 1.00 93.62 661 VAL A CA 1
ATOM 5445 C C . VAL A 1 661 ? -36.842 -14.481 -28.127 1.00 93.62 661 VAL A C 1
ATOM 5447 O O . VAL A 1 661 ? -36.288 -14.643 -29.213 1.00 93.62 661 VAL A O 1
ATOM 5450 N N . VAL A 1 662 ? -37.795 -13.566 -27.945 1.00 88.19 662 VAL A N 1
ATOM 5451 C CA . VAL A 1 662 ? -38.162 -12.532 -28.931 1.00 88.19 662 VAL A CA 1
ATOM 5452 C C . VAL A 1 662 ? -37.697 -11.180 -28.400 1.00 88.19 662 VAL A C 1
ATOM 5454 O O . VAL A 1 662 ? -37.808 -10.928 -27.201 1.00 88.19 662 VAL A O 1
ATOM 5457 N N . ASN A 1 663 ? -37.208 -10.313 -29.293 1.00 78.69 663 ASN A N 1
ATOM 5458 C CA . ASN A 1 663 ? -36.563 -9.025 -28.984 1.00 78.69 663 ASN A CA 1
ATOM 5459 C C . ASN A 1 663 ? -35.185 -9.154 -28.310 1.00 78.69 663 ASN A C 1
ATOM 5461 O O . ASN A 1 663 ? -34.740 -8.243 -27.619 1.00 78.69 663 ASN A O 1
ATOM 5465 N N . GLY A 1 664 ? -34.503 -10.278 -28.536 1.00 83.31 664 GLY A N 1
ATOM 5466 C CA . GLY A 1 664 ? -33.136 -10.530 -28.095 1.00 83.31 664 GLY A CA 1
ATOM 5467 C C . GLY A 1 664 ? -32.584 -11.812 -28.720 1.00 83.31 664 GLY A C 1
ATOM 5468 O O . GLY A 1 664 ? -33.254 -12.452 -29.532 1.00 83.31 664 GLY A O 1
ATOM 5469 N N . ARG A 1 665 ? -31.370 -12.200 -28.326 1.00 87.31 665 ARG A N 1
ATOM 5470 C CA . ARG A 1 665 ? -30.748 -13.483 -28.676 1.00 87.31 665 ARG A CA 1
ATOM 5471 C C . ARG A 1 665 ? -30.135 -14.090 -27.420 1.00 87.31 665 ARG A C 1
ATOM 5473 O O . ARG A 1 665 ? -29.526 -13.361 -26.645 1.00 87.31 665 ARG A O 1
ATOM 5480 N N . LEU A 1 666 ? -30.317 -15.397 -27.227 1.00 87.94 666 LEU A N 1
ATOM 5481 C CA . LEU A 1 666 ? -29.616 -16.134 -26.177 1.00 87.94 666 LEU A CA 1
ATOM 5482 C C . LEU A 1 666 ? -28.137 -16.250 -26.537 1.00 87.94 666 LEU A C 1
ATOM 5484 O O . LEU A 1 666 ? -27.792 -16.650 -27.652 1.00 87.94 666 LEU A O 1
ATOM 5488 N N . GLU A 1 667 ? -27.289 -15.919 -25.577 1.00 78.38 667 GLU A N 1
ATOM 5489 C CA . GLU A 1 667 ? -25.847 -16.082 -25.644 1.00 78.38 667 GLU A CA 1
ATOM 5490 C C . GLU A 1 667 ? -25.403 -16.961 -24.465 1.00 78.38 667 GLU A C 1
ATOM 5492 O O . GLU A 1 667 ? -25.518 -16.531 -23.313 1.00 78.38 667 GLU A O 1
ATOM 5497 N N . PRO A 1 668 ? -24.930 -18.196 -24.716 1.00 74.50 668 PRO A N 1
ATOM 5498 C CA . PRO A 1 668 ? -24.816 -18.866 -26.023 1.00 74.50 668 PRO A CA 1
ATOM 5499 C C . PRO A 1 668 ? -26.181 -19.281 -26.614 1.00 74.50 668 PRO A C 1
ATOM 5501 O O . PRO A 1 668 ? -27.213 -19.170 -25.956 1.00 74.50 668 PRO A O 1
ATOM 5504 N N . GLU A 1 669 ? -26.198 -19.784 -27.857 1.00 85.94 669 GLU A N 1
ATOM 5505 C CA . GLU A 1 669 ? -27.415 -20.382 -28.432 1.00 85.94 669 GLU A CA 1
ATOM 5506 C C . GLU A 1 669 ? -27.941 -21.528 -27.560 1.00 85.94 669 GLU A C 1
ATOM 5508 O O . GLU A 1 669 ? -27.176 -22.197 -26.858 1.00 85.94 669 GLU A O 1
ATOM 5513 N N . PHE A 1 670 ? -29.258 -21.752 -27.600 1.00 91.31 670 PHE A N 1
ATOM 5514 C CA . PHE A 1 670 ? -29.888 -22.722 -26.716 1.00 91.31 670 PHE A CA 1
ATOM 5515 C C . PHE A 1 670 ? -29.301 -24.126 -26.891 1.00 91.31 670 PHE A C 1
ATOM 5517 O O . PHE A 1 670 ? -29.299 -24.703 -27.980 1.00 91.31 670 PHE A O 1
ATOM 5524 N N . ASN A 1 671 ? -28.889 -24.703 -25.768 1.00 84.19 671 ASN A N 1
ATOM 5525 C CA . ASN A 1 671 ? -28.553 -26.106 -25.638 1.00 84.19 671 ASN A CA 1
ATOM 5526 C C . ASN A 1 671 ? -29.214 -26.620 -24.359 1.00 84.19 671 ASN A C 1
ATOM 5528 O O . ASN A 1 671 ? -29.063 -26.030 -23.294 1.00 84.19 671 ASN A O 1
ATOM 5532 N N . ARG A 1 672 ? -29.918 -27.751 -24.427 1.00 81.56 672 ARG A N 1
ATOM 5533 C CA . ARG A 1 672 ? -30.628 -28.319 -23.266 1.00 81.56 672 ARG A CA 1
ATOM 5534 C C . ARG A 1 672 ? -29.741 -28.589 -22.038 1.00 81.56 672 ARG A C 1
ATOM 5536 O O . ARG A 1 672 ? -30.275 -28.725 -20.937 1.00 81.56 672 ARG A O 1
ATOM 5543 N N . ARG A 1 673 ? -28.418 -28.694 -22.229 1.00 76.56 673 ARG A N 1
ATOM 5544 C CA . ARG A 1 673 ? -27.393 -28.871 -21.183 1.00 76.56 673 ARG A CA 1
ATOM 5545 C C . ARG A 1 673 ? -26.698 -27.568 -20.768 1.00 76.56 673 ARG A C 1
ATOM 5547 O O . ARG A 1 673 ? -25.877 -27.588 -19.862 1.00 76.56 673 ARG A O 1
ATOM 5554 N N . THR A 1 674 ? -27.028 -26.448 -21.402 1.00 77.12 674 THR A N 1
ATOM 5555 C CA . THR A 1 674 ? -26.597 -25.118 -20.972 1.00 77.12 674 THR A CA 1
ATOM 5556 C C . THR A 1 674 ? -27.675 -24.517 -20.083 1.00 77.12 674 THR A C 1
ATOM 5558 O O . THR A 1 674 ? -28.830 -24.389 -20.493 1.00 77.12 674 THR A O 1
ATOM 5561 N N . PHE A 1 675 ? -27.289 -24.147 -18.864 1.00 80.38 675 PHE A N 1
ATOM 5562 C CA . PHE A 1 675 ? -28.213 -23.679 -17.831 1.00 80.38 675 PHE A CA 1
ATOM 5563 C C . PHE A 1 675 ? -28.197 -22.168 -17.641 1.00 80.38 675 PHE A C 1
ATOM 5565 O O . PHE A 1 675 ? -29.143 -21.637 -17.081 1.00 80.38 675 PHE A O 1
ATOM 5572 N N . ASN A 1 676 ? -27.176 -21.461 -18.121 1.00 73.44 676 ASN A N 1
ATOM 5573 C CA . ASN A 1 676 ? -27.065 -20.016 -17.964 1.00 73.44 676 ASN A CA 1
ATOM 5574 C C . ASN A 1 676 ? -26.944 -19.348 -19.331 1.00 73.44 676 ASN A C 1
ATOM 5576 O O . ASN A 1 676 ? -26.168 -19.779 -20.183 1.00 73.44 676 ASN A O 1
ATOM 5580 N N . TYR A 1 677 ? -27.730 -18.298 -19.527 1.00 86.50 677 TYR A N 1
ATOM 5581 C CA . TYR A 1 677 ? -27.806 -17.539 -20.765 1.00 86.50 677 TYR A CA 1
ATOM 5582 C C . TYR A 1 677 ? -27.740 -16.049 -20.479 1.00 86.50 677 TYR A C 1
ATOM 5584 O O . TYR A 1 677 ? -28.241 -15.578 -19.459 1.00 86.50 677 TYR A O 1
ATOM 5592 N N . THR A 1 678 ? -27.191 -15.296 -21.422 1.00 83.12 678 THR A N 1
ATOM 5593 C CA . THR A 1 678 ? -27.259 -13.837 -21.445 1.00 83.12 678 THR A CA 1
ATOM 5594 C C . THR A 1 678 ? -28.103 -13.375 -22.629 1.00 83.12 678 THR A C 1
ATOM 5596 O O . THR A 1 678 ? -28.092 -14.000 -23.686 1.00 83.12 678 THR A O 1
ATOM 5599 N N . VAL A 1 679 ? -28.852 -12.288 -22.456 1.00 89.88 679 VAL A N 1
ATOM 5600 C CA . VAL A 1 679 ? -29.546 -11.582 -23.540 1.00 89.88 679 VAL A CA 1
ATOM 5601 C C . VAL A 1 679 ? -29.256 -10.093 -23.398 1.00 89.88 679 VAL A C 1
ATOM 5603 O O . VAL A 1 679 ? -29.639 -9.467 -22.414 1.00 89.88 679 VAL A O 1
ATOM 5606 N N . ASN A 1 680 ? -28.596 -9.501 -24.385 1.00 86.12 680 ASN A N 1
ATOM 5607 C CA . ASN A 1 680 ? -28.361 -8.059 -24.417 1.00 86.12 680 ASN A CA 1
ATOM 5608 C C . ASN A 1 680 ? -29.459 -7.388 -25.255 1.00 86.12 680 ASN A C 1
ATOM 5610 O O . ASN A 1 680 ? -29.694 -7.794 -26.394 1.00 86.12 680 ASN A O 1
ATOM 5614 N N . VAL A 1 681 ? -30.141 -6.381 -24.699 1.00 86.25 681 VAL A N 1
ATOM 5615 C CA . VAL A 1 681 ? -31.226 -5.656 -25.385 1.00 86.25 681 VAL A CA 1
ATOM 5616 C C . VAL A 1 681 ? -31.032 -4.145 -25.303 1.00 86.25 681 VAL A C 1
ATOM 5618 O O . VAL A 1 681 ? -30.509 -3.614 -24.319 1.00 86.25 681 VAL A O 1
ATOM 5621 N N . ASP A 1 682 ? -31.459 -3.432 -26.344 1.00 79.50 682 ASP A N 1
ATOM 5622 C CA . ASP A 1 682 ? -31.396 -1.972 -26.372 1.00 79.50 682 ASP A CA 1
ATOM 5623 C C . ASP A 1 682 ? -32.405 -1.335 -25.405 1.00 79.50 682 ASP A C 1
ATOM 5625 O O . ASP A 1 682 ? -33.366 -1.965 -24.958 1.00 79.50 682 ASP A O 1
ATOM 5629 N N . TYR A 1 683 ? -32.203 -0.051 -25.097 1.00 75.38 683 TYR A N 1
ATOM 5630 C CA . TYR A 1 683 ? -33.019 0.675 -24.122 1.00 75.38 683 TYR A CA 1
ATOM 5631 C C . TYR A 1 683 ? -34.526 0.606 -24.415 1.00 75.38 683 TYR A C 1
ATOM 5633 O O . TYR A 1 683 ? -35.310 0.480 -23.480 1.00 75.38 683 TYR A O 1
ATOM 5641 N N . LEU A 1 684 ? -34.948 0.637 -25.684 1.00 80.12 684 LEU A N 1
ATOM 5642 C CA . LEU A 1 684 ? -36.369 0.633 -26.065 1.00 80.12 684 LEU A CA 1
ATOM 5643 C C . LEU A 1 684 ? -37.084 -0.706 -25.804 1.00 80.12 684 LEU A C 1
ATOM 5645 O O . LEU A 1 684 ? -38.310 -0.770 -25.867 1.00 80.12 684 LEU A O 1
ATOM 5649 N N . VAL A 1 685 ? -36.349 -1.779 -25.504 1.00 85.62 685 VAL A N 1
ATOM 5650 C CA . VAL A 1 685 ? -36.932 -3.095 -25.229 1.00 85.62 685 VAL A CA 1
ATOM 5651 C C . VAL A 1 685 ? -37.383 -3.156 -23.770 1.00 85.62 685 VAL A C 1
ATOM 5653 O O . VAL A 1 685 ? -36.623 -3.503 -22.873 1.00 85.62 685 VAL A O 1
ATOM 5656 N N . GLU A 1 686 ? -38.639 -2.796 -23.520 1.00 88.25 686 GLU A N 1
ATOM 5657 C CA . GLU A 1 686 ? -39.240 -2.802 -22.175 1.00 88.25 686 GLU A CA 1
ATOM 5658 C C . GLU A 1 686 ? -39.628 -4.192 -21.671 1.00 88.25 686 GLU A C 1
ATOM 5660 O O . GLU A 1 686 ? -39.853 -4.372 -20.475 1.00 88.25 686 GLU A O 1
ATOM 5665 N N . LYS A 1 687 ? -39.729 -5.174 -22.570 1.00 91.62 687 LYS A N 1
ATOM 5666 C CA . LYS A 1 687 ? -40.143 -6.540 -22.251 1.00 91.62 687 LYS A CA 1
ATOM 5667 C C . LYS A 1 687 ? -39.395 -7.551 -23.110 1.00 91.62 687 LYS A C 1
ATOM 5669 O O . LYS A 1 687 ? -39.222 -7.330 -24.310 1.00 91.62 687 LYS A O 1
ATOM 5674 N N . LEU A 1 688 ? -39.038 -8.686 -22.516 1.00 95.19 688 LEU A N 1
ATOM 5675 C CA . LEU A 1 688 ? -38.545 -9.859 -23.236 1.00 95.19 688 LEU A CA 1
ATOM 5676 C C . LEU A 1 688 ? -39.656 -10.908 -23.322 1.00 95.19 688 LEU A C 1
ATOM 5678 O O . LEU A 1 688 ? -40.308 -11.190 -22.319 1.00 95.19 688 LEU A O 1
ATOM 5682 N N . ILE A 1 689 ? -39.868 -11.498 -24.499 1.00 95.31 689 ILE A N 1
ATOM 5683 C CA . ILE A 1 689 ? -40.796 -12.629 -24.644 1.00 95.31 689 ILE A CA 1
ATOM 5684 C C . ILE A 1 689 ? -39.981 -13.913 -24.635 1.00 95.31 689 ILE A C 1
ATOM 5686 O O . ILE A 1 689 ? -39.043 -14.042 -25.420 1.00 95.31 689 ILE A O 1
ATOM 5690 N N . ILE A 1 690 ? -40.360 -14.863 -23.790 1.00 96.25 690 ILE A N 1
ATOM 5691 C CA . ILE A 1 690 ? -39.705 -16.163 -23.660 1.00 96.25 690 ILE A CA 1
ATOM 5692 C C . ILE A 1 690 ? -40.687 -17.257 -24.054 1.00 96.25 690 ILE A C 1
ATOM 5694 O O . ILE A 1 690 ? -41.860 -17.204 -23.694 1.00 96.25 690 ILE A O 1
ATOM 5698 N N . ILE A 1 691 ? -40.197 -18.238 -24.804 1.00 96.56 691 ILE A N 1
ATOM 5699 C CA . ILE A 1 691 ? -40.958 -19.391 -25.279 1.00 96.56 691 ILE A CA 1
ATOM 5700 C C . ILE A 1 691 ? -40.175 -20.657 -24.902 1.00 96.56 691 ILE A C 1
ATOM 5702 O O . ILE A 1 691 ? -39.340 -21.118 -25.692 1.00 96.56 691 ILE A O 1
ATOM 5706 N N . PRO A 1 692 ? -40.356 -21.185 -23.679 1.00 96.44 692 PRO A N 1
ATOM 5707 C CA . PRO A 1 692 ? -39.731 -22.429 -23.255 1.00 96.44 692 PRO A CA 1
ATOM 5708 C C . PRO A 1 692 ? -40.564 -23.625 -23.732 1.00 96.44 692 PRO A C 1
ATOM 5710 O O . PRO A 1 692 ? -41.791 -23.595 -23.692 1.00 96.44 692 PRO A O 1
ATOM 5713 N N . LYS A 1 693 ? -39.915 -24.699 -24.178 1.00 96.75 693 LYS A N 1
ATOM 5714 C CA . LYS A 1 693 ? -40.575 -25.931 -24.624 1.00 96.75 693 LYS A CA 1
ATOM 5715 C C . LYS A 1 693 ? -39.935 -27.131 -23.949 1.00 96.75 693 LYS A C 1
ATOM 5717 O O . LYS A 1 693 ? -38.717 -27.248 -23.974 1.00 96.75 693 LYS A O 1
ATOM 5722 N N . ALA A 1 694 ? -40.749 -28.028 -23.417 1.00 94.62 694 ALA A N 1
ATOM 5723 C CA . ALA A 1 694 ? -40.354 -29.338 -22.911 1.00 94.62 694 ALA A CA 1
ATOM 5724 C C . ALA A 1 694 ? -41.374 -30.403 -23.337 1.00 94.62 694 ALA A C 1
ATOM 5726 O O . ALA A 1 694 ? -42.575 -30.131 -23.423 1.00 94.62 694 ALA A O 1
ATOM 5727 N N . SER A 1 695 ? -40.891 -31.610 -23.616 1.00 91.06 695 SER A N 1
ATOM 5728 C CA . SER A 1 695 ? -41.690 -32.745 -24.094 1.00 91.06 695 SER A CA 1
ATOM 5729 C C . SER A 1 695 ? -42.271 -33.573 -22.950 1.00 91.06 695 SER A C 1
ATOM 5731 O O . SER A 1 695 ? -43.157 -34.401 -23.167 1.00 91.06 695 SER A O 1
ATOM 5733 N N . LYS A 1 696 ? -41.771 -33.355 -21.733 1.00 90.19 696 LYS A N 1
ATOM 5734 C CA . LYS A 1 696 ? -42.169 -34.008 -20.488 1.00 90.19 696 LYS A CA 1
ATOM 5735 C C . LYS A 1 696 ? -42.251 -32.951 -19.393 1.00 90.19 696 LYS A C 1
ATOM 5737 O O . LYS A 1 696 ? -41.718 -31.865 -19.567 1.00 90.19 696 LYS A O 1
ATOM 5742 N N . GLY A 1 697 ? -42.896 -33.284 -18.279 1.00 92.25 697 GLY A N 1
ATOM 5743 C CA . GLY A 1 697 ? -42.859 -32.437 -17.092 1.00 92.25 697 GLY A CA 1
ATOM 5744 C C . GLY A 1 697 ? -43.629 -31.117 -17.201 1.00 92.25 697 GLY A C 1
ATOM 5745 O O . GLY A 1 697 ? -44.461 -30.925 -18.087 1.00 92.25 697 GLY A O 1
ATOM 5746 N N . SER A 1 698 ? -43.358 -30.218 -16.256 1.00 93.75 698 SER A N 1
ATOM 5747 C CA . SER A 1 698 ? -43.927 -28.868 -16.177 1.00 93.75 698 SER A CA 1
ATOM 5748 C C . SER A 1 698 ? -42.832 -27.803 -16.201 1.00 93.75 698 SER A C 1
ATOM 5750 O O . SER A 1 698 ? -41.712 -28.054 -15.751 1.00 93.75 698 SER A O 1
ATOM 5752 N N . ILE A 1 699 ? -43.161 -26.602 -16.684 1.00 97.06 699 ILE A N 1
ATOM 5753 C CA . ILE A 1 699 ? -42.243 -25.460 -16.761 1.00 97.06 699 ILE A CA 1
ATOM 5754 C C . ILE A 1 699 ? -42.770 -24.330 -15.873 1.00 97.06 699 ILE A C 1
ATOM 5756 O O . ILE A 1 699 ? -43.942 -23.973 -15.945 1.00 97.06 699 ILE A O 1
ATOM 5760 N N . GLU A 1 700 ? -41.894 -23.737 -15.070 1.00 95.06 700 GLU A N 1
ATOM 5761 C CA . GLU A 1 700 ? -42.151 -22.510 -14.317 1.00 95.06 700 GLU A CA 1
ATOM 5762 C C . GLU A 1 700 ? -41.195 -21.413 -14.786 1.00 95.06 700 GLU A C 1
ATOM 5764 O O . GLU A 1 700 ? -39.994 -21.648 -14.871 1.00 95.06 700 GLU A O 1
ATOM 5769 N N . VAL A 1 701 ? -41.691 -20.208 -15.062 1.00 94.88 701 VAL A N 1
ATOM 5770 C CA . VAL A 1 701 ? -40.883 -19.023 -15.390 1.00 94.88 701 VAL A CA 1
ATOM 5771 C C . VAL A 1 701 ? -41.116 -17.969 -14.313 1.00 94.88 701 VAL A C 1
ATOM 5773 O O . VAL A 1 701 ? -42.243 -17.529 -14.107 1.00 94.88 701 VAL A O 1
ATOM 5776 N N . ASN A 1 702 ? -40.058 -17.565 -13.606 1.00 90.56 702 ASN A N 1
ATOM 5777 C CA . ASN A 1 702 ? -40.112 -16.666 -12.445 1.00 90.56 702 ASN A CA 1
ATOM 5778 C C . ASN A 1 702 ? -41.143 -17.093 -11.380 1.00 90.56 702 ASN A C 1
ATOM 5780 O O . ASN A 1 702 ? -41.753 -16.255 -10.722 1.00 90.56 702 ASN A O 1
ATOM 5784 N N . GLY A 1 703 ? -41.313 -18.407 -11.205 1.00 85.75 703 GLY A N 1
ATOM 5785 C CA . GLY A 1 703 ? -42.242 -18.998 -10.238 1.00 85.75 703 GLY A CA 1
ATOM 5786 C C . GLY A 1 703 ? -43.681 -19.158 -10.735 1.00 85.75 703 GLY A C 1
ATOM 5787 O O . GLY A 1 703 ? -44.502 -19.706 -10.006 1.00 85.75 703 GLY A O 1
ATOM 5788 N N . GLU A 1 704 ? -44.003 -18.730 -11.958 1.00 91.06 704 GLU A N 1
ATOM 5789 C CA . GLU A 1 704 ? -45.323 -18.934 -12.562 1.00 91.06 704 GLU A CA 1
ATOM 5790 C C . GLU A 1 704 ? -45.295 -20.108 -13.542 1.00 91.06 704 GLU A C 1
ATOM 5792 O O . GLU A 1 704 ? -44.395 -20.195 -14.376 1.00 91.06 704 GLU A O 1
ATOM 5797 N N . ILE A 1 705 ? -46.283 -21.001 -13.467 1.00 91.75 705 ILE A N 1
ATOM 5798 C CA . ILE A 1 705 ? -46.412 -22.138 -14.389 1.00 91.75 705 ILE A CA 1
ATOM 5799 C C . ILE A 1 705 ? -46.728 -21.617 -15.799 1.00 91.75 705 ILE A C 1
ATOM 5801 O O . ILE A 1 705 ? -47.596 -20.760 -15.963 1.00 91.75 705 ILE A O 1
ATOM 5805 N N . VAL A 1 706 ? -46.024 -22.140 -16.804 1.00 93.56 706 VAL A N 1
ATOM 5806 C CA . VAL A 1 706 ? -46.172 -21.782 -18.224 1.00 93.56 706 VAL A CA 1
ATOM 5807 C C . VAL A 1 706 ? -46.354 -23.057 -19.046 1.00 93.56 706 VAL A C 1
ATOM 5809 O O . VAL A 1 706 ? -45.638 -24.040 -18.830 1.00 93.56 706 VAL A O 1
ATOM 5812 N N . GLU A 1 707 ? -47.296 -23.063 -19.994 1.00 94.06 707 GLU A N 1
ATOM 5813 C CA . GLU A 1 707 ? -47.477 -24.214 -20.880 1.00 94.06 707 GLU A CA 1
ATOM 5814 C C . GLU A 1 707 ? -46.301 -24.357 -21.863 1.00 94.06 707 GLU A C 1
ATOM 5816 O O . GLU A 1 707 ? -45.677 -23.389 -22.303 1.00 94.06 707 GLU A O 1
ATOM 5821 N N . SER A 1 708 ? -45.973 -25.597 -22.234 1.00 95.44 708 SER A N 1
ATOM 5822 C CA . SER A 1 708 ? -44.865 -25.879 -23.153 1.00 95.44 708 SER A CA 1
ATOM 5823 C C . SER A 1 708 ? -45.092 -25.228 -24.523 1.00 95.44 708 SER A C 1
ATOM 5825 O O . SER A 1 708 ? -46.042 -25.552 -25.235 1.00 95.44 708 SER A O 1
ATOM 5827 N N . GLY A 1 709 ? -44.190 -24.327 -24.918 1.00 93.06 709 GLY A N 1
ATOM 5828 C CA . GLY A 1 709 ? -44.273 -23.550 -26.156 1.00 93.06 709 GLY A CA 1
ATOM 5829 C C . GLY A 1 709 ? -45.112 -22.270 -26.058 1.00 93.06 709 GLY A C 1
ATOM 5830 O O . GLY A 1 709 ? -45.274 -21.585 -27.070 1.00 93.06 709 GLY A O 1
ATOM 5831 N N . GLU A 1 710 ? -45.628 -21.925 -24.878 1.00 93.94 710 GLU A N 1
ATOM 5832 C CA . GLU A 1 710 ? -46.385 -20.695 -24.651 1.00 93.94 710 GLU A CA 1
ATOM 5833 C C . GLU A 1 710 ? -45.464 -19.463 -24.590 1.00 93.94 710 GLU A C 1
ATOM 5835 O O . GLU A 1 710 ? -44.310 -19.527 -24.163 1.00 93.94 710 GLU A O 1
ATOM 5840 N N . ARG A 1 711 ? -45.976 -18.311 -25.039 1.00 94.81 711 ARG A N 1
ATOM 5841 C CA . ARG A 1 711 ? -45.273 -17.025 -24.967 1.00 94.81 711 ARG A CA 1
ATOM 5842 C C . ARG A 1 711 ? -45.461 -16.396 -23.592 1.00 94.81 711 ARG A C 1
ATOM 5844 O O . ARG A 1 711 ? -46.571 -16.008 -23.244 1.00 94.81 711 ARG A O 1
ATOM 5851 N N . LYS A 1 712 ? -44.361 -16.176 -22.876 1.00 94.81 712 LYS A N 1
ATOM 5852 C CA . LYS A 1 712 ? -44.343 -15.440 -21.612 1.00 94.81 712 LYS A CA 1
ATOM 5853 C C . LYS A 1 712 ? -43.667 -14.082 -21.769 1.00 94.81 712 LYS A C 1
ATOM 5855 O O . LYS A 1 712 ? -42.491 -14.020 -22.115 1.00 94.81 712 LYS A O 1
ATOM 5860 N N . GLU A 1 713 ? -44.390 -12.997 -21.498 1.00 95.00 713 GLU A N 1
ATOM 5861 C CA . GLU A 1 713 ? -43.811 -11.649 -21.434 1.00 95.00 713 GLU A CA 1
ATOM 5862 C C . GLU A 1 713 ? -43.202 -11.382 -20.057 1.00 95.00 713 GLU A C 1
ATOM 5864 O O . GLU A 1 713 ? -43.877 -11.529 -19.038 1.00 95.00 713 GLU A O 1
ATOM 5869 N N . ILE A 1 714 ? -41.948 -10.934 -20.034 1.00 94.75 714 ILE A N 1
ATOM 5870 C CA . ILE A 1 714 ? -41.240 -10.534 -18.820 1.00 94.75 714 ILE A CA 1
ATOM 5871 C C . ILE A 1 714 ? -40.887 -9.045 -18.918 1.00 94.75 714 ILE A C 1
ATOM 5873 O O . ILE A 1 714 ? -40.137 -8.669 -19.824 1.00 94.75 714 ILE A O 1
ATOM 5877 N N . PRO A 1 715 ? -41.408 -8.183 -18.024 1.00 91.69 715 PRO A N 1
ATOM 5878 C CA . PRO A 1 715 ? -41.032 -6.774 -17.992 1.00 91.69 715 PRO A CA 1
ATOM 5879 C C . PRO A 1 715 ? -39.572 -6.608 -17.561 1.00 91.69 715 PRO A C 1
ATOM 5881 O O . PRO A 1 715 ? -39.092 -7.317 -16.678 1.00 91.69 715 PRO A O 1
ATOM 5884 N N . LEU A 1 716 ? -38.875 -5.657 -18.180 1.00 89.44 716 LEU A N 1
ATOM 5885 C CA . LEU A 1 716 ? -37.468 -5.364 -17.931 1.00 89.44 716 LEU A CA 1
ATOM 5886 C C . LEU A 1 716 ? -37.297 -3.975 -17.317 1.00 89.44 716 LEU A C 1
ATOM 5888 O O . LEU A 1 716 ? -37.833 -2.988 -17.823 1.00 89.44 716 LEU A O 1
ATOM 5892 N N . VAL A 1 717 ? -36.451 -3.870 -16.299 1.00 86.75 717 VAL A N 1
ATOM 5893 C CA . VAL A 1 717 ? -35.883 -2.598 -15.837 1.00 86.75 717 VAL A CA 1
ATOM 5894 C C . VAL A 1 717 ? -34.568 -2.310 -16.565 1.00 86.75 717 VAL A C 1
ATOM 5896 O O . VAL A 1 717 ? -33.933 -3.215 -17.102 1.00 86.75 717 VAL A O 1
ATOM 5899 N N . VAL A 1 718 ? -34.161 -1.040 -16.632 1.00 77.88 718 VAL A N 1
ATOM 5900 C CA . VAL A 1 718 ? -32.843 -0.669 -17.175 1.00 77.88 718 VAL A CA 1
ATOM 5901 C C . VAL A 1 718 ? -31.744 -1.292 -16.310 1.00 77.88 718 VAL A C 1
ATOM 5903 O O . VAL A 1 718 ? -31.824 -1.239 -15.085 1.00 77.88 718 VAL A O 1
ATOM 5906 N N . GLY A 1 719 ? -30.712 -1.847 -16.945 1.00 73.44 719 GLY A N 1
ATOM 5907 C CA . GLY A 1 719 ? -29.663 -2.615 -16.282 1.00 73.44 719 GLY A CA 1
ATOM 5908 C C . GLY A 1 719 ? -29.923 -4.121 -16.334 1.00 73.44 719 GLY A C 1
ATOM 5909 O O . GLY A 1 719 ? -30.511 -4.637 -17.286 1.00 73.44 719 GLY A O 1
ATOM 5910 N N . GLN A 1 720 ? -29.427 -4.839 -15.331 1.00 78.75 720 GLN A N 1
ATOM 5911 C CA . GLN A 1 720 ? -29.453 -6.298 -15.300 1.00 78.75 720 GLN A CA 1
ATOM 5912 C C . GLN A 1 720 ? -30.788 -6.822 -14.746 1.00 78.75 720 GLN A C 1
ATOM 5914 O O . GLN A 1 720 ? -31.218 -6.434 -13.663 1.00 78.75 720 GLN A O 1
ATOM 5919 N N . ASN A 1 721 ? -31.423 -7.744 -15.468 1.00 89.00 721 ASN A N 1
ATOM 5920 C CA . ASN A 1 721 ? -32.639 -8.450 -15.059 1.00 89.00 721 ASN A CA 1
ATOM 5921 C C . ASN A 1 721 ? -32.342 -9.949 -15.010 1.00 89.00 721 ASN A C 1
ATOM 5923 O O . ASN A 1 721 ? -31.691 -10.471 -15.912 1.00 89.00 721 ASN A O 1
ATOM 5927 N N . LYS A 1 722 ? -32.834 -10.660 -13.994 1.00 87.62 722 LYS A N 1
ATOM 5928 C CA . LYS A 1 722 ? -32.670 -12.115 -13.878 1.00 87.62 722 LYS A CA 1
ATOM 5929 C C . LYS A 1 722 ? -34.001 -12.811 -14.125 1.00 87.62 722 LYS A C 1
ATOM 5931 O O . LYS A 1 722 ? -35.010 -12.438 -13.532 1.00 87.62 722 LYS A O 1
ATOM 5936 N N . ILE A 1 723 ? -33.984 -13.829 -14.976 1.00 92.81 723 ILE A N 1
ATOM 5937 C CA . ILE A 1 723 ? -35.140 -14.665 -15.287 1.00 92.81 723 ILE A CA 1
ATOM 5938 C C . ILE A 1 723 ? -34.775 -16.114 -14.992 1.00 92.81 723 ILE A C 1
ATOM 5940 O O . ILE A 1 723 ? -33.763 -16.605 -15.484 1.00 92.81 723 ILE A O 1
ATOM 5944 N N . THR A 1 724 ? -35.591 -16.792 -14.195 1.00 90.75 724 THR A N 1
ATOM 5945 C CA . THR A 1 724 ? -35.376 -18.189 -13.804 1.00 90.75 724 THR A CA 1
ATOM 5946 C C . THR A 1 724 ? -36.449 -19.059 -14.439 1.00 90.75 724 THR A C 1
ATOM 5948 O O . THR A 1 724 ? -37.633 -18.753 -14.324 1.00 90.75 724 THR A O 1
ATOM 5951 N N . ILE A 1 725 ? -36.049 -20.150 -15.085 1.00 95.44 725 ILE A N 1
ATOM 5952 C CA . ILE A 1 725 ? -36.937 -21.141 -15.687 1.00 95.44 725 ILE A CA 1
ATOM 5953 C C . ILE A 1 725 ? -36.662 -22.488 -15.026 1.00 95.44 725 ILE A C 1
ATOM 5955 O O . ILE A 1 725 ? -35.535 -22.968 -15.060 1.00 95.44 725 ILE A O 1
ATOM 5959 N N . ILE A 1 726 ? -37.672 -23.105 -14.429 1.00 91.62 726 ILE A N 1
ATOM 5960 C CA . ILE A 1 726 ? -37.555 -24.389 -13.739 1.00 91.62 726 ILE A CA 1
ATOM 5961 C C . ILE A 1 726 ? -38.355 -25.425 -14.520 1.00 91.62 726 ILE A C 1
ATOM 5963 O O . ILE A 1 726 ? -39.538 -25.234 -14.778 1.00 91.62 726 ILE A O 1
ATOM 5967 N N . HIS A 1 727 ? -37.712 -26.522 -14.892 1.00 94.81 727 HIS A N 1
ATOM 5968 C CA . HIS A 1 727 ? -38.333 -27.674 -15.521 1.00 94.81 727 HIS A CA 1
ATOM 5969 C C . HIS A 1 727 ? -38.390 -28.838 -14.529 1.00 94.81 727 HIS A C 1
ATOM 5971 O O . HIS A 1 727 ? -37.354 -29.256 -14.006 1.00 94.81 727 HIS A O 1
ATOM 5977 N N . LYS A 1 728 ? -39.590 -29.363 -14.283 1.00 92.44 728 LYS A N 1
ATOM 5978 C CA . LYS A 1 728 ? -39.848 -30.388 -13.262 1.00 92.44 728 LYS A CA 1
ATOM 5979 C C . LYS A 1 728 ? -40.398 -31.655 -13.896 1.00 92.44 728 LYS A C 1
ATOM 5981 O O . LYS A 1 728 ? -41.305 -31.582 -14.718 1.00 92.44 728 LYS A O 1
ATOM 5986 N N . GLU A 1 729 ? -39.902 -32.813 -13.474 1.00 91.69 729 GLU A N 1
ATOM 5987 C CA . GLU A 1 729 ? -40.449 -34.130 -13.817 1.00 91.69 729 GLU A CA 1
ATOM 5988 C C . GLU A 1 729 ? -40.709 -34.915 -12.529 1.00 91.69 729 GLU A C 1
ATOM 5990 O O . GLU A 1 729 ? -39.937 -34.828 -11.576 1.00 91.69 729 GLU A O 1
ATOM 5995 N N . GLU A 1 730 ? -41.793 -35.689 -12.494 1.00 86.88 730 GLU A N 1
ATOM 5996 C CA . GLU A 1 730 ? -42.168 -36.461 -11.309 1.00 86.88 730 GLU A CA 1
ATOM 5997 C C . GLU A 1 730 ? -41.059 -37.446 -10.901 1.00 86.88 730 GLU A C 1
ATOM 5999 O O . GLU A 1 730 ? -40.515 -38.172 -11.733 1.00 86.88 730 GLU A O 1
ATOM 6004 N N . GLY A 1 731 ? -40.717 -37.454 -9.609 1.00 80.31 731 GLY A N 1
ATOM 6005 C CA . GLY A 1 731 ? -39.682 -38.328 -9.050 1.00 80.31 731 GLY A CA 1
ATOM 6006 C C . GLY A 1 731 ? -38.243 -37.937 -9.402 1.00 80.31 731 GLY A C 1
ATOM 6007 O O . GLY A 1 731 ? -37.326 -38.666 -9.032 1.00 80.31 731 GLY A O 1
ATOM 6008 N N . LYS A 1 732 ? -38.031 -36.804 -10.083 1.00 83.44 732 LYS A N 1
ATOM 6009 C CA . LYS A 1 732 ? -36.706 -36.309 -10.469 1.00 83.44 732 LYS A CA 1
ATOM 6010 C C . LYS A 1 732 ? -36.403 -34.957 -9.842 1.00 83.44 732 LYS A C 1
ATOM 6012 O O . LYS A 1 732 ? -37.305 -34.203 -9.489 1.00 83.44 732 LYS A O 1
ATOM 6017 N N . LYS A 1 733 ? -35.116 -34.630 -9.735 1.00 78.69 733 LYS A N 1
ATOM 6018 C CA . LYS A 1 733 ? -34.677 -33.295 -9.322 1.00 78.69 733 LYS A CA 1
ATOM 6019 C C . LYS A 1 733 ? -34.978 -32.274 -10.424 1.00 78.69 733 LYS A C 1
ATOM 6021 O O . LYS A 1 733 ? -34.777 -32.552 -11.609 1.00 78.69 733 LYS A O 1
ATOM 6026 N N . ASP A 1 734 ? -35.441 -31.096 -10.019 1.00 88.06 734 ASP A N 1
ATOM 6027 C CA . ASP A 1 734 ? -35.744 -29.982 -10.916 1.00 88.06 734 ASP A CA 1
ATOM 6028 C C . ASP A 1 734 ? -34.505 -29.545 -11.712 1.00 88.06 734 ASP A C 1
ATOM 6030 O O . ASP A 1 734 ? -33.398 -29.461 -11.175 1.00 88.06 734 ASP A O 1
ATOM 6034 N N . ARG A 1 735 ? -34.698 -29.208 -12.991 1.00 86.38 735 ARG A N 1
ATOM 6035 C CA . ARG A 1 735 ? -33.656 -28.637 -13.853 1.00 86.38 735 ARG A CA 1
ATOM 6036 C C . ARG A 1 735 ? -33.906 -27.145 -14.039 1.00 86.38 735 ARG A C 1
ATOM 6038 O O . ARG A 1 735 ? -34.985 -26.750 -14.467 1.00 86.38 735 ARG A O 1
ATOM 6045 N N . ILE A 1 736 ? -32.910 -26.320 -13.730 1.00 86.06 736 ILE A N 1
ATOM 6046 C CA . ILE A 1 736 ? -33.057 -24.860 -13.672 1.00 86.06 736 ILE A CA 1
ATOM 6047 C C . ILE A 1 736 ? -32.231 -24.209 -14.783 1.00 86.06 736 ILE A C 1
ATOM 6049 O O . ILE A 1 736 ? -31.059 -24.527 -14.954 1.00 86.06 736 ILE A O 1
ATOM 6053 N N . TYR A 1 737 ? -32.839 -23.274 -15.506 1.00 89.19 737 TYR A N 1
ATOM 6054 C CA . TYR A 1 737 ? -32.204 -22.402 -16.485 1.00 89.19 737 TYR A CA 1
ATOM 6055 C C . TYR A 1 737 ? -32.307 -20.946 -16.015 1.00 89.19 737 TYR A C 1
ATOM 6057 O O . TYR A 1 737 ? -33.369 -20.502 -15.588 1.00 89.19 737 TYR A O 1
ATOM 6065 N N . THR A 1 738 ? -31.230 -20.180 -16.118 1.00 85.12 738 THR A N 1
ATOM 6066 C CA . THR A 1 738 ? -31.173 -18.758 -15.777 1.00 85.12 738 THR A CA 1
ATOM 6067 C C . THR A 1 738 ? -30.872 -17.942 -17.026 1.00 85.12 738 THR A C 1
ATOM 6069 O O . THR A 1 738 ? -29.948 -18.257 -17.770 1.00 85.12 738 THR A O 1
ATOM 6072 N N . ILE A 1 739 ? -31.610 -16.855 -17.234 1.00 91.56 739 ILE A N 1
ATOM 6073 C CA . ILE A 1 739 ? -31.314 -15.844 -18.247 1.00 91.56 739 ILE A CA 1
ATOM 6074 C C . ILE A 1 739 ? -31.005 -14.523 -17.5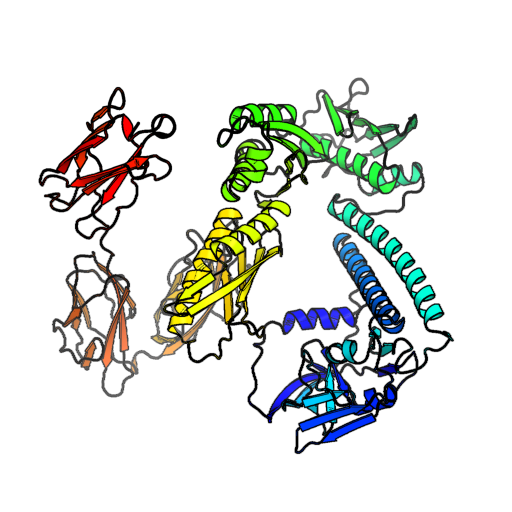43 1.00 91.56 739 ILE A C 1
ATOM 6076 O O . ILE A 1 739 ? -31.829 -13.999 -16.792 1.00 91.56 739 ILE A O 1
ATOM 6080 N N . ILE A 1 740 ? -29.827 -13.970 -17.807 1.00 86.81 740 ILE A N 1
ATOM 6081 C CA . ILE A 1 740 ? -29.445 -12.613 -17.435 1.00 86.81 740 ILE A CA 1
ATOM 6082 C C . ILE A 1 740 ? -29.711 -11.694 -18.623 1.00 86.81 740 ILE A C 1
ATOM 6084 O O . ILE A 1 740 ? -29.081 -11.814 -19.669 1.00 86.81 740 ILE A O 1
ATOM 6088 N N . VAL A 1 741 ? -30.643 -10.759 -18.472 1.00 91.19 741 VAL A N 1
ATOM 6089 C CA . VAL A 1 741 ? -30.973 -9.783 -19.510 1.00 91.19 741 VAL A CA 1
ATOM 6090 C C . VAL A 1 741 ? -30.347 -8.439 -19.161 1.00 91.19 741 VAL A C 1
ATOM 6092 O O . VAL A 1 741 ? -30.755 -7.804 -18.187 1.00 91.19 741 VAL A O 1
ATOM 6095 N N . ASN A 1 742 ? -29.383 -7.983 -19.959 1.00 83.12 742 ASN A N 1
ATOM 6096 C CA . ASN A 1 742 ? -28.785 -6.658 -19.813 1.00 83.12 742 ASN A CA 1
ATOM 6097 C C . ASN A 1 742 ? -29.520 -5.675 -20.727 1.00 83.12 742 ASN A C 1
ATOM 6099 O O . ASN A 1 742 ? -29.287 -5.638 -21.938 1.00 83.12 742 ASN A O 1
ATOM 6103 N N . ARG A 1 743 ? -30.416 -4.873 -20.147 1.00 88.81 743 ARG A N 1
ATOM 6104 C CA . ARG A 1 743 ? -31.104 -3.793 -20.858 1.00 88.81 743 ARG A CA 1
ATOM 6105 C C . ARG A 1 743 ? -30.256 -2.528 -20.796 1.00 88.81 743 ARG A C 1
ATOM 6107 O O . ARG A 1 743 ? -29.990 -2.017 -19.706 1.00 88.81 743 ARG A O 1
ATOM 6114 N N . LYS A 1 744 ? -29.848 -2.005 -21.955 1.00 68.12 744 LYS A N 1
ATOM 6115 C CA . LYS A 1 744 ? -29.057 -0.767 -22.032 1.00 68.12 744 LYS A CA 1
ATOM 6116 C C . LYS A 1 744 ? -29.772 0.409 -21.361 1.00 68.12 744 LYS A C 1
ATOM 6118 O O . LYS A 1 744 ? -31.000 0.512 -21.377 1.00 68.12 744 LYS A O 1
ATOM 6123 N N . LYS A 1 745 ? -28.981 1.328 -20.811 1.00 68.69 745 LYS A N 1
ATOM 6124 C CA . LYS A 1 745 ? -29.442 2.657 -20.392 1.00 68.69 745 LYS A CA 1
ATOM 6125 C C . LYS A 1 745 ? -29.627 3.533 -21.637 1.00 68.69 745 LYS A C 1
ATOM 6127 O O . LYS A 1 745 ? -28.897 3.358 -22.606 1.00 68.69 745 LYS A O 1
ATOM 6132 N N . LEU A 1 746 ? -30.621 4.425 -21.633 1.00 49.22 746 LEU A N 1
ATOM 6133 C CA . LEU A 1 746 ? -30.776 5.409 -22.707 1.00 49.22 746 LEU A CA 1
ATOM 6134 C C . LEU A 1 746 ? -29.578 6.351 -22.661 1.00 49.22 746 LEU A C 1
ATOM 6136 O O . LEU A 1 746 ? -29.383 7.031 -21.650 1.00 49.22 746 LEU A O 1
ATOM 6140 N N . ASP A 1 747 ? -28.805 6.396 -23.739 1.00 52.66 747 ASP A N 1
ATOM 6141 C CA . ASP A 1 747 ? -27.826 7.458 -23.921 1.00 52.66 747 ASP A CA 1
ATOM 6142 C C . ASP A 1 747 ? -28.589 8.780 -24.055 1.00 52.66 747 ASP A C 1
ATOM 6144 O O . ASP A 1 747 ? -29.518 8.897 -24.860 1.00 52.66 747 ASP A O 1
ATOM 6148 N N . ALA A 1 748 ? -28.249 9.763 -23.216 1.00 53.03 748 ALA A N 1
ATOM 6149 C CA . ALA A 1 748 ? -28.898 11.067 -23.248 1.00 53.03 748 ALA A CA 1
ATOM 6150 C C . ALA A 1 748 ? -28.746 11.684 -24.653 1.00 53.03 748 ALA A C 1
ATOM 6152 O O . ALA A 1 748 ? -27.660 11.595 -25.236 1.00 53.03 748 ALA A O 1
ATOM 6153 N N . PRO A 1 749 ? -29.803 12.299 -25.218 1.00 57.69 749 PRO A N 1
ATOM 6154 C CA . PRO A 1 749 ? -29.710 12.917 -26.531 1.00 57.69 749 PRO A CA 1
ATOM 6155 C C . PRO A 1 749 ? -28.617 13.988 -26.504 1.00 57.69 749 PRO A C 1
ATOM 6157 O O . PRO A 1 749 ? -28.653 14.901 -25.677 1.00 57.69 749 PRO A O 1
ATOM 6160 N N . LYS A 1 750 ? -27.629 13.869 -27.398 1.00 70.06 750 LYS A N 1
ATOM 6161 C CA . LYS A 1 750 ? -26.582 14.881 -27.540 1.00 70.06 750 LYS A CA 1
ATOM 6162 C C . LYS A 1 750 ? -27.228 16.146 -28.093 1.00 70.06 750 LYS A C 1
ATOM 6164 O O . LYS A 1 750 ? -27.698 16.154 -29.231 1.00 70.06 750 LYS A O 1
ATOM 6169 N N . VAL A 1 751 ? -27.293 17.185 -27.266 1.00 79.50 751 VAL A N 1
ATOM 6170 C CA . VAL A 1 751 ? -27.706 18.533 -27.663 1.00 79.50 751 VAL A CA 1
ATOM 6171 C C . VAL A 1 751 ? -26.487 19.424 -27.573 1.00 79.50 751 VAL A C 1
ATOM 6173 O O . VAL A 1 751 ? -25.864 19.528 -26.520 1.00 79.50 751 VAL A O 1
ATOM 6176 N N . TYR A 1 752 ? -26.141 20.059 -28.681 1.00 85.31 752 TYR A N 1
ATOM 6177 C CA . TYR A 1 752 ? -24.932 20.859 -28.796 1.00 85.31 752 TYR A CA 1
ATOM 6178 C C . TYR A 1 752 ? -25.208 22.144 -29.568 1.00 85.31 752 TYR A C 1
ATOM 6180 O O . TYR A 1 752 ? -26.201 22.262 -30.282 1.00 85.31 752 TYR A O 1
ATOM 6188 N N . LEU A 1 753 ? -24.330 23.133 -29.417 1.00 87.94 753 LEU A N 1
ATOM 6189 C CA . LEU A 1 753 ? -24.382 24.352 -30.215 1.00 87.94 753 LEU A CA 1
ATOM 6190 C C . LEU A 1 753 ? -23.909 24.050 -31.642 1.00 87.94 753 LEU A C 1
ATOM 6192 O O . LEU A 1 753 ? -22.788 23.588 -31.845 1.00 87.94 753 LEU A O 1
ATOM 6196 N N . ALA A 1 754 ? -24.759 24.310 -32.629 1.00 85.38 754 ALA A N 1
ATOM 6197 C CA . ALA A 1 754 ? -24.438 24.113 -34.031 1.00 85.38 754 ALA A CA 1
ATOM 6198 C C . ALA A 1 754 ? -23.298 25.052 -34.486 1.00 85.38 754 ALA A C 1
ATOM 6200 O O . ALA A 1 754 ? -23.207 26.196 -34.018 1.00 85.38 754 ALA A O 1
ATOM 6201 N N . PRO A 1 755 ? -22.451 24.616 -35.439 1.00 76.81 755 PRO A N 1
ATOM 6202 C CA . PRO A 1 755 ? -21.449 25.481 -36.055 1.00 76.81 755 PRO A CA 1
ATOM 6203 C C . PRO A 1 755 ? -22.089 26.720 -36.706 1.00 76.81 755 PRO A C 1
ATOM 6205 O O . PRO A 1 755 ? -23.161 26.625 -37.301 1.00 76.81 755 PRO A O 1
ATOM 6208 N N . GLY A 1 756 ? -21.419 27.877 -36.638 1.00 77.94 756 GLY A N 1
ATOM 6209 C CA . GLY A 1 756 ? -21.895 29.128 -37.257 1.00 77.94 756 GLY A CA 1
ATOM 6210 C C . GLY A 1 756 ? -22.620 30.101 -36.318 1.00 77.94 756 GLY A C 1
ATOM 6211 O O . GLY A 1 756 ? -23.280 31.027 -36.788 1.00 77.94 756 GLY A O 1
ATOM 6212 N N . TYR A 1 757 ? -22.495 29.921 -35.002 1.00 88.88 757 TYR A N 1
ATOM 6213 C CA . TYR A 1 757 ? -22.925 30.913 -34.017 1.00 88.88 757 TYR A CA 1
ATOM 6214 C C . TYR A 1 757 ? -22.090 32.205 -34.116 1.00 88.88 757 TYR A C 1
ATOM 6216 O O . TYR A 1 757 ? -20.938 32.194 -34.551 1.00 88.88 757 TYR A O 1
ATOM 6224 N N . THR A 1 758 ? -22.656 33.331 -33.681 1.00 86.44 758 THR A N 1
ATOM 6225 C CA . THR A 1 758 ? -21.942 34.612 -33.589 1.00 86.44 758 THR A CA 1
ATOM 6226 C C . THR A 1 758 ? -21.818 35.036 -32.136 1.00 86.44 758 THR A C 1
ATOM 6228 O O . THR A 1 758 ? -22.828 35.103 -31.432 1.00 86.44 758 THR A O 1
ATOM 6231 N N . PHE A 1 759 ? -20.603 35.375 -31.712 1.00 89.12 759 PHE A N 1
ATOM 6232 C CA . PHE A 1 759 ? -20.319 35.922 -30.391 1.00 89.12 759 PHE A CA 1
ATOM 6233 C C . PHE A 1 759 ? -19.539 37.235 -30.539 1.00 89.12 759 PHE A C 1
ATOM 6235 O O . PHE A 1 759 ? -18.416 37.239 -31.033 1.00 89.12 759 PHE A O 1
ATOM 6242 N N . ASP A 1 760 ? -20.155 38.363 -30.182 1.00 81.62 760 ASP A N 1
ATOM 6243 C CA . ASP A 1 760 ? -19.550 39.699 -30.276 1.00 81.62 760 ASP A CA 1
ATOM 6244 C C . ASP A 1 760 ? -19.474 40.328 -28.886 1.00 81.62 760 ASP A C 1
ATOM 6246 O O . ASP A 1 760 ? -20.468 40.342 -28.168 1.00 81.62 760 ASP A O 1
ATOM 6250 N N . THR A 1 761 ? -18.305 40.847 -28.508 1.00 77.19 761 THR A N 1
ATOM 6251 C CA . THR A 1 761 ? -18.031 41.434 -27.184 1.00 77.19 761 THR A CA 1
ATOM 6252 C C . THR A 1 761 ? -17.573 42.898 -27.253 1.00 77.19 761 THR A C 1
ATOM 6254 O O . THR A 1 761 ? -17.209 43.497 -26.230 1.00 77.19 761 THR A O 1
ATOM 6257 N N . ARG A 1 762 ? -17.582 43.502 -28.455 1.00 71.69 762 ARG A N 1
ATOM 6258 C CA . ARG A 1 762 ? -16.955 44.809 -28.728 1.00 71.69 762 ARG A CA 1
ATOM 6259 C C . ARG A 1 762 ? -17.612 45.966 -27.982 1.00 71.69 762 ARG A C 1
ATOM 6261 O O . ARG A 1 762 ? -16.909 46.861 -27.522 1.00 71.69 762 ARG A O 1
ATOM 6268 N N . ILE A 1 763 ? -18.938 45.951 -27.855 1.00 66.50 763 ILE A N 1
ATOM 6269 C CA . ILE A 1 763 ? -19.706 47.004 -27.171 1.00 66.50 763 ILE A CA 1
ATOM 6270 C C . ILE A 1 763 ? -20.556 46.360 -26.075 1.00 66.50 763 ILE A C 1
ATOM 6272 O O . ILE A 1 763 ? -20.273 46.537 -24.894 1.00 66.50 763 ILE A O 1
ATOM 6276 N N . SER A 1 764 ? -21.517 45.533 -26.471 1.00 76.38 764 SER A N 1
ATOM 6277 C CA . SER A 1 764 ? -22.293 44.633 -25.609 1.00 76.38 764 SER A CA 1
ATOM 6278 C C . SER A 1 764 ? -21.895 43.189 -25.907 1.00 76.38 764 SER A C 1
ATOM 6280 O O . SER A 1 764 ? -21.328 42.940 -26.970 1.00 76.38 764 SER A O 1
ATOM 6282 N N . VAL A 1 765 ? -22.193 42.245 -25.008 1.00 84.81 765 VAL A N 1
ATOM 6283 C CA . VAL A 1 765 ? -22.040 40.820 -25.338 1.00 84.81 765 VAL A CA 1
ATOM 6284 C C . VAL A 1 765 ? -23.301 40.350 -26.050 1.00 84.81 765 VAL A C 1
ATOM 6286 O O . VAL A 1 765 ? -24.380 40.330 -25.458 1.00 84.81 765 VAL A O 1
ATOM 6289 N N . ILE A 1 766 ? -23.159 40.003 -27.327 1.00 88.19 766 ILE A N 1
ATOM 6290 C CA . ILE A 1 766 ? -24.226 39.473 -28.176 1.00 88.19 766 ILE A CA 1
ATOM 6291 C C . ILE A 1 766 ? -23.846 38.051 -28.572 1.00 88.19 766 ILE A C 1
ATOM 6293 O O . ILE A 1 766 ? -22.870 37.845 -29.289 1.00 88.19 766 ILE A O 1
ATOM 6297 N N . PHE A 1 767 ? -24.634 37.077 -28.125 1.00 93.62 767 PHE A N 1
ATOM 6298 C CA . PHE A 1 767 ? -24.468 35.668 -28.451 1.00 93.62 767 PHE A CA 1
ATOM 6299 C C . PHE A 1 767 ? -25.696 35.155 -29.200 1.00 93.62 767 PHE A C 1
ATOM 6301 O O . PHE A 1 767 ? -26.784 35.095 -28.633 1.00 93.62 767 PHE A O 1
ATOM 6308 N N . ARG A 1 768 ? -25.527 34.781 -30.468 1.00 94.38 768 ARG A N 1
ATOM 6309 C CA . ARG A 1 768 ? -26.581 34.180 -31.295 1.00 94.38 768 ARG A CA 1
ATOM 6310 C C . ARG A 1 768 ? -26.128 32.818 -31.763 1.00 94.38 768 ARG A C 1
ATOM 6312 O O . ARG A 1 768 ? -25.009 32.698 -32.253 1.00 94.38 768 ARG A O 1
ATOM 6319 N N . GLY A 1 769 ? -26.993 31.824 -31.669 1.00 92.88 769 GLY A N 1
ATOM 6320 C CA . GLY A 1 769 ? -26.661 30.472 -32.089 1.00 92.88 769 GLY A CA 1
ATOM 6321 C C . GLY A 1 769 ? -27.896 29.643 -32.384 1.00 92.88 769 GLY A C 1
ATOM 6322 O O . GLY A 1 769 ? -29.026 30.121 -32.271 1.00 92.88 769 GLY A O 1
ATOM 6323 N N . ASN A 1 770 ? -27.657 28.397 -32.775 1.00 92.69 770 ASN A N 1
ATOM 6324 C CA . ASN A 1 770 ? -28.698 27.399 -32.948 1.00 92.69 770 ASN A CA 1
ATOM 6325 C C . ASN A 1 770 ? -28.273 26.108 -32.229 1.00 92.69 770 ASN A C 1
ATOM 6327 O O . ASN A 1 770 ? -27.103 25.741 -32.310 1.00 92.69 770 ASN A O 1
ATOM 6331 N N . LEU A 1 771 ? -29.170 25.453 -31.495 1.00 91.69 771 LEU A N 1
ATOM 6332 C CA . LEU A 1 771 ? -28.928 24.124 -30.940 1.00 91.69 771 LEU A CA 1
ATOM 6333 C C . LEU A 1 771 ? -29.229 23.044 -31.984 1.00 91.69 771 LEU A C 1
ATOM 6335 O O . LEU A 1 771 ? -30.213 23.111 -32.710 1.00 91.69 771 LEU A O 1
ATOM 6339 N N . ALA A 1 772 ? -28.386 22.021 -32.031 1.00 86.69 772 ALA A N 1
ATOM 6340 C CA . ALA A 1 772 ? -28.549 20.857 -32.888 1.00 86.69 772 ALA A CA 1
ATOM 6341 C C . ALA A 1 772 ? -28.510 19.566 -32.066 1.00 86.69 772 ALA A C 1
ATOM 6343 O O . ALA A 1 772 ? -27.974 19.515 -30.956 1.00 86.69 772 ALA A O 1
ATOM 6344 N N . SER A 1 773 ? -29.131 18.524 -32.614 1.00 83.19 773 SER A N 1
ATOM 6345 C CA . SER A 1 773 ? -29.165 17.191 -32.030 1.00 83.19 773 SER A CA 1
ATOM 6346 C C . SER A 1 773 ? -29.441 16.150 -33.106 1.00 83.19 773 SER A C 1
ATOM 6348 O O . SER A 1 773 ? -30.212 16.399 -34.032 1.00 83.19 773 SER A O 1
ATOM 6350 N N . ASP A 1 774 ? -28.868 14.962 -32.935 1.00 72.44 774 ASP A N 1
ATOM 6351 C CA . ASP A 1 774 ? -29.074 13.830 -33.844 1.00 72.44 774 ASP A CA 1
ATOM 6352 C C . ASP A 1 774 ? -30.440 13.151 -33.633 1.00 72.44 774 ASP A C 1
ATOM 6354 O O . ASP A 1 774 ? -30.906 12.382 -34.475 1.00 72.44 774 ASP A O 1
ATOM 6358 N N . THR A 1 775 ? -31.087 13.412 -32.491 1.00 69.50 775 THR A N 1
ATOM 6359 C CA . THR A 1 775 ? -32.288 12.689 -32.044 1.00 69.50 775 THR A CA 1
ATOM 6360 C C . THR A 1 775 ? -33.455 13.598 -31.666 1.00 69.50 775 THR A C 1
ATOM 6362 O O . THR A 1 775 ? -34.602 13.142 -31.682 1.00 69.50 775 THR A O 1
ATOM 6365 N N . ILE A 1 776 ? -33.211 14.881 -31.378 1.00 76.62 776 ILE A N 1
ATOM 6366 C CA . ILE A 1 776 ? -34.262 15.859 -31.064 1.00 76.62 776 ILE A CA 1
ATOM 6367 C C . ILE A 1 776 ? -34.681 16.616 -32.323 1.00 76.62 776 ILE A C 1
ATOM 6369 O O . ILE A 1 776 ? -33.855 17.154 -33.052 1.00 76.62 776 ILE A O 1
ATOM 6373 N N . ARG A 1 777 ? -35.997 16.669 -32.562 1.00 75.88 777 ARG A N 1
ATOM 6374 C CA . ARG A 1 777 ? -36.590 17.358 -33.721 1.00 75.88 777 ARG A CA 1
ATOM 6375 C C . ARG A 1 777 ? -37.063 18.784 -33.424 1.00 75.88 777 ARG A C 1
ATOM 6377 O O . ARG A 1 777 ? -37.260 19.543 -34.365 1.00 75.88 777 ARG A O 1
ATOM 6384 N N . THR A 1 778 ? -37.270 19.127 -32.152 1.00 85.94 778 THR A N 1
ATOM 6385 C CA . THR A 1 778 ? -37.753 20.441 -31.693 1.00 85.94 778 THR A CA 1
ATOM 6386 C C . THR A 1 778 ? -37.145 20.785 -30.337 1.00 85.94 778 THR A C 1
ATOM 6388 O O . THR A 1 778 ? -37.112 19.927 -29.456 1.00 85.94 778 THR A O 1
ATOM 6391 N N . PHE A 1 779 ? -36.741 22.038 -30.131 1.00 90.50 779 PHE A N 1
ATOM 6392 C CA . PHE A 1 779 ? -36.079 22.493 -28.897 1.00 90.50 779 PHE A CA 1
ATOM 6393 C C . PHE A 1 779 ? -37.012 23.227 -27.923 1.00 90.50 779 PHE A C 1
ATOM 6395 O O . PHE A 1 779 ? -36.566 24.020 -27.093 1.00 90.50 779 PHE A O 1
ATOM 6402 N N . ASP A 1 780 ? -38.313 22.947 -27.985 1.00 88.69 780 ASP A N 1
ATOM 6403 C CA . ASP A 1 780 ? -39.295 23.558 -27.092 1.00 88.69 780 ASP A CA 1
ATOM 6404 C C . ASP A 1 780 ? -38.960 23.296 -25.617 1.00 88.69 780 ASP A C 1
ATOM 6406 O O . ASP A 1 780 ? -38.771 22.159 -25.187 1.00 88.69 780 ASP A O 1
ATOM 6410 N N . GLY A 1 781 ? -38.885 24.373 -24.833 1.00 85.38 781 GLY A N 1
ATOM 6411 C CA . GLY A 1 781 ? -38.577 24.322 -23.402 1.00 85.38 781 GLY A CA 1
ATOM 6412 C C . GLY A 1 781 ? -37.084 24.299 -23.061 1.00 85.38 781 GLY A C 1
ATOM 6413 O O . GLY A 1 781 ? -36.747 24.496 -21.893 1.00 85.38 781 GLY A O 1
ATOM 6414 N N . TYR A 1 782 ? -36.194 24.138 -24.046 1.00 93.00 782 TYR A N 1
ATOM 6415 C CA . TYR A 1 782 ? -34.756 24.274 -23.822 1.00 93.00 782 TYR A CA 1
ATOM 6416 C C . TYR A 1 782 ? -34.371 25.727 -23.549 1.00 93.00 782 TYR A C 1
ATOM 6418 O O . TYR A 1 782 ? -35.011 26.675 -24.016 1.00 93.00 782 TYR A O 1
ATOM 6426 N N . LYS A 1 783 ? -33.287 25.907 -22.792 1.00 94.94 783 LYS A N 1
ATOM 6427 C CA . LYS A 1 783 ? -32.719 27.222 -22.486 1.00 94.94 783 LYS A CA 1
ATOM 6428 C C . LYS A 1 783 ? -31.215 27.225 -22.683 1.00 94.94 783 LYS A C 1
ATOM 6430 O O . LYS A 1 783 ? -30.550 26.228 -22.420 1.00 94.94 783 LYS A O 1
ATOM 6435 N N . VAL A 1 784 ? -30.678 28.376 -23.070 1.00 94.00 784 VAL A N 1
ATOM 6436 C CA . VAL A 1 784 ? -29.234 28.622 -23.081 1.00 94.00 784 VAL A CA 1
ATOM 6437 C C . VAL A 1 784 ? -28.907 29.674 -22.042 1.00 94.00 784 VAL A C 1
ATOM 6439 O O . VAL A 1 784 ? -29.543 30.728 -21.960 1.00 94.00 784 VAL A O 1
ATOM 6442 N N . LYS A 1 785 ? -27.911 29.364 -21.223 1.00 93.69 785 LYS A N 1
ATOM 6443 C CA . LYS A 1 785 ? -27.399 30.211 -20.158 1.00 93.69 785 LYS A CA 1
ATOM 6444 C C . LYS A 1 785 ? -26.001 30.679 -20.527 1.00 93.69 785 LYS A C 1
ATOM 6446 O O . LYS A 1 785 ? -25.157 29.861 -20.866 1.00 93.69 785 LYS A O 1
ATOM 6451 N N . LEU A 1 786 ? -25.758 31.981 -20.438 1.00 91.88 786 LEU A N 1
ATOM 6452 C CA . LEU A 1 786 ? -24.449 32.590 -20.633 1.00 91.88 786 LEU A CA 1
ATOM 6453 C C . LEU A 1 786 ? -23.810 32.882 -19.275 1.00 91.88 786 LEU A C 1
ATOM 6455 O O . LEU A 1 786 ? -24.438 33.488 -18.398 1.00 91.88 786 LEU A O 1
ATOM 6459 N N . LEU A 1 787 ? -22.562 32.452 -19.116 1.00 87.94 787 LEU A N 1
ATOM 6460 C CA . LEU A 1 787 ? -21.764 32.625 -17.911 1.00 87.94 787 LEU A CA 1
ATOM 6461 C C . LEU A 1 787 ? -20.369 33.156 -18.257 1.00 87.94 787 LEU A C 1
ATOM 6463 O O . LEU A 1 787 ? -19.881 32.978 -19.373 1.00 87.94 787 LEU A O 1
ATOM 6467 N N . SER A 1 788 ? -19.685 33.752 -17.285 1.00 82.88 788 SER A N 1
ATOM 6468 C CA . SER A 1 788 ? -18.230 33.896 -17.357 1.00 82.88 788 SER A CA 1
ATOM 6469 C C . SER A 1 788 ? -17.581 32.519 -17.183 1.00 82.88 788 SER A C 1
ATOM 6471 O O . SER A 1 788 ? -18.172 31.600 -16.605 1.00 82.88 788 SER A O 1
ATOM 6473 N N . ARG A 1 789 ? -16.325 32.360 -17.607 1.00 77.81 789 ARG A N 1
ATOM 6474 C CA . ARG A 1 789 ? -15.569 31.121 -17.356 1.00 77.81 789 ARG A CA 1
ATOM 6475 C C . ARG A 1 789 ? -15.347 30.809 -15.870 1.00 77.81 789 ARG A C 1
ATOM 6477 O O . ARG A 1 789 ? -15.041 29.668 -15.548 1.00 77.81 789 ARG A O 1
ATOM 6484 N N . THR A 1 790 ? -15.521 31.774 -14.964 1.00 74.62 790 THR A N 1
ATOM 6485 C CA . THR A 1 790 ? -15.496 31.537 -13.507 1.00 74.62 790 THR A CA 1
ATOM 6486 C C . THR A 1 790 ? -16.848 31.086 -12.946 1.00 74.62 790 THR A C 1
ATOM 6488 O O . THR A 1 790 ? -16.952 30.812 -11.755 1.00 74.62 790 THR A O 1
ATOM 6491 N N . GLY A 1 791 ? -17.883 30.991 -13.790 1.00 74.50 791 GLY A N 1
ATOM 6492 C CA . GLY A 1 791 ? -19.225 30.545 -13.414 1.00 74.50 791 GLY A CA 1
ATOM 6493 C C . GLY A 1 791 ? -20.187 31.668 -13.015 1.00 74.50 791 GLY A C 1
ATOM 6494 O O . GLY A 1 791 ? -21.311 31.372 -12.608 1.00 74.50 791 GLY A O 1
ATOM 6495 N N . LYS A 1 792 ? -19.804 32.948 -13.150 1.00 83.06 792 LYS A N 1
ATOM 6496 C CA . LYS A 1 792 ? -20.717 34.084 -12.922 1.00 83.06 792 LYS A CA 1
ATOM 6497 C C . LYS A 1 792 ? -21.817 34.054 -13.977 1.00 83.06 792 LYS A C 1
ATOM 6499 O O . LYS A 1 792 ? -21.534 34.094 -15.170 1.00 83.06 792 LYS A O 1
ATOM 6504 N N . HIS A 1 793 ? -23.071 33.962 -13.550 1.00 89.88 793 HIS A N 1
ATOM 6505 C CA . HIS A 1 793 ? -24.222 33.941 -14.451 1.00 89.88 793 HIS A CA 1
ATOM 6506 C C . HIS A 1 793 ? -24.563 35.350 -14.941 1.00 89.88 793 HIS A C 1
ATOM 6508 O O . HIS A 1 793 ? -24.672 36.263 -14.128 1.00 89.88 793 HIS A O 1
ATOM 6514 N N . PHE A 1 794 ? -24.764 35.505 -16.252 1.00 87.00 794 PHE A N 1
ATOM 6515 C CA . PHE A 1 794 ? -25.233 36.761 -16.841 1.00 87.00 794 PHE A CA 1
ATOM 6516 C C . PHE A 1 794 ? -26.703 36.695 -17.220 1.00 87.00 794 PHE A C 1
ATOM 6518 O O . PHE A 1 794 ? -27.511 37.505 -16.779 1.00 87.00 794 PHE A O 1
ATOM 6525 N N . LYS A 1 795 ? -27.065 35.740 -18.082 1.00 91.94 795 LYS A N 1
ATOM 6526 C CA . LYS A 1 795 ? -28.411 35.697 -18.655 1.00 91.94 795 LYS A CA 1
ATOM 6527 C C . LYS A 1 795 ? -28.781 34.299 -19.108 1.00 91.94 795 LYS A C 1
ATOM 6529 O O . LYS A 1 795 ? -27.925 33.525 -19.523 1.00 91.94 795 LYS A O 1
ATOM 6534 N N . THR A 1 796 ? -30.069 33.988 -19.037 1.00 94.12 796 THR A N 1
ATOM 6535 C CA . THR A 1 796 ? -30.654 32.755 -19.573 1.00 94.12 796 THR A CA 1
ATOM 6536 C C . THR A 1 796 ? -31.792 33.126 -20.505 1.00 94.12 796 THR A C 1
ATOM 6538 O O . THR A 1 796 ? -32.622 33.961 -20.148 1.00 94.12 796 THR A O 1
ATOM 6541 N N . VAL A 1 797 ? -31.839 32.508 -21.682 1.00 95.19 797 VAL A N 1
ATOM 6542 C CA . VAL A 1 797 ? -32.907 32.712 -22.668 1.00 95.19 797 VAL A CA 1
ATOM 6543 C C . VAL A 1 797 ? -33.506 31.378 -23.081 1.00 95.19 797 VAL A C 1
ATOM 6545 O O . VAL A 1 797 ? -32.823 30.355 -23.059 1.00 95.19 797 VAL A O 1
ATOM 6548 N N . ASN A 1 798 ? -34.786 31.396 -23.444 1.00 95.06 798 ASN A N 1
ATOM 6549 C CA . ASN A 1 798 ? -35.431 30.238 -24.051 1.00 95.06 798 ASN A CA 1
ATOM 6550 C C . ASN A 1 798 ? -34.932 30.065 -25.486 1.00 95.06 798 ASN A C 1
ATOM 6552 O O . ASN A 1 798 ? -34.655 31.047 -26.177 1.00 95.06 798 ASN A O 1
ATOM 6556 N N . VAL A 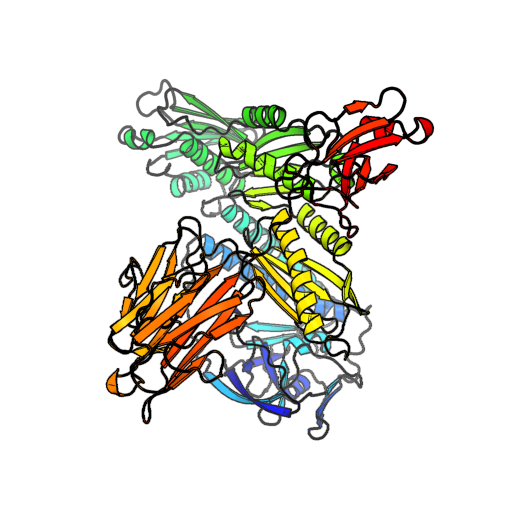1 799 ? -34.844 28.814 -25.910 1.00 95.19 799 VAL A N 1
ATOM 6557 C CA . VAL A 1 799 ? -34.521 28.429 -27.280 1.00 95.19 799 VAL A CA 1
ATOM 6558 C C . VAL A 1 799 ? -35.825 28.317 -28.067 1.00 95.19 799 VAL A C 1
ATOM 6560 O O . VAL A 1 799 ? -36.826 27.820 -27.549 1.00 95.19 799 VAL A O 1
ATOM 6563 N N . ASN A 1 800 ? -35.833 28.815 -29.302 1.00 94.38 800 ASN A N 1
ATOM 6564 C CA . ASN A 1 800 ? -36.973 28.665 -30.202 1.00 94.38 800 ASN A CA 1
ATOM 6565 C C . ASN A 1 800 ? -37.125 27.197 -30.634 1.00 94.38 800 ASN A C 1
ATOM 6567 O O . ASN A 1 800 ? -36.172 26.422 -30.582 1.00 94.38 800 ASN A O 1
ATOM 6571 N N . SER A 1 801 ? -38.304 26.805 -31.122 1.00 90.25 801 SER A N 1
ATOM 6572 C CA . SER A 1 801 ? -38.580 25.418 -31.536 1.00 90.25 801 SER A CA 1
ATOM 6573 C C . SER A 1 801 ? -37.595 24.884 -32.585 1.00 90.25 801 SER A C 1
ATOM 6575 O O . SER A 1 801 ? -37.295 23.691 -32.591 1.00 90.25 801 SER A O 1
ATOM 6577 N N . ASP A 1 802 ? -37.072 25.769 -33.441 1.00 87.00 802 ASP A N 1
ATOM 6578 C CA . ASP A 1 802 ? -36.078 25.487 -34.487 1.00 87.00 802 ASP A CA 1
ATOM 6579 C C . ASP A 1 802 ? -34.619 25.477 -33.990 1.00 87.00 802 ASP A C 1
ATOM 6581 O O . ASP A 1 802 ? -33.696 25.361 -34.796 1.00 87.00 802 ASP A O 1
ATOM 6585 N N . GLY A 1 803 ? -34.419 25.622 -32.677 1.00 89.50 803 GLY A N 1
ATOM 6586 C CA . GLY A 1 803 ? -33.125 25.616 -32.003 1.00 89.50 803 GLY A CA 1
ATOM 6587 C C . GLY A 1 803 ? -32.444 26.986 -31.925 1.00 89.50 803 GLY A C 1
ATOM 6588 O O . GLY A 1 803 ? -31.443 27.122 -31.220 1.00 89.50 803 GLY A O 1
ATOM 6589 N N . SER A 1 804 ? -32.965 28.021 -32.593 1.00 95.00 804 SER A N 1
ATOM 6590 C CA . SER A 1 804 ? -32.346 29.352 -32.597 1.00 95.00 804 SER A CA 1
ATOM 6591 C C . SER A 1 804 ? -32.497 30.092 -31.259 1.00 95.00 804 SER A C 1
ATOM 6593 O O . SER A 1 804 ? -33.514 29.977 -30.572 1.00 95.00 804 SER A O 1
ATOM 6595 N N . PHE A 1 805 ? -31.490 30.883 -30.876 1.00 95.88 805 PHE A N 1
ATOM 6596 C CA . PHE A 1 805 ? -31.542 31.751 -29.695 1.00 95.88 805 PHE A CA 1
ATOM 6597 C C . PHE A 1 805 ? -30.654 32.998 -29.838 1.00 95.88 805 PHE A C 1
ATOM 6599 O O . PHE A 1 805 ? -29.685 33.018 -30.601 1.00 95.88 805 PHE A O 1
ATOM 6606 N N . GLU A 1 806 ? -30.963 34.033 -29.052 1.00 95.62 806 GLU A N 1
ATOM 6607 C CA . GLU A 1 806 ? -30.168 35.259 -28.930 1.00 95.62 806 GLU A CA 1
ATOM 6608 C C . GLU A 1 806 ? -30.068 35.704 -27.463 1.00 95.62 806 GLU A C 1
ATOM 6610 O O . GLU A 1 806 ? -31.074 35.840 -26.767 1.00 95.62 806 GLU A O 1
ATOM 6615 N N . ILE A 1 807 ? -28.847 35.981 -27.005 1.00 94.19 807 ILE A N 1
ATOM 6616 C CA . ILE A 1 807 ? -28.545 36.583 -25.706 1.00 94.19 807 ILE A CA 1
ATOM 6617 C C . ILE A 1 807 ? -27.857 37.923 -25.942 1.00 94.19 807 ILE A C 1
ATOM 6619 O O . ILE A 1 807 ? -26.827 37.989 -26.606 1.00 94.19 807 ILE A O 1
ATOM 6623 N N . ILE A 1 808 ? -28.402 38.982 -25.346 1.00 90.56 808 ILE A N 1
ATOM 6624 C CA . ILE A 1 808 ? -27.788 40.313 -25.314 1.00 90.56 808 ILE A CA 1
ATOM 6625 C C . ILE A 1 808 ? -27.587 40.711 -23.854 1.00 90.56 808 ILE A C 1
ATOM 6627 O O . ILE A 1 808 ? -28.562 40.751 -23.088 1.00 90.56 808 ILE A O 1
ATOM 6631 N N . VAL A 1 809 ? -26.336 41.000 -23.492 1.00 88.94 809 VAL A N 1
ATOM 6632 C CA . VAL A 1 809 ? -25.924 41.517 -22.181 1.00 88.94 809 VAL A CA 1
ATOM 6633 C C . VAL A 1 809 ? -25.357 42.934 -22.359 1.00 88.94 809 VAL A C 1
ATOM 6635 O O . VAL A 1 809 ? -24.384 43.107 -23.108 1.00 88.94 809 VAL A O 1
ATOM 6638 N N . PRO A 1 810 ? -25.965 43.953 -21.724 1.00 83.12 810 PRO A N 1
ATOM 6639 C CA . PRO A 1 810 ? -25.505 45.338 -21.783 1.00 83.12 810 PRO A CA 1
ATOM 6640 C C . PRO A 1 810 ? -24.057 45.527 -21.288 1.00 83.12 810 PRO A C 1
ATOM 6642 O O . PRO A 1 810 ? -23.579 44.737 -20.476 1.00 83.12 810 PRO A O 1
ATOM 6645 N N . PRO A 1 811 ? -23.336 46.567 -21.756 1.00 76.06 811 PRO A N 1
ATOM 6646 C CA . PRO A 1 811 ? -21.922 46.773 -21.422 1.00 76.06 811 PRO A CA 1
ATOM 6647 C C . PRO A 1 811 ? -21.675 47.013 -19.928 1.00 76.06 811 PRO A C 1
ATOM 6649 O O . PRO A 1 811 ? -20.614 46.675 -19.421 1.00 76.06 811 PRO A O 1
ATOM 6652 N N . ASP A 1 812 ? -22.637 47.629 -19.249 1.00 80.62 812 ASP A N 1
ATOM 6653 C CA . ASP A 1 812 ? -22.594 48.019 -17.841 1.00 80.62 812 ASP A CA 1
ATOM 6654 C C . ASP A 1 812 ? -22.755 46.837 -16.876 1.00 80.62 812 ASP A C 1
ATOM 6656 O O . ASP A 1 812 ? -22.338 46.930 -15.724 1.00 80.62 812 ASP A O 1
ATOM 6660 N N . GLU A 1 813 ? -23.275 45.703 -17.351 1.00 77.69 813 GLU A N 1
ATOM 6661 C CA . GLU A 1 813 ? -23.379 44.459 -16.576 1.00 77.69 813 GLU A CA 1
ATOM 6662 C C . GLU A 1 813 ? -22.108 43.591 -16.662 1.00 77.69 813 GLU A C 1
ATOM 6664 O O . GLU A 1 813 ? -21.984 42.585 -15.957 1.00 77.69 813 GLU A O 1
ATOM 6669 N N . ILE A 1 814 ? -21.151 43.970 -17.516 1.00 72.94 814 ILE A N 1
ATOM 6670 C CA . ILE A 1 814 ? -19.948 43.188 -17.810 1.00 72.94 814 ILE A CA 1
ATOM 6671 C C . ILE A 1 814 ? -18.722 43.934 -17.297 1.00 72.94 814 ILE A C 1
ATOM 6673 O O . ILE A 1 814 ? -18.362 44.999 -17.803 1.00 72.94 814 ILE A O 1
ATOM 6677 N N . ASP A 1 815 ? -18.031 43.339 -16.329 1.00 71.31 815 ASP A N 1
ATOM 6678 C CA . ASP A 1 815 ? -16.780 43.902 -15.840 1.00 71.31 815 ASP A CA 1
ATOM 6679 C C . ASP A 1 815 ? -15.589 43.540 -16.751 1.00 71.31 815 ASP A C 1
ATOM 6681 O O . ASP A 1 815 ? -15.652 42.682 -17.638 1.00 71.31 815 ASP A O 1
ATOM 6685 N N . ILE A 1 816 ? -14.470 44.246 -16.565 1.00 62.75 816 ILE A N 1
ATOM 6686 C CA . ILE A 1 816 ? -13.278 44.057 -17.402 1.00 62.75 816 ILE A CA 1
ATOM 6687 C C . ILE A 1 816 ? -12.658 42.664 -17.224 1.00 62.75 816 ILE A C 1
ATOM 6689 O O . ILE A 1 816 ? -12.001 42.163 -18.134 1.00 62.75 816 ILE A O 1
ATOM 6693 N N . ILE A 1 817 ? -12.874 42.034 -16.068 1.00 55.88 817 ILE A N 1
ATOM 6694 C CA . ILE A 1 817 ? -12.331 40.720 -15.732 1.00 55.88 817 ILE A CA 1
ATOM 6695 C C . ILE A 1 817 ? -13.095 39.646 -16.511 1.00 55.88 817 ILE A C 1
ATOM 6697 O O . ILE A 1 817 ? -12.470 38.775 -17.113 1.00 55.88 817 ILE A O 1
ATOM 6701 N N . ASP A 1 818 ? -14.417 39.756 -16.603 1.00 67.00 818 ASP A N 1
ATOM 6702 C CA . ASP A 1 818 ? -15.265 38.855 -17.381 1.00 67.00 818 ASP A CA 1
ATOM 6703 C C . ASP A 1 818 ? -14.886 38.851 -18.874 1.00 67.00 818 ASP A C 1
ATOM 6705 O O . ASP A 1 818 ? -14.832 37.791 -19.501 1.00 67.00 818 ASP A O 1
ATOM 6709 N N . LYS A 1 819 ? -14.511 40.014 -19.435 1.00 66.00 819 LYS A N 1
ATOM 6710 C CA . LYS A 1 819 ? -13.995 40.110 -20.816 1.00 66.00 819 LYS A CA 1
ATOM 6711 C C . LYS A 1 819 ? -12.627 39.448 -21.006 1.00 66.00 819 LYS A C 1
ATOM 6713 O O . LYS A 1 819 ? -12.359 38.936 -22.087 1.00 66.00 819 LYS A O 1
ATOM 6718 N N . ILE A 1 820 ? -11.764 39.460 -19.985 1.00 59.81 820 ILE A N 1
ATOM 6719 C CA . ILE A 1 820 ? -10.411 38.877 -20.048 1.00 59.81 820 ILE A CA 1
ATOM 6720 C C . ILE A 1 820 ? -10.452 37.354 -19.887 1.00 59.81 820 ILE A C 1
ATOM 6722 O O . ILE A 1 820 ? -9.726 36.638 -20.574 1.00 59.81 820 ILE A O 1
ATOM 6726 N N . ILE A 1 821 ? -11.265 36.850 -18.955 1.00 64.62 821 ILE A N 1
ATOM 6727 C CA . ILE A 1 821 ? -11.347 35.410 -18.670 1.00 64.62 821 ILE A CA 1
ATOM 6728 C C . ILE A 1 821 ? -12.198 34.703 -19.740 1.00 64.62 821 ILE A C 1
ATOM 6730 O O . ILE A 1 821 ? -11.985 33.522 -20.017 1.00 64.62 821 ILE A O 1
ATOM 6734 N N . GLY A 1 822 ? -13.106 35.429 -20.392 1.00 72.00 822 GLY A N 1
ATOM 6735 C CA . GLY A 1 822 ? -13.956 34.908 -21.452 1.00 72.00 822 GLY A CA 1
ATOM 6736 C C . GLY A 1 822 ? -15.211 34.233 -20.909 1.00 72.00 822 GLY A C 1
ATOM 6737 O O . GLY A 1 822 ? -15.439 34.140 -19.697 1.00 72.00 822 GLY A O 1
ATOM 6738 N N . PHE A 1 823 ? -16.039 33.745 -21.827 1.00 85.12 823 PHE A N 1
ATOM 6739 C CA . PHE A 1 823 ? -17.387 33.279 -21.523 1.00 85.12 823 PHE A CA 1
ATOM 6740 C C . PHE A 1 823 ? -17.538 31.785 -21.795 1.00 85.12 823 PHE A C 1
ATOM 6742 O O . PHE A 1 823 ? -16.799 31.186 -22.582 1.00 85.12 823 PHE A O 1
ATOM 6749 N N . LYS A 1 824 ? -18.516 31.186 -21.124 1.00 89.88 824 LYS A N 1
ATOM 6750 C CA . LYS A 1 824 ? -18.999 29.841 -21.410 1.00 89.88 824 LYS A CA 1
ATOM 6751 C C . LYS A 1 824 ? -20.522 29.830 -21.451 1.00 89.88 824 LYS A C 1
ATOM 6753 O O . LYS A 1 824 ? -21.167 30.744 -20.932 1.00 89.88 824 LYS A O 1
ATOM 6758 N N . TYR A 1 825 ? -21.095 28.801 -22.055 1.00 90.50 825 TYR A N 1
ATOM 6759 C CA . TYR A 1 825 ? -22.535 28.595 -22.069 1.00 90.50 825 TYR A CA 1
ATOM 6760 C C . TYR A 1 825 ? -22.927 27.261 -21.433 1.00 90.50 825 TYR A C 1
ATOM 6762 O O . TYR A 1 825 ? -22.145 26.322 -21.347 1.00 90.50 825 TYR A O 1
ATOM 6770 N N . GLU A 1 826 ? -24.165 27.184 -20.973 1.00 91.62 826 GLU A N 1
ATOM 6771 C CA . GLU A 1 826 ? -24.787 25.965 -20.468 1.00 91.62 826 GLU A CA 1
ATOM 6772 C C . GLU A 1 826 ? -26.125 25.781 -21.181 1.00 91.62 826 GLU A C 1
ATOM 6774 O O . GLU A 1 826 ? -26.867 26.748 -21.379 1.00 91.62 826 GLU A O 1
ATOM 6779 N N . ILE A 1 827 ? -26.433 24.545 -21.567 1.00 89.44 827 ILE A N 1
ATOM 6780 C CA . ILE A 1 827 ? -27.733 24.181 -22.129 1.00 89.44 827 ILE A CA 1
ATOM 6781 C C . ILE A 1 827 ? -28.544 23.546 -21.010 1.00 89.44 827 ILE A C 1
ATOM 6783 O O . ILE A 1 827 ? -28.063 22.643 -20.329 1.00 89.44 827 ILE A O 1
ATOM 6787 N N . VAL A 1 828 ? -29.765 24.023 -20.818 1.00 88.12 828 VAL A N 1
ATOM 6788 C CA . VAL A 1 828 ? -30.695 23.501 -19.819 1.00 88.12 828 VAL A CA 1
ATOM 6789 C C . VAL A 1 828 ? -31.862 22.859 -20.549 1.00 88.12 828 VAL A C 1
ATOM 6791 O O . VAL A 1 828 ? -32.448 23.472 -21.446 1.00 88.12 828 VAL A O 1
ATOM 6794 N N . ASP A 1 829 ? -32.175 21.623 -20.180 1.00 85.50 829 ASP A N 1
ATOM 6795 C CA . ASP A 1 829 ? -33.293 20.882 -20.751 1.00 85.50 829 ASP A CA 1
ATOM 6796 C C . ASP A 1 829 ? -34.656 21.410 -20.236 1.00 85.50 829 ASP A C 1
ATOM 6798 O O . ASP A 1 829 ? -34.711 22.212 -19.294 1.00 85.50 829 ASP A O 1
ATOM 6802 N N . PRO A 1 830 ? -35.786 20.965 -20.816 1.00 84.38 830 PRO A N 1
ATOM 6803 C CA . PRO A 1 830 ? -37.120 21.383 -20.379 1.00 84.38 830 PRO A CA 1
ATOM 6804 C C . PRO A 1 830 ? -37.453 21.033 -18.921 1.00 84.38 830 PRO A C 1
ATOM 6806 O O . PRO A 1 830 ? -38.349 21.643 -18.336 1.00 84.38 830 PRO A O 1
ATOM 6809 N N . ASN A 1 831 ? -36.730 20.083 -18.320 1.00 76.31 831 ASN A N 1
ATOM 6810 C CA . ASN A 1 831 ? -36.889 19.678 -16.924 1.00 76.31 831 ASN A CA 1
ATOM 6811 C C . ASN A 1 831 ? -36.039 20.527 -15.963 1.00 76.31 831 ASN A C 1
ATOM 6813 O O . ASN A 1 831 ? -36.110 20.336 -14.749 1.00 76.31 831 ASN A O 1
ATOM 6817 N N . GLY A 1 832 ? -35.254 21.477 -16.482 1.00 73.75 832 GLY A N 1
ATOM 6818 C CA . GLY A 1 832 ? -34.399 22.353 -15.687 1.00 73.75 832 GLY A CA 1
ATOM 6819 C C . GLY A 1 832 ? -33.031 21.757 -15.351 1.00 73.75 832 GLY A C 1
ATOM 6820 O O . GLY A 1 832 ? -32.334 22.311 -14.502 1.00 73.75 832 GLY A O 1
ATOM 6821 N N . VAL A 1 833 ? -32.636 20.656 -15.995 1.00 74.62 833 VAL A N 1
ATOM 6822 C CA . VAL A 1 833 ? -31.335 20.008 -15.798 1.00 74.62 833 VAL A CA 1
ATOM 6823 C C . VAL A 1 833 ? -30.313 20.596 -16.767 1.00 74.62 833 VAL A C 1
ATOM 6825 O O . VAL A 1 833 ? -30.535 20.630 -17.978 1.00 74.62 833 VAL A O 1
ATOM 6828 N N . THR A 1 834 ? -29.171 21.048 -16.242 1.00 80.88 834 THR A N 1
ATOM 6829 C CA . THR A 1 834 ? -28.035 21.470 -17.071 1.00 80.88 834 THR A CA 1
ATOM 6830 C C . THR A 1 834 ? -27.381 20.250 -17.709 1.00 80.88 834 THR A C 1
ATOM 6832 O O . THR A 1 834 ? -26.957 19.329 -17.009 1.00 80.88 834 THR A O 1
ATOM 6835 N N . LEU A 1 835 ? -27.298 20.249 -19.036 1.00 76.94 835 LEU A N 1
ATOM 6836 C CA . LEU A 1 835 ? -26.668 19.181 -19.799 1.00 76.94 835 LEU A CA 1
ATOM 6837 C C . LEU A 1 835 ? -25.135 19.232 -19.662 1.00 76.94 835 LEU A C 1
ATOM 6839 O O . LEU A 1 835 ? -24.573 20.325 -19.540 1.00 76.94 835 LEU A O 1
ATOM 6843 N N . PRO A 1 836 ? -24.462 18.065 -19.667 1.00 61.75 836 PRO A N 1
ATOM 6844 C CA . PRO A 1 836 ? -23.011 17.975 -19.515 1.00 61.75 836 PRO A CA 1
ATOM 6845 C C . PRO A 1 836 ? -22.262 18.723 -20.630 1.00 61.75 836 PRO A C 1
ATOM 6847 O O . PRO A 1 836 ? -22.765 18.866 -21.744 1.00 61.75 836 PRO A O 1
ATOM 6850 N N . GLU A 1 837 ? -21.063 19.222 -20.314 1.00 63.00 837 GLU A N 1
ATOM 6851 C CA . GLU A 1 837 ? -20.207 19.949 -21.261 1.00 63.00 837 GLU A CA 1
ATOM 6852 C C . GLU A 1 837 ? -19.744 19.014 -22.398 1.00 63.00 837 GLU A C 1
ATOM 6854 O O . GLU A 1 837 ? -19.429 17.847 -22.160 1.00 63.00 837 GLU A O 1
ATOM 6859 N N . ASN A 1 838 ? -19.725 19.512 -23.641 1.00 56.72 838 ASN A N 1
ATOM 6860 C CA . ASN A 1 838 ? -19.199 18.750 -24.782 1.00 56.72 838 ASN A CA 1
ATOM 6861 C C . ASN A 1 838 ? -17.665 18.611 -24.691 1.00 56.72 838 ASN A C 1
ATOM 6863 O O . ASN A 1 838 ? -17.030 19.332 -23.926 1.00 56.72 838 ASN A O 1
ATOM 6867 N N . GLU A 1 839 ? -17.063 17.715 -25.486 1.00 43.84 839 GLU A N 1
ATOM 6868 C CA . GLU A 1 839 ? -15.628 17.354 -25.417 1.00 43.84 839 GLU A CA 1
ATOM 6869 C C . GLU A 1 839 ? -14.652 18.549 -25.540 1.00 43.84 839 GLU A C 1
ATOM 6871 O O . GLU A 1 839 ? -13.559 18.491 -24.984 1.00 43.84 839 GLU A O 1
ATOM 6876 N N . ASP A 1 840 ? -15.066 19.662 -26.161 1.00 43.31 840 ASP A N 1
ATOM 6877 C CA . ASP A 1 840 ? -14.269 20.898 -26.291 1.00 43.31 840 ASP A CA 1
ATOM 6878 C C . ASP A 1 840 ? -14.496 21.931 -25.157 1.00 43.31 840 ASP A C 1
ATOM 6880 O O . ASP A 1 840 ? -13.911 23.019 -25.156 1.00 43.31 840 ASP A O 1
ATOM 6884 N N . GLY A 1 841 ? -15.362 21.617 -24.187 1.00 57.47 841 GLY A N 1
ATOM 6885 C CA . GLY A 1 841 ? -15.914 22.570 -23.224 1.00 57.47 841 GLY A CA 1
ATOM 6886 C C . GLY A 1 841 ? -16.882 23.549 -23.901 1.00 57.47 841 GLY A C 1
ATOM 6887 O O . GLY A 1 841 ? -16.685 23.975 -25.036 1.00 57.47 841 GLY A O 1
ATOM 6888 N N . ASN A 1 842 ? -17.958 23.954 -23.222 1.00 69.44 842 ASN A N 1
ATOM 6889 C CA . ASN A 1 842 ? -18.939 24.902 -23.780 1.00 69.44 842 ASN A CA 1
ATOM 6890 C C . ASN A 1 842 ? -18.406 26.352 -23.780 1.00 69.44 842 ASN A C 1
ATOM 6892 O O . ASN A 1 842 ? -19.017 27.271 -23.236 1.00 69.44 842 ASN A O 1
ATOM 6896 N N . ILE A 1 843 ? -17.218 26.560 -24.331 1.00 72.69 843 ILE A N 1
ATOM 6897 C CA . ILE A 1 843 ? -16.457 27.801 -24.291 1.00 72.69 843 ILE A CA 1
ATOM 6898 C C . ILE A 1 843 ? -16.787 28.647 -25.522 1.00 72.69 843 ILE A C 1
ATOM 6900 O O . ILE A 1 843 ? -16.786 28.157 -26.647 1.00 72.69 843 ILE A O 1
ATOM 6904 N N . LEU A 1 844 ? -17.008 29.946 -25.312 1.00 67.94 844 LEU A N 1
ATOM 6905 C CA . LEU A 1 844 ? -17.142 30.926 -26.388 1.00 67.94 844 LEU A CA 1
ATOM 6906 C C . LEU A 1 844 ? -15.815 31.680 -26.499 1.00 67.94 844 LEU A C 1
ATOM 6908 O O . LEU A 1 844 ? -15.375 32.295 -25.522 1.00 67.94 844 LEU A O 1
ATOM 6912 N N . GLN A 1 845 ? -15.150 31.554 -27.649 1.00 57.75 845 GLN A N 1
ATOM 6913 C CA . GLN A 1 845 ? -13.920 32.287 -27.966 1.00 57.75 845 GLN A CA 1
ATOM 6914 C C . GLN A 1 845 ? -14.228 33.640 -28.595 1.00 57.75 845 GLN A C 1
ATOM 6916 O O . GLN A 1 845 ? -15.147 33.695 -29.445 1.00 57.75 845 GLN A O 1
#

Radius of gyration: 36.88 Å; Cα contacts (8 Å, |Δi|>4): 1573; chains: 1; bounding box: 97×88×87 Å

Nearest PDB structures (foldseek):
  9flw-assembly1_A  TM=2.562E-01  e=7.987E-07  Aureispira sp. CCB-QB1
  4yh7-assembly1_A  TM=2.588E-01  e=1.850E-05  Mus musculus
  7s62-assembly1_A  TM=2.275E-01  e=9.131E-05  Xenopus laevis
  5iry-assembly1_B  TM=2.087E-01  e=2.259E-05  Homo sapiens
  2aew-assembly1_A  TM=2.908E-01  e=5.647E-01  Homo sapiens

Solvent-accessible surface area (backbone atoms only — not comparable to full-atom values): 47094 Å² total; per-residue (Å²): 143,82,83,62,51,68,56,52,48,53,56,48,46,69,70,52,74,81,56,82,86,72,86,75,63,91,61,41,74,39,80,41,76,31,37,36,62,72,56,43,48,22,51,70,83,39,80,53,79,68,72,91,39,34,36,49,94,77,34,54,34,35,51,45,60,41,53,24,56,72,44,66,26,51,68,50,73,40,81,93,78,29,37,36,41,37,36,53,84,64,59,75,75,70,59,93,89,47,68,59,64,55,34,36,51,47,54,53,50,42,53,52,49,56,51,48,45,53,51,50,54,50,53,44,38,58,75,68,69,50,81,72,81,84,69,79,69,70,74,87,44,49,73,40,81,40,69,34,31,50,49,78,52,47,39,27,49,73,86,42,81,57,86,55,91,55,78,40,32,36,47,93,94,37,53,29,32,41,53,71,53,50,16,75,81,68,45,37,48,80,44,78,53,68,50,32,36,33,31,36,36,56,54,59,64,42,81,43,81,98,43,93,46,73,66,57,48,37,56,52,44,53,56,51,42,58,51,50,52,54,53,43,53,53,50,50,51,52,42,48,50,52,70,80,32,102,58,85,92,67,94,38,90,48,72,67,49,44,35,52,47,43,39,69,80,57,26,45,54,86,91,30,64,40,44,57,46,73,43,83,59,67,91,50,28,31,42,35,44,33,42,47,60,63,90,48,48,72,49,53,53,72,35,40,47,49,55,53,56,44,52,52,39,55,51,50,50,51,40,30,73,47,70,37,76,74,56,37,47,36,35,36,33,53,34,61,91,42,92,88,52,46,26,31,38,38,34,54,54,98,92,25,79,50,78,47,77,42,93,57,70,44,48,72,90,65,72,89,50,39,69,58,49,28,53,47,43,44,69,77,49,23,59,53,97,94,41,43,39,47,62,48,50,42,60,59,82,83,29,36,39,36,41,36,38,51,73,56,41,61,52,62,70,72,67,45,50,71,64,56,56,47,48,52,56,50,46,54,50,56,66,44,32,82,82,40,72,84,55,32,33,49,32,34,39,55,39,83,97,53,80,59,43,45,33,38,33,47,97,84,38,72,43,35,72,59,59,52,52,50,46,33,52,49,45,33,71,75,58,22,60,46,75,56,95,91,49,74,33,47,34,44,56,45,78,38,80,76,54,93,58,34,34,34,38,40,34,42,29,66,42,60,76,85,42,88,89,54,46,73,70,54,53,54,52,50,51,56,53,51,49,55,57,50,50,52,54,31,72,66,57,74,50,22,40,41,36,40,31,25,29,64,83,68,46,81,74,48,77,47,79,49,74,84,54,53,35,45,54,43,46,53,45,67,61,64,42,81,41,46,58,66,36,61,39,37,77,49,51,86,40,85,89,49,50,45,35,24,26,60,84,57,49,82,58,42,99,88,68,44,41,77,65,85,70,66,43,73,38,70,53,71,35,30,36,19,28,29,23,39,37,95,95,41,41,60,18,59,76,32,79,38,50,36,44,55,42,68,67,87,54,35,25,90,38,47,76,44,63,46,57,46,84,47,53,59,44,61,71,78,44,65,85,59,41,69,32,35,28,67,31,57,50,87,57,50,52,43,36,38,29,47,25,42,94,61,66,49,39,26,52,75,84,41,80,48,59,70,61,42,81,44,80,41,83,51,60,76,36,82,37,82,44,45,35,39,27,38,28,92,96,31,44,70,31,65,34,39,37,42,34,40,23,38,71,76,77,76,77,63,71,44,77,39,91,86,51,49,71,43,70,90,68,38,42,38,42,35,41,33,51,40,44,95,77,59,89,60,32,66,62,24,29,46,32,41,24,29,64,88,64,52,76,75,51,72,38,67,28,37,50,85,19,40,39,72,46,79,42,61,50,89,81,53,56,75,62,48,68,71,70,27,36,26,54,45,46,27,43,68,86,71,49,72,56,81,72,54,100,85,50,47,62,54,125

InterPro domains:
  IPR025883 Cadherin-like beta-sandwich-like domain [PF12733] (656-744)
  IPR059177 GH29D-like, beta-sandwich domain [PF13290] (574-641)

Sequence (845 aa):
MKNKFVLFIMIFLILFSSIPIHSYAKGQVMEIDALFPDIKLKLEGNYISHKEVFIYDGELWVPMKDLANALKIDCSFNPSKRILNLNSRGKLNIKDTSLEPIAYQRGYEIQAKERRIVELDEEIRKFEGKRVNDSSKKVDALVRNIKVSFSDIDVFLDGEKIYLEKEPLIYNDDVYVSIIAISPVLYITPEINENIVNIDANAILVKKPYYNSIEKLISFRENMNKTLDRQLAELEKKKQILMDVKIPYEKVENLHDMRRYLNRHLGYIKDLPVSVHIIKGSNSWYYIDIEFSRGNYHKWKNLSRRDVESYVWDIFVALTSLYDEDAKIQGQIRNPYTTRQNYVEFNTYMRNIVFKFIDSGLDMKEKIDPVFIEDLLKKELGRYNREYFDYSARISGYDLELEVYPYDNRTFTDKWSIYTKISFLKEINYILRDYYPELRINGLVKCVNRDDIRFLIENGKLRSPELEQETEEFLNNKYGLFTAKTLKIPMKYKLHQISLDDYKLIVYMDFDINDSRWNKTMDEILGAFLQDVISEVIALWDMNIFLQAYDKGQNLVKEVVISQDIVQMVNAEPPSGEIVEGSTVTLYTNTPGATIYYTLDGSTPSPSNRILYTGPIVINEDTIIKAYAVKAGLKDSPVSTFIYTVVDDENIASGLDNLTVVNGRLEPEFNRRTFNYTVNVDYLVEKLIIIPKASKGSIEVNGEIVESGERKEIPLVVGQNKITIIHKEEGKKDRIYTIIVNRKKLDAPKVYLAPGYTFDTRISVIFRGNLASDTIRTFDGYKVKLLSRTGKHFKTVNVNSDGSFEIIVPPDEIDIIDKIIGFKYEIVDPNGVTLPENEDGNILQ

Secondary structure (DSSP, 8-state):
---SHHHHHHHHHHHHTTS------TT-EEEEEEEE--PEEEETTEE---PPPEEETTEEEEEHHHHHHHHT-EEEEETTTTEEEEE-TTTT---TTSHHHHHHHHHHHHHHHHHHHHHHHHHHHHHTT------------EEEEEEEEE---EEEETTEEE--SS--EEETTEEEEEHHHHHHHHT-EEEEETTEEEEE-TTTSSPPTT--SHHHHHHHHHHHHHHHHHHHHHHHHHHHHHHH-SS------SHHHHHHHHHHHSSEETTEE-EEEEEE-STTEEEEEEE--GGGHHHHTT-BHHHHHHHHHHHHHHHHHHT-TT-EEEEEE--SS-SS--SEEEEEETTEEEEEE-S---B-S----HHHHHHHHHHHHSEETTEEEEEEEEEETTEEEEEEEESSHHIIIIIS-HHHHHHHHHHHHHHHHTT-TT--EEEEE--TTS--EEEEEETTEEE-HHHHHHHHHHHHHHHSEEEETTEEEEEEEEEEE-SSSEEEEEEEESS-TTSTT--HHHHHHHHHHHHHHHHHHHHHH--EEEEEEE-TT--EEEEEEE-SSBPPPPEEES-SEEEETTEEEEEE-SSTTPEEEEESBSPPP-TTT-EE--SPEEE-S-EEEEEEEE-TTSBPPP-EEEEEEEE-GGGB----SEEEEESS--BSPP-TT--EEEEEE-TT--EEEEEEE-SSSEEEETTEEE-TT--EEEE--SEEEEEEEEEE-TTSB-EEEEEEEEEPPPPPP-EEEPTT-EEE-SSSEEEEEEEEESS-S--TT-EEEEEETT--EEEEEEPPTTSEEEEEE-GGG--HHHHHH-EEEEEE-TTSPBPPPPTT-SEE-

Organism: NCBI:txid1278232

Mean predicted aligned error: 22.72 Å